Protein AF-A2SNC3-F1 (afdb_monomer_lite)

Foldseek 3Di:
DDDDDDPDPDPPPPPDPPPPPVPPPQVVCVVVVQPAALFWKFFCAQDPVCNLRHHGQIWGFQDFFDDPNHTFKTKTFRGLQVPGDIDIDGPVVDVVTIDGDPCVVVVLVVVVVVLVVVLVVLVCVVVVLVVDVVNVCVVLVVVLVVVVVVVVVVVVVVVVVVVVVVVVVVVVCVVDDDDDPDDDDDDDDDDDDDDDDDDDDPVVVVVVPDDPVNVVVVVVVVVSVVSSVVSSVVVSVVSVVVSVVSVVSCVSVVVVVVSSVCSVCVVVVVVVVVVVLVVVLVCLLLQPQKDKDWLADDDFADQQFFAEEEWAEAALQLLVLLPDQDDPPQFLVCVNVSSPCCRPDVVSVCSVAVGQWYKHKYFHDPDQDDPDPDPVVSVVRVLNRQFIWMWGGGRRIIMIMDHPDPLRRNDRTLADDPVVLQCLQADPVRDGNDSNDSCVSVSVVVNVVNVSSNVSSLSNVLSCCVPPVRSPNHDDPVCSVVSSPPVNCVNRYHYQHVVDPPSDDLPPDDAPLVVQVVQVVQDDQLFWKQFLDQVLQCQQFPVNVVDPFKGFDPVPNLGTFFWHDDFLWIWTWTDIAGNVRDPPDDGTTTGTQDDDPPDDSDRRMGTCLPDALVNLVSLSSDPVNSNVDSSVSSVSVSVNVVRVVLCVVCVVLLVVLLCCCVVVVVDDSVQQNVLLSLLLSLLSSVVSNDRQDDPVCVVSSVLSSLSRDGAQDDPPLVVVQVVVVQVVVCVVAVQWDWFFWKAFNRRWIKTWIADGVVNCVLFDPLAPDQWTKIWTWDQDPVSPHIDTPDIDTDQAAPHDHSRIGTRDGDPPNVVNHDPDGQLHDPVLRSLLVVLLQVLCLLQQLLLVWFQQARPPVLLVVLLVVLLVVQVPDPDLDGFFKKKWRFFKWFDDHRQIKTKTWIWGSLLSQLGRHHPVSNVVSLVSQLVSDPHSVVSVVVSPDFIWIKIFIASDRADSDSTDMDGPDDDGPWIWGQDPVVLFIFTDDDPPPDVDPDQDQDPVRDGPPPPPPTPTDHPFLVVCLLQVNHCPLQVVLVVVLVVCLCPVLVPDDPVVSVVVNCVSVPDHDDGIHMDGRVSFADPVVRTGPVDSRRDGGDDPPDD

Secondary structure (DSSP, 8-state):
----------------------TTHHHHHHHTT-SSTT-EEEESS--SS-TTS-TT-EEEEEEEEEETTEEEEEEEEPPTTT-S-EEEEEHHHHHHHEEEES-HHHHHHHHHHHHHHHHHHHHHHHHHHHH-HHHHHHHHHHHHHHHHHHHHHHHHHHHHHHHHHHHHHHHHHTTS-S-------------------S---HHHHSSS---HHHHHHHHHHHHHHHHHHHHHHHHHHHHHHHHHHHHHTTHHHHHHHHHHHHHHHHHHHHHHHHHHHHHHHHHHHHTTTEEEEEEE--PPPPTTS-EEEE-BPEEHHHHHHHHS---TT--GGGHHHHHHHHHH-HHHHHHH-SSSEEEEEEES-SSPP--SS-HHHHHHHHHHHH--EEEEEETTEEEEEEE--HHHHT-SBSS--HHHHHHTTB-TTSPBP-TTSTTHHHHHHHHHHHHHHHHHHHHHHHHHHHHH-TT-S-S-GGGGGGTTSHHHHHHHEEEE-TTSTT-STTTTPPPHHHHHHHHHTT--TT-EEEE--HHHHHHT-HHHHHSTT-EE-GGGGGSPEEPEEETTEEEEEE-EE-TT----S---EEEESSS--SSSS--SEEEGGG--HHHHHHHHT-GGGGGG-HHHHHHHHHHHHHHHHHHHHHHHHHHHHHHHHHHTT---HHHHHHHHHHHHHHHHHHTTTPPPP-TT-HHHHHHHHHH---TT---HHHHHHHHHHHHHHHHH-TT--EEEEEEETTS-EEEEEEPPHHHHTTS-TTS---EEEEEEEEE-TTSSSEEEEEEEEEE-BSSPPTTEEEEEEPTTGGGG-BSSPPSS-HHHHHHHHHHHHHGGGGHHHHHH-TTS---HHHHHHHHHHHHHHHHT--SSSPPPEEEEEEEEEEESSS--EEEEEEEEHHHHHHHHS-HHHHHHHHHHHHTTSS-HHHHHHHHTSPP--EEEEESS---S-SSEEEEBSPP-SEEEEEETTTTEEEE-------S-----B-TTS-B---------B-HHHHHHHHTT-SHHHHHHHHHHHHHHHHHHTTTS-HHHHHHHHHHHHHPPP---EEEE-TTTEEGGGTEE-HHHHSPPP------

Structure (mmCIF, N/CA/C/O backbone):
data_AF-A2SNC3-F1
#
_entry.id   AF-A2SNC3-F1
#
loop_
_atom_site.group_PDB
_atom_site.id
_atom_site.type_symbol
_atom_site.label_atom_id
_atom_site.label_alt_id
_atom_site.label_comp_id
_atom_site.label_asym_id
_atom_site.label_entity_id
_atom_site.label_seq_id
_atom_site.pdbx_PDB_ins_code
_atom_site.Cartn_x
_atom_site.Cartn_y
_atom_site.Cartn_z
_atom_site.occupancy
_atom_site.B_iso_or_equiv
_atom_site.auth_seq_id
_atom_site.auth_comp_id
_atom_site.auth_asym_id
_atom_site.auth_atom_id
_atom_site.pdbx_PDB_model_num
ATOM 1 N N . MET A 1 1 ? -53.061 -27.775 -8.857 1.00 29.28 1 MET A N 1
ATOM 2 C CA . MET A 1 1 ? -52.959 -29.168 -8.381 1.00 29.28 1 MET A CA 1
ATOM 3 C C . MET A 1 1 ? -51.487 -29.511 -8.246 1.00 29.28 1 MET A C 1
ATOM 5 O O . MET A 1 1 ? -50.764 -29.235 -9.189 1.00 29.28 1 MET A O 1
ATOM 9 N N . SER A 1 2 ? -51.118 -30.038 -7.068 1.00 25.77 2 SER A N 1
ATOM 10 C CA . SER A 1 2 ? -49.872 -30.746 -6.688 1.00 25.77 2 SER A CA 1
ATOM 11 C C . SER A 1 2 ? -48.533 -30.082 -7.044 1.00 25.77 2 SER A C 1
ATOM 13 O O . SER A 1 2 ? -48.213 -29.927 -8.210 1.00 25.77 2 SER A O 1
ATOM 15 N N . GLY A 1 3 ? -47.636 -29.733 -6.128 1.00 25.05 3 GLY A N 1
ATOM 16 C CA . GLY A 1 3 ? -47.517 -29.974 -4.695 1.00 25.05 3 GLY A CA 1
ATOM 17 C C . GLY A 1 3 ? -46.084 -29.567 -4.336 1.00 25.05 3 GLY A C 1
ATOM 18 O O . GLY A 1 3 ? -45.139 -30.137 -4.869 1.00 25.05 3 GLY A O 1
ATOM 19 N N . SER A 1 4 ? -45.929 -28.529 -3.515 1.00 23.50 4 SER A N 1
ATOM 20 C CA . SER A 1 4 ? -44.628 -28.089 -3.008 1.00 23.50 4 SER A CA 1
ATOM 21 C C . SER A 1 4 ? -44.252 -28.992 -1.836 1.00 23.50 4 SER A C 1
ATOM 23 O O . SER A 1 4 ? -44.930 -28.990 -0.807 1.00 23.50 4 SER A O 1
ATOM 25 N N . SER A 1 5 ? -43.211 -29.806 -2.009 1.00 23.33 5 SER A N 1
ATOM 26 C CA . SER A 1 5 ? -42.589 -30.548 -0.919 1.00 23.33 5 SER A CA 1
ATOM 27 C C . SER A 1 5 ? -41.773 -29.575 -0.070 1.00 23.33 5 SER A C 1
ATOM 29 O O . SER A 1 5 ? -40.650 -29.210 -0.417 1.00 23.33 5 SER A O 1
ATOM 31 N N . LEU A 1 6 ? -42.365 -29.162 1.048 1.00 23.19 6 LEU A N 1
ATOM 32 C CA . LEU A 1 6 ? -41.673 -28.592 2.196 1.00 23.19 6 LEU A CA 1
ATOM 33 C C . LEU A 1 6 ? -40.561 -29.554 2.638 1.00 23.19 6 LEU A C 1
ATOM 35 O O . LEU A 1 6 ? -40.836 -30.620 3.185 1.00 23.19 6 LEU A O 1
ATOM 39 N N . VAL A 1 7 ? -39.307 -29.170 2.407 1.00 23.28 7 VAL A N 1
ATOM 40 C CA . VAL A 1 7 ? -38.161 -29.714 3.141 1.00 23.28 7 VAL A CA 1
ATOM 41 C C . VAL A 1 7 ? -38.029 -28.856 4.400 1.00 23.28 7 VAL A C 1
ATOM 43 O O . VAL A 1 7 ? -37.739 -27.664 4.280 1.00 23.28 7 VAL A O 1
ATOM 46 N N . PRO A 1 8 ? -38.284 -29.393 5.605 1.00 22.58 8 PRO A N 1
ATOM 47 C CA . PRO A 1 8 ? -38.121 -28.625 6.825 1.00 22.58 8 PRO A CA 1
ATOM 48 C C . PRO A 1 8 ? -36.624 -28.430 7.069 1.00 22.58 8 PRO A C 1
ATOM 50 O O . PRO A 1 8 ? -35.877 -29.395 7.248 1.00 22.58 8 PRO A O 1
ATOM 53 N N . VAL A 1 9 ? -36.184 -27.172 7.077 1.00 24.34 9 VAL A N 1
ATOM 54 C CA . VAL A 1 9 ? -34.888 -26.790 7.638 1.00 24.34 9 VAL A CA 1
ATOM 55 C C . VAL A 1 9 ? -34.950 -27.147 9.118 1.00 24.34 9 VAL A C 1
ATOM 57 O O . VAL A 1 9 ? -35.631 -26.491 9.904 1.00 24.34 9 VAL A O 1
ATOM 60 N N . ARG A 1 10 ? -34.300 -28.259 9.475 1.00 21.39 10 ARG A N 1
ATOM 61 C CA . ARG A 1 10 ? -34.059 -28.651 10.860 1.00 21.39 10 ARG A CA 1
ATOM 62 C C . ARG A 1 10 ? -33.412 -27.466 11.568 1.00 21.39 10 ARG A C 1
ATOM 64 O O . ARG A 1 10 ? -32.289 -27.093 11.242 1.00 21.39 10 ARG A O 1
ATOM 71 N N . GLN A 1 11 ? -34.123 -26.911 12.544 1.00 24.97 11 GLN A N 1
ATOM 72 C CA . GLN A 1 11 ? -33.506 -26.181 13.638 1.00 24.97 11 GLN A CA 1
ATOM 73 C C . GLN A 1 11 ? -32.468 -27.119 14.254 1.00 24.97 11 GLN A C 1
ATOM 75 O O . GLN A 1 11 ? -32.810 -28.113 14.892 1.00 24.97 11 GLN A O 1
ATOM 80 N N . GLY A 1 12 ? -31.193 -26.848 13.994 1.00 22.52 12 GLY A N 1
ATOM 81 C CA . GLY A 1 12 ? -30.115 -27.397 14.792 1.00 22.52 12 GLY A CA 1
ATOM 82 C C . GLY A 1 12 ? -30.138 -26.688 16.135 1.00 22.52 12 GLY A C 1
ATOM 83 O O . GLY A 1 12 ? -29.361 -25.763 16.343 1.00 22.52 12 GLY A O 1
ATOM 84 N N . SER A 1 13 ? -31.033 -27.101 17.036 1.00 24.47 13 SER A N 1
ATOM 85 C CA . SER A 1 13 ? -30.725 -26.982 18.452 1.00 24.47 13 SER A CA 1
ATOM 86 C C . SER A 1 13 ? -29.507 -27.871 18.662 1.00 24.47 13 SER A C 1
ATOM 88 O O . SER A 1 13 ? -29.603 -29.100 18.616 1.00 24.47 13 SER A O 1
ATOM 90 N N . ALA A 1 14 ? -28.338 -27.259 18.824 1.00 23.55 14 ALA A N 1
ATOM 91 C CA . ALA A 1 14 ? -27.241 -27.934 19.484 1.00 23.55 14 ALA A CA 1
ATOM 92 C C . ALA A 1 14 ? -27.701 -28.153 20.930 1.00 23.55 14 ALA A C 1
ATOM 94 O O . ALA A 1 14 ? -27.440 -27.345 21.813 1.00 23.55 14 ALA A O 1
ATOM 95 N N . ALA A 1 15 ? -28.457 -29.231 21.139 1.00 24.92 15 ALA A N 1
ATOM 96 C CA . ALA A 1 15 ? -28.455 -29.930 22.400 1.00 24.92 15 ALA A CA 1
ATOM 97 C C . ALA A 1 15 ? -26.999 -30.363 22.597 1.00 24.92 15 ALA A C 1
ATOM 99 O O . ALA A 1 15 ? -26.548 -31.371 22.047 1.00 24.92 15 ALA A O 1
ATOM 100 N N . GLY A 1 16 ? -26.231 -29.523 23.296 1.00 25.08 16 GLY A N 1
ATOM 101 C CA . GLY A 1 16 ? -25.074 -30.006 24.030 1.00 25.08 16 GLY A CA 1
ATOM 102 C C . GLY A 1 16 ? -25.546 -31.144 24.936 1.00 25.08 16 GLY A C 1
ATOM 103 O O . GLY A 1 16 ? -26.732 -31.195 25.270 1.00 25.08 16 GLY A O 1
ATOM 104 N N . PRO A 1 17 ? -24.679 -32.105 25.279 1.00 25.42 17 PRO A N 1
ATOM 105 C CA . PRO A 1 17 ? -25.089 -33.165 26.180 1.00 25.42 17 PRO A CA 1
ATOM 106 C C . PRO A 1 17 ? -25.632 -32.503 27.448 1.00 25.42 17 PRO A C 1
ATOM 108 O O . PRO A 1 17 ? -24.917 -31.705 28.057 1.00 25.42 17 PRO A O 1
ATOM 111 N N . ASP A 1 18 ? -26.883 -32.813 27.802 1.00 26.97 18 ASP A N 1
ATOM 112 C CA . ASP A 1 18 ? -27.428 -32.607 29.141 1.00 26.97 18 ASP A CA 1
ATOM 113 C C . ASP A 1 18 ? -26.533 -33.397 30.101 1.00 26.97 18 ASP A C 1
ATOM 115 O O . ASP A 1 18 ? -26.790 -34.547 30.457 1.00 26.97 18 ASP A O 1
ATOM 119 N N . VAL A 1 19 ? -25.406 -32.797 30.465 1.00 26.77 19 VAL A N 1
ATOM 120 C CA . VAL A 1 19 ? -24.698 -33.141 31.678 1.00 26.77 19 VAL A CA 1
ATOM 121 C C . VAL A 1 19 ? -25.487 -32.414 32.744 1.00 26.77 19 VAL A C 1
ATOM 123 O O . VAL A 1 19 ? -25.311 -31.218 32.963 1.00 26.77 19 VAL A O 1
ATOM 126 N N . VAL A 1 20 ? -26.417 -33.149 33.348 1.00 26.86 20 VAL A N 1
ATOM 127 C CA . VAL A 1 20 ? -26.929 -32.833 34.675 1.00 26.86 20 VAL A CA 1
ATOM 128 C C . VAL A 1 20 ? -25.694 -32.709 35.565 1.00 26.86 20 VAL A C 1
ATOM 130 O O . VAL A 1 20 ? -25.093 -33.707 35.954 1.00 26.86 20 VAL A O 1
ATOM 133 N N . VAL A 1 21 ? -25.239 -31.478 35.779 1.00 33.25 21 VAL A N 1
ATOM 134 C CA . VAL A 1 21 ? -24.335 -31.165 36.879 1.00 33.25 21 VAL A CA 1
ATOM 135 C C . VAL A 1 21 ? -25.219 -31.290 38.111 1.00 33.25 21 VAL A C 1
ATOM 137 O O . VAL A 1 21 ? -26.190 -30.546 38.238 1.00 33.25 21 VAL A O 1
ATOM 140 N N . ASP A 1 22 ? -24.966 -32.302 38.940 1.00 31.69 22 ASP A N 1
ATOM 141 C CA . ASP A 1 22 ? -25.631 -32.468 40.233 1.00 31.69 22 ASP A CA 1
ATOM 142 C C . ASP A 1 22 ? -25.309 -31.238 41.102 1.00 31.69 22 ASP A C 1
ATOM 144 O O . ASP A 1 22 ? -24.268 -31.132 41.748 1.00 31.69 22 ASP A O 1
ATOM 148 N N . ASP A 1 23 ? -26.224 -30.273 41.048 1.00 45.81 23 ASP A N 1
ATOM 149 C CA . ASP A 1 23 ? -26.139 -28.898 41.548 1.00 45.81 23 ASP A CA 1
ATOM 150 C C . ASP A 1 23 ? -26.481 -28.827 43.046 1.00 45.81 23 ASP A C 1
ATOM 152 O O . ASP A 1 23 ? -27.375 -28.106 43.480 1.00 45.81 23 ASP A O 1
ATOM 156 N N . VAL A 1 24 ? -25.825 -29.663 43.856 1.00 42.31 24 VAL A N 1
ATOM 157 C CA . VAL A 1 24 ? -26.062 -29.696 45.311 1.00 42.31 24 VAL A CA 1
ATOM 158 C C . VAL A 1 24 ? -24.979 -28.917 46.068 1.00 42.31 24 VAL A C 1
ATOM 160 O O . VAL A 1 24 ? -25.232 -28.432 47.161 1.00 42.31 24 VAL A O 1
ATOM 163 N N . GLY A 1 25 ? -23.781 -28.728 45.504 1.00 44.81 25 GLY A N 1
ATOM 164 C CA . GLY A 1 25 ? -22.660 -28.091 46.214 1.00 44.81 25 GLY A CA 1
ATOM 165 C C . GLY A 1 25 ? -22.712 -26.557 46.287 1.00 44.81 25 GLY A C 1
ATOM 166 O O . GLY A 1 25 ? -22.474 -25.986 47.351 1.00 44.81 25 GLY A O 1
ATOM 167 N N . GLY A 1 26 ? -23.021 -25.882 45.173 1.00 44.19 26 GLY A N 1
ATOM 168 C CA . GLY A 1 26 ? -22.905 -24.420 45.046 1.00 44.19 26 GLY A CA 1
ATOM 169 C C . GLY A 1 26 ? -23.994 -23.626 45.776 1.00 44.19 26 GLY A C 1
ATOM 170 O O . GLY A 1 26 ? -23.692 -22.650 46.468 1.00 44.19 26 GLY A O 1
ATOM 171 N N . ASP A 1 27 ? -25.250 -24.070 45.686 1.00 47.44 27 ASP A N 1
ATOM 172 C CA . ASP A 1 27 ? -26.385 -23.409 46.347 1.00 47.44 27 ASP A CA 1
ATOM 173 C C . ASP A 1 27 ? -26.398 -23.629 47.871 1.00 47.44 27 ASP A C 1
ATOM 175 O O . ASP A 1 27 ? -26.774 -22.728 48.627 1.00 47.44 27 ASP A O 1
ATOM 179 N N . LEU A 1 28 ? -25.907 -24.779 48.354 1.00 43.38 28 LEU A N 1
ATOM 180 C CA . LEU A 1 28 ? -25.747 -25.038 49.792 1.00 43.38 28 LEU A CA 1
ATOM 181 C C . LEU A 1 28 ? -24.693 -24.113 50.427 1.00 43.38 28 LEU A C 1
ATOM 183 O O . LEU A 1 28 ? -24.933 -23.580 51.510 1.00 43.38 28 LEU A O 1
ATOM 187 N N . LEU A 1 29 ? -23.582 -23.827 49.739 1.00 51.09 29 LEU A N 1
ATOM 188 C CA . LEU A 1 29 ? -22.514 -22.947 50.243 1.00 51.09 29 LEU A CA 1
ATOM 189 C C . LEU A 1 29 ? -22.911 -21.460 50.292 1.00 51.09 29 LEU A C 1
ATOM 191 O O . LEU A 1 29 ? -22.463 -20.732 51.183 1.00 51.09 29 LEU A O 1
ATOM 195 N N . ARG A 1 30 ? -23.789 -21.001 49.386 1.00 48.19 30 ARG A N 1
ATOM 196 C CA . ARG A 1 30 ? -24.387 -19.652 49.456 1.00 48.19 30 ARG A CA 1
ATOM 197 C C . ARG A 1 30 ? -25.339 -19.503 50.648 1.00 48.19 30 ARG A C 1
ATOM 199 O O . ARG A 1 30 ? -25.427 -18.420 51.221 1.00 48.19 30 ARG A O 1
ATOM 206 N N . SER A 1 31 ? -26.014 -20.582 51.056 1.00 44.31 31 SER A N 1
ATOM 207 C CA . SER A 1 31 ? -26.944 -20.566 52.195 1.00 44.31 31 SER A CA 1
ATOM 208 C C . SER A 1 31 ? -26.256 -20.466 53.570 1.00 44.31 31 SER A C 1
ATOM 210 O O . SER A 1 31 ? -26.876 -19.988 54.520 1.00 44.31 31 SER A O 1
ATOM 212 N N . GLU A 1 32 ? -24.966 -20.821 53.665 1.00 49.16 32 GLU A N 1
ATOM 213 C CA . GLU A 1 32 ? -24.158 -20.744 54.897 1.00 49.16 32 GLU A CA 1
ATOM 214 C C . GLU A 1 32 ? -23.322 -19.445 55.044 1.00 49.16 32 GLU A C 1
ATOM 216 O O . GLU A 1 32 ? -22.536 -19.336 55.980 1.00 49.16 32 GLU A O 1
ATOM 221 N N . GLN A 1 33 ? -23.501 -18.429 54.180 1.00 51.69 33 GLN A N 1
ATOM 222 C CA . GLN A 1 33 ? -22.762 -17.137 54.191 1.00 51.69 33 GLN A CA 1
ATOM 223 C C . GLN A 1 33 ? -21.236 -17.217 53.939 1.00 51.69 33 GLN A C 1
ATOM 225 O O . GLN A 1 33 ? -20.516 -16.261 54.218 1.00 51.69 33 GLN A O 1
ATOM 230 N N . VAL A 1 34 ? -20.706 -18.323 53.405 1.00 60.34 34 VAL A N 1
ATOM 231 C CA . VAL A 1 34 ? -19.242 -18.532 53.325 1.00 60.34 34 VAL A CA 1
ATOM 232 C C . VAL A 1 34 ? -18.622 -18.089 51.989 1.00 60.34 34 VAL A C 1
ATOM 234 O O . VAL A 1 34 ? -17.439 -17.745 51.923 1.00 60.34 34 VAL A O 1
ATOM 237 N N . LEU A 1 35 ? -19.408 -18.068 50.911 1.00 73.81 35 LEU A N 1
ATOM 238 C CA . LEU A 1 35 ? -18.935 -17.774 49.557 1.00 73.81 35 LEU A CA 1
ATOM 239 C C . LEU A 1 35 ? -19.331 -16.355 49.113 1.00 73.81 35 LEU A C 1
ATOM 241 O O . LEU A 1 35 ? -20.172 -16.184 48.234 1.00 73.81 35 LEU A O 1
ATOM 245 N N . GLU A 1 36 ? -18.725 -15.339 49.732 1.00 76.06 36 GLU A N 1
ATOM 246 C CA . GLU A 1 36 ? -18.904 -13.917 49.395 1.00 76.06 36 GLU A CA 1
ATOM 247 C C . GLU A 1 36 ? -17.544 -13.215 49.166 1.00 76.06 36 GLU A C 1
ATOM 249 O O . GLU A 1 36 ? -16.539 -13.588 49.786 1.00 76.06 36 GLU A O 1
ATOM 254 N N . PRO A 1 37 ? -17.463 -12.181 48.302 1.00 80.94 37 PRO A N 1
ATOM 255 C CA . PRO A 1 37 ? -16.264 -11.356 48.164 1.00 80.94 37 PRO A CA 1
ATOM 256 C C . PRO A 1 37 ? -15.843 -10.700 49.484 1.00 80.94 37 PRO A C 1
ATOM 258 O O . PRO A 1 37 ? -16.646 -10.087 50.187 1.00 80.94 37 PRO A O 1
ATOM 261 N N . GLY A 1 38 ? -14.554 -10.781 49.811 1.00 76.88 38 GLY A N 1
ATOM 262 C CA . GLY A 1 38 ? -13.994 -10.263 51.061 1.00 76.88 38 GLY A CA 1
ATOM 263 C C . GLY A 1 38 ? -13.771 -11.310 52.157 1.00 76.88 38 GLY A C 1
ATOM 264 O O . GLY A 1 38 ? -13.354 -10.926 53.254 1.00 76.88 38 GLY A O 1
ATOM 265 N N . TYR A 1 39 ? -14.031 -12.590 51.873 1.00 84.62 39 TYR A N 1
ATOM 266 C CA . TYR A 1 39 ? -13.692 -13.733 52.728 1.00 84.62 39 TYR A CA 1
ATOM 267 C C . TYR A 1 39 ? -12.439 -14.461 52.228 1.00 84.62 39 TYR A C 1
ATOM 269 O O . TYR A 1 39 ? -12.095 -14.400 51.047 1.00 84.62 39 TYR A O 1
ATOM 277 N N . TYR A 1 40 ? -11.749 -15.150 53.138 1.00 86.19 40 TYR A N 1
ATOM 278 C CA . TYR A 1 40 ? -10.516 -15.874 52.839 1.00 86.19 40 TYR A CA 1
ATOM 279 C C . TYR A 1 40 ? -10.764 -17.372 52.685 1.00 86.19 40 TYR A C 1
ATOM 281 O O . TYR A 1 40 ? -11.568 -17.965 53.406 1.00 86.19 40 TYR A O 1
ATOM 289 N N . TRP A 1 41 ? -10.015 -17.982 51.774 1.00 88.69 41 TRP A N 1
ATOM 290 C CA . TRP A 1 41 ? -10.076 -19.403 51.459 1.00 88.69 41 TRP A CA 1
ATOM 291 C C . TRP A 1 41 ? -8.675 -20.002 51.449 1.00 88.69 41 TRP A C 1
ATOM 293 O O . TRP A 1 41 ? -7.730 -19.379 50.974 1.00 88.69 41 TRP A O 1
ATOM 303 N N . ARG A 1 42 ? -8.536 -21.200 52.007 1.00 87.19 42 ARG A N 1
ATOM 304 C CA . ARG A 1 42 ? -7.278 -21.919 52.181 1.00 87.19 42 ARG A CA 1
ATOM 305 C C . ARG A 1 42 ? -7.111 -22.992 51.112 1.00 87.19 42 ARG A C 1
ATOM 307 O O . ARG A 1 42 ? -8.049 -23.747 50.864 1.00 87.19 42 ARG A O 1
ATOM 314 N N . ALA A 1 43 ? -5.932 -23.081 50.505 1.00 87.25 43 ALA A N 1
ATOM 315 C CA . ALA A 1 43 ? -5.604 -24.146 49.557 1.00 87.25 43 ALA A CA 1
ATOM 316 C C . ALA A 1 43 ? -5.393 -25.494 50.275 1.00 87.25 43 ALA A C 1
ATOM 318 O O . ALA A 1 43 ? -4.608 -25.577 51.221 1.00 87.25 43 ALA A O 1
ATOM 319 N N . LYS A 1 44 ? -6.059 -26.560 49.809 1.00 84.38 44 LYS A N 1
ATOM 320 C CA . LYS A 1 44 ? -5.956 -27.922 50.378 1.00 84.38 44 LYS A CA 1
ATOM 321 C C . LYS A 1 44 ? -4.695 -28.680 49.951 1.00 84.38 44 LYS A C 1
ATOM 323 O O . LYS A 1 44 ? -4.351 -29.674 50.577 1.00 84.38 44 LYS A O 1
ATOM 328 N N . ALA A 1 45 ? -4.062 -28.269 48.853 1.00 81.12 45 ALA A N 1
ATOM 329 C CA . ALA A 1 45 ? -2.848 -28.868 48.301 1.00 81.12 45 ALA A CA 1
ATOM 330 C C . ALA A 1 45 ? -2.151 -27.870 47.365 1.00 81.12 45 ALA A C 1
ATOM 332 O O . ALA A 1 45 ? -2.798 -26.960 46.844 1.00 81.12 45 ALA A O 1
ATOM 333 N N . THR A 1 46 ? -0.860 -28.074 47.095 1.00 78.62 46 THR A N 1
ATOM 334 C CA . THR A 1 46 ? -0.140 -27.313 46.063 1.00 78.62 46 THR A CA 1
ATOM 335 C C . THR A 1 46 ? -0.728 -27.597 44.679 1.00 78.62 46 THR A C 1
ATOM 337 O O . THR A 1 46 ? -0.777 -28.749 44.237 1.00 78.62 46 THR A O 1
ATOM 340 N N . LEU A 1 47 ? -1.170 -26.549 43.982 1.00 75.69 47 LEU A N 1
ATOM 341 C CA . LEU A 1 47 ? -1.855 -26.665 42.694 1.00 75.69 47 LEU A CA 1
ATOM 342 C C . LEU A 1 47 ? -0.854 -26.803 41.540 1.00 75.69 47 LEU A C 1
ATOM 344 O O . LEU A 1 47 ? 0.033 -25.977 41.365 1.00 75.69 47 LEU A O 1
ATOM 348 N N . GLY A 1 48 ? -1.006 -27.842 40.712 1.00 63.00 48 GLY A N 1
ATOM 349 C CA . GLY A 1 48 ? -0.074 -28.121 39.609 1.00 63.00 48 GLY A CA 1
ATOM 350 C C . GLY A 1 48 ? -0.055 -27.060 38.499 1.00 63.00 48 GLY A C 1
ATOM 351 O O . GLY A 1 48 ? 0.988 -26.854 37.882 1.00 63.00 48 GLY A O 1
ATOM 352 N N . GLU A 1 49 ? -1.181 -26.383 38.253 1.00 65.12 49 GLU A N 1
ATOM 353 C CA . GLU A 1 49 ? -1.288 -25.294 37.265 1.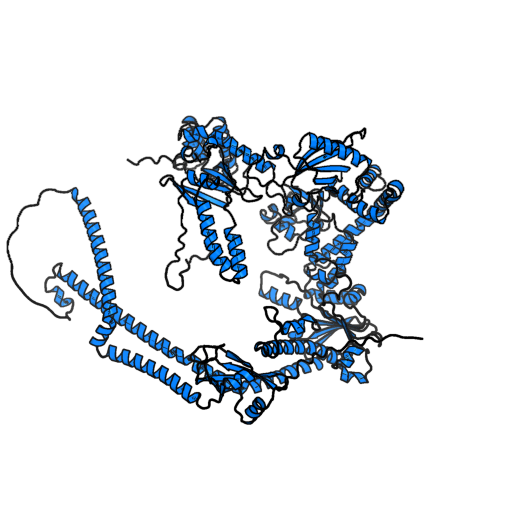00 65.12 49 GLU A CA 1
ATOM 354 C C . GLU A 1 49 ? -0.777 -23.946 37.802 1.00 65.12 49 GLU A C 1
ATOM 356 O O . GLU A 1 49 ? -0.348 -23.099 37.022 1.00 65.12 49 GLU A O 1
ATOM 361 N N . HIS A 1 50 ? -0.751 -23.790 39.129 1.00 74.44 50 HIS A N 1
ATOM 362 C CA . HIS A 1 50 ? -0.298 -22.601 39.852 1.00 74.44 50 HIS A CA 1
ATOM 363 C C . HIS A 1 50 ? 0.642 -23.015 40.997 1.00 74.44 50 HIS A C 1
ATOM 365 O O . HIS A 1 50 ? 0.228 -23.012 42.160 1.00 74.44 50 HIS A O 1
ATOM 371 N N . PRO A 1 51 ? 1.897 -23.414 40.695 1.00 71.38 51 PRO A N 1
ATOM 372 C CA . PRO A 1 51 ? 2.842 -23.933 41.690 1.00 71.38 51 PRO A CA 1
ATOM 373 C C . PRO A 1 51 ? 3.212 -22.916 42.777 1.00 71.38 51 PRO A C 1
ATOM 375 O O . PRO A 1 51 ? 3.783 -23.287 43.797 1.00 71.38 51 PRO A O 1
ATOM 378 N N . GLU A 1 52 ? 2.913 -21.640 42.551 1.00 76.38 52 GLU A N 1
ATOM 379 C CA . GLU A 1 52 ? 3.050 -20.554 43.515 1.00 76.38 52 GLU A CA 1
ATOM 380 C C . GLU A 1 52 ? 1.986 -20.525 44.627 1.00 76.38 52 GLU A C 1
ATOM 382 O O . GLU A 1 52 ? 2.139 -19.735 45.553 1.00 76.38 52 GLU A O 1
ATOM 387 N N . ILE A 1 53 ? 0.934 -21.352 44.558 1.00 82.38 53 ILE A N 1
ATOM 388 C CA . ILE A 1 53 ? -0.051 -21.522 45.638 1.00 82.38 53 ILE A CA 1
ATOM 389 C C . ILE A 1 53 ? 0.337 -22.763 46.449 1.00 82.38 53 ILE A C 1
ATOM 391 O O . ILE A 1 53 ? 0.173 -23.896 45.982 1.00 82.38 53 ILE A O 1
ATOM 395 N N . GLU A 1 54 ? 0.870 -22.559 47.655 1.00 81.25 54 GLU A N 1
ATOM 396 C CA . GLU A 1 54 ? 1.315 -23.634 48.545 1.00 81.25 54 GLU A CA 1
ATOM 397 C C . GLU A 1 54 ? 0.141 -24.218 49.360 1.00 81.25 54 GLU A C 1
ATOM 399 O O . GLU A 1 54 ? -0.889 -23.578 49.580 1.00 81.25 54 GLU A O 1
ATOM 404 N N . GLU A 1 55 ? 0.280 -25.470 49.814 1.00 81.19 55 GLU A N 1
ATOM 405 C CA . GLU A 1 55 ? -0.701 -26.087 50.715 1.00 81.19 55 GLU A CA 1
ATOM 406 C C . GLU A 1 55 ? -0.800 -25.280 52.018 1.00 81.19 55 GLU A C 1
ATOM 408 O O . GLU A 1 55 ? 0.205 -25.033 52.686 1.00 81.19 55 GLU A O 1
ATOM 413 N N . GLY A 1 56 ? -2.018 -24.879 52.389 1.00 79.94 56 GLY A N 1
ATOM 414 C CA . GLY A 1 56 ? -2.273 -24.063 53.575 1.00 79.94 56 GLY A CA 1
ATOM 415 C C . GLY A 1 56 ? -2.288 -22.549 53.342 1.00 79.94 56 GLY A C 1
ATOM 416 O O . GLY A 1 56 ? -2.640 -21.820 54.272 1.00 79.94 56 GLY A O 1
ATOM 417 N N . ASP A 1 57 ? -1.989 -22.060 52.133 1.00 84.75 57 ASP A N 1
ATOM 418 C CA . ASP A 1 57 ? -2.049 -20.627 51.829 1.00 84.75 57 ASP A CA 1
ATOM 419 C C . ASP A 1 57 ? -3.485 -20.094 51.899 1.00 84.75 57 ASP A C 1
ATOM 421 O O . ASP A 1 57 ? -4.399 -20.633 51.271 1.00 84.75 57 ASP A O 1
ATOM 425 N N . ALA A 1 58 ? -3.679 -18.999 52.641 1.00 86.25 58 ALA A N 1
ATOM 426 C CA . ALA A 1 58 ? -4.946 -18.278 52.715 1.00 86.25 58 ALA A CA 1
ATOM 427 C C . ALA A 1 58 ? -4.992 -17.176 51.644 1.00 86.25 58 ALA A C 1
ATOM 429 O O . ALA A 1 58 ? -4.210 -16.225 51.690 1.00 86.25 58 ALA A O 1
ATOM 430 N N . LEU A 1 59 ? -5.920 -17.284 50.694 1.00 87.81 59 LEU A N 1
ATOM 431 C CA . LEU A 1 59 ? -6.126 -16.345 49.592 1.00 87.81 59 LEU A CA 1
ATOM 432 C C . LEU A 1 59 ? -7.447 -15.592 49.762 1.00 87.81 59 LEU A C 1
ATOM 434 O O . LEU A 1 59 ? -8.453 -16.154 50.197 1.00 87.81 59 LEU A O 1
ATOM 438 N N . LEU A 1 60 ? -7.448 -14.307 49.412 1.00 87.12 60 LEU A N 1
ATOM 439 C CA . LEU A 1 60 ? -8.634 -13.457 49.490 1.00 87.12 60 LEU A CA 1
ATOM 440 C C . LEU A 1 60 ? -9.536 -13.678 48.275 1.00 87.12 60 LEU A C 1
ATOM 442 O O . LEU A 1 60 ? -9.089 -13.503 47.142 1.00 87.12 60 LEU A O 1
ATOM 446 N N . LEU A 1 61 ? -10.819 -13.955 48.501 1.00 87.62 61 LEU A N 1
ATOM 447 C CA . LEU A 1 61 ? -11.833 -13.950 47.451 1.00 87.62 61 LEU A CA 1
ATOM 448 C C . LEU A 1 61 ? -12.189 -12.506 47.088 1.00 87.62 61 LEU A C 1
ATOM 450 O O . LEU A 1 61 ? -12.709 -11.753 47.912 1.00 87.62 61 LEU A O 1
ATOM 454 N N . VAL A 1 62 ? -11.883 -12.106 45.854 1.00 84.69 62 VAL A N 1
ATOM 455 C CA . VAL A 1 62 ? -12.033 -10.722 45.377 1.00 84.69 62 VAL A CA 1
ATOM 456 C C . VAL A 1 62 ? -13.332 -10.530 44.619 1.00 84.69 62 VAL A C 1
ATOM 458 O O . VAL A 1 62 ? -13.963 -9.484 44.761 1.00 84.69 62 VAL A O 1
ATOM 461 N N . ASP A 1 63 ? -13.708 -11.505 43.792 1.00 81.62 63 ASP A N 1
ATOM 462 C CA . ASP A 1 63 ? -14.903 -11.393 42.969 1.00 81.62 63 ASP A CA 1
ATOM 463 C C . ASP A 1 63 ? -15.535 -12.748 42.646 1.00 81.62 63 ASP A C 1
ATOM 465 O O . ASP A 1 63 ? -14.854 -13.774 42.575 1.00 81.62 63 ASP A O 1
ATOM 469 N N . LEU A 1 64 ? -16.845 -12.716 42.417 1.00 83.69 64 LEU A N 1
ATOM 470 C CA . LEU A 1 64 ? -17.650 -13.838 41.949 1.00 83.69 64 LEU A CA 1
ATOM 471 C C . LEU A 1 64 ? -18.207 -13.497 40.565 1.00 83.69 64 LEU A C 1
ATOM 473 O O . LEU A 1 64 ? -18.760 -12.411 40.351 1.00 83.69 64 LEU A O 1
ATOM 477 N N . ILE A 1 65 ? -18.037 -14.414 39.616 1.00 79.19 65 ILE A N 1
ATOM 478 C CA . ILE A 1 65 ? -18.484 -14.249 38.233 1.00 79.19 65 ILE A CA 1
ATOM 479 C C . ILE A 1 65 ? -19.680 -15.170 38.006 1.00 79.19 65 ILE A C 1
ATOM 481 O O . ILE A 1 65 ? -19.537 -16.393 37.994 1.00 79.19 65 ILE A O 1
ATOM 485 N N . ASP A 1 66 ? -20.854 -14.571 37.807 1.00 76.12 66 ASP A N 1
ATOM 486 C CA . ASP A 1 66 ? -22.100 -15.292 37.548 1.00 76.12 66 ASP A CA 1
ATOM 487 C C . ASP A 1 66 ? -22.391 -15.441 36.040 1.00 76.12 66 ASP A C 1
ATOM 489 O O . ASP A 1 66 ? -22.201 -14.527 35.227 1.00 76.12 66 ASP A O 1
ATOM 493 N N . PHE A 1 67 ? -22.958 -16.586 35.668 1.00 66.12 67 PHE A N 1
ATOM 494 C CA . PHE A 1 67 ? -23.519 -16.889 34.361 1.00 66.12 67 PHE A CA 1
ATOM 495 C C . PHE A 1 67 ? -24.950 -17.425 34.503 1.00 66.12 67 PHE A C 1
ATOM 497 O O . PHE A 1 67 ? -25.162 -18.410 35.194 1.00 66.12 67 PHE A O 1
ATOM 504 N N . GLU A 1 68 ? -25.930 -16.783 33.850 1.00 65.81 68 GLU A N 1
ATOM 505 C CA . GLU A 1 68 ? -27.356 -17.174 33.921 1.00 65.81 68 GLU A CA 1
ATOM 506 C C . GLU A 1 68 ? -27.862 -17.370 35.361 1.00 65.81 68 GLU A C 1
ATOM 508 O O . GLU A 1 68 ? -28.500 -18.363 35.685 1.00 65.81 68 GLU A O 1
ATOM 513 N N . GLU A 1 69 ? -27.538 -16.415 36.239 1.00 63.50 69 GLU A N 1
ATOM 514 C CA . GLU A 1 69 ? -27.894 -16.439 37.671 1.00 63.50 69 GLU A CA 1
ATOM 515 C C . GLU A 1 69 ? -27.233 -17.573 38.484 1.00 63.50 69 GLU A C 1
ATOM 517 O O . GLU A 1 69 ? -27.438 -17.660 39.695 1.00 63.50 69 GLU A O 1
ATOM 522 N N . LYS A 1 70 ? -26.357 -18.370 37.859 1.00 71.69 70 LYS A N 1
ATOM 523 C CA . LYS A 1 70 ? -25.523 -19.393 38.499 1.00 71.69 70 LYS A CA 1
ATOM 524 C C . LYS A 1 70 ? -24.076 -18.936 38.631 1.00 71.69 70 LYS A C 1
ATOM 526 O O . LYS A 1 70 ? -23.572 -18.198 37.789 1.00 71.69 70 LYS A O 1
ATOM 531 N N . LEU A 1 71 ? -23.382 -19.390 39.668 1.00 74.94 71 LEU A N 1
ATOM 532 C CA . LEU A 1 71 ? -21.971 -19.062 39.851 1.00 74.94 71 LEU A CA 1
ATOM 533 C C . LEU A 1 71 ? -21.107 -19.862 38.867 1.00 74.94 71 LEU A C 1
ATOM 535 O O . LEU A 1 71 ? -21.237 -21.078 38.791 1.00 74.94 71 LEU A O 1
ATOM 539 N N . HIS A 1 72 ? -20.230 -19.188 38.123 1.00 80.00 72 HIS A N 1
ATOM 540 C CA . HIS A 1 72 ? -19.387 -19.822 37.102 1.00 80.00 72 HIS A CA 1
ATOM 541 C C . HIS A 1 72 ? -17.916 -19.883 37.516 1.00 80.00 72 HIS A C 1
ATOM 543 O O . HIS A 1 72 ? -17.311 -20.954 37.488 1.00 80.00 72 HIS A O 1
ATOM 549 N N . SER A 1 73 ? -17.351 -18.746 37.925 1.00 84.56 73 SER A N 1
ATOM 550 C CA . SER A 1 73 ? -15.930 -18.629 38.273 1.00 84.56 73 SER A CA 1
ATOM 551 C C . SER A 1 73 ? -15.710 -17.764 39.511 1.00 84.56 73 SER A C 1
ATOM 553 O O . SER A 1 73 ? -16.510 -16.879 39.830 1.00 84.56 73 SER A O 1
ATOM 555 N N . VAL A 1 74 ? -14.588 -17.997 40.188 1.00 85.38 74 VAL A N 1
ATOM 556 C CA . VAL A 1 74 ? -14.150 -17.277 41.386 1.00 85.38 74 VAL A CA 1
ATOM 557 C C . VAL A 1 74 ? -12.800 -16.626 41.118 1.00 85.38 74 VAL A C 1
ATOM 559 O O . VAL A 1 74 ? -11.887 -17.270 40.602 1.00 85.38 74 VAL A O 1
ATOM 562 N N . GLN A 1 75 ? -12.661 -15.353 41.488 1.00 86.38 75 GLN A N 1
ATOM 563 C CA . GLN A 1 75 ? -11.400 -14.625 41.389 1.00 86.38 75 GLN A CA 1
ATOM 564 C C . GLN A 1 75 ? -10.770 -14.444 42.774 1.00 86.38 75 GLN A C 1
ATOM 566 O O . GLN A 1 75 ? -11.359 -13.823 43.662 1.00 86.38 75 GLN A O 1
ATOM 571 N N . LEU A 1 76 ? -9.548 -14.947 42.938 1.00 87.94 76 LEU A N 1
ATOM 572 C CA . LEU A 1 76 ? -8.738 -14.855 44.150 1.00 87.94 76 LEU A CA 1
ATOM 573 C C . LEU A 1 76 ? -7.595 -13.852 43.970 1.00 87.94 76 LEU A C 1
ATOM 575 O O . LEU A 1 76 ? -7.028 -13.721 42.885 1.00 87.94 76 LEU A O 1
ATOM 579 N N . LEU A 1 77 ? -7.230 -13.150 45.039 1.00 86.06 77 LEU A N 1
ATOM 580 C CA . LEU A 1 77 ? -6.016 -12.339 45.077 1.00 86.06 77 LEU A CA 1
ATOM 581 C C . LEU A 1 77 ? -4.803 -13.238 45.320 1.00 86.06 77 LEU A C 1
ATOM 583 O O . LEU A 1 77 ? -4.883 -14.181 46.105 1.00 86.06 77 LEU A O 1
ATOM 587 N N . CYS A 1 78 ? -3.674 -12.916 44.691 1.00 85.00 78 CYS A N 1
ATOM 588 C CA . CYS A 1 78 ? -2.404 -13.554 45.008 1.00 85.00 78 CYS A CA 1
ATOM 589 C C . CYS A 1 78 ? -2.008 -13.316 46.472 1.00 85.00 78 CYS A C 1
ATOM 591 O O . CYS A 1 78 ? -2.292 -12.261 47.045 1.00 85.00 78 CYS A O 1
ATOM 593 N N . HIS A 1 79 ? -1.345 -14.306 47.071 1.00 86.19 79 HIS A N 1
ATOM 594 C CA . HIS A 1 79 ? -0.870 -14.219 48.442 1.00 86.19 79 HIS A CA 1
ATOM 595 C C . HIS A 1 79 ? 0.148 -13.066 48.587 1.00 86.19 79 HIS A C 1
ATOM 597 O O . HIS A 1 79 ? 1.101 -13.003 47.803 1.00 86.19 79 HIS A O 1
ATOM 603 N N . PRO A 1 80 ? 0.058 -12.207 49.623 1.00 83.38 80 PRO A N 1
ATOM 604 C CA . PRO A 1 80 ? 0.961 -11.061 49.811 1.00 83.38 80 PRO A CA 1
ATOM 605 C C . PRO A 1 80 ? 2.460 -11.408 49.851 1.00 83.38 80 PRO A C 1
ATOM 607 O O . PRO A 1 80 ? 3.303 -10.559 49.566 1.00 83.38 80 PRO A O 1
ATOM 610 N N . ARG A 1 81 ? 2.796 -12.664 50.186 1.00 82.06 81 ARG A N 1
ATOM 611 C CA . ARG A 1 81 ? 4.167 -13.216 50.162 1.00 82.06 81 ARG A CA 1
ATOM 612 C C . ARG A 1 81 ? 4.754 -13.351 48.751 1.00 82.06 81 ARG A C 1
ATOM 614 O O . ARG A 1 81 ? 5.973 -13.285 48.613 1.00 82.06 81 ARG A O 1
ATOM 621 N N . HIS A 1 82 ? 3.921 -13.553 47.731 1.00 76.12 82 HIS A N 1
ATOM 622 C CA . HIS A 1 82 ? 4.350 -13.888 46.367 1.00 76.12 82 HIS A CA 1
ATOM 623 C C . HIS A 1 82 ? 4.239 -12.715 45.377 1.00 76.12 82 HIS A C 1
ATOM 625 O O . HIS A 1 82 ? 4.739 -12.815 44.257 1.00 76.12 82 HIS A O 1
ATOM 631 N N . GLY A 1 83 ? 3.681 -11.574 45.798 1.00 68.69 83 GLY A N 1
ATOM 632 C CA . GLY A 1 83 ? 3.653 -10.329 45.025 1.00 68.69 83 GLY A CA 1
ATOM 633 C C . GLY A 1 83 ? 2.239 -9.839 44.714 1.00 68.69 83 GLY A C 1
ATOM 634 O O . GLY A 1 83 ? 1.329 -9.991 45.523 1.00 68.69 83 GLY A O 1
ATOM 635 N N . GLU A 1 84 ? 2.068 -9.208 43.551 1.00 67.19 84 GLU A N 1
ATOM 636 C CA . GLU A 1 84 ? 0.783 -8.685 43.071 1.00 67.19 84 GLU A CA 1
ATOM 637 C C . GLU A 1 84 ? 0.236 -9.577 41.949 1.00 67.19 84 GLU A C 1
ATOM 639 O O . GLU A 1 84 ? 0.976 -9.978 41.051 1.00 67.19 84 GLU A O 1
ATOM 644 N N . GLY A 1 85 ? -1.063 -9.877 41.974 1.00 75.19 85 GLY A N 1
ATOM 645 C CA . GLY A 1 85 ? -1.700 -10.706 40.951 1.00 75.19 85 GLY A CA 1
ATOM 646 C C . GLY A 1 85 ? -3.083 -11.193 41.362 1.00 75.19 85 GLY A C 1
ATOM 647 O O . GLY A 1 85 ? -3.497 -11.026 42.510 1.00 75.19 85 GLY A O 1
ATOM 648 N N . LYS A 1 86 ? -3.804 -11.789 40.412 1.00 84.56 86 LYS A N 1
ATOM 649 C CA . LYS A 1 86 ? -5.104 -12.423 40.637 1.00 84.56 86 LYS A CA 1
ATOM 650 C C . LYS A 1 86 ? -5.145 -13.771 39.929 1.00 84.56 86 LYS A C 1
ATOM 652 O O . LYS A 1 86 ? -4.636 -13.884 38.817 1.00 84.56 86 LYS A O 1
ATOM 657 N N . TYR A 1 87 ? -5.793 -14.740 40.554 1.00 85.50 87 TYR A N 1
ATOM 658 C CA . TYR A 1 87 ? -6.055 -16.060 39.994 1.00 85.50 87 TYR A CA 1
ATOM 659 C C . TYR A 1 87 ? -7.550 -16.210 39.759 1.00 85.50 87 TYR A C 1
ATOM 661 O O . TYR A 1 87 ? -8.343 -15.728 40.565 1.00 85.50 87 TYR A O 1
ATOM 669 N N . THR A 1 88 ? -7.942 -16.858 38.668 1.00 84.81 88 THR A N 1
ATOM 670 C CA . THR A 1 88 ? -9.355 -17.118 38.383 1.00 84.81 88 THR A CA 1
ATOM 671 C C . THR A 1 88 ? -9.532 -18.613 38.186 1.00 84.81 88 THR A C 1
ATOM 673 O O . THR A 1 88 ? -8.827 -19.210 37.379 1.00 84.81 88 THR A O 1
ATOM 676 N N . PHE A 1 89 ? -10.454 -19.201 38.938 1.00 83.69 89 PHE A N 1
ATOM 677 C CA . PHE A 1 89 ? -10.748 -20.630 38.927 1.00 83.69 89 PHE A CA 1
ATOM 678 C C . PHE A 1 89 ? -12.213 -20.849 38.562 1.00 83.69 89 PHE A C 1
ATOM 680 O O . PHE A 1 89 ? -13.072 -20.044 38.936 1.00 83.69 89 PHE A O 1
ATOM 687 N N . LEU A 1 90 ? -12.509 -21.950 37.873 1.00 83.94 90 LEU A N 1
ATOM 688 C CA . LEU A 1 90 ? -13.884 -22.426 37.739 1.00 83.94 90 LEU A CA 1
ATOM 689 C C . LEU A 1 90 ? -14.418 -22.839 39.112 1.00 83.94 90 LEU A C 1
ATOM 691 O O . LEU A 1 90 ? -13.655 -23.264 39.981 1.00 83.94 90 LEU A O 1
ATOM 695 N N . ILE A 1 91 ? -15.730 -22.722 39.314 1.00 82.12 91 ILE A N 1
ATOM 696 C CA . ILE A 1 91 ? -16.337 -22.993 40.622 1.00 82.12 91 ILE A CA 1
ATOM 697 C C . ILE A 1 91 ? -16.111 -24.435 41.104 1.00 82.12 91 ILE A C 1
ATOM 699 O O . ILE A 1 91 ? -15.822 -24.644 42.282 1.00 82.12 91 ILE A O 1
ATOM 703 N N . ASP A 1 92 ? -16.169 -25.413 40.199 1.00 79.38 92 ASP A N 1
ATOM 704 C CA . ASP A 1 92 ? -15.988 -26.830 40.530 1.00 79.38 92 ASP A CA 1
ATOM 705 C C . ASP A 1 92 ? -14.553 -27.116 40.998 1.00 79.38 92 ASP A C 1
ATOM 707 O O . ASP A 1 92 ? -14.343 -27.748 42.037 1.00 79.38 92 ASP A O 1
ATOM 711 N N . ASP A 1 93 ? -13.567 -26.574 40.278 1.00 82.31 93 ASP A N 1
ATOM 712 C CA . ASP A 1 93 ? -12.150 -26.691 40.630 1.00 82.31 93 ASP A CA 1
ATOM 713 C C . ASP A 1 93 ? -11.850 -25.951 41.941 1.00 82.31 93 ASP A C 1
ATOM 715 O O . ASP A 1 93 ? -11.119 -26.446 42.801 1.00 82.31 93 ASP A O 1
ATOM 719 N N . PHE A 1 94 ? -12.474 -24.788 42.144 1.00 84.44 94 PHE A N 1
ATOM 720 C CA . PHE A 1 94 ? -12.335 -24.012 43.369 1.00 84.44 94 PHE A CA 1
ATOM 721 C C . PHE A 1 94 ? -12.857 -24.774 44.598 1.00 84.44 94 PHE A C 1
ATOM 723 O O . PHE A 1 94 ? -12.145 -24.902 45.593 1.00 84.44 94 PHE A O 1
ATOM 730 N N . ILE A 1 95 ? -14.068 -25.334 44.540 1.00 82.56 95 ILE A N 1
ATOM 731 C CA . ILE A 1 95 ? -14.647 -26.093 45.662 1.00 82.56 95 ILE A CA 1
ATOM 732 C C . ILE A 1 95 ? -13.832 -27.368 45.940 1.00 82.56 95 ILE A C 1
ATOM 734 O O . ILE A 1 95 ? -13.634 -27.750 47.103 1.00 82.56 95 ILE A O 1
ATOM 738 N N . ALA A 1 96 ? -13.315 -28.020 44.894 1.00 82.69 96 ALA A N 1
ATOM 739 C CA . ALA A 1 96 ? -12.452 -29.185 45.044 1.00 82.69 96 ALA A CA 1
ATOM 740 C C . ALA A 1 96 ? -11.156 -28.830 45.792 1.00 82.69 96 ALA A C 1
ATOM 742 O O . ALA A 1 96 ? -10.791 -29.516 46.753 1.00 82.69 96 ALA A O 1
ATOM 743 N N . SER A 1 97 ? -10.509 -27.726 45.417 1.00 83.12 97 SER A N 1
ATOM 744 C CA . SER A 1 97 ? -9.155 -27.381 45.859 1.00 83.12 97 SER A CA 1
ATOM 745 C C . SER A 1 97 ? -9.057 -26.459 47.077 1.00 83.12 97 SER A C 1
ATOM 747 O O . SER A 1 97 ? -7.979 -26.388 47.669 1.00 83.12 97 SER A O 1
ATOM 749 N N . PHE A 1 98 ? -10.139 -25.792 47.492 1.00 86.44 98 PHE A N 1
ATOM 750 C CA . PHE A 1 98 ? -10.110 -24.795 48.571 1.00 86.44 98 PHE A CA 1
ATOM 751 C C . PHE A 1 98 ? -11.117 -25.075 49.697 1.00 86.44 98 PHE A C 1
ATOM 753 O O . PHE A 1 98 ? -12.129 -25.755 49.507 1.00 86.44 98 PHE A O 1
ATOM 760 N N . GLU A 1 99 ? -10.824 -24.570 50.898 1.00 86.19 99 GLU A N 1
ATOM 761 C CA . GLU A 1 99 ? -11.707 -24.609 52.074 1.00 86.19 99 GLU A CA 1
ATOM 762 C C . GLU A 1 99 ? -11.814 -23.239 52.779 1.00 86.19 99 GLU A C 1
ATOM 764 O O . GLU A 1 99 ? -10.895 -22.426 52.675 1.00 86.19 99 GLU A O 1
ATOM 769 N N . PRO A 1 100 ? -12.909 -22.938 53.498 1.00 82.00 100 PRO A N 1
ATOM 770 C CA . PRO A 1 100 ? -13.084 -21.652 54.179 1.00 82.00 100 PRO A CA 1
ATOM 771 C C . PRO A 1 100 ? -12.053 -21.398 55.287 1.00 82.00 100 PRO A C 1
ATOM 773 O O . PRO A 1 100 ? -11.779 -22.278 56.101 1.00 82.00 100 PRO A O 1
ATOM 776 N N . CYS A 1 101 ? -11.533 -20.171 55.376 1.00 83.12 101 CYS A N 1
ATOM 777 C CA . CYS A 1 101 ? -10.484 -19.786 56.324 1.00 83.12 101 CYS A CA 1
ATOM 778 C C . CYS A 1 101 ? -10.958 -18.647 57.250 1.00 83.12 101 CYS A C 1
ATOM 780 O O . CYS A 1 101 ? -11.187 -17.526 56.794 1.00 83.12 101 CYS A O 1
ATOM 782 N N . GLN A 1 102 ? -11.101 -18.913 58.556 1.00 75.69 102 GLN A N 1
ATOM 783 C CA . GLN A 1 102 ? -11.521 -17.910 59.560 1.00 75.69 102 GLN A CA 1
ATOM 784 C C . GLN A 1 102 ? -10.351 -17.292 60.344 1.00 75.69 102 GLN A C 1
ATOM 786 O O . GLN A 1 102 ? -10.505 -16.264 60.997 1.00 75.69 102 GLN A O 1
ATOM 791 N N . ASP A 1 103 ? -9.174 -17.903 60.278 1.00 81.06 103 ASP A N 1
ATOM 792 C CA . ASP A 1 103 ? -7.948 -17.508 60.973 1.00 81.06 103 ASP A CA 1
ATOM 793 C C . ASP A 1 103 ? -6.990 -16.699 60.084 1.00 81.06 103 ASP A C 1
ATOM 795 O O . ASP A 1 103 ? -5.861 -16.427 60.487 1.00 81.06 103 ASP A O 1
ATOM 799 N N . ALA A 1 104 ? -7.435 -16.252 58.906 1.00 78.31 104 ALA A N 1
ATOM 800 C CA . ALA A 1 104 ? -6.618 -15.473 57.976 1.00 78.31 104 ALA A CA 1
ATOM 801 C C . ALA A 1 104 ? -5.996 -14.227 58.631 1.00 78.31 104 ALA A C 1
ATOM 803 O O . ALA A 1 104 ? -4.806 -13.984 58.464 1.00 78.31 104 ALA A O 1
ATOM 804 N N . ASP A 1 105 ? -6.743 -13.484 59.456 1.00 78.12 105 ASP A N 1
ATOM 805 C CA . ASP A 1 105 ? -6.203 -12.321 60.177 1.00 78.12 105 ASP A CA 1
ATOM 806 C C . ASP A 1 105 ? -5.097 -12.706 61.178 1.00 78.12 105 ASP A C 1
ATOM 808 O O . ASP A 1 105 ? -4.131 -11.960 61.350 1.00 78.12 105 ASP A O 1
ATOM 812 N N . ALA A 1 106 ? -5.203 -13.879 61.813 1.00 80.94 106 ALA A N 1
ATOM 813 C CA . ALA A 1 106 ? -4.174 -14.407 62.707 1.00 80.94 106 ALA A CA 1
ATOM 814 C C . ALA A 1 106 ? -2.938 -14.888 61.930 1.00 80.94 106 ALA A C 1
ATOM 816 O O . ALA A 1 106 ? -1.816 -14.617 62.361 1.00 80.94 106 ALA A O 1
ATOM 817 N N . ILE A 1 107 ? -3.130 -15.519 60.766 1.00 82.88 107 ILE A N 1
ATOM 818 C CA . ILE A 1 107 ? -2.047 -15.894 59.844 1.00 82.88 107 ILE A CA 1
ATOM 819 C C . ILE A 1 107 ? -1.301 -14.631 59.392 1.00 82.88 107 ILE A C 1
ATOM 821 O O . ILE A 1 107 ? -0.086 -14.543 59.558 1.00 82.88 107 ILE A O 1
ATOM 825 N N . ARG A 1 108 ? -2.022 -13.593 58.942 1.00 84.50 108 ARG A N 1
ATOM 826 C CA . ARG A 1 108 ? -1.435 -12.302 58.544 1.00 84.50 108 ARG A CA 1
ATOM 827 C C . ARG A 1 108 ? -0.713 -11.601 59.685 1.00 84.50 108 ARG A C 1
ATOM 829 O O . ARG A 1 108 ? 0.354 -11.030 59.466 1.00 84.50 108 ARG A O 1
ATOM 836 N N . ALA A 1 109 ? -1.265 -11.636 60.896 1.00 82.12 109 ALA A N 1
ATOM 837 C CA . ALA A 1 109 ? -0.614 -11.069 62.072 1.00 82.12 109 ALA A CA 1
ATOM 838 C C . ALA A 1 109 ? 0.687 -11.810 62.412 1.00 82.12 109 ALA A C 1
ATOM 840 O O . ALA A 1 109 ? 1.686 -11.159 62.705 1.00 82.12 109 ALA A O 1
ATOM 841 N N . ALA A 1 110 ? 0.705 -13.143 62.319 1.00 83.25 110 ALA A N 1
ATOM 842 C CA . ALA A 1 110 ? 1.906 -13.946 62.535 1.00 83.25 110 ALA A CA 1
ATOM 843 C C . ALA A 1 110 ? 2.980 -13.685 61.462 1.00 83.25 110 ALA A C 1
ATOM 845 O O . ALA A 1 110 ? 4.152 -13.527 61.795 1.00 83.25 110 ALA A O 1
ATOM 846 N N . GLU A 1 111 ? 2.590 -13.565 60.190 1.00 84.56 111 GLU A N 1
ATOM 847 C CA . GLU A 1 111 ? 3.497 -13.245 59.078 1.00 84.56 111 GLU A CA 1
ATOM 848 C C . GLU A 1 111 ? 4.100 -11.837 59.210 1.00 84.56 111 GLU A C 1
ATOM 850 O O . GLU A 1 111 ? 5.312 -11.653 59.073 1.00 84.56 111 GLU A O 1
ATOM 855 N N . GLN A 1 112 ? 3.270 -10.840 59.535 1.00 83.19 112 GLN A N 1
ATOM 856 C CA . GLN A 1 112 ? 3.718 -9.470 59.803 1.00 83.19 112 GLN A CA 1
ATOM 857 C C . GLN A 1 112 ? 4.626 -9.411 61.030 1.00 83.19 112 GLN A C 1
ATOM 859 O O . GLN A 1 112 ? 5.659 -8.742 60.989 1.00 83.19 112 GLN A O 1
ATOM 864 N N . GLN A 1 113 ? 4.287 -10.141 62.095 1.00 84.25 113 GLN A N 1
ATOM 865 C CA . GLN A 1 113 ? 5.116 -10.223 63.290 1.00 84.25 113 GLN A CA 1
ATOM 866 C C . GLN A 1 113 ? 6.465 -10.874 62.976 1.00 84.25 113 GLN A C 1
ATOM 868 O O . GLN A 1 113 ? 7.484 -10.328 63.369 1.00 84.25 113 GLN A O 1
ATOM 873 N N . ALA A 1 114 ? 6.513 -11.935 62.167 1.00 83.88 114 ALA A N 1
ATOM 874 C CA . ALA A 1 114 ? 7.769 -12.548 61.734 1.00 83.88 114 ALA A CA 1
ATOM 875 C C . ALA A 1 114 ? 8.643 -11.599 60.887 1.00 83.88 114 ALA A C 1
ATOM 877 O O . ALA A 1 114 ? 9.873 -11.666 60.936 1.00 83.88 114 ALA A O 1
ATOM 878 N N . ILE A 1 115 ? 8.043 -10.697 60.098 1.00 83.00 115 ILE A N 1
ATOM 879 C CA . ILE A 1 115 ? 8.779 -9.625 59.403 1.00 83.00 115 ILE A CA 1
ATOM 880 C C . ILE A 1 115 ? 9.337 -8.613 60.419 1.00 83.00 115 ILE A C 1
ATOM 882 O O . ILE A 1 115 ? 10.507 -8.234 60.333 1.00 83.00 115 ILE A O 1
ATOM 886 N N . LEU A 1 116 ? 8.529 -8.193 61.396 1.00 82.00 116 LEU A N 1
ATOM 887 C CA . LEU A 1 116 ? 8.934 -7.245 62.441 1.00 82.00 116 LEU A CA 1
ATOM 888 C C . LEU A 1 116 ? 9.993 -7.825 63.390 1.00 82.00 116 LEU A C 1
ATOM 890 O O . LEU A 1 116 ? 10.917 -7.111 63.778 1.00 82.00 116 LEU A O 1
ATOM 894 N N . ASP A 1 117 ? 9.914 -9.112 63.713 1.00 84.75 117 ASP A N 1
ATOM 895 C CA . ASP A 1 117 ? 10.896 -9.829 64.524 1.00 84.75 117 ASP A CA 1
ATOM 896 C C . ASP A 1 117 ? 12.236 -9.891 63.786 1.00 84.75 117 ASP A C 1
ATOM 898 O O . ASP A 1 117 ? 13.258 -9.523 64.359 1.00 84.75 117 ASP A O 1
ATOM 902 N N . ARG A 1 118 ? 12.236 -10.192 62.477 1.00 81.00 118 ARG A N 1
ATOM 903 C CA . ARG A 1 118 ? 13.443 -10.111 61.629 1.00 81.00 118 ARG A CA 1
ATOM 904 C C . ARG A 1 118 ? 14.044 -8.705 61.600 1.00 81.00 118 ARG A C 1
ATOM 906 O O . ARG A 1 118 ? 15.262 -8.547 61.664 1.00 81.00 118 ARG A O 1
ATOM 913 N N . VAL A 1 119 ? 13.215 -7.662 61.513 1.00 78.81 119 VAL A N 1
ATOM 914 C CA . VAL A 1 119 ? 13.686 -6.267 61.595 1.00 78.81 119 VAL A CA 1
ATOM 915 C C . VAL A 1 119 ? 14.298 -5.983 62.967 1.00 78.81 119 VAL A C 1
ATOM 917 O O . VAL A 1 119 ? 15.342 -5.337 63.046 1.00 78.81 119 VAL A O 1
ATOM 920 N N . THR A 1 120 ? 13.686 -6.490 64.035 1.00 79.38 120 THR A N 1
ATOM 921 C CA . THR A 1 120 ? 14.157 -6.320 65.412 1.00 79.38 120 THR A CA 1
ATOM 922 C C . THR A 1 120 ? 15.480 -7.051 65.637 1.00 79.38 120 THR A C 1
ATOM 924 O O . THR A 1 120 ? 16.388 -6.479 66.233 1.00 79.38 120 THR A O 1
ATOM 927 N N . GLU A 1 121 ? 15.645 -8.259 65.099 1.00 81.75 121 GLU A N 1
ATOM 928 C CA . GLU A 1 121 ? 16.907 -9.005 65.104 1.00 81.75 121 GLU A CA 1
ATOM 929 C C . GLU A 1 121 ? 18.009 -8.251 64.354 1.00 81.75 121 GLU A C 1
ATOM 931 O O . GLU A 1 121 ? 19.095 -8.060 64.895 1.00 81.75 121 GLU A O 1
ATOM 936 N N . LEU A 1 122 ? 17.726 -7.737 63.151 1.00 78.00 122 LEU A N 1
ATOM 937 C CA . LEU A 1 122 ? 18.683 -6.936 62.376 1.00 78.00 122 LEU A CA 1
ATOM 938 C C . LEU A 1 122 ? 19.054 -5.624 63.091 1.00 78.00 122 LEU A C 1
ATOM 940 O O . LEU A 1 122 ? 20.205 -5.185 63.039 1.00 78.00 122 LEU A O 1
ATOM 944 N N . GLN A 1 123 ? 18.103 -4.998 63.788 1.00 73.94 123 GLN A N 1
ATOM 945 C CA . GLN A 1 123 ? 18.347 -3.816 64.618 1.00 73.94 123 GLN A CA 1
ATOM 946 C C . GLN A 1 123 ? 19.176 -4.154 65.861 1.00 73.94 123 GLN A C 1
ATOM 948 O O . GLN A 1 123 ? 20.101 -3.415 66.191 1.00 73.94 123 GLN A O 1
ATOM 953 N N . GLN A 1 124 ? 18.892 -5.268 66.534 1.00 78.25 124 GLN A N 1
ATOM 954 C CA . GLN A 1 124 ? 19.664 -5.748 67.680 1.00 78.25 124 GLN A CA 1
ATOM 955 C C . GLN A 1 124 ? 21.079 -6.166 67.269 1.00 78.25 124 GLN A C 1
ATOM 957 O O . GLN A 1 124 ? 22.029 -5.879 67.995 1.00 78.25 124 GLN A O 1
ATOM 962 N N . GLU A 1 125 ? 21.255 -6.765 66.092 1.00 74.56 125 GLU A N 1
ATOM 963 C CA . GLU A 1 125 ? 22.560 -7.063 65.496 1.00 74.56 125 GLU A CA 1
ATOM 964 C C . GLU A 1 125 ? 23.338 -5.762 65.228 1.00 74.56 125 GLU A C 1
ATOM 966 O O . GLU A 1 125 ? 24.511 -5.649 65.581 1.00 74.56 125 GLU A O 1
ATOM 971 N N . LEU A 1 126 ? 22.677 -4.730 64.692 1.00 72.75 126 LEU A N 1
ATOM 972 C CA . LEU A 1 126 ? 23.288 -3.421 64.443 1.00 72.75 126 LEU A CA 1
ATOM 973 C C . LEU A 1 126 ? 23.680 -2.699 65.743 1.00 72.75 126 LEU A C 1
ATOM 975 O O . LEU A 1 126 ? 24.785 -2.162 65.843 1.00 72.75 126 LEU A O 1
ATOM 979 N N . VAL A 1 127 ? 22.805 -2.709 66.751 1.00 72.75 127 VAL A N 1
ATOM 980 C CA . VAL A 1 127 ? 23.041 -2.080 68.061 1.00 72.75 127 VAL A CA 1
ATOM 981 C C . VAL A 1 127 ? 24.115 -2.829 68.853 1.00 72.75 127 VAL A C 1
ATOM 983 O O . VAL A 1 127 ? 24.998 -2.199 69.434 1.00 72.75 127 VAL A O 1
ATOM 986 N N . SER A 1 128 ? 24.093 -4.164 68.852 1.00 68.12 128 SER A N 1
ATOM 987 C CA . SER A 1 128 ? 25.106 -4.983 69.533 1.00 68.12 128 SER A CA 1
ATOM 988 C C . SER A 1 128 ? 26.483 -4.863 68.876 1.00 68.12 128 SER A C 1
ATOM 990 O O . SER A 1 128 ? 27.489 -4.773 69.585 1.00 68.12 128 SER A O 1
ATOM 992 N N . ALA A 1 129 ? 26.543 -4.751 67.545 1.00 63.81 129 ALA A N 1
ATOM 993 C CA . ALA A 1 129 ? 27.777 -4.451 66.827 1.00 63.81 129 ALA A CA 1
ATOM 994 C C . ALA A 1 129 ? 28.305 -3.035 67.130 1.00 63.81 129 ALA A C 1
ATOM 996 O O . ALA A 1 129 ? 29.511 -2.860 67.265 1.00 63.81 129 ALA A O 1
ATOM 997 N N . GLN A 1 130 ? 27.439 -2.026 67.291 1.00 61.03 130 GLN A N 1
ATOM 998 C CA . GLN A 1 130 ? 27.861 -0.671 67.685 1.00 61.03 130 GLN A CA 1
ATOM 999 C C . GLN A 1 130 ? 28.326 -0.580 69.147 1.00 61.03 130 GLN A C 1
ATOM 1001 O O . GLN A 1 130 ? 29.253 0.170 69.451 1.00 61.03 130 GLN A O 1
ATOM 1006 N N . ALA A 1 131 ? 27.702 -1.337 70.052 1.00 66.69 131 ALA A N 1
ATOM 1007 C CA . ALA A 1 131 ? 28.018 -1.319 71.479 1.00 66.69 131 ALA A CA 1
ATOM 1008 C C . ALA A 1 131 ? 29.325 -2.056 71.825 1.00 66.69 131 ALA A C 1
ATOM 1010 O O . ALA A 1 131 ? 29.922 -1.781 72.867 1.00 66.69 131 ALA A O 1
ATOM 1011 N N . ASN A 1 132 ? 29.788 -2.974 70.965 1.00 70.75 132 ASN A N 1
ATOM 1012 C CA . ASN A 1 132 ? 31.013 -3.739 71.182 1.00 70.75 132 ASN A CA 1
ATOM 1013 C C . ASN A 1 132 ? 32.018 -3.568 70.019 1.00 70.75 132 ASN A C 1
ATOM 1015 O O . ASN A 1 132 ? 31.906 -4.249 68.994 1.00 70.75 132 ASN A O 1
ATOM 1019 N N . PRO A 1 133 ? 33.064 -2.731 70.191 1.00 58.34 133 PRO A N 1
ATOM 1020 C CA . PRO A 1 133 ? 34.069 -2.470 69.159 1.00 58.34 133 PRO A CA 1
ATOM 1021 C C . PRO A 1 133 ? 34.775 -3.728 68.631 1.00 58.34 133 PRO A C 1
ATOM 1023 O O . PRO A 1 133 ? 35.221 -3.736 67.486 1.00 58.34 133 PRO A O 1
ATOM 1026 N N . GLN A 1 134 ? 34.879 -4.799 69.428 1.00 63.53 134 GLN A N 1
ATOM 1027 C CA . GLN A 1 134 ? 35.519 -6.052 69.006 1.00 63.53 134 GLN A CA 1
ATOM 1028 C C . GLN A 1 134 ? 34.647 -6.876 68.049 1.00 63.53 134 GLN A C 1
ATOM 1030 O O . GLN A 1 134 ? 35.173 -7.394 67.067 1.00 63.53 134 GLN A O 1
ATOM 1035 N N . LEU A 1 135 ? 33.329 -6.933 68.269 1.00 62.25 135 LEU A N 1
ATOM 1036 C CA . LEU A 1 135 ? 32.397 -7.633 67.373 1.00 62.25 135 LEU A CA 1
ATOM 1037 C C . LEU A 1 135 ? 32.267 -6.912 66.025 1.00 62.25 135 LEU A C 1
ATOM 1039 O O . LEU A 1 135 ? 32.234 -7.551 64.976 1.00 62.25 135 LEU A O 1
ATOM 1043 N N . MET A 1 136 ? 32.289 -5.575 66.037 1.00 60.03 136 MET A N 1
ATOM 1044 C CA . MET A 1 136 ? 32.337 -4.769 64.815 1.00 60.03 136 MET A CA 1
ATOM 1045 C C . MET A 1 136 ? 33.620 -5.028 64.015 1.00 60.03 136 MET A C 1
ATOM 1047 O O . MET A 1 136 ? 33.583 -5.204 62.799 1.00 60.03 136 MET A O 1
ATOM 1051 N N . LEU A 1 137 ? 34.769 -5.085 64.697 1.00 62.28 137 LEU A N 1
ATOM 1052 C CA . LEU A 1 137 ? 36.049 -5.388 64.060 1.00 62.28 137 LEU A CA 1
ATOM 1053 C C . LEU A 1 137 ? 36.076 -6.804 63.472 1.00 62.28 137 LEU A C 1
ATOM 1055 O O . LEU A 1 137 ? 36.639 -6.975 62.397 1.00 62.28 137 LEU A O 1
ATOM 1059 N N . GLU A 1 138 ? 35.447 -7.794 64.113 1.00 64.31 138 GLU A N 1
ATOM 1060 C CA . GLU A 1 138 ? 35.303 -9.152 63.566 1.00 64.31 138 GLU A CA 1
ATOM 1061 C C . GLU A 1 138 ? 34.353 -9.217 62.361 1.00 64.31 138 GLU A C 1
ATOM 1063 O O . GLU A 1 138 ? 34.695 -9.848 61.359 1.00 64.31 138 GLU A O 1
ATOM 1068 N N . ALA A 1 139 ? 33.216 -8.515 62.406 1.00 61.81 139 ALA A N 1
ATOM 1069 C CA . ALA A 1 139 ? 32.246 -8.463 61.308 1.00 61.81 139 ALA A CA 1
ATOM 1070 C C . ALA A 1 139 ? 32.802 -7.768 60.050 1.00 61.81 139 ALA A C 1
ATOM 1072 O O . ALA A 1 139 ? 32.479 -8.146 58.922 1.00 61.81 139 ALA A O 1
ATOM 1073 N N . ILE A 1 140 ? 33.669 -6.766 60.232 1.00 65.19 140 ILE A N 1
ATOM 1074 C CA . ILE A 1 140 ? 34.267 -5.988 59.139 1.00 65.19 140 ILE A CA 1
ATOM 1075 C C . ILE A 1 140 ? 35.615 -6.588 58.703 1.00 65.19 140 ILE A C 1
ATOM 1077 O O . ILE A 1 140 ? 36.037 -6.364 57.572 1.00 65.19 140 ILE A O 1
ATOM 1081 N N . LYS A 1 141 ? 36.265 -7.427 59.524 1.00 67.75 141 LYS A N 1
ATOM 1082 C CA . LYS A 1 141 ? 37.533 -8.126 59.230 1.00 67.75 141 LYS A CA 1
ATOM 1083 C C . LYS A 1 141 ? 37.662 -8.665 57.797 1.00 67.75 141 LYS A C 1
ATOM 1085 O O . LYS A 1 141 ? 38.655 -8.336 57.155 1.00 67.75 141 LYS A O 1
ATOM 1090 N N . PRO A 1 142 ? 36.682 -9.395 57.220 1.00 66.81 142 PRO A N 1
ATOM 1091 C CA . PRO A 1 142 ? 36.790 -9.849 55.831 1.00 66.81 142 PRO A CA 1
ATOM 1092 C C . PRO A 1 142 ? 36.794 -8.699 54.807 1.00 66.81 142 PRO A C 1
ATOM 1094 O O . PRO A 1 142 ? 37.452 -8.807 53.772 1.00 66.81 142 PRO A O 1
ATOM 1097 N N . GLN A 1 143 ? 36.095 -7.592 55.081 1.00 61.62 143 GLN A N 1
ATOM 1098 C CA . GLN A 1 143 ? 36.104 -6.389 54.239 1.00 61.62 143 GLN A CA 1
ATOM 1099 C C . GLN A 1 143 ? 37.406 -5.593 54.398 1.00 61.62 143 GLN A C 1
ATOM 1101 O O . GLN A 1 143 ? 37.937 -5.110 53.398 1.00 61.62 143 GLN A O 1
ATOM 1106 N N . VAL A 1 144 ? 37.951 -5.507 55.618 1.00 62.91 144 VAL A N 1
ATOM 1107 C CA . VAL A 1 144 ? 39.269 -4.908 55.892 1.00 62.91 144 VAL A CA 1
ATOM 1108 C C . VAL A 1 144 ? 40.361 -5.711 55.197 1.00 62.91 144 VAL A C 1
ATOM 1110 O O . VAL A 1 144 ? 41.139 -5.130 54.457 1.00 62.91 144 VAL A O 1
ATOM 1113 N N . ASP A 1 145 ? 40.367 -7.040 55.321 1.00 67.38 145 ASP A N 1
ATOM 1114 C CA . ASP A 1 145 ? 41.354 -7.917 54.681 1.00 67.38 145 ASP A CA 1
ATOM 1115 C C . ASP A 1 145 ? 41.300 -7.814 53.147 1.00 67.38 145 ASP A C 1
ATOM 1117 O O . ASP A 1 145 ? 42.331 -7.852 52.471 1.00 67.38 145 ASP A O 1
ATOM 1121 N N . GLN A 1 146 ? 40.104 -7.678 52.562 1.00 64.56 146 GLN A N 1
ATOM 1122 C CA . GLN A 1 146 ? 39.948 -7.438 51.123 1.00 64.56 146 GLN A CA 1
ATOM 1123 C C . GLN A 1 146 ? 40.433 -6.041 50.713 1.00 64.56 146 GLN A C 1
ATOM 1125 O O . GLN A 1 146 ? 41.115 -5.911 49.693 1.00 64.56 146 GLN A O 1
ATOM 1130 N N . ALA A 1 147 ? 40.116 -5.007 51.495 1.00 59.22 147 ALA A N 1
ATOM 1131 C CA . ALA A 1 147 ? 40.557 -3.639 51.245 1.00 59.22 147 ALA A CA 1
ATOM 1132 C C . ALA A 1 147 ? 42.077 -3.487 51.422 1.00 59.22 147 ALA A C 1
ATOM 1134 O O . ALA A 1 147 ? 42.722 -2.853 50.592 1.00 59.22 147 ALA A O 1
ATOM 1135 N N . GLU A 1 148 ? 42.671 -4.140 52.420 1.00 62.41 148 GLU A N 1
ATOM 1136 C CA . GLU A 1 148 ? 44.113 -4.197 52.652 1.00 62.41 148 GLU A CA 1
ATOM 1137 C C . GLU A 1 148 ? 44.829 -4.970 51.546 1.00 62.41 148 GLU A C 1
ATOM 1139 O O . GLU A 1 148 ? 45.832 -4.482 51.035 1.00 62.41 148 GLU A O 1
ATOM 1144 N N . LYS A 1 149 ? 44.304 -6.118 51.091 1.00 65.56 149 LYS A N 1
ATOM 1145 C CA . LYS A 1 149 ? 44.846 -6.834 49.917 1.00 65.56 149 LYS A CA 1
ATOM 1146 C C . LYS A 1 149 ? 44.804 -5.971 48.660 1.00 65.56 149 LYS A C 1
ATOM 1148 O O . LYS A 1 149 ? 45.763 -5.965 47.889 1.00 65.56 149 LYS A O 1
ATOM 1153 N N . LYS A 1 150 ? 43.719 -5.219 48.454 1.00 62.44 150 LYS A N 1
ATOM 1154 C CA . LYS A 1 150 ? 43.586 -4.282 47.332 1.00 62.44 150 LYS A CA 1
ATOM 1155 C C . LYS A 1 150 ? 44.573 -3.118 47.458 1.00 62.44 150 LYS A C 1
ATOM 1157 O O . LYS A 1 150 ? 45.249 -2.798 46.486 1.00 62.44 150 LYS A O 1
ATOM 1162 N N . HIS A 1 151 ? 44.731 -2.550 48.651 1.00 61.34 151 HIS A N 1
ATOM 1163 C CA . HIS A 1 151 ? 45.675 -1.465 48.914 1.00 61.34 151 HIS A CA 1
ATOM 1164 C C . HIS A 1 151 ? 47.137 -1.931 48.805 1.00 61.34 151 HIS A C 1
ATOM 1166 O O . HIS A 1 151 ? 47.961 -1.223 48.240 1.00 61.34 151 HIS A O 1
ATOM 1172 N N . GLN A 1 152 ? 47.465 -3.148 49.255 1.00 62.56 152 GLN A N 1
ATOM 1173 C CA . GLN A 1 152 ? 48.776 -3.789 49.077 1.00 62.56 152 GLN A CA 1
ATOM 1174 C C . GLN A 1 152 ? 49.063 -4.091 47.602 1.00 62.56 152 GLN A C 1
ATOM 1176 O O . GLN A 1 152 ? 50.183 -3.886 47.138 1.00 62.56 152 GLN A O 1
ATOM 1181 N N . TYR A 1 153 ? 48.055 -4.521 46.839 1.00 64.19 153 TYR A N 1
ATOM 1182 C CA . TYR A 1 153 ? 48.160 -4.713 45.394 1.00 64.19 153 TYR A CA 1
ATOM 1183 C C . TYR A 1 153 ? 48.398 -3.383 44.656 1.00 64.19 153 TYR A C 1
ATOM 1185 O O . TYR A 1 153 ? 49.285 -3.288 43.806 1.00 64.19 153 TYR A O 1
ATOM 1193 N N . GLU A 1 154 ? 47.663 -2.327 45.012 1.00 58.91 154 GLU A N 1
ATOM 1194 C CA . GLU A 1 154 ? 47.827 -0.979 44.453 1.00 58.91 154 GLU A CA 1
ATOM 1195 C C . GLU A 1 154 ? 49.155 -0.323 44.877 1.00 58.91 154 GLU A C 1
ATOM 1197 O O . GLU A 1 154 ? 49.807 0.334 44.062 1.00 58.91 154 GLU A O 1
ATOM 1202 N N . ALA A 1 155 ? 49.612 -0.544 46.112 1.00 57.41 155 ALA A N 1
ATOM 1203 C CA . ALA A 1 155 ? 50.925 -0.124 46.597 1.00 57.41 155 ALA A CA 1
ATOM 1204 C C . ALA A 1 155 ? 52.060 -0.884 45.891 1.00 57.41 155 ALA A C 1
ATOM 1206 O O . ALA A 1 155 ? 53.036 -0.261 45.479 1.00 57.41 155 ALA A O 1
ATOM 1207 N N . GLY A 1 156 ? 51.903 -2.191 45.652 1.00 63.34 156 GLY A N 1
ATOM 1208 C CA . GLY A 1 156 ? 52.827 -3.004 44.855 1.00 63.34 156 GLY A CA 1
ATOM 1209 C C . GLY A 1 156 ? 52.908 -2.547 43.395 1.00 63.34 156 GLY A C 1
ATOM 1210 O O . GLY A 1 156 ? 53.996 -2.475 42.825 1.00 63.34 156 GLY A O 1
ATOM 1211 N N . GLN A 1 157 ? 51.785 -2.127 42.804 1.00 62.47 157 GLN A N 1
ATOM 1212 C CA . GLN A 1 157 ? 51.752 -1.484 41.484 1.00 62.47 157 GLN A CA 1
ATOM 1213 C C . GLN A 1 157 ? 52.449 -0.115 41.483 1.00 62.47 157 GLN A C 1
ATOM 1215 O O . GLN A 1 157 ? 53.176 0.205 40.543 1.00 62.47 157 GLN A O 1
ATOM 1220 N N . ARG A 1 158 ? 52.266 0.701 42.532 1.00 59.47 158 ARG A N 1
ATOM 1221 C CA . ARG A 1 158 ? 52.974 1.985 42.693 1.00 59.47 158 ARG A CA 1
ATOM 1222 C C . ARG A 1 158 ? 54.476 1.786 42.891 1.00 59.47 158 ARG A C 1
ATOM 1224 O O . ARG A 1 158 ? 55.243 2.547 42.312 1.00 59.47 158 ARG A O 1
ATOM 1231 N N . GLN A 1 159 ? 54.897 0.759 43.629 1.00 57.34 159 GLN A N 1
ATOM 1232 C CA . GLN A 1 159 ? 56.304 0.384 43.787 1.00 57.34 159 GLN A CA 1
ATOM 1233 C C . GLN A 1 159 ? 56.899 -0.125 42.471 1.00 57.34 159 GLN A C 1
ATOM 1235 O O . GLN A 1 159 ? 57.948 0.364 42.076 1.00 57.34 159 GLN A O 1
ATOM 1240 N N . GLN A 1 160 ? 56.205 -0.988 41.719 1.00 61.72 160 GLN A N 1
ATOM 1241 C CA . GLN A 1 160 ? 56.649 -1.409 40.382 1.00 61.72 160 GLN A CA 1
ATOM 1242 C C . GLN A 1 160 ? 56.736 -0.246 39.388 1.00 61.72 160 GLN A C 1
ATOM 1244 O O . GLN A 1 160 ? 57.661 -0.206 38.580 1.00 61.72 160 GLN A O 1
ATOM 1249 N N . ARG A 1 161 ? 55.810 0.721 39.444 1.00 59.44 161 ARG A N 1
ATOM 1250 C CA . ARG A 1 161 ? 55.890 1.953 38.642 1.00 59.44 161 ARG A CA 1
ATOM 1251 C C . ARG A 1 161 ? 57.060 2.831 39.075 1.00 59.44 161 ARG A C 1
ATOM 1253 O O . ARG A 1 161 ? 57.846 3.214 38.225 1.00 59.44 161 ARG A O 1
ATOM 1260 N N . ALA A 1 162 ? 57.247 3.064 40.373 1.00 57.22 162 ALA A N 1
ATOM 1261 C CA . ALA A 1 162 ? 58.374 3.836 40.898 1.00 57.22 162 ALA A CA 1
ATOM 1262 C C . ALA A 1 162 ? 59.734 3.160 40.638 1.00 57.22 162 ALA A C 1
ATOM 1264 O O . ALA A 1 162 ? 60.739 3.845 40.459 1.00 57.22 162 ALA A O 1
ATOM 1265 N N . GLU A 1 163 ? 59.775 1.827 40.596 1.00 59.62 163 GLU A N 1
ATOM 1266 C CA . GLU A 1 163 ? 60.961 1.026 40.297 1.00 59.62 163 GLU A CA 1
ATOM 1267 C C . GLU A 1 163 ? 61.244 0.950 38.793 1.00 59.62 163 GLU A C 1
ATOM 1269 O O . GLU A 1 163 ? 62.404 0.988 38.389 1.00 59.62 163 GLU A O 1
ATOM 1274 N N . ASN A 1 164 ? 60.209 0.961 37.949 1.00 61.44 164 ASN A N 1
ATOM 1275 C CA . ASN A 1 164 ? 60.356 1.194 36.514 1.00 61.44 164 ASN A CA 1
ATOM 1276 C C . ASN A 1 164 ? 60.823 2.628 36.226 1.00 61.44 164 ASN A C 1
ATOM 1278 O O . ASN A 1 164 ? 61.778 2.787 35.475 1.00 61.44 164 ASN A O 1
ATOM 1282 N N . ASP A 1 165 ? 60.277 3.641 36.904 1.00 57.50 165 ASP A N 1
ATOM 1283 C CA . ASP A 1 165 ? 60.722 5.038 36.811 1.00 57.50 165 ASP A CA 1
ATOM 1284 C C . ASP A 1 165 ? 62.148 5.224 37.359 1.00 57.50 165 ASP A C 1
ATOM 1286 O O . ASP A 1 165 ? 62.896 6.078 36.881 1.00 57.50 165 ASP A O 1
ATOM 1290 N N . ARG A 1 166 ? 62.552 4.450 38.382 1.00 56.78 166 ARG A N 1
ATOM 1291 C CA . ARG A 1 166 ? 63.944 4.383 38.863 1.00 56.78 166 ARG A CA 1
ATOM 1292 C C . ARG A 1 166 ? 64.843 3.692 37.849 1.00 56.78 166 ARG A C 1
ATOM 1294 O O . ARG A 1 166 ? 65.900 4.226 37.574 1.00 56.78 166 ARG A O 1
ATOM 1301 N N . ARG A 1 167 ? 64.430 2.578 37.237 1.00 57.94 167 ARG A N 1
ATOM 1302 C CA . ARG A 1 167 ? 65.180 1.907 36.155 1.00 57.94 167 ARG A CA 1
ATOM 1303 C C . ARG A 1 167 ? 65.312 2.783 34.910 1.00 57.94 167 ARG A C 1
ATOM 1305 O O . ARG A 1 167 ? 66.319 2.705 34.210 1.00 57.94 167 ARG A O 1
ATOM 1312 N N . GLU A 1 168 ? 64.323 3.626 34.640 1.00 53.66 168 GLU A N 1
ATOM 1313 C CA . GLU A 1 168 ? 64.322 4.596 33.547 1.00 53.66 168 GLU A CA 1
ATOM 1314 C C . GLU A 1 168 ? 65.215 5.808 33.875 1.00 53.66 168 GLU A C 1
ATOM 1316 O O . GLU A 1 168 ? 65.995 6.253 33.030 1.00 53.66 168 GLU A O 1
ATOM 1321 N N . ARG A 1 169 ? 65.221 6.262 35.139 1.00 50.41 169 ARG A N 1
ATOM 1322 C CA . ARG A 1 169 ? 66.188 7.241 35.671 1.00 50.41 169 ARG A CA 1
ATOM 1323 C C . ARG A 1 169 ? 67.624 6.700 35.729 1.00 50.41 169 ARG A C 1
ATOM 1325 O O . ARG A 1 169 ? 68.533 7.413 35.321 1.00 50.41 169 ARG A O 1
ATOM 1332 N N . ASP A 1 170 ? 67.836 5.447 36.126 1.00 49.69 170 ASP A N 1
ATOM 1333 C CA . ASP A 1 170 ? 69.139 4.763 36.188 1.00 49.69 170 ASP A CA 1
ATOM 1334 C C . ASP A 1 170 ? 69.689 4.452 34.787 1.00 49.69 170 ASP A C 1
ATOM 1336 O O . ASP A 1 170 ? 70.895 4.562 34.552 1.00 49.69 170 ASP A O 1
ATOM 1340 N N . ARG A 1 171 ? 68.818 4.166 33.803 1.00 50.78 171 ARG A N 1
ATOM 1341 C CA . ARG A 1 171 ? 69.193 4.171 32.376 1.00 50.78 171 ARG A CA 1
ATOM 1342 C C . ARG A 1 171 ? 69.700 5.546 31.941 1.00 50.78 171 ARG A C 1
ATOM 1344 O O . ARG A 1 171 ? 70.707 5.610 31.238 1.00 50.78 171 ARG A O 1
ATOM 1351 N N . ASN A 1 172 ? 69.070 6.625 32.405 1.00 46.97 172 ASN A N 1
ATOM 1352 C CA . ASN A 1 172 ? 69.458 8.006 32.094 1.00 46.97 172 ASN A CA 1
ATOM 1353 C C . ASN A 1 172 ? 70.689 8.513 32.883 1.00 46.97 172 ASN A C 1
ATOM 1355 O O . ASN A 1 172 ? 71.410 9.381 32.392 1.00 46.97 172 ASN A O 1
ATOM 1359 N N . LEU A 1 173 ? 71.005 7.933 34.045 1.00 43.56 173 LEU A N 1
ATOM 1360 C CA . LEU A 1 173 ? 72.189 8.253 34.861 1.00 43.56 173 LEU A CA 1
ATOM 1361 C C . LEU A 1 173 ? 73.467 7.505 34.437 1.00 43.56 173 LEU A C 1
ATOM 1363 O O . LEU A 1 173 ? 74.562 7.839 34.888 1.00 43.56 173 LEU A O 1
ATOM 1367 N N . SER A 1 174 ? 73.382 6.599 33.457 1.00 42.50 174 SER A N 1
ATOM 1368 C CA . SER A 1 174 ? 74.548 5.971 32.813 1.00 42.50 174 SER A CA 1
ATOM 1369 C C . SER A 1 174 ? 75.360 6.903 31.884 1.00 42.50 174 SER A C 1
ATOM 1371 O O . SER A 1 174 ? 76.282 6.448 31.202 1.00 42.50 174 SER A O 1
ATOM 1373 N N . LYS A 1 175 ? 75.091 8.221 31.909 1.00 44.41 175 LYS A N 1
ATOM 1374 C CA . LYS A 1 175 ? 75.929 9.275 31.303 1.00 44.41 175 LYS A CA 1
ATOM 1375 C C . LYS A 1 175 ? 76.741 10.119 32.288 1.00 44.41 175 LYS A C 1
ATOM 1377 O O . LYS A 1 175 ? 77.523 10.942 31.825 1.00 44.41 175 LYS A O 1
ATOM 1382 N N . ILE A 1 176 ? 76.648 9.908 33.604 1.00 40.47 176 ILE A N 1
ATOM 1383 C CA . ILE A 1 176 ? 77.496 10.624 34.572 1.00 40.47 176 ILE A CA 1
ATOM 1384 C C . ILE A 1 176 ? 78.017 9.639 35.637 1.00 40.47 176 ILE A C 1
ATOM 1386 O O . ILE A 1 176 ? 77.359 9.320 36.616 1.00 40.47 176 ILE A O 1
ATOM 1390 N N . HIS A 1 177 ? 79.268 9.217 35.414 1.00 35.44 177 HIS A N 1
ATOM 1391 C CA . HIS A 1 177 ? 80.253 8.734 36.393 1.00 35.44 177 HIS A CA 1
ATOM 1392 C C . HIS A 1 177 ? 80.214 7.267 36.860 1.00 35.44 177 HIS A C 1
ATOM 1394 O O . HIS A 1 177 ? 79.735 6.897 37.929 1.00 35.44 177 HIS A O 1
ATOM 1400 N N . ARG A 1 178 ? 80.998 6.458 36.131 1.00 34.31 178 ARG A N 1
ATOM 1401 C CA . ARG A 1 178 ? 81.824 5.392 36.718 1.00 34.31 178 ARG A CA 1
ATOM 1402 C C . ARG A 1 178 ? 82.967 6.035 37.524 1.00 34.31 178 ARG A C 1
ATOM 1404 O O . ARG A 1 178 ? 83.817 6.680 36.921 1.00 34.31 178 ARG A O 1
ATOM 1411 N N . ARG A 1 179 ? 83.002 5.770 38.839 1.00 35.34 179 ARG A N 1
ATOM 1412 C CA . ARG A 1 179 ? 84.147 5.773 39.796 1.00 35.34 179 ARG A CA 1
ATOM 1413 C C . ARG A 1 179 ? 83.838 6.529 41.096 1.00 35.34 179 ARG A C 1
ATOM 1415 O O . ARG A 1 179 ? 84.408 7.577 41.355 1.00 35.34 179 ARG A O 1
ATOM 1422 N N . ALA A 1 180 ? 83.013 5.928 41.951 1.00 28.94 180 ALA A N 1
ATOM 1423 C CA . ALA A 1 180 ? 83.140 6.070 43.407 1.00 28.94 180 ALA A CA 1
ATOM 1424 C C . ALA A 1 180 ? 82.501 4.882 44.154 1.00 28.94 180 ALA A C 1
ATOM 1426 O O . ALA A 1 180 ? 81.909 5.032 45.213 1.00 28.94 180 ALA A O 1
ATOM 1427 N N . ALA A 1 181 ? 82.648 3.667 43.617 1.00 30.23 181 ALA A N 1
ATOM 1428 C CA . ALA A 1 181 ? 82.636 2.484 44.463 1.00 30.23 181 ALA A CA 1
ATOM 1429 C C . ALA A 1 181 ? 84.050 2.324 45.030 1.00 30.23 181 ALA A C 1
ATOM 1431 O O . ALA A 1 181 ? 84.959 1.954 44.284 1.00 30.23 181 ALA A O 1
ATOM 1432 N N . ARG A 1 182 ? 84.223 2.648 46.319 1.00 32.31 182 ARG A N 1
ATOM 1433 C CA . ARG A 1 182 ? 85.037 1.932 47.328 1.00 32.31 182 ARG A CA 1
ATOM 1434 C C . ARG A 1 182 ? 85.447 2.882 48.453 1.00 32.31 182 ARG A C 1
ATOM 1436 O O . ARG A 1 182 ? 86.325 3.713 48.239 1.00 32.31 182 ARG A O 1
ATOM 1443 N N . ARG A 1 183 ? 84.833 2.664 49.623 1.00 29.53 183 ARG A N 1
ATOM 1444 C CA . ARG A 1 183 ? 85.231 2.961 51.021 1.00 29.53 183 ARG A CA 1
ATOM 1445 C C . ARG A 1 183 ? 83.915 3.258 51.764 1.00 29.53 183 ARG A C 1
ATOM 1447 O O . ARG A 1 183 ? 83.262 4.225 51.420 1.00 29.53 183 ARG A O 1
ATOM 1454 N N . SER A 1 184 ? 83.387 2.466 52.689 1.00 29.28 184 SER A N 1
ATOM 1455 C CA . SER A 1 184 ? 83.980 1.438 53.537 1.00 29.28 184 SER A CA 1
ATOM 1456 C C . SER A 1 184 ? 82.862 0.551 54.091 1.00 29.28 184 SER A C 1
ATOM 1458 O O . SER A 1 184 ? 81.801 1.044 54.461 1.00 29.28 184 SER A O 1
ATOM 1460 N N . ALA A 1 185 ? 83.119 -0.751 54.172 1.00 30.66 185 ALA A N 1
ATOM 1461 C CA . ALA A 1 185 ? 82.432 -1.636 55.101 1.00 30.66 185 ALA A CA 1
ATOM 1462 C C . ALA A 1 185 ? 83.027 -1.445 56.507 1.00 30.66 185 ALA A C 1
ATOM 1464 O O . ALA A 1 185 ? 84.241 -1.262 56.602 1.00 30.66 185 ALA A O 1
ATOM 1465 N N . ALA A 1 186 ? 82.194 -1.539 57.552 1.00 27.61 186 ALA A N 1
ATOM 1466 C CA . ALA A 1 186 ? 82.423 -2.305 58.793 1.00 27.61 186 ALA A CA 1
ATOM 1467 C C . ALA A 1 186 ? 81.842 -1.644 60.063 1.00 27.61 186 ALA A C 1
ATOM 1469 O O . ALA A 1 186 ? 82.187 -0.511 60.373 1.00 27.61 186 ALA A O 1
ATOM 1470 N N . LYS A 1 187 ? 81.124 -2.481 60.840 1.00 29.80 187 LYS A N 1
ATOM 1471 C CA . LYS A 1 187 ? 80.833 -2.426 62.296 1.00 29.80 187 LYS A CA 1
ATOM 1472 C C . LYS A 1 187 ? 79.940 -1.271 62.791 1.00 29.80 187 LYS A C 1
ATOM 1474 O O . LYS A 1 187 ? 80.149 -0.131 62.431 1.00 29.80 187 LYS A O 1
ATOM 1479 N N . GLY A 1 188 ? 78.964 -1.470 63.674 1.00 26.28 188 GLY A N 1
ATOM 1480 C CA . GLY A 1 188 ? 78.522 -2.637 64.434 1.00 26.28 188 GLY A CA 1
ATOM 1481 C C . GLY A 1 188 ? 77.240 -2.285 65.207 1.00 26.28 188 GLY A C 1
ATOM 1482 O O . GLY A 1 188 ? 76.966 -1.117 65.461 1.00 26.28 188 GLY A O 1
ATOM 1483 N N . ASN A 1 189 ? 76.454 -3.311 65.531 1.00 38.09 189 ASN A N 1
ATOM 1484 C CA . ASN A 1 189 ? 75.310 -3.287 66.459 1.00 38.09 189 ASN A CA 1
ATOM 1485 C C . ASN A 1 189 ? 75.788 -2.906 67.888 1.00 38.09 189 ASN A C 1
ATOM 1487 O O . ASN A 1 189 ? 76.997 -3.022 68.115 1.00 38.09 189 ASN A O 1
ATOM 1491 N N . PRO A 1 190 ? 74.933 -2.609 68.895 1.00 51.56 190 PRO A N 1
ATOM 1492 C CA . PRO A 1 190 ? 73.463 -2.690 68.957 1.00 51.56 190 PRO A CA 1
ATOM 1493 C C . PRO A 1 190 ? 72.806 -1.453 69.612 1.00 51.56 190 PRO A C 1
ATOM 1495 O O . PRO A 1 190 ? 73.520 -0.565 70.051 1.00 51.56 190 PRO A O 1
ATOM 1498 N N . LEU A 1 191 ? 71.470 -1.392 69.718 1.00 26.50 191 LEU A N 1
ATOM 1499 C CA . LEU A 1 191 ? 70.741 -0.955 70.932 1.00 26.50 191 LEU A CA 1
ATOM 1500 C C . LEU A 1 191 ? 69.221 -0.939 70.695 1.00 26.50 191 LEU A C 1
ATOM 1502 O O . LEU A 1 191 ? 68.738 -0.639 69.609 1.00 26.50 191 LEU A O 1
ATOM 1506 N N . ALA A 1 192 ? 68.489 -1.353 71.723 1.00 30.67 192 ALA A N 1
ATOM 1507 C CA . ALA A 1 192 ? 67.075 -1.700 71.694 1.00 30.67 192 ALA A CA 1
ATOM 1508 C C . ALA A 1 192 ? 66.145 -0.570 72.190 1.00 30.67 192 ALA A C 1
ATOM 1510 O O . ALA A 1 192 ? 66.597 0.328 72.895 1.00 30.67 192 ALA A O 1
ATOM 1511 N N . LEU A 1 193 ? 64.837 -0.794 71.947 1.00 29.16 193 LEU A N 1
ATOM 1512 C CA . LEU A 1 193 ? 63.614 -0.253 72.597 1.00 29.16 193 LEU A CA 1
ATOM 1513 C C . LEU A 1 193 ? 62.998 1.042 72.009 1.00 29.16 193 LEU A C 1
ATOM 1515 O O . LEU A 1 193 ? 63.740 1.849 71.461 1.00 29.16 193 LEU A O 1
ATOM 1519 N N . PRO A 1 194 ? 61.685 1.333 72.219 1.00 32.31 194 PRO A N 1
ATOM 1520 C CA . PRO A 1 194 ? 60.530 0.482 72.575 1.00 32.31 194 PRO A CA 1
ATOM 1521 C C . PRO A 1 194 ? 59.275 0.699 71.677 1.00 32.31 194 PRO A C 1
ATOM 1523 O O . PRO A 1 194 ? 59.174 1.641 70.899 1.00 32.31 194 PRO A O 1
ATOM 1526 N N . LYS A 1 195 ? 58.269 -0.177 71.833 1.00 46.94 195 LYS A N 1
ATOM 1527 C CA . LYS A 1 195 ? 56.902 -0.022 71.295 1.00 46.94 195 LYS A CA 1
ATOM 1528 C C . LYS A 1 195 ? 56.192 1.172 71.956 1.00 46.94 195 LYS A C 1
ATOM 1530 O O . LYS A 1 195 ? 56.169 1.233 73.183 1.00 46.94 195 LYS A O 1
ATOM 1535 N N . VAL A 1 196 ? 55.541 2.038 71.174 1.00 32.72 196 VAL A N 1
ATOM 1536 C CA . VAL A 1 196 ? 54.603 3.061 71.680 1.00 32.72 196 VAL A CA 1
ATOM 1537 C C . VAL A 1 196 ? 53.220 2.856 71.061 1.00 32.72 196 VAL A C 1
ATOM 1539 O O . VAL A 1 196 ? 53.088 2.558 69.875 1.00 32.72 196 VAL A O 1
ATOM 1542 N N . ALA A 1 197 ? 52.212 2.939 71.929 1.00 37.78 197 ALA A N 1
ATOM 1543 C CA . ALA A 1 197 ? 50.810 2.634 71.697 1.00 37.78 197 ALA A CA 1
ATOM 1544 C C . ALA A 1 197 ? 50.004 3.844 71.192 1.00 37.78 197 ALA A C 1
ATOM 1546 O O . ALA A 1 197 ? 50.406 4.997 71.315 1.00 37.78 197 ALA A O 1
ATOM 1547 N N . VAL A 1 198 ? 48.848 3.512 70.623 1.00 43.16 198 VAL A N 1
ATOM 1548 C CA . VAL A 1 198 ? 47.858 4.354 69.943 1.00 43.16 198 VAL A CA 1
ATOM 1549 C C . VAL A 1 198 ? 47.393 5.543 70.797 1.00 43.16 198 VAL A C 1
ATOM 1551 O O . VAL A 1 198 ? 46.881 5.354 71.896 1.00 43.16 198 VAL A O 1
ATOM 1554 N N . GLY A 1 199 ? 47.510 6.751 70.230 1.00 48.53 199 GLY A N 1
ATOM 1555 C CA . GLY A 1 199 ? 46.934 7.998 70.746 1.00 48.53 199 GLY A CA 1
ATOM 1556 C C . GLY A 1 199 ? 47.983 9.074 71.034 1.00 48.53 199 GLY A C 1
ATOM 1557 O O . GLY A 1 199 ? 48.425 9.217 72.170 1.00 48.53 199 GLY A O 1
ATOM 1558 N N . THR A 1 200 ? 48.405 9.851 70.029 1.00 39.03 200 THR A N 1
ATOM 1559 C CA . THR A 1 200 ? 49.259 11.031 70.273 1.00 39.03 200 THR A CA 1
ATOM 1560 C C . THR A 1 200 ? 49.050 12.115 69.213 1.00 39.03 200 THR A C 1
ATOM 1562 O O . THR A 1 200 ? 49.038 11.836 68.016 1.00 39.03 200 THR A O 1
ATOM 1565 N N . ASN A 1 201 ? 48.862 13.359 69.668 1.00 45.94 201 ASN A N 1
ATOM 1566 C CA . ASN A 1 201 ? 48.651 14.542 68.832 1.00 45.94 201 ASN A CA 1
ATOM 1567 C C . ASN A 1 201 ? 49.908 14.906 68.026 1.00 45.94 201 ASN A C 1
ATOM 1569 O O . ASN A 1 201 ? 51.028 14.853 68.537 1.00 45.94 201 ASN A O 1
ATOM 1573 N N . VAL A 1 202 ? 49.694 15.378 66.791 1.00 43.22 202 VAL A N 1
ATOM 1574 C CA . VAL A 1 202 ? 50.720 15.791 65.807 1.00 43.22 202 VAL A CA 1
ATOM 1575 C C . VAL A 1 202 ? 51.748 16.777 66.390 1.00 43.22 202 VAL A C 1
ATOM 1577 O O . VAL A 1 202 ? 52.917 16.754 66.014 1.00 43.22 202 VAL A O 1
ATOM 1580 N N . SER A 1 203 ? 51.353 17.581 67.380 1.00 41.25 203 SER A N 1
ATOM 1581 C CA . SER A 1 203 ? 52.209 18.550 68.074 1.00 41.25 203 SER A CA 1
ATOM 1582 C C . SER A 1 203 ? 53.346 17.920 68.896 1.00 41.25 203 SER A C 1
ATOM 1584 O O . SER A 1 203 ? 54.357 18.575 69.111 1.00 41.25 203 SER A O 1
ATOM 1586 N N . GLN A 1 204 ? 53.210 16.667 69.353 1.00 46.88 204 GLN A N 1
ATOM 1587 C CA . GLN A 1 204 ? 54.250 15.961 70.125 1.00 46.88 204 GLN A CA 1
ATOM 1588 C C . GLN A 1 204 ? 55.208 15.140 69.244 1.00 46.88 204 GLN A C 1
ATOM 1590 O O . GLN A 1 204 ? 56.313 14.825 69.676 1.00 46.88 204 GLN A O 1
ATOM 1595 N N . LEU A 1 205 ? 54.829 14.857 67.993 1.00 44.22 205 LEU A N 1
ATOM 1596 C CA . LEU A 1 205 ? 55.679 14.180 67.005 1.00 44.22 205 LEU A CA 1
ATOM 1597 C C . LEU A 1 205 ? 56.715 15.118 66.364 1.00 44.22 205 LEU A C 1
ATOM 1599 O O . LEU A 1 205 ? 57.738 14.651 65.883 1.00 44.22 205 LEU A O 1
ATOM 1603 N N . LEU A 1 206 ? 56.497 16.437 66.398 1.00 42.03 206 LEU A N 1
ATOM 1604 C CA . LEU A 1 206 ? 57.428 17.435 65.847 1.00 42.03 206 LEU A CA 1
ATOM 1605 C C . LEU A 1 206 ? 58.658 17.701 66.737 1.00 42.03 206 LEU A C 1
ATOM 1607 O O . LEU A 1 206 ? 59.659 18.217 66.247 1.00 42.03 206 LEU A O 1
ATOM 1611 N N . THR A 1 207 ? 58.615 17.337 68.022 1.00 43.12 207 THR A N 1
ATOM 1612 C CA . THR A 1 207 ? 59.718 17.574 68.977 1.00 43.12 207 THR A CA 1
ATOM 1613 C C . THR A 1 207 ? 60.756 16.446 68.976 1.00 43.12 207 THR A C 1
ATOM 1615 O O . THR A 1 207 ? 61.920 16.673 69.299 1.00 43.12 207 THR A O 1
ATOM 1618 N N . ALA A 1 208 ? 60.363 15.233 68.581 1.00 49.03 208 ALA A N 1
ATOM 1619 C CA . ALA A 1 208 ? 61.267 14.108 68.369 1.00 49.03 208 ALA A CA 1
ATOM 1620 C C . ALA A 1 208 ? 61.622 14.073 66.882 1.00 49.03 208 ALA A C 1
ATOM 1622 O O . ALA A 1 208 ? 60.878 13.501 66.094 1.00 49.03 208 ALA A O 1
ATOM 1623 N N . GLY A 1 209 ? 62.702 14.771 66.510 1.00 46.03 209 GLY A N 1
ATOM 1624 C CA . GLY A 1 209 ? 63.135 14.995 65.127 1.00 46.03 209 GLY A CA 1
ATOM 1625 C C . GLY A 1 209 ? 62.814 13.826 64.197 1.00 46.03 209 GLY A C 1
ATOM 1626 O O . GLY A 1 209 ? 63.417 12.761 64.296 1.00 46.03 209 GLY A O 1
ATOM 1627 N N . ILE A 1 210 ? 61.820 14.036 63.335 1.00 48.16 210 ILE A N 1
ATOM 1628 C CA . ILE A 1 210 ? 61.297 13.000 62.453 1.00 48.16 210 ILE A CA 1
ATOM 1629 C C . ILE A 1 210 ? 62.335 12.751 61.353 1.00 48.16 210 ILE A C 1
ATOM 1631 O O . ILE A 1 210 ? 62.658 13.657 60.584 1.00 48.16 210 ILE A O 1
ATOM 1635 N N . ASP A 1 211 ? 62.858 11.529 61.282 1.00 50.09 211 ASP A N 1
ATOM 1636 C CA . ASP A 1 211 ? 63.624 11.051 60.133 1.00 50.09 211 ASP A CA 1
ATOM 1637 C C . ASP A 1 211 ? 62.677 10.667 58.974 1.00 50.09 211 ASP A C 1
ATOM 1639 O O . ASP A 1 211 ? 61.471 10.485 59.158 1.00 50.09 211 ASP A O 1
ATOM 1643 N N . GLU A 1 212 ? 63.189 10.545 57.744 1.00 49.53 212 GLU A N 1
ATOM 1644 C CA . GLU A 1 212 ? 62.372 10.156 56.575 1.00 49.53 212 GLU A CA 1
ATOM 1645 C C . GLU A 1 212 ? 61.603 8.830 56.782 1.00 49.53 212 GLU A C 1
ATOM 1647 O O . GLU A 1 212 ? 60.585 8.602 56.125 1.00 49.53 212 GLU A O 1
ATOM 1652 N N . GLY A 1 213 ? 62.041 7.973 57.714 1.00 49.94 213 GLY A N 1
ATOM 1653 C CA . GLY A 1 213 ? 61.373 6.721 58.073 1.00 49.94 213 GLY A CA 1
ATOM 1654 C C . GLY A 1 213 ? 60.102 6.913 58.910 1.00 49.94 213 GLY A C 1
ATOM 1655 O O . GLY A 1 213 ? 59.107 6.221 58.675 1.00 49.94 213 GLY A O 1
ATOM 1656 N N . GLY A 1 214 ? 60.088 7.875 59.835 1.00 48.03 214 GLY A N 1
ATOM 1657 C CA . GLY A 1 214 ? 58.947 8.150 60.716 1.00 48.03 214 GLY A CA 1
ATOM 1658 C C . GLY A 1 214 ? 57.708 8.696 59.993 1.00 48.03 214 GLY A C 1
ATOM 1659 O O . GLY A 1 214 ? 56.581 8.327 60.328 1.00 48.03 214 GLY A O 1
ATOM 1660 N N . VAL A 1 215 ? 57.886 9.511 58.944 1.00 51.84 215 VAL A N 1
ATOM 1661 C CA . VAL A 1 215 ? 56.765 10.053 58.140 1.00 51.84 215 VAL A CA 1
ATOM 1662 C C . VAL A 1 215 ? 56.039 8.950 57.360 1.00 51.84 215 VAL A C 1
ATOM 1664 O O . VAL A 1 215 ? 54.816 8.992 57.210 1.00 51.84 215 VAL A O 1
ATOM 1667 N N . VAL A 1 216 ? 56.772 7.942 56.879 1.00 54.69 216 VAL A N 1
ATOM 1668 C CA . VAL A 1 216 ? 56.200 6.816 56.123 1.00 54.69 216 VAL A CA 1
ATOM 1669 C C . VAL A 1 216 ? 55.342 5.935 57.029 1.00 54.69 216 VAL A C 1
ATOM 1671 O O . VAL A 1 216 ? 54.218 5.599 56.661 1.00 54.69 216 VAL A O 1
ATOM 1674 N N . GLN A 1 217 ? 55.820 5.637 58.240 1.00 54.38 217 GLN A N 1
ATOM 1675 C CA . GLN A 1 217 ? 55.065 4.837 59.209 1.00 54.38 217 GLN A CA 1
ATOM 1676 C C . GLN A 1 217 ? 53.781 5.543 59.665 1.00 54.38 217 GLN A C 1
ATOM 1678 O O . GLN A 1 217 ? 52.734 4.909 59.778 1.00 54.38 217 GLN A O 1
ATOM 1683 N N . LEU A 1 218 ? 53.818 6.865 59.862 1.00 53.31 218 LEU A N 1
ATOM 1684 C CA . LEU A 1 218 ? 52.626 7.641 60.222 1.00 53.31 218 LEU A CA 1
ATOM 1685 C C . LEU A 1 218 ? 51.574 7.655 59.106 1.00 53.31 218 LEU A C 1
ATOM 1687 O O . LEU A 1 218 ? 50.378 7.588 59.388 1.00 53.31 218 LEU A O 1
ATOM 1691 N N . ARG A 1 219 ? 52.007 7.691 57.842 1.00 53.84 219 ARG A N 1
ATOM 1692 C CA . ARG A 1 219 ? 51.109 7.619 56.684 1.00 53.84 219 ARG A CA 1
ATOM 1693 C C . ARG A 1 219 ? 50.448 6.247 56.560 1.00 53.84 219 ARG A C 1
ATOM 1695 O O . ARG A 1 219 ? 49.245 6.185 56.346 1.00 53.84 219 ARG A O 1
ATOM 1702 N N . GLU A 1 220 ? 51.196 5.166 56.784 1.00 56.25 220 GLU A N 1
ATOM 1703 C CA . GLU A 1 220 ? 50.634 3.807 56.812 1.00 56.25 220 GLU A CA 1
ATOM 1704 C C . GLU A 1 220 ? 49.619 3.612 57.947 1.00 56.25 220 GLU A C 1
ATOM 1706 O O . GLU A 1 220 ? 48.600 2.946 57.760 1.00 56.25 220 GLU A O 1
ATOM 1711 N N . ILE A 1 221 ? 49.864 4.210 59.118 1.00 57.62 221 ILE A N 1
ATOM 1712 C CA . ILE A 1 221 ? 48.925 4.166 60.247 1.00 57.62 221 ILE A CA 1
ATOM 1713 C C . ILE A 1 221 ? 47.644 4.952 59.922 1.00 57.62 221 ILE A C 1
ATOM 1715 O O . ILE A 1 221 ? 46.548 4.454 60.185 1.00 57.62 221 ILE A O 1
ATOM 1719 N N . ALA A 1 222 ? 47.759 6.138 59.315 1.00 54.56 222 ALA A N 1
ATOM 1720 C CA . ALA A 1 222 ? 46.608 6.943 58.901 1.00 54.56 222 ALA A CA 1
ATOM 1721 C C . ALA A 1 222 ? 45.782 6.265 57.790 1.00 54.56 222 ALA A C 1
ATOM 1723 O O . ALA A 1 222 ? 44.554 6.236 57.870 1.00 54.56 222 ALA A O 1
ATOM 1724 N N . ASP A 1 223 ? 46.441 5.651 56.801 1.00 54.94 223 ASP A N 1
ATOM 1725 C CA . ASP A 1 223 ? 45.778 4.922 55.713 1.00 54.94 223 ASP A CA 1
ATOM 1726 C C . ASP A 1 223 ? 45.001 3.704 56.250 1.00 54.94 223 ASP A C 1
ATOM 1728 O O . ASP A 1 223 ? 43.857 3.472 55.853 1.00 54.94 223 ASP A O 1
ATOM 1732 N N . ARG A 1 224 ? 45.562 2.962 57.221 1.00 60.72 224 ARG A N 1
ATOM 1733 C CA . ARG A 1 224 ? 44.847 1.859 57.895 1.00 60.72 224 ARG A CA 1
ATOM 1734 C C . ARG A 1 224 ? 43.617 2.340 58.662 1.00 60.72 224 ARG A C 1
ATOM 1736 O O . ARG A 1 224 ? 42.581 1.680 58.622 1.00 60.72 224 ARG A O 1
ATOM 1743 N N . GLN A 1 225 ? 43.700 3.488 59.334 1.00 59.62 225 GLN A N 1
ATOM 1744 C CA . GLN A 1 225 ? 42.550 4.062 60.039 1.00 59.62 225 GLN A CA 1
ATOM 1745 C C . GLN A 1 225 ? 41.443 4.513 59.078 1.00 59.62 225 GLN A C 1
ATOM 1747 O O . GLN A 1 225 ? 40.266 4.299 59.365 1.00 59.62 225 GLN A O 1
ATOM 1752 N N . LEU A 1 226 ? 41.803 5.070 57.918 1.00 60.69 226 LEU A N 1
ATOM 1753 C CA . LEU A 1 226 ? 40.839 5.482 56.898 1.00 60.69 226 LEU A CA 1
ATOM 1754 C C . LEU A 1 226 ? 40.118 4.276 56.277 1.00 60.69 226 LEU A C 1
ATOM 1756 O O . LEU A 1 226 ? 38.899 4.307 56.122 1.00 60.69 226 LEU A O 1
ATOM 1760 N N . VAL A 1 227 ? 40.842 3.185 55.997 1.00 64.12 227 VAL A N 1
ATOM 1761 C CA . VAL A 1 227 ? 40.255 1.925 55.503 1.00 64.12 227 VAL A CA 1
ATOM 1762 C C . VAL A 1 227 ? 39.278 1.325 56.516 1.00 64.12 227 VAL A C 1
ATOM 1764 O O . VAL A 1 227 ? 38.180 0.919 56.134 1.00 64.12 227 VAL A O 1
ATOM 1767 N N . LEU A 1 228 ? 39.641 1.312 57.803 1.00 65.25 228 LEU A N 1
ATOM 1768 C CA . LEU A 1 228 ? 38.763 0.830 58.873 1.00 65.25 228 LEU A CA 1
ATOM 1769 C C . LEU A 1 228 ? 37.479 1.663 58.976 1.00 65.25 228 LEU A C 1
ATOM 1771 O O . LEU A 1 228 ? 36.388 1.095 59.004 1.00 65.25 228 LEU A O 1
ATOM 1775 N N . ALA A 1 229 ? 37.591 2.993 58.956 1.00 60.25 229 ALA A N 1
ATOM 1776 C CA . ALA A 1 229 ? 36.438 3.891 59.012 1.00 60.25 229 ALA A CA 1
ATOM 1777 C C . ALA A 1 229 ? 35.522 3.752 57.779 1.00 60.25 229 ALA A C 1
ATOM 1779 O O . ALA A 1 229 ? 34.297 3.742 57.905 1.00 60.25 229 ALA A O 1
ATOM 1780 N N . GLN A 1 230 ? 36.097 3.586 56.582 1.00 65.44 230 GLN A N 1
ATOM 1781 C CA . GLN A 1 230 ? 35.335 3.396 55.344 1.00 65.44 230 GLN A CA 1
ATOM 1782 C C . GLN A 1 230 ? 34.580 2.058 55.335 1.00 65.44 230 GLN A C 1
ATOM 1784 O O . GLN A 1 230 ? 33.432 1.988 54.896 1.00 65.44 230 GLN A O 1
ATOM 1789 N N . ALA A 1 231 ? 35.211 0.994 55.835 1.00 64.88 231 ALA A N 1
ATOM 1790 C CA . ALA A 1 231 ? 34.592 -0.321 55.932 1.00 64.88 231 ALA A CA 1
ATOM 1791 C C . ALA A 1 231 ? 33.470 -0.345 56.992 1.00 64.88 231 ALA A C 1
ATOM 1793 O O . ALA A 1 231 ? 32.415 -0.927 56.748 1.00 64.88 231 ALA A O 1
ATOM 1794 N N . GLN A 1 232 ? 33.637 0.381 58.105 1.00 64.88 232 GLN A N 1
ATOM 1795 C CA . GLN A 1 232 ? 32.571 0.624 59.088 1.00 64.88 232 GLN A CA 1
ATOM 1796 C C . GLN A 1 232 ? 31.369 1.353 58.480 1.00 64.88 232 GLN A C 1
ATOM 1798 O O . GLN A 1 232 ? 30.235 0.910 58.661 1.00 64.88 232 GLN A O 1
ATOM 1803 N N . ALA A 1 233 ? 31.603 2.427 57.720 1.00 63.53 233 ALA A N 1
ATOM 1804 C CA . ALA A 1 233 ? 30.534 3.175 57.062 1.00 63.53 233 ALA A CA 1
ATOM 1805 C C . ALA A 1 233 ? 29.760 2.309 56.051 1.00 63.53 233 ALA A C 1
ATOM 1807 O O . ALA A 1 233 ? 28.534 2.258 56.100 1.00 63.53 233 ALA A O 1
ATOM 1808 N N . ASN A 1 234 ? 30.466 1.568 55.190 1.00 70.00 234 ASN A N 1
ATOM 1809 C CA . ASN A 1 234 ? 29.841 0.705 54.181 1.00 70.00 234 ASN A CA 1
ATOM 1810 C C . ASN A 1 234 ? 29.021 -0.436 54.801 1.00 70.00 234 ASN A C 1
ATOM 1812 O O . ASN A 1 234 ? 27.953 -0.776 54.291 1.00 70.00 234 ASN A O 1
ATOM 1816 N N . TRP A 1 235 ? 29.506 -1.034 55.893 1.00 74.62 235 TRP A N 1
ATOM 1817 C CA . TRP A 1 235 ? 28.773 -2.075 56.610 1.00 74.62 235 TRP A CA 1
ATOM 1818 C C . TRP A 1 235 ? 27.470 -1.533 57.218 1.00 74.62 235 TRP A C 1
ATOM 1820 O O . TRP A 1 235 ? 26.421 -2.155 57.049 1.00 74.62 235 TRP A O 1
ATOM 1830 N N . LEU A 1 236 ? 27.514 -0.344 57.836 1.00 67.94 236 LEU A N 1
ATOM 1831 C CA . LEU A 1 236 ? 26.325 0.328 58.372 1.00 67.94 236 LEU A CA 1
ATOM 1832 C C . LEU A 1 236 ? 25.307 0.637 57.268 1.00 67.94 236 LEU A C 1
ATOM 1834 O O . LEU A 1 236 ? 24.133 0.314 57.432 1.00 67.94 236 LEU A O 1
ATOM 1838 N N . THR A 1 237 ? 25.748 1.186 56.129 1.00 67.75 237 THR A N 1
ATOM 1839 C CA . THR A 1 237 ? 24.864 1.466 54.984 1.00 67.75 237 THR A CA 1
ATOM 1840 C C . THR A 1 237 ? 24.190 0.193 54.471 1.00 67.75 237 THR A C 1
ATOM 1842 O O . THR A 1 237 ? 22.971 0.165 54.306 1.00 67.75 237 THR A O 1
ATOM 1845 N N . LYS A 1 238 ? 24.950 -0.896 54.307 1.00 73.88 238 LYS A N 1
ATOM 1846 C CA . LYS A 1 238 ? 24.406 -2.177 53.846 1.00 73.88 238 LYS A CA 1
ATOM 1847 C C . LYS A 1 238 ? 23.361 -2.746 54.814 1.00 73.88 238 LYS A C 1
ATOM 1849 O O . LYS A 1 238 ? 22.300 -3.178 54.379 1.00 73.88 238 LYS A O 1
ATOM 1854 N N . LYS A 1 239 ? 23.617 -2.702 56.126 1.00 73.69 239 LYS A N 1
ATOM 1855 C CA . LYS A 1 239 ? 22.650 -3.162 57.138 1.00 73.69 239 LYS A CA 1
ATOM 1856 C C . LYS A 1 239 ? 21.394 -2.287 57.184 1.00 73.69 239 LYS A C 1
ATOM 1858 O O . LYS A 1 239 ? 20.295 -2.813 57.334 1.00 73.69 239 LYS A O 1
ATOM 1863 N N . THR A 1 240 ? 21.518 -0.973 56.980 1.00 67.56 240 THR A N 1
ATOM 1864 C CA . THR A 1 240 ? 20.344 -0.090 56.850 1.00 67.56 240 THR A CA 1
ATOM 1865 C C . THR A 1 240 ? 19.532 -0.354 55.578 1.00 67.56 240 THR A C 1
ATOM 1867 O O . THR A 1 240 ? 18.304 -0.270 55.614 1.00 67.56 240 THR A O 1
ATOM 1870 N N . GLU A 1 241 ? 20.180 -0.717 54.467 1.00 69.44 241 GLU A N 1
ATOM 1871 C CA . GLU A 1 241 ? 19.504 -1.137 53.232 1.00 69.44 241 GLU A CA 1
ATOM 1872 C C . GLU A 1 241 ? 18.783 -2.478 53.410 1.00 69.44 241 GLU A C 1
ATOM 1874 O O . GLU A 1 241 ? 17.641 -2.599 52.974 1.00 69.44 241 GLU A O 1
ATOM 1879 N N . GLU A 1 242 ? 19.400 -3.444 54.102 1.00 71.25 242 GLU A N 1
ATOM 1880 C CA . GLU A 1 242 ? 18.775 -4.726 54.460 1.00 71.25 242 GLU A CA 1
ATOM 1881 C C . GLU A 1 242 ? 17.508 -4.493 55.301 1.00 71.25 242 GLU A C 1
ATOM 1883 O O . GLU A 1 242 ? 16.441 -4.943 54.899 1.00 71.25 242 GLU A O 1
ATOM 1888 N N . ILE A 1 243 ? 17.571 -3.680 56.367 1.00 68.12 243 ILE A N 1
ATOM 1889 C CA . ILE A 1 243 ? 16.397 -3.305 57.185 1.00 68.12 243 ILE A CA 1
ATOM 1890 C C . ILE A 1 243 ? 15.300 -2.637 56.335 1.00 68.12 243 ILE A C 1
ATOM 1892 O O . ILE A 1 243 ? 14.116 -2.944 56.479 1.00 68.12 243 ILE A O 1
ATOM 1896 N N . THR A 1 244 ? 15.682 -1.728 55.432 1.00 66.12 244 THR A N 1
ATOM 1897 C CA . THR A 1 244 ? 14.732 -1.030 54.547 1.00 66.12 244 THR A CA 1
ATOM 1898 C C . THR A 1 244 ? 14.092 -1.987 53.534 1.00 66.12 244 THR A C 1
ATOM 1900 O O . THR A 1 244 ? 12.922 -1.824 53.191 1.00 66.12 244 THR A O 1
ATOM 1903 N N . GLY A 1 245 ? 14.841 -2.983 53.054 1.00 72.56 245 GLY A N 1
ATOM 1904 C CA . GLY A 1 245 ? 14.351 -4.047 52.181 1.00 72.56 245 GLY A CA 1
ATOM 1905 C C . GLY A 1 245 ? 13.304 -4.915 52.873 1.00 72.56 245 GLY A C 1
ATOM 1906 O O . GLY A 1 245 ? 12.208 -5.063 52.339 1.00 72.56 245 GLY A O 1
ATOM 1907 N N . THR A 1 246 ? 13.590 -5.388 54.089 1.00 73.69 246 THR A N 1
ATOM 1908 C CA . THR A 1 246 ? 12.656 -6.217 54.870 1.00 73.69 246 THR A CA 1
ATOM 1909 C C . THR A 1 246 ? 11.386 -5.450 55.247 1.00 73.69 246 THR A C 1
ATOM 1911 O O . THR A 1 246 ? 10.295 -6.006 55.216 1.00 73.69 246 THR A O 1
ATOM 1914 N N . LEU A 1 247 ? 11.481 -4.144 55.533 1.00 72.38 247 LEU A N 1
ATOM 1915 C CA . LEU A 1 247 ? 10.306 -3.306 55.815 1.00 72.38 247 LEU A CA 1
ATOM 1916 C C . LEU A 1 247 ? 9.373 -3.135 54.603 1.00 72.38 247 LEU A C 1
ATOM 1918 O O . LEU A 1 247 ? 8.166 -2.975 54.784 1.00 72.38 247 LEU A O 1
ATOM 1922 N N . LYS A 1 248 ? 9.894 -3.186 53.369 1.00 76.19 248 LYS A N 1
ATOM 1923 C CA . LYS A 1 248 ? 9.060 -3.125 52.154 1.00 76.19 248 LYS A CA 1
ATOM 1924 C C . LYS A 1 248 ? 8.190 -4.371 51.965 1.00 76.19 248 LYS A C 1
ATOM 1926 O O . LYS A 1 248 ? 7.155 -4.259 51.313 1.00 76.19 248 LYS A O 1
ATOM 1931 N N . GLU A 1 249 ? 8.545 -5.506 52.576 1.00 79.12 249 GLU A N 1
ATOM 1932 C CA . GLU A 1 249 ? 7.732 -6.735 52.564 1.00 79.12 249 GLU A CA 1
ATOM 1933 C C . GLU A 1 249 ? 6.365 -6.543 53.252 1.00 79.12 249 GLU A C 1
ATOM 1935 O O . GLU A 1 249 ? 5.458 -7.333 53.021 1.00 79.12 249 GLU A O 1
ATOM 1940 N N . LEU A 1 250 ? 6.165 -5.478 54.048 1.00 78.75 250 LEU A N 1
ATOM 1941 C CA . LEU A 1 250 ? 4.881 -5.172 54.700 1.00 78.75 250 LEU A CA 1
ATOM 1942 C C . LEU A 1 250 ? 3.853 -4.486 53.778 1.00 78.75 250 LEU A C 1
ATOM 1944 O O . LEU A 1 250 ? 2.659 -4.498 54.080 1.00 78.75 250 LEU A O 1
ATOM 1948 N N . ALA A 1 251 ? 4.278 -3.875 52.666 1.00 75.75 251 ALA A N 1
ATOM 1949 C CA . ALA A 1 251 ? 3.391 -3.087 51.802 1.00 75.75 251 ALA A CA 1
ATOM 1950 C C . ALA A 1 251 ? 2.261 -3.904 51.125 1.00 75.75 251 ALA A C 1
ATOM 1952 O O . ALA A 1 251 ? 1.118 -3.432 51.150 1.00 75.75 251 ALA A O 1
ATOM 1953 N N . PRO A 1 252 ? 2.504 -5.122 50.591 1.00 80.19 252 PRO A N 1
ATOM 1954 C CA . PRO A 1 252 ? 1.454 -5.954 49.990 1.00 80.19 252 PRO A CA 1
ATOM 1955 C C . PRO A 1 252 ? 0.319 -6.305 50.964 1.00 80.19 252 PRO A C 1
ATOM 1957 O O . PRO A 1 252 ? -0.847 -6.326 50.582 1.00 80.19 252 PRO A O 1
ATOM 1960 N N . TYR A 1 253 ? 0.629 -6.482 52.251 1.00 82.31 253 TYR A N 1
ATOM 1961 C CA . TYR A 1 253 ? -0.368 -6.778 53.284 1.00 82.31 253 TYR A CA 1
ATOM 1962 C C . TYR A 1 253 ? -1.305 -5.596 53.583 1.00 82.31 253 TYR A C 1
ATOM 1964 O O . TYR A 1 253 ? -2.477 -5.780 53.914 1.00 82.31 253 TYR A O 1
ATOM 1972 N N . ALA A 1 254 ? -0.809 -4.361 53.466 1.00 74.75 254 ALA A N 1
ATOM 1973 C CA . ALA A 1 254 ? -1.652 -3.171 53.573 1.00 74.75 254 ALA A CA 1
ATOM 1974 C C . ALA A 1 254 ? -2.564 -3.014 52.342 1.00 74.75 254 ALA A C 1
ATOM 1976 O O . ALA A 1 254 ? -3.724 -2.620 52.480 1.00 74.75 254 ALA A O 1
ATOM 1977 N N . ALA A 1 255 ? -2.059 -3.363 51.153 1.00 77.25 255 ALA A N 1
ATOM 1978 C CA . ALA A 1 255 ? -2.840 -3.383 49.918 1.00 77.25 255 ALA A CA 1
ATOM 1979 C C . ALA A 1 255 ? -3.950 -4.452 49.951 1.00 77.25 255 ALA A C 1
ATOM 1981 O O . ALA A 1 255 ? -5.078 -4.160 49.560 1.00 77.25 255 ALA A O 1
ATOM 1982 N N . GLU A 1 256 ? -3.677 -5.642 50.499 1.00 80.81 256 GLU A N 1
ATOM 1983 C CA . GLU A 1 256 ? -4.681 -6.694 50.721 1.00 80.81 256 GLU A CA 1
ATOM 1984 C C . GLU A 1 256 ? -5.826 -6.195 51.622 1.00 80.81 256 GLU A C 1
ATOM 1986 O O . GLU A 1 256 ? -6.993 -6.339 51.266 1.00 80.81 256 GLU A O 1
ATOM 1991 N N . LYS A 1 257 ? -5.533 -5.489 52.728 1.00 78.81 257 LYS A N 1
ATOM 1992 C CA . LYS A 1 257 ? -6.578 -4.883 53.583 1.00 78.81 257 LYS A CA 1
ATOM 1993 C C . LYS A 1 257 ? -7.452 -3.863 52.845 1.00 78.81 257 LYS A C 1
ATOM 1995 O O . LYS A 1 257 ? -8.657 -3.800 53.090 1.00 78.81 257 LYS A O 1
ATOM 2000 N N . ALA A 1 258 ? -6.873 -3.073 51.940 1.00 73.62 258 ALA A N 1
ATOM 2001 C CA . ALA A 1 258 ? -7.644 -2.172 51.084 1.00 73.62 258 ALA A CA 1
ATOM 2002 C C . ALA A 1 258 ? -8.503 -2.949 50.067 1.00 73.62 258 ALA A C 1
ATOM 2004 O O . ALA A 1 258 ? -9.656 -2.584 49.826 1.00 73.62 258 ALA A O 1
ATOM 2005 N N . ALA A 1 259 ? -7.978 -4.052 49.525 1.00 74.56 259 ALA A N 1
ATOM 2006 C CA . ALA A 1 259 ? -8.704 -4.941 48.623 1.00 74.56 259 ALA A CA 1
ATOM 2007 C C . ALA A 1 259 ? -9.900 -5.627 49.308 1.00 74.56 259 ALA A C 1
ATOM 2009 O O . ALA A 1 259 ? -10.956 -5.718 48.690 1.00 74.56 259 ALA A O 1
ATOM 2010 N N . VAL A 1 260 ? -9.799 -6.012 50.589 1.00 79.88 260 VAL A N 1
ATOM 2011 C CA . VAL A 1 260 ? -10.933 -6.544 51.378 1.00 79.88 260 VAL A CA 1
ATOM 2012 C C . VAL A 1 260 ? -12.084 -5.534 51.448 1.00 79.88 260 VAL A C 1
ATOM 2014 O O . VAL A 1 260 ? -13.244 -5.893 51.250 1.00 79.88 260 VAL A O 1
ATOM 2017 N N . ALA A 1 261 ? -11.782 -4.257 51.706 1.00 73.06 261 ALA A N 1
ATOM 2018 C CA . ALA A 1 261 ? -12.798 -3.206 51.782 1.00 73.06 261 ALA A CA 1
ATOM 2019 C C . ALA A 1 261 ? -13.489 -2.957 50.425 1.00 73.06 261 ALA A C 1
ATOM 2021 O O . ALA A 1 261 ? -14.702 -2.735 50.369 1.00 73.06 261 ALA A O 1
ATOM 2022 N N . LEU A 1 262 ? -12.733 -3.033 49.326 1.00 72.56 262 LEU A N 1
ATOM 2023 C CA . LEU A 1 262 ? -13.267 -2.926 47.966 1.00 72.56 262 LEU A CA 1
ATOM 2024 C C . LEU A 1 262 ? -14.099 -4.154 47.572 1.00 72.56 262 LEU A C 1
ATOM 2026 O O . LEU A 1 262 ? -15.200 -3.989 47.054 1.00 72.56 262 LEU A O 1
ATOM 2030 N N . ALA A 1 263 ? -13.631 -5.368 47.872 1.00 73.56 263 ALA A N 1
ATOM 2031 C CA . ALA A 1 263 ? -14.352 -6.610 47.587 1.00 73.56 263 ALA A CA 1
ATOM 2032 C C . ALA A 1 263 ? -15.732 -6.619 48.266 1.00 73.56 263 ALA A C 1
ATOM 2034 O O . ALA A 1 263 ? -16.742 -6.843 47.603 1.00 73.56 263 ALA A O 1
ATOM 2035 N N . ARG A 1 264 ? -15.804 -6.208 49.541 1.00 73.50 264 ARG A N 1
ATOM 2036 C CA . ARG A 1 264 ? -17.066 -6.087 50.298 1.00 73.50 264 ARG A CA 1
ATOM 2037 C C . ARG A 1 264 ? -18.055 -5.056 49.736 1.00 73.50 264 ARG A C 1
ATOM 2039 O O . ARG A 1 264 ? -19.233 -5.095 50.078 1.00 73.50 264 ARG A O 1
ATOM 2046 N N . SER A 1 265 ? -17.602 -4.116 48.902 1.00 68.62 265 SER A N 1
ATOM 2047 C CA . SER A 1 265 ? -18.455 -3.097 48.264 1.00 68.62 265 SER A CA 1
ATOM 2048 C C . SER A 1 265 ? -18.691 -3.333 46.764 1.00 68.62 265 SER A C 1
ATOM 2050 O O . SER A 1 265 ? -19.494 -2.619 46.156 1.00 68.62 265 SER A O 1
ATOM 2052 N N . SER A 1 266 ? -18.066 -4.362 46.178 1.00 68.81 266 SER A N 1
ATOM 2053 C CA . SER A 1 266 ? -18.121 -4.693 44.747 1.00 68.81 266 SER A CA 1
ATOM 2054 C C . SER A 1 266 ? -19.553 -4.901 44.245 1.00 68.81 266 SER A C 1
ATOM 2056 O O . SER A 1 266 ? -19.965 -4.282 43.263 1.00 68.81 266 SER A O 1
ATOM 2058 N N . ASP A 1 267 ? -20.369 -5.678 44.960 1.00 65.00 267 ASP A N 1
ATOM 2059 C CA . ASP A 1 267 ? -21.742 -5.983 44.537 1.00 65.00 267 ASP A CA 1
ATOM 2060 C C . ASP A 1 267 ? -22.665 -4.764 44.537 1.00 65.00 267 ASP A C 1
ATOM 2062 O O . ASP A 1 267 ? -23.536 -4.630 43.670 1.00 65.00 267 ASP A O 1
ATOM 2066 N N . ALA A 1 268 ? -22.480 -3.857 45.500 1.00 64.62 268 ALA A N 1
ATOM 2067 C CA . ALA A 1 268 ? -23.222 -2.604 45.556 1.00 64.62 268 ALA A CA 1
ATOM 2068 C C . ALA A 1 268 ? -22.832 -1.686 44.387 1.00 64.62 268 ALA A C 1
ATOM 2070 O O . ALA A 1 268 ? -23.711 -1.102 43.750 1.00 64.62 268 ALA A O 1
ATOM 2071 N N . LEU A 1 269 ? -21.538 -1.622 44.051 1.00 68.69 269 LEU A N 1
ATOM 2072 C CA . LEU A 1 269 ? -21.030 -0.874 42.899 1.00 68.69 269 LEU A CA 1
ATOM 2073 C C . LEU A 1 269 ? -21.526 -1.465 41.571 1.00 68.69 269 LEU A C 1
ATOM 2075 O O . LEU A 1 269 ? -22.019 -0.719 40.729 1.00 68.69 269 LEU A O 1
ATOM 2079 N N . LYS A 1 270 ? -21.494 -2.794 41.399 1.00 68.19 270 LYS A N 1
ATOM 2080 C CA . LYS A 1 270 ? -22.025 -3.491 40.210 1.00 68.19 270 LYS A CA 1
ATOM 2081 C C . LYS A 1 270 ? -23.527 -3.260 40.027 1.00 68.19 270 LYS A C 1
ATOM 2083 O O . LYS A 1 270 ? -23.994 -3.089 38.899 1.00 68.19 270 LYS A O 1
ATOM 2088 N N . ARG A 1 271 ? -24.302 -3.254 41.119 1.00 66.25 271 ARG A N 1
ATOM 2089 C CA . ARG A 1 271 ? -25.739 -2.925 41.090 1.00 66.25 271 ARG A CA 1
ATOM 2090 C C . ARG A 1 271 ? -25.976 -1.461 40.727 1.00 66.25 271 ARG A C 1
ATOM 2092 O O . ARG A 1 271 ? -26.801 -1.191 39.858 1.00 66.25 271 ARG A O 1
ATOM 2099 N N . ALA A 1 272 ? -25.243 -0.532 41.341 1.00 63.81 272 ALA A N 1
ATOM 2100 C CA . ALA A 1 272 ? -25.326 0.890 41.017 1.00 63.81 272 ALA A CA 1
ATOM 2101 C C . ALA A 1 272 ? -24.963 1.166 39.549 1.00 63.81 272 ALA A C 1
ATOM 2103 O O . ALA A 1 272 ? -25.664 1.922 38.881 1.00 63.81 272 ALA A O 1
ATOM 2104 N N . GLU A 1 273 ? -23.934 0.500 39.023 1.00 71.25 273 GLU A N 1
ATOM 2105 C CA . GLU A 1 273 ? -23.520 0.612 37.624 1.00 71.25 273 GLU A CA 1
ATOM 2106 C C . GLU A 1 273 ? -24.594 0.081 36.664 1.00 71.25 273 GLU A C 1
ATOM 2108 O O . GLU A 1 273 ? -24.950 0.771 35.712 1.00 71.25 273 GLU A O 1
ATOM 2113 N N . ARG A 1 274 ? -25.204 -1.079 36.948 1.00 70.00 274 ARG A N 1
ATOM 2114 C CA . ARG A 1 274 ? -26.347 -1.588 36.163 1.00 70.00 274 ARG A CA 1
ATOM 2115 C C . ARG A 1 274 ? -27.533 -0.620 36.166 1.00 70.00 274 ARG A C 1
ATOM 2117 O O . ARG A 1 274 ? -28.138 -0.390 35.121 1.00 70.00 274 ARG A O 1
ATOM 2124 N N . ILE A 1 275 ? -27.849 -0.023 37.317 1.00 67.25 275 ILE A N 1
ATOM 2125 C CA . ILE A 1 275 ? -28.903 0.999 37.421 1.00 67.25 275 ILE A CA 1
ATOM 2126 C C . ILE A 1 275 ? -28.539 2.222 36.571 1.00 67.25 275 ILE A C 1
ATOM 2128 O O . ILE A 1 275 ? -29.369 2.696 35.798 1.00 67.25 275 ILE A O 1
ATOM 2132 N N . ARG A 1 276 ? -27.294 2.702 36.660 1.00 72.12 276 ARG A N 1
ATOM 2133 C CA . ARG A 1 276 ? -26.780 3.827 35.868 1.00 72.12 276 ARG A CA 1
ATOM 2134 C C . ARG A 1 276 ? -26.886 3.551 34.366 1.00 72.12 276 ARG A C 1
ATOM 2136 O O . ARG A 1 276 ? -27.438 4.375 33.644 1.00 72.12 276 ARG A O 1
ATOM 2143 N N . GLN A 1 277 ? -26.446 2.379 33.905 1.00 72.81 277 GLN A N 1
ATOM 2144 C CA . GLN A 1 277 ? -26.555 1.950 32.503 1.00 72.81 277 GLN A CA 1
ATOM 2145 C C . GLN A 1 277 ? -28.013 1.846 32.028 1.00 72.81 277 GLN A C 1
ATOM 2147 O O . GLN A 1 277 ? -28.316 2.177 30.874 1.00 72.81 277 GLN A O 1
ATOM 2152 N N . GLY A 1 278 ? -28.917 1.404 32.909 1.00 70.62 278 GLY A N 1
ATOM 2153 C CA . GLY A 1 278 ? -30.358 1.385 32.669 1.00 70.62 278 GLY A CA 1
ATOM 2154 C C . GLY A 1 278 ? -30.943 2.791 32.515 1.00 70.62 278 GLY A C 1
ATOM 2155 O O . GLY A 1 278 ? -31.686 3.038 31.567 1.00 70.62 278 GLY A O 1
ATOM 2156 N N . ILE A 1 279 ? -30.552 3.731 33.384 1.00 72.81 279 ILE A N 1
ATOM 2157 C CA . ILE A 1 279 ? -30.952 5.147 33.303 1.00 72.81 279 ILE A CA 1
ATOM 2158 C C . ILE A 1 279 ? -30.440 5.785 32.008 1.00 72.81 279 ILE A C 1
ATOM 2160 O O . ILE A 1 279 ? -31.215 6.434 31.317 1.00 72.81 279 ILE A O 1
ATOM 2164 N N . GLU A 1 280 ? -29.182 5.555 31.625 1.00 72.38 280 GLU A N 1
ATOM 2165 C CA . GLU A 1 280 ? -28.641 6.045 30.346 1.00 72.38 280 GLU A CA 1
ATOM 2166 C C . GLU A 1 280 ? -29.434 5.520 29.141 1.00 72.38 280 GLU A C 1
ATOM 2168 O O . GLU A 1 280 ? -29.683 6.241 28.176 1.00 72.38 280 GLU A O 1
ATOM 2173 N N . SER A 1 281 ? -29.864 4.259 29.201 1.00 78.12 281 SER A N 1
ATOM 2174 C CA . SER A 1 281 ? -30.682 3.661 28.144 1.00 78.12 281 SER A CA 1
ATOM 2175 C C . SER A 1 281 ? -32.096 4.262 28.116 1.00 78.12 281 SER A C 1
ATOM 2177 O O . SER A 1 281 ? -32.667 4.448 27.045 1.00 78.12 281 SER A O 1
ATOM 2179 N N . LEU A 1 282 ? -32.657 4.631 29.272 1.00 74.12 282 LEU A N 1
ATOM 2180 C CA . LEU A 1 282 ? -33.939 5.335 29.361 1.00 74.12 282 LEU A CA 1
ATOM 2181 C C . LEU A 1 282 ? -33.841 6.795 28.876 1.00 74.12 282 LEU A C 1
ATOM 2183 O O . LEU A 1 282 ? -34.759 7.292 28.218 1.00 74.12 282 LEU A O 1
ATOM 2187 N N . ASP A 1 283 ? -32.724 7.471 29.149 1.00 80.44 283 ASP A N 1
ATOM 2188 C CA . ASP A 1 283 ? -32.430 8.820 28.652 1.00 80.44 283 ASP A CA 1
ATOM 2189 C C . ASP A 1 283 ? -32.465 8.851 27.108 1.00 80.44 283 ASP A C 1
ATOM 2191 O O . ASP A 1 283 ? -33.055 9.762 26.522 1.00 80.44 283 ASP A O 1
ATOM 2195 N N . LEU A 1 284 ? -31.964 7.803 26.441 1.00 84.06 284 LEU A N 1
ATOM 2196 C CA . LEU A 1 284 ? -32.073 7.639 24.984 1.00 84.06 284 LEU A CA 1
ATOM 2197 C C . LEU A 1 284 ? -33.524 7.523 24.496 1.00 84.06 284 LEU A C 1
ATOM 2199 O O . LEU A 1 284 ? -33.896 8.175 23.519 1.00 84.06 284 LEU A O 1
ATOM 2203 N N . TYR A 1 285 ? -34.360 6.731 25.177 1.00 84.50 285 TYR A N 1
ATOM 2204 C CA . TYR A 1 285 ? -35.779 6.589 24.826 1.00 84.50 285 TYR A CA 1
ATOM 2205 C C . TYR A 1 285 ? -36.535 7.916 24.966 1.00 84.50 285 TYR A C 1
ATOM 2207 O O . TYR A 1 285 ? -37.306 8.302 24.086 1.00 84.50 285 TYR A O 1
ATOM 2215 N N . THR A 1 286 ? -36.284 8.639 26.062 1.00 80.00 286 THR A N 1
ATOM 2216 C CA . THR A 1 286 ? -36.889 9.954 26.334 1.00 80.00 286 THR A CA 1
ATOM 2217 C C . THR A 1 286 ? -36.300 11.075 25.474 1.00 80.00 286 THR A C 1
ATOM 2219 O O . THR A 1 286 ? -36.901 12.147 25.391 1.00 80.00 286 THR A O 1
ATOM 2222 N N . GLY A 1 287 ? -35.180 10.810 24.786 1.00 82.31 287 GLY A N 1
ATOM 2223 C CA . GLY A 1 287 ? -34.451 11.700 23.879 1.00 82.31 287 GLY A CA 1
ATOM 2224 C C . GLY A 1 287 ? -33.642 12.789 24.551 1.00 82.31 287 GLY A C 1
ATOM 2225 O O . GLY A 1 287 ? -33.370 13.817 23.935 1.00 82.31 287 GLY A O 1
ATOM 2226 N N . LYS A 1 288 ? -33.270 12.593 25.810 1.00 79.50 288 LYS A N 1
ATOM 2227 C CA . LYS A 1 288 ? -32.340 13.487 26.485 1.00 79.50 288 LYS A CA 1
ATOM 2228 C C . LYS A 1 288 ? -30.956 13.335 25.844 1.00 79.50 288 LYS A C 1
ATOM 2230 O O . LYS A 1 288 ? -30.435 12.228 25.745 1.00 79.50 288 LYS A O 1
ATOM 2235 N N . GLY A 1 289 ? -30.373 14.447 25.392 1.00 80.44 289 GLY A N 1
ATOM 2236 C CA . GLY A 1 289 ? -29.111 14.435 24.638 1.00 80.44 289 GLY A CA 1
ATOM 2237 C C . GLY A 1 289 ? -29.248 13.906 23.204 1.00 80.44 289 GLY A C 1
ATOM 2238 O O . GLY A 1 289 ? -28.263 13.425 22.642 1.00 80.44 289 GLY A O 1
ATOM 2239 N N . VAL A 1 290 ? -30.463 13.947 22.640 1.00 89.88 290 VAL A N 1
ATOM 2240 C CA . VAL A 1 290 ? -30.745 13.594 21.245 1.00 89.88 290 VAL A CA 1
ATOM 2241 C C . VAL A 1 290 ? -31.303 14.814 20.519 1.00 89.88 290 VAL A C 1
ATOM 2243 O O . VAL A 1 290 ? -32.410 15.255 20.825 1.00 89.88 290 VAL A O 1
ATOM 2246 N N . ASP A 1 291 ? -30.564 15.313 19.530 1.00 92.06 291 ASP A N 1
ATOM 2247 C CA . ASP A 1 291 ? -30.958 16.465 18.717 1.00 92.06 291 ASP A CA 1
ATOM 2248 C C . ASP A 1 291 ? -31.380 16.007 17.318 1.00 92.06 291 ASP A C 1
ATOM 2250 O O . ASP A 1 291 ? -30.680 15.226 16.670 1.00 92.06 291 ASP A O 1
ATOM 2254 N N . VAL A 1 292 ? -32.530 16.496 16.846 1.00 93.94 292 VAL A N 1
ATOM 2255 C CA . VAL A 1 292 ? -33.099 16.139 15.540 1.00 93.94 292 VAL A CA 1
ATOM 2256 C C . VAL A 1 292 ? -33.233 17.385 14.675 1.00 93.94 292 VAL A C 1
ATOM 2258 O O . VAL A 1 292 ? -33.843 18.368 15.092 1.00 93.94 292 VAL A O 1
ATOM 2261 N N . PHE A 1 293 ? -32.709 17.319 13.453 1.00 94.69 293 PHE A N 1
ATOM 2262 C CA . PHE A 1 293 ? -32.788 18.395 12.467 1.00 94.69 293 PHE A CA 1
ATOM 2263 C C . PHE A 1 293 ? -33.411 17.887 11.169 1.00 94.69 293 PHE A C 1
ATOM 2265 O O . PHE A 1 293 ? -33.062 16.812 10.681 1.00 94.69 293 PHE A O 1
ATOM 2272 N N . GLU A 1 294 ? -34.319 18.666 10.591 1.00 95.12 294 GLU A N 1
ATOM 2273 C CA . GLU A 1 294 ? -34.893 18.381 9.276 1.00 95.12 294 GLU A CA 1
ATOM 2274 C C . GLU A 1 294 ? -33.929 18.837 8.171 1.00 95.12 294 GLU A C 1
ATOM 2276 O O . GLU A 1 294 ? -33.440 19.966 8.185 1.00 95.12 294 GLU A O 1
ATOM 2281 N N . VAL A 1 295 ? -33.639 17.947 7.219 1.00 94.62 295 VAL A N 1
ATOM 2282 C CA . VAL A 1 295 ? -32.798 18.236 6.043 1.00 94.62 295 VAL A CA 1
ATOM 2283 C C . VAL A 1 295 ? -33.652 18.475 4.806 1.00 94.62 295 VAL A C 1
ATOM 2285 O O . VAL A 1 295 ? -33.339 19.339 3.988 1.00 94.62 295 VAL A O 1
ATOM 2288 N N . ARG A 1 296 ? -34.716 17.686 4.648 1.00 93.44 296 ARG A N 1
ATOM 2289 C CA . ARG A 1 296 ? -35.618 17.740 3.500 1.00 93.44 296 ARG A CA 1
ATOM 2290 C C . ARG A 1 296 ? -37.033 17.422 3.952 1.00 93.44 296 ARG A C 1
ATOM 2292 O O . ARG A 1 296 ? -37.235 16.417 4.631 1.00 93.44 296 ARG A O 1
ATOM 2299 N N . ASP A 1 297 ? -37.983 18.228 3.499 1.00 90.94 297 ASP A N 1
ATOM 2300 C CA . ASP A 1 297 ? -39.412 17.954 3.625 1.00 90.94 297 ASP A CA 1
ATOM 2301 C C . ASP A 1 297 ? -39.958 17.261 2.361 1.00 90.94 297 ASP A C 1
ATOM 2303 O O . ASP A 1 297 ? -39.409 17.386 1.260 1.00 90.94 297 ASP A O 1
ATOM 2307 N N . GLY A 1 298 ? -41.043 16.505 2.512 1.00 90.44 298 GLY A N 1
ATOM 2308 C CA . GLY A 1 298 ? -41.678 15.767 1.428 1.00 90.44 298 GLY A CA 1
ATOM 2309 C C . GLY A 1 298 ? -42.818 14.847 1.881 1.00 90.44 298 GLY A C 1
ATOM 2310 O O . GLY A 1 298 ? -43.151 14.786 3.066 1.00 90.44 298 GLY A O 1
ATOM 2311 N N . PRO A 1 299 ? -43.440 14.108 0.942 1.00 92.19 299 PRO A N 1
ATOM 2312 C CA . PRO A 1 299 ? -44.486 13.144 1.272 1.00 92.19 299 PRO A CA 1
ATOM 2313 C C . PRO A 1 299 ? -43.911 11.955 2.048 1.00 92.19 299 PRO A C 1
ATOM 2315 O O . PRO A 1 299 ? -42.777 11.539 1.815 1.00 92.19 299 PRO A O 1
ATOM 2318 N N . GLU A 1 300 ? -44.698 11.385 2.954 1.00 92.94 300 GLU A N 1
ATOM 2319 C CA . GLU A 1 300 ? -44.287 10.203 3.719 1.00 92.94 300 GLU A CA 1
ATOM 2320 C C . GLU A 1 300 ? -44.269 8.940 2.854 1.00 92.94 300 GLU A C 1
ATOM 2322 O O . GLU A 1 300 ? -44.973 8.850 1.845 1.00 92.94 300 GLU A O 1
ATOM 2327 N N . ALA A 1 301 ? -43.461 7.950 3.247 1.00 92.38 301 ALA A N 1
ATOM 2328 C CA . ALA A 1 301 ? -43.425 6.677 2.535 1.00 92.38 301 ALA A CA 1
ATOM 2329 C C . ALA A 1 301 ? -44.746 5.905 2.722 1.00 92.38 301 ALA A C 1
ATOM 2331 O O . ALA A 1 301 ? -45.342 5.949 3.805 1.00 92.38 301 ALA A O 1
ATOM 2332 N N . PRO A 1 302 ? -45.183 5.126 1.717 1.00 93.12 302 PRO A N 1
ATOM 2333 C CA . PRO A 1 302 ? -46.369 4.285 1.837 1.00 93.12 302 PRO A CA 1
ATOM 2334 C C . PRO A 1 302 ? -46.313 3.317 3.029 1.00 93.12 302 PRO A C 1
ATOM 2336 O O . PRO A 1 302 ? -45.249 2.813 3.400 1.00 93.12 302 PRO A O 1
ATOM 2339 N N . THR A 1 303 ? -47.474 2.978 3.595 1.00 90.88 303 THR A N 1
ATOM 2340 C CA . THR A 1 303 ? -47.566 2.155 4.817 1.00 90.88 303 THR A CA 1
ATOM 2341 C C . THR A 1 303 ? -47.006 0.740 4.665 1.00 90.88 303 THR A C 1
ATOM 2343 O O . THR A 1 303 ? -46.527 0.145 5.623 1.00 90.88 303 THR A O 1
ATOM 2346 N N . HIS A 1 304 ? -47.027 0.196 3.448 1.00 89.69 304 HIS A N 1
ATOM 2347 C CA . HIS A 1 304 ? -46.543 -1.155 3.159 1.00 89.69 304 HIS A CA 1
ATOM 2348 C C . HIS A 1 304 ? -45.011 -1.259 3.057 1.00 89.69 304 HIS A C 1
ATOM 2350 O O . HIS A 1 304 ? -44.488 -2.371 2.985 1.00 89.69 304 HIS A O 1
ATOM 2356 N N . VAL A 1 305 ? -44.286 -0.134 3.013 1.00 92.50 305 VAL A N 1
ATOM 2357 C CA . VAL A 1 305 ? -42.820 -0.131 2.930 1.00 92.50 305 VAL A CA 1
ATOM 2358 C C . VAL A 1 305 ? -42.243 -0.411 4.325 1.00 92.50 305 VAL A C 1
ATOM 2360 O O . VAL A 1 305 ? -42.464 0.383 5.239 1.00 92.50 305 VAL A O 1
ATOM 2363 N N . PRO A 1 306 ? -41.501 -1.508 4.544 1.00 93.69 306 PRO A N 1
ATOM 2364 C CA . PRO A 1 306 ? -40.920 -1.789 5.853 1.00 93.69 306 PRO A CA 1
ATOM 2365 C C . PRO A 1 306 ? -39.787 -0.811 6.185 1.00 93.69 306 PRO A C 1
ATOM 2367 O O . PRO A 1 306 ? -39.182 -0.205 5.298 1.00 93.69 306 PRO A O 1
ATOM 2370 N N . LEU A 1 307 ? -39.452 -0.703 7.470 1.00 95.44 307 LEU A N 1
ATOM 2371 C CA . LEU A 1 307 ? -38.288 0.057 7.913 1.00 95.44 307 LEU A CA 1
ATOM 2372 C C . LEU A 1 307 ? -37.000 -0.687 7.552 1.00 95.44 307 LEU A C 1
ATOM 2374 O O . LEU A 1 307 ? -36.735 -1.765 8.082 1.00 95.44 307 LEU A O 1
ATOM 2378 N N . MET A 1 308 ? -36.173 -0.108 6.684 1.00 95.69 308 MET A N 1
ATOM 2379 C CA . MET A 1 308 ? -34.848 -0.653 6.399 1.00 95.69 308 MET A CA 1
ATOM 2380 C C . MET A 1 308 ? -33.798 -0.087 7.360 1.00 95.69 308 MET A C 1
ATOM 2382 O O . MET A 1 308 ? -33.713 1.123 7.545 1.00 95.69 308 MET A O 1
ATOM 2386 N N . ILE A 1 309 ? -32.965 -0.947 7.940 1.00 94.38 309 ILE A N 1
ATOM 2387 C CA . ILE A 1 309 ? -31.807 -0.555 8.752 1.00 94.38 309 ILE A CA 1
ATOM 2388 C C . ILE A 1 309 ? -30.557 -1.038 8.021 1.00 94.38 309 ILE A C 1
ATOM 2390 O O . ILE A 1 309 ? -30.427 -2.230 7.746 1.00 94.38 309 ILE A O 1
ATOM 2394 N N . VAL A 1 310 ? -29.652 -0.123 7.679 1.00 93.25 310 VAL A N 1
ATOM 2395 C CA . VAL A 1 310 ? -28.406 -0.440 6.960 1.00 93.25 310 VAL A CA 1
ATOM 2396 C C . VAL A 1 310 ? -27.285 -0.710 7.954 1.00 93.25 310 VAL A C 1
ATOM 2398 O O . VAL A 1 310 ? -27.107 0.052 8.898 1.00 93.25 310 VAL A O 1
ATOM 2401 N N . GLN A 1 311 ? -26.524 -1.784 7.748 1.00 91.62 311 GLN A N 1
ATOM 2402 C CA . GLN A 1 311 ? -25.460 -2.186 8.667 1.00 91.62 311 GLN A CA 1
ATOM 2403 C C . GLN A 1 311 ? -24.332 -1.156 8.688 1.00 91.62 311 GLN A C 1
ATOM 2405 O O . GLN A 1 311 ? -24.046 -0.556 9.725 1.00 91.62 311 GLN A O 1
ATOM 2410 N N . GLY A 1 312 ? -23.697 -0.948 7.537 1.00 88.94 312 GLY A N 1
ATOM 2411 C CA . GLY A 1 312 ? -22.481 -0.170 7.401 1.00 88.94 312 GLY A CA 1
ATOM 2412 C C . GLY A 1 312 ? -22.688 1.332 7.530 1.00 88.94 312 GLY A C 1
ATOM 2413 O O . GLY A 1 312 ? -23.660 1.906 7.036 1.00 88.94 312 GLY A O 1
ATOM 2414 N N . LYS A 1 313 ? -21.691 1.983 8.130 1.00 91.44 313 LYS A N 1
ATOM 2415 C CA . LYS A 1 313 ? -21.574 3.439 8.142 1.00 91.44 313 LYS A CA 1
ATOM 2416 C C . LYS A 1 313 ? -21.240 3.991 6.756 1.00 91.44 313 LYS A C 1
ATOM 2418 O O . LYS A 1 313 ? -20.377 3.459 6.053 1.00 91.44 313 LYS A O 1
ATOM 2423 N N . ARG A 1 314 ? -21.905 5.084 6.385 1.00 91.56 314 ARG A N 1
ATOM 2424 C CA . ARG A 1 314 ? -21.623 5.881 5.183 1.00 91.56 314 ARG A CA 1
ATOM 2425 C C . ARG A 1 314 ? -20.743 7.085 5.508 1.00 91.56 314 ARG A C 1
ATOM 2427 O O . ARG A 1 314 ? -20.672 7.519 6.656 1.00 91.56 314 ARG A O 1
ATOM 2434 N N . TYR A 1 315 ? -20.099 7.645 4.490 1.00 92.88 315 TYR A N 1
ATOM 2435 C CA . TYR A 1 315 ? -19.233 8.814 4.640 1.00 92.88 315 TYR A CA 1
ATOM 2436 C C . TYR A 1 315 ? -19.642 9.905 3.659 1.00 92.88 315 TYR A C 1
ATOM 2438 O O . TYR A 1 315 ? -19.702 9.653 2.456 1.00 92.88 315 TYR A O 1
ATOM 2446 N N . MET A 1 316 ? -19.919 11.108 4.167 1.00 93.19 316 MET A N 1
ATOM 2447 C CA . MET A 1 316 ? -20.401 12.240 3.361 1.00 93.19 316 MET A CA 1
ATOM 2448 C C . MET A 1 316 ? -19.468 12.549 2.194 1.00 93.19 316 MET A C 1
ATOM 2450 O O . MET A 1 316 ? -19.932 12.732 1.070 1.00 93.19 316 MET A O 1
ATOM 2454 N N . GLU A 1 317 ? -18.156 12.563 2.453 1.00 90.81 317 GLU A N 1
ATOM 2455 C CA . GLU A 1 317 ? -17.171 12.873 1.418 1.00 90.81 317 GLU A CA 1
ATOM 2456 C C . GLU A 1 317 ? -17.206 11.861 0.264 1.00 90.81 317 GLU A C 1
ATOM 2458 O O . GLU A 1 317 ? -17.084 12.248 -0.894 1.00 90.81 317 GLU A O 1
ATOM 2463 N N . GLU A 1 318 ? -17.398 10.573 0.569 1.00 90.38 318 GLU A N 1
ATOM 2464 C CA . GLU A 1 318 ? -17.357 9.481 -0.408 1.00 90.38 318 GLU A CA 1
ATOM 2465 C C . GLU A 1 318 ? -18.647 9.462 -1.231 1.00 90.38 318 GLU A C 1
ATOM 2467 O O . GLU A 1 318 ? -18.595 9.403 -2.458 1.00 90.38 318 GLU A O 1
ATOM 2472 N N . GLU A 1 319 ? -19.800 9.590 -0.563 1.00 90.81 319 GLU A N 1
ATOM 2473 C CA . GLU A 1 319 ? -21.112 9.627 -1.215 1.00 90.81 319 GLU A CA 1
ATOM 2474 C C . GLU A 1 319 ? -21.237 10.839 -2.152 1.00 90.81 319 GLU A C 1
ATOM 2476 O O . GLU A 1 319 ? -21.738 10.713 -3.273 1.00 90.81 319 GLU A O 1
ATOM 2481 N N . LEU A 1 320 ? -20.727 12.003 -1.733 1.00 90.06 320 LEU A N 1
ATOM 2482 C CA . LEU A 1 320 ? -20.733 13.207 -2.559 1.00 90.06 320 LEU A CA 1
ATOM 2483 C C . LEU A 1 320 ? -19.706 13.124 -3.696 1.00 90.06 320 LEU A C 1
ATOM 2485 O O . LEU A 1 320 ? -20.038 13.464 -4.830 1.00 90.06 320 LEU A O 1
ATOM 2489 N N . ALA A 1 321 ? -18.489 12.629 -3.433 1.00 86.94 321 ALA A N 1
ATOM 2490 C CA . ALA A 1 321 ? -17.446 12.473 -4.454 1.00 86.94 321 ALA A CA 1
ATOM 2491 C C . ALA A 1 321 ? -17.813 11.442 -5.528 1.00 86.94 321 ALA A C 1
ATOM 2493 O O . ALA A 1 321 ? -17.358 11.535 -6.670 1.00 86.94 321 ALA A O 1
ATOM 2494 N N . ALA A 1 322 ? -18.661 10.470 -5.184 1.00 84.50 322 ALA A N 1
ATOM 2495 C CA . ALA A 1 322 ? -19.228 9.559 -6.159 1.00 84.50 322 ALA A CA 1
ATOM 2496 C C . ALA A 1 322 ? -20.144 10.286 -7.151 1.00 84.50 322 ALA A C 1
ATOM 2498 O O . ALA A 1 322 ? -20.198 9.846 -8.288 1.00 84.50 322 ALA A O 1
ATOM 2499 N N . GLN A 1 323 ? -20.813 11.391 -6.794 1.00 81.50 323 GLN A N 1
ATOM 2500 C CA . GLN A 1 323 ? -21.742 12.138 -7.664 1.00 81.50 323 GLN A CA 1
ATOM 2501 C C . GLN A 1 323 ? -21.135 13.401 -8.299 1.00 81.50 323 GLN A C 1
ATOM 2503 O O . GLN A 1 323 ? -21.485 13.744 -9.427 1.00 81.50 323 GLN A O 1
ATOM 2508 N N . ALA A 1 324 ? -20.220 14.081 -7.606 1.00 81.12 324 ALA A N 1
ATOM 2509 C CA . ALA A 1 324 ? -19.648 15.364 -8.013 1.00 81.12 324 ALA A CA 1
ATOM 2510 C C . ALA A 1 324 ? -18.125 15.427 -7.785 1.00 81.12 324 ALA A C 1
ATOM 2512 O O . ALA A 1 324 ? -17.566 14.666 -6.999 1.00 81.12 324 ALA A O 1
ATOM 2513 N N . ASP A 1 325 ? -17.429 16.358 -8.452 1.00 77.00 325 ASP A N 1
ATOM 2514 C CA . ASP A 1 325 ? -16.000 16.613 -8.197 1.00 77.00 325 ASP A CA 1
ATOM 2515 C C . ASP A 1 325 ? -15.825 17.386 -6.875 1.00 77.00 325 ASP A C 1
ATOM 2517 O O . ASP A 1 325 ? -15.862 18.616 -6.840 1.00 77.00 325 ASP A O 1
ATOM 2521 N N . VAL A 1 326 ? -15.659 16.649 -5.775 1.00 80.38 326 VAL A N 1
ATOM 2522 C CA . VAL A 1 326 ? -15.466 17.193 -4.420 1.00 80.38 326 VAL A CA 1
ATOM 2523 C C . VAL A 1 326 ? -13.994 17.513 -4.162 1.00 80.38 326 VAL A C 1
ATOM 2525 O O . VAL A 1 326 ? -13.106 16.754 -4.536 1.00 80.38 326 VAL A O 1
ATOM 2528 N N . GLY A 1 327 ? -13.696 18.629 -3.494 1.00 73.50 327 GLY A N 1
ATOM 2529 C CA . GLY A 1 327 ? -12.323 19.003 -3.133 1.00 73.50 327 GLY A CA 1
ATOM 2530 C C . GLY A 1 327 ? -11.657 18.035 -2.142 1.00 73.50 327 GLY A C 1
ATOM 2531 O O . GLY A 1 327 ? -12.307 17.446 -1.288 1.00 73.50 327 GLY A O 1
ATOM 2532 N N . MET A 1 328 ? -10.323 17.915 -2.189 1.00 75.81 328 MET A N 1
ATOM 2533 C CA . MET A 1 328 ? -9.560 17.090 -1.225 1.00 75.81 328 MET A CA 1
ATOM 2534 C C . MET A 1 328 ? -9.546 17.654 0.206 1.00 75.81 328 MET A C 1
ATOM 2536 O O . MET A 1 328 ? -9.080 16.983 1.122 1.00 75.81 328 MET A O 1
ATOM 2540 N N . SER A 1 329 ? -10.006 18.892 0.384 1.00 81.31 329 SER A N 1
ATOM 2541 C CA . SER A 1 329 ? -10.096 19.583 1.670 1.00 81.31 329 SER A CA 1
ATOM 2542 C C . SER A 1 329 ? -11.432 19.379 2.382 1.00 81.31 329 SER A C 1
ATOM 2544 O O . SER A 1 329 ? -11.627 20.022 3.405 1.00 81.31 329 SER A O 1
ATOM 2546 N N . PHE A 1 330 ? -12.330 18.545 1.840 1.00 86.75 330 PHE A N 1
ATOM 2547 C CA . PHE A 1 330 ? -13.651 18.311 2.420 1.00 86.75 330 PHE A CA 1
ATOM 2548 C C . PHE A 1 330 ? -13.527 17.850 3.878 1.00 86.75 330 PHE A C 1
ATOM 2550 O O . PHE A 1 330 ? -12.823 16.874 4.168 1.00 86.75 330 PHE A O 1
ATOM 2557 N N . ASP A 1 331 ? -14.178 18.574 4.786 1.00 90.75 331 ASP A N 1
ATOM 2558 C CA . ASP A 1 331 ? -14.146 18.313 6.224 1.00 90.75 331 ASP A CA 1
ATOM 2559 C C . ASP A 1 331 ? -15.507 18.534 6.903 1.00 90.75 331 ASP A C 1
ATOM 2561 O O . ASP A 1 331 ? -16.520 18.812 6.262 1.00 90.75 331 ASP A O 1
ATOM 2565 N N . TRP A 1 332 ? -15.544 18.383 8.231 1.00 91.25 332 TRP A N 1
ATOM 2566 C CA . TRP A 1 332 ? -16.761 18.546 9.028 1.00 91.25 332 TRP A CA 1
ATOM 2567 C C . TRP A 1 332 ? -17.425 19.924 8.882 1.00 91.25 332 TRP A C 1
ATOM 2569 O O . TRP A 1 332 ? -18.624 20.046 9.118 1.00 91.25 332 TRP A O 1
ATOM 2579 N N . ARG A 1 333 ? -16.696 20.961 8.451 1.00 92.00 333 ARG A N 1
ATOM 2580 C CA . ARG A 1 333 ? -17.240 22.308 8.218 1.00 92.00 333 ARG A CA 1
ATOM 2581 C C . ARG A 1 333 ? -18.053 22.384 6.928 1.00 92.00 333 ARG A C 1
ATOM 2583 O O . ARG A 1 333 ? -18.893 23.272 6.801 1.00 92.00 333 ARG A O 1
ATOM 2590 N N . ASP A 1 334 ? -17.839 21.455 5.998 1.00 92.12 334 ASP A N 1
ATOM 2591 C CA . ASP A 1 334 ? -18.586 21.350 4.741 1.00 92.12 334 ASP A CA 1
ATOM 2592 C C . ASP A 1 334 ? -19.891 20.547 4.889 1.00 92.12 334 ASP A C 1
ATOM 2594 O O . ASP A 1 334 ? -20.692 20.475 3.955 1.00 92.12 334 ASP A O 1
ATOM 2598 N N . GLN A 1 335 ? -20.168 19.993 6.074 1.00 92.62 335 GLN A N 1
ATOM 2599 C CA . GLN A 1 335 ? -21.391 19.242 6.366 1.00 92.62 335 GLN A CA 1
ATOM 2600 C C . GLN A 1 335 ? -22.694 19.978 5.960 1.00 92.62 335 GLN A C 1
ATOM 2602 O O . GLN A 1 335 ? -23.557 19.344 5.344 1.00 92.62 335 GLN A O 1
ATOM 2607 N N . PRO A 1 336 ? -22.866 21.297 6.196 1.00 92.88 336 PRO A N 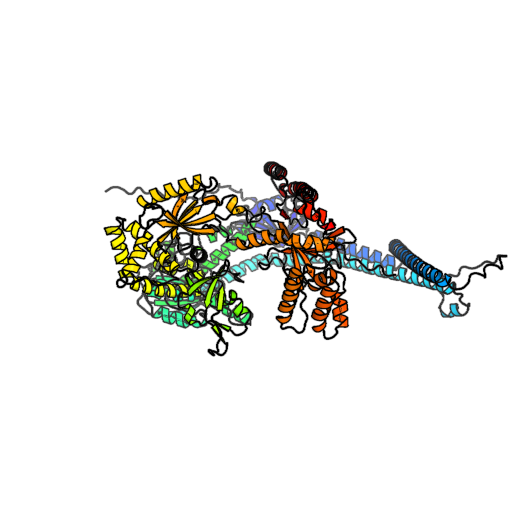1
ATOM 2608 C CA . PRO A 1 336 ? -24.059 22.015 5.738 1.00 92.88 336 PRO A CA 1
ATOM 2609 C C . PRO A 1 336 ? -24.225 22.019 4.212 1.00 92.88 336 PRO A C 1
ATOM 2611 O O . PRO A 1 336 ? -25.351 21.993 3.718 1.00 92.88 336 PRO A O 1
ATOM 2614 N N . GLN A 1 337 ? -23.120 22.027 3.456 1.00 91.19 337 GLN A N 1
ATOM 2615 C CA . GLN A 1 337 ? -23.162 21.961 1.992 1.00 91.19 337 GLN A CA 1
ATOM 2616 C C . GLN A 1 337 ? -23.656 20.588 1.534 1.00 91.19 337 GLN A C 1
ATOM 2618 O O . GLN A 1 337 ? -24.510 20.510 0.655 1.00 91.19 337 GLN A O 1
ATOM 2623 N N . PHE A 1 338 ? -23.190 19.512 2.176 1.00 93.62 338 PHE A N 1
ATOM 2624 C CA . PHE A 1 338 ? -23.687 18.164 1.901 1.00 93.62 338 PHE A CA 1
ATOM 2625 C C . PHE A 1 338 ? -25.197 18.055 2.136 1.00 93.62 338 PHE A C 1
ATOM 2627 O O . PHE A 1 338 ? -25.907 17.519 1.290 1.00 93.62 338 PHE A O 1
ATOM 2634 N N . PHE A 1 339 ? -25.712 18.590 3.248 1.00 94.81 339 PHE A N 1
ATOM 2635 C CA . PHE A 1 339 ? -27.153 18.566 3.519 1.00 94.81 339 PHE A CA 1
ATOM 2636 C C . PHE A 1 339 ? -27.959 19.371 2.496 1.00 94.81 339 PHE A C 1
ATOM 2638 O O . PHE A 1 339 ? -29.007 18.906 2.050 1.00 94.81 339 PHE A O 1
ATOM 2645 N N . ALA A 1 340 ? -27.456 20.533 2.069 1.00 93.25 340 ALA A N 1
ATOM 2646 C CA . ALA A 1 340 ? -28.093 21.321 1.017 1.00 93.25 340 ALA A CA 1
ATOM 2647 C C . ALA A 1 340 ? -28.157 20.564 -0.323 1.00 93.25 340 ALA A C 1
ATOM 2649 O O . ALA A 1 340 ? -29.176 20.627 -1.014 1.00 93.25 340 ALA A O 1
ATOM 2650 N N . GLU A 1 341 ? -27.101 19.827 -0.676 1.00 92.75 341 GLU A N 1
ATOM 2651 C CA . GLU A 1 341 ? -27.074 18.985 -1.877 1.00 92.75 341 GLU A CA 1
ATOM 2652 C C . GLU A 1 341 ? -27.984 17.756 -1.747 1.00 92.75 341 GLU A C 1
ATOM 2654 O O . GLU A 1 341 ? -28.751 17.461 -2.663 1.00 92.75 341 GLU A O 1
ATOM 2659 N N . LEU A 1 342 ? -27.986 17.079 -0.594 1.00 93.75 342 LEU A N 1
ATOM 2660 C CA . LEU A 1 342 ? -28.864 15.935 -0.318 1.00 93.75 342 LEU A CA 1
ATOM 2661 C C . LEU A 1 342 ? -30.351 16.315 -0.401 1.00 93.75 342 LEU A C 1
ATOM 2663 O O . LEU A 1 342 ? -31.174 15.528 -0.872 1.00 93.75 342 LEU A O 1
ATOM 2667 N N . ALA A 1 343 ? -30.701 17.533 0.020 1.00 93.12 343 ALA A N 1
ATOM 2668 C CA . ALA A 1 343 ? -32.066 18.039 -0.061 1.00 93.12 343 ALA A CA 1
ATOM 2669 C C . ALA A 1 343 ? -32.534 18.277 -1.509 1.00 93.12 343 ALA A C 1
ATOM 2671 O O . ALA A 1 343 ? -33.719 18.122 -1.801 1.00 93.12 343 ALA A O 1
ATOM 2672 N N . ARG A 1 344 ? -31.617 18.638 -2.418 1.00 92.31 344 ARG A N 1
ATOM 2673 C CA . ARG A 1 344 ? -31.926 19.027 -3.806 1.00 92.31 344 ARG A CA 1
ATOM 2674 C C . ARG A 1 344 ? -31.763 17.897 -4.821 1.00 92.31 344 ARG A C 1
ATOM 2676 O O . ARG A 1 344 ? -32.459 17.897 -5.832 1.00 92.31 344 ARG A O 1
ATOM 2683 N N . ASN A 1 345 ? -30.832 16.973 -4.593 1.00 92.38 345 ASN A N 1
ATOM 2684 C CA . ASN A 1 345 ? -30.420 15.976 -5.578 1.00 92.38 345 ASN A CA 1
ATOM 2685 C C . ASN A 1 345 ? -31.000 14.584 -5.267 1.00 92.38 345 ASN A C 1
ATOM 2687 O O . ASN A 1 345 ? -30.503 13.862 -4.401 1.00 92.38 345 ASN A O 1
ATOM 2691 N N . ASP A 1 346 ? -32.013 14.171 -6.033 1.00 91.31 346 ASP A N 1
ATOM 2692 C CA . ASP A 1 346 ? -32.663 12.861 -5.875 1.00 91.31 346 ASP A CA 1
ATOM 2693 C C . ASP A 1 346 ? -31.735 11.673 -6.181 1.00 91.31 346 ASP A C 1
ATOM 2695 O O . ASP A 1 346 ? -31.900 10.597 -5.604 1.00 91.31 346 ASP A O 1
ATOM 2699 N N . ALA A 1 347 ? -30.735 11.846 -7.053 1.00 90.25 347 ALA A N 1
ATOM 2700 C CA . ALA A 1 347 ? -29.763 10.792 -7.340 1.00 90.25 347 ALA A CA 1
ATOM 2701 C C . ALA A 1 347 ? -28.855 10.535 -6.130 1.00 90.25 347 ALA A C 1
ATOM 2703 O O . ALA A 1 347 ? -28.639 9.381 -5.763 1.00 90.25 347 ALA A O 1
ATOM 2704 N N . LEU A 1 348 ? -28.389 11.601 -5.465 1.00 91.62 348 LEU A N 1
ATOM 2705 C CA . LEU A 1 348 ? -27.631 11.489 -4.217 1.00 91.62 348 LEU A CA 1
ATOM 2706 C C . LEU A 1 348 ? -28.502 10.899 -3.100 1.00 91.62 348 LEU A C 1
ATOM 2708 O O . LEU A 1 348 ? -28.049 10.011 -2.383 1.00 91.62 348 LEU A O 1
ATOM 2712 N N . LEU A 1 349 ? -29.766 11.322 -2.993 1.00 92.31 349 LEU A N 1
ATOM 2713 C CA . LEU A 1 349 ? -30.709 10.773 -2.017 1.00 92.31 349 LEU A CA 1
ATOM 2714 C C . LEU A 1 349 ? -30.871 9.253 -2.173 1.00 92.31 349 LEU A C 1
ATOM 2716 O O . LEU A 1 349 ? -30.735 8.508 -1.205 1.00 92.31 349 LEU A O 1
ATOM 2720 N N . ASN A 1 350 ? -31.133 8.779 -3.390 1.00 91.50 350 ASN A N 1
ATOM 2721 C CA . ASN A 1 350 ? -31.325 7.352 -3.658 1.00 91.50 350 ASN A CA 1
ATOM 2722 C C . ASN A 1 350 ? -30.015 6.551 -3.615 1.00 91.50 350 ASN A C 1
ATOM 2724 O O . ASN A 1 350 ? -30.037 5.342 -3.395 1.00 91.50 350 ASN A O 1
ATOM 2728 N N . GLN A 1 351 ? -28.865 7.206 -3.785 1.00 89.56 351 GLN A N 1
ATOM 2729 C CA . GLN A 1 351 ? -27.569 6.587 -3.527 1.00 89.56 351 GLN A CA 1
ATOM 2730 C C . GLN A 1 351 ? -27.342 6.396 -2.023 1.00 89.56 351 GLN A C 1
ATOM 2732 O O . GLN A 1 351 ? -26.922 5.323 -1.601 1.00 89.56 351 GLN A O 1
ATOM 2737 N N . VAL A 1 352 ? -27.622 7.407 -1.204 1.00 92.19 352 VAL A N 1
ATOM 2738 C CA . VAL A 1 352 ? -27.392 7.348 0.245 1.00 92.19 352 VAL A CA 1
ATOM 2739 C C . VAL A 1 352 ? -28.364 6.368 0.917 1.00 92.19 352 VAL A C 1
ATOM 2741 O O . VAL A 1 352 ? -27.949 5.576 1.767 1.00 92.19 352 VAL A O 1
ATOM 2744 N N . PHE A 1 353 ? -29.635 6.370 0.503 1.00 93.31 353 PHE A N 1
ATOM 2745 C CA . PHE A 1 353 ? -30.694 5.537 1.078 1.00 93.31 353 PHE A CA 1
ATOM 2746 C C . PHE A 1 353 ? -31.164 4.445 0.102 1.00 93.31 353 PHE A C 1
ATOM 2748 O O . PHE A 1 353 ? -31.824 4.771 -0.885 1.00 93.31 353 PHE A O 1
ATOM 2755 N N . PRO A 1 354 ? -30.926 3.150 0.398 1.00 89.81 354 PRO A N 1
ATOM 2756 C CA . PRO A 1 354 ? -31.357 2.044 -0.467 1.00 89.81 354 PRO A CA 1
ATOM 2757 C C . PRO A 1 354 ? -32.880 1.841 -0.568 1.00 89.81 354 PRO A C 1
ATOM 2759 O O . PRO A 1 354 ? -33.345 1.155 -1.473 1.00 89.81 354 PRO A O 1
ATOM 2762 N N . SER A 1 355 ? -33.654 2.393 0.371 1.00 92.94 355 SER A N 1
ATOM 2763 C CA . SER A 1 355 ? -35.117 2.280 0.454 1.00 92.94 355 SER A CA 1
ATOM 2764 C C . SER A 1 355 ? -35.739 3.643 0.770 1.00 92.94 355 SER A C 1
ATOM 2766 O O . SER A 1 355 ? -35.085 4.510 1.356 1.00 92.94 355 SER A O 1
ATOM 2768 N N . GLU A 1 356 ? -37.017 3.825 0.428 1.00 92.69 356 GLU A N 1
ATOM 2769 C CA . GLU A 1 356 ? -37.797 5.027 0.755 1.00 92.69 356 GLU A CA 1
ATOM 2770 C C . GLU A 1 356 ? -38.029 5.199 2.262 1.00 92.69 356 GLU A C 1
ATOM 2772 O O . GLU A 1 356 ? -38.219 6.320 2.723 1.00 92.69 356 GLU A O 1
ATOM 2777 N N . ARG A 1 357 ? -37.976 4.115 3.044 1.00 94.94 357 ARG A N 1
ATOM 2778 C CA . ARG A 1 357 ? -38.009 4.153 4.512 1.00 94.94 357 ARG A CA 1
ATOM 2779 C C . ARG A 1 357 ? -36.757 3.476 5.053 1.00 94.94 357 ARG A C 1
ATOM 2781 O O . ARG A 1 357 ? -36.619 2.256 4.948 1.00 94.94 357 ARG A O 1
ATOM 2788 N N . CYS A 1 358 ? -35.817 4.267 5.567 1.00 94.94 358 CYS A N 1
ATOM 2789 C CA . CYS A 1 358 ? -34.468 3.785 5.850 1.00 94.94 358 CYS A CA 1
ATOM 2790 C C . CYS A 1 358 ? -33.775 4.551 6.985 1.00 94.94 358 CYS A C 1
ATOM 2792 O O . CYS A 1 358 ? -33.887 5.772 7.074 1.00 94.94 358 CYS A O 1
ATOM 2794 N N . VAL A 1 359 ? -32.988 3.836 7.789 1.00 95.94 359 VAL A N 1
ATOM 2795 C CA . VAL A 1 359 ? -32.056 4.383 8.783 1.00 95.94 359 VAL A CA 1
ATOM 2796 C C . VAL A 1 359 ? -30.638 3.979 8.404 1.00 95.94 359 VAL A C 1
ATOM 2798 O O . VAL A 1 359 ? -30.368 2.799 8.164 1.00 95.94 359 VAL A O 1
ATOM 2801 N N . ILE A 1 360 ? -29.735 4.955 8.368 1.00 95.00 360 ILE A N 1
ATOM 2802 C CA . ILE A 1 360 ? -28.308 4.734 8.122 1.00 95.00 360 ILE A CA 1
ATOM 2803 C C . ILE A 1 360 ? -27.470 5.481 9.160 1.00 95.00 360 ILE A C 1
ATOM 2805 O O . ILE A 1 360 ? -27.877 6.536 9.648 1.00 95.00 360 ILE A O 1
ATOM 2809 N N . SER A 1 361 ? -26.283 4.961 9.469 1.00 94.75 361 SER A N 1
ATOM 2810 C CA . SER A 1 361 ? -25.253 5.727 10.171 1.00 94.75 361 SER A CA 1
ATOM 2811 C C . SER A 1 361 ? -24.370 6.451 9.162 1.00 94.75 361 SER A C 1
ATOM 2813 O O . SER A 1 361 ? -24.065 5.927 8.086 1.00 94.75 361 SER A O 1
ATOM 2815 N N . MET A 1 362 ? -23.947 7.664 9.503 1.00 94.75 362 MET A N 1
ATOM 2816 C CA . MET A 1 362 ? -23.068 8.463 8.665 1.00 94.75 362 MET A CA 1
ATOM 2817 C C . MET A 1 362 ? -22.017 9.189 9.508 1.00 94.75 362 MET A C 1
ATOM 2819 O O . MET A 1 362 ? -22.271 9.566 10.648 1.00 94.75 362 MET A O 1
ATOM 2823 N N . ALA A 1 363 ? -20.828 9.358 8.937 1.00 94.62 363 ALA A N 1
ATOM 2824 C CA . ALA A 1 363 ? -19.792 10.273 9.407 1.00 94.62 363 ALA A CA 1
ATOM 2825 C C . ALA A 1 363 ? -19.353 11.174 8.246 1.00 94.62 363 ALA A C 1
ATOM 2827 O O . ALA A 1 363 ? -19.724 10.949 7.091 1.00 94.62 363 ALA A O 1
ATOM 2828 N N . VAL A 1 364 ? -18.550 12.196 8.525 1.00 92.81 364 VAL A N 1
ATOM 2829 C CA . VAL A 1 364 ? -18.087 13.112 7.476 1.00 92.81 364 VAL A CA 1
ATOM 2830 C C . VAL A 1 364 ? -17.037 12.424 6.606 1.00 92.81 364 VAL A C 1
ATOM 2832 O O . VAL A 1 364 ? -17.192 12.325 5.388 1.00 92.81 364 VAL A O 1
ATOM 2835 N N . THR A 1 365 ? -15.988 11.900 7.243 1.00 89.25 365 THR A N 1
ATOM 2836 C CA . THR A 1 365 ? -14.892 11.196 6.572 1.00 89.25 365 THR A CA 1
ATOM 2837 C C . THR A 1 365 ? -14.251 10.158 7.485 1.00 89.25 365 THR A C 1
ATOM 2839 O O . THR A 1 365 ? -14.235 10.304 8.706 1.00 89.25 365 THR A O 1
ATOM 2842 N N . ARG A 1 366 ? -13.728 9.081 6.887 1.00 88.25 366 ARG A N 1
ATOM 2843 C CA . ARG A 1 366 ? -12.910 8.084 7.597 1.00 88.25 366 ARG A CA 1
ATOM 2844 C C . ARG A 1 366 ? -11.434 8.463 7.659 1.00 88.25 366 ARG A C 1
ATOM 2846 O O . ARG A 1 366 ? -10.706 7.895 8.466 1.00 88.25 366 ARG A O 1
ATOM 2853 N N . HIS A 1 367 ? -10.995 9.380 6.799 1.00 85.75 367 HIS A N 1
ATOM 2854 C CA . HIS A 1 367 ? -9.586 9.715 6.630 1.00 85.75 367 HIS A CA 1
ATOM 2855 C C . HIS A 1 367 ? -9.160 10.805 7.599 1.00 85.75 367 HIS A C 1
ATOM 2857 O O . HIS A 1 367 ? -9.840 11.819 7.763 1.00 85.75 367 HIS A O 1
ATOM 2863 N N . GLU A 1 368 ? -7.988 10.630 8.201 1.00 85.31 368 GLU A N 1
ATOM 2864 C CA . GLU A 1 368 ? -7.383 11.688 8.997 1.00 85.31 368 GLU A CA 1
ATOM 2865 C C . GLU A 1 368 ? -6.866 12.804 8.089 1.00 85.31 368 GLU A C 1
ATOM 2867 O O . GLU A 1 368 ? -6.114 12.590 7.133 1.00 85.31 368 GLU A O 1
ATOM 2872 N N . ARG A 1 369 ? -7.259 14.034 8.408 1.00 82.50 369 ARG A N 1
ATOM 2873 C CA . ARG A 1 369 ? -6.834 15.239 7.706 1.00 82.50 369 ARG A CA 1
ATOM 2874 C C . ARG A 1 369 ? -5.777 15.971 8.522 1.00 82.50 369 ARG A C 1
ATOM 2876 O O . ARG A 1 369 ? -5.788 15.991 9.755 1.00 82.50 369 ARG A O 1
ATOM 2883 N N . ARG A 1 370 ? -4.852 16.616 7.811 1.00 80.88 370 ARG A N 1
ATOM 2884 C CA . ARG A 1 370 ? -3.832 17.478 8.409 1.00 80.88 370 ARG A CA 1
ATOM 2885 C C . ARG A 1 370 ? -4.219 18.941 8.212 1.00 80.88 370 ARG A C 1
ATOM 2887 O O . ARG A 1 370 ? -4.050 19.479 7.124 1.00 80.88 370 ARG A O 1
ATOM 2894 N N . TYR A 1 371 ? -4.686 19.583 9.279 1.00 81.12 371 TYR A N 1
ATOM 2895 C CA . TYR A 1 371 ? -5.113 20.988 9.284 1.00 81.12 371 TYR A CA 1
ATOM 2896 C C . TYR A 1 371 ? -3.959 21.963 9.533 1.00 81.12 371 TYR A C 1
ATOM 2898 O O . TYR A 1 371 ? -4.026 23.129 9.149 1.00 81.12 371 TYR A O 1
ATOM 2906 N N . GLY A 1 372 ? -2.874 21.498 10.156 1.00 80.50 372 GLY A N 1
ATOM 2907 C CA . GLY A 1 372 ? -1.701 22.324 10.412 1.00 80.50 372 GLY A CA 1
ATOM 2908 C C . GLY A 1 372 ? -0.562 21.590 11.112 1.00 80.50 372 GLY A C 1
ATOM 2909 O O . GLY A 1 372 ? -0.461 20.358 11.093 1.00 80.50 372 GLY A O 1
ATOM 2910 N N . LYS A 1 373 ? 0.336 22.378 11.717 1.00 77.88 373 LYS A N 1
ATOM 2911 C CA . LYS A 1 373 ? 1.455 21.874 12.530 1.00 77.88 373 LYS A CA 1
ATOM 2912 C C . LYS A 1 373 ? 1.040 21.502 13.956 1.00 77.88 373 LYS A C 1
ATOM 2914 O O . LYS A 1 373 ? 1.763 20.743 14.589 1.00 77.88 373 LYS A O 1
ATOM 2919 N N . ASP A 1 374 ? -0.081 22.033 14.440 1.00 84.19 374 ASP A N 1
ATOM 2920 C CA . ASP A 1 374 ? -0.591 21.751 15.779 1.00 84.19 374 ASP A CA 1
ATOM 2921 C C . ASP A 1 374 ? -1.278 20.380 15.821 1.00 84.19 374 ASP A C 1
ATOM 2923 O O . ASP A 1 374 ? -2.254 20.126 15.112 1.00 84.19 374 ASP A O 1
ATOM 2927 N N . MET A 1 375 ? -0.732 19.488 16.643 1.00 79.69 375 MET A N 1
ATOM 2928 C CA . MET A 1 375 ? -1.212 18.119 16.786 1.00 79.69 375 MET A CA 1
ATOM 2929 C C . MET A 1 375 ? -2.572 18.060 17.490 1.00 79.69 375 MET A C 1
ATOM 2931 O O . MET A 1 375 ? -3.406 17.243 17.108 1.00 79.69 375 MET A O 1
ATOM 2935 N N . TRP A 1 376 ? -2.830 18.947 18.457 1.00 77.06 376 TRP A N 1
ATOM 2936 C CA . TRP A 1 376 ? -4.085 18.949 19.215 1.00 77.06 376 TRP A CA 1
ATOM 2937 C C . TRP A 1 376 ? -5.254 19.430 18.367 1.00 77.06 376 TRP A C 1
ATOM 2939 O O . TRP A 1 376 ? -6.297 18.781 18.324 1.00 77.06 376 TRP A O 1
ATOM 2949 N N . ALA A 1 377 ? -5.058 20.519 17.621 1.00 82.00 377 ALA A N 1
ATOM 2950 C CA . ALA A 1 377 ? -6.049 20.983 16.660 1.00 82.00 377 ALA A CA 1
ATOM 2951 C C . ALA A 1 377 ? -6.346 19.913 15.595 1.00 82.00 377 ALA A C 1
ATOM 2953 O O . ALA A 1 377 ? -7.507 19.712 15.246 1.00 82.00 377 ALA A O 1
ATOM 2954 N N . ASN A 1 378 ? -5.330 19.195 15.097 1.00 86.62 378 ASN A N 1
ATOM 2955 C CA . ASN A 1 378 ? -5.549 18.094 14.154 1.00 86.62 378 ASN A CA 1
ATOM 2956 C C . ASN A 1 378 ? -6.396 16.975 14.778 1.00 86.62 378 ASN A C 1
ATOM 2958 O O . ASN A 1 378 ? -7.364 16.547 14.156 1.00 86.62 378 ASN A O 1
ATOM 2962 N N . LEU A 1 379 ? -6.076 16.545 16.004 1.00 85.75 379 LEU A N 1
ATOM 2963 C CA . LEU A 1 379 ? -6.833 15.510 16.713 1.00 85.75 379 LEU A CA 1
ATOM 2964 C C . LEU A 1 379 ? -8.301 15.911 16.897 1.00 85.75 379 LEU A C 1
ATOM 2966 O O . LEU A 1 379 ? -9.184 15.154 16.515 1.00 85.75 379 LEU A O 1
ATOM 2970 N N . ILE A 1 380 ? -8.570 17.114 17.412 1.00 86.69 380 ILE A N 1
ATOM 2971 C CA . ILE A 1 380 ? -9.940 17.589 17.663 1.00 86.69 380 ILE A CA 1
ATOM 2972 C C . ILE A 1 380 ? -10.751 17.648 16.363 1.00 86.69 380 ILE A C 1
ATOM 2974 O O . ILE A 1 380 ? -11.880 17.166 16.324 1.00 86.69 380 ILE A O 1
ATOM 2978 N N . ASN A 1 381 ? -10.185 18.198 15.284 1.00 90.31 381 ASN A N 1
ATOM 2979 C CA . ASN A 1 381 ? -10.890 18.264 14.000 1.00 90.31 381 ASN A CA 1
ATOM 2980 C C . ASN A 1 381 ? -11.112 16.869 13.387 1.00 90.31 381 ASN A C 1
ATOM 2982 O O . ASN A 1 381 ? -12.146 16.639 12.768 1.00 90.31 381 ASN A O 1
ATOM 2986 N N . ASN A 1 382 ? -10.178 15.931 13.571 1.00 91.69 382 ASN A N 1
ATOM 2987 C CA . ASN A 1 382 ? -10.354 14.556 13.099 1.00 91.69 382 ASN A CA 1
ATOM 2988 C C . ASN A 1 382 ? -11.382 13.777 13.922 1.00 91.69 382 ASN A C 1
ATOM 2990 O O . ASN A 1 382 ? -12.142 13.011 13.339 1.00 91.69 382 ASN A O 1
ATOM 2994 N N . LEU A 1 383 ? -11.479 14.022 15.231 1.00 89.06 383 LEU A N 1
ATOM 2995 C CA . LEU A 1 383 ? -12.574 13.485 16.038 1.00 89.06 383 LEU A CA 1
ATOM 2996 C C . LEU A 1 383 ? -13.923 13.982 15.506 1.00 89.06 383 LEU A C 1
ATOM 2998 O O . LEU A 1 383 ? -14.799 13.166 15.256 1.00 89.06 383 LEU A O 1
ATOM 3002 N N . GLN A 1 384 ? -14.057 15.285 15.222 1.00 89.75 384 GLN A N 1
ATOM 3003 C CA . GLN A 1 384 ? -15.275 15.859 14.625 1.00 89.75 384 GLN A CA 1
ATOM 3004 C C . GLN A 1 384 ? -15.627 15.237 13.263 1.00 89.75 384 GLN A C 1
ATOM 3006 O O . GLN A 1 384 ? -16.789 14.948 12.998 1.00 89.75 384 GLN A O 1
ATOM 3011 N N . ASN A 1 385 ? -14.632 14.966 12.414 1.00 91.81 385 ASN A N 1
ATOM 3012 C CA . ASN A 1 385 ? -14.845 14.275 11.137 1.00 91.81 385 ASN A CA 1
ATOM 3013 C C . ASN A 1 385 ? -15.404 12.850 11.293 1.00 91.81 385 ASN A C 1
ATOM 3015 O O . ASN A 1 385 ? -16.150 12.377 10.430 1.00 91.81 385 ASN A O 1
ATOM 3019 N N . GLN A 1 386 ? -14.991 12.158 12.356 1.00 91.38 386 GLN A N 1
ATOM 3020 C CA . GLN A 1 386 ? -15.305 10.753 12.607 1.00 91.38 386 GLN A CA 1
ATOM 3021 C C . GLN A 1 386 ? -16.556 10.553 13.470 1.00 91.38 386 GLN A C 1
ATOM 3023 O O . GLN A 1 386 ? -17.021 9.412 13.558 1.00 91.38 386 GLN A O 1
ATOM 3028 N N . LEU A 1 387 ? -17.108 11.628 14.051 1.00 91.12 387 LEU A N 1
ATOM 3029 C CA . LEU A 1 387 ? -18.360 11.591 14.805 1.00 91.12 387 LEU A CA 1
ATOM 3030 C C . LEU A 1 387 ? -19.480 10.993 13.958 1.00 91.12 387 LEU A C 1
ATOM 3032 O O . LEU A 1 387 ? -19.730 11.404 12.821 1.00 91.12 387 LEU A O 1
ATOM 3036 N N . VAL A 1 388 ? -20.158 10.012 14.542 1.00 93.44 388 VAL A N 1
ATOM 3037 C CA . VAL A 1 388 ? -21.244 9.282 13.900 1.00 93.44 388 VAL A CA 1
ATOM 3038 C C . VAL A 1 388 ? -22.590 9.840 14.331 1.00 93.44 388 VAL A C 1
ATOM 3040 O O . VAL A 1 388 ? -22.865 10.022 15.514 1.00 93.44 388 VAL A O 1
ATOM 3043 N N . PHE A 1 389 ? -23.455 10.060 13.350 1.00 94.44 389 PHE A N 1
ATOM 3044 C CA . PHE A 1 389 ? -24.849 10.453 13.529 1.00 94.44 389 PHE A CA 1
ATOM 3045 C C . PHE A 1 389 ? -25.746 9.598 12.629 1.00 94.44 389 PHE A C 1
ATOM 3047 O O . PHE A 1 389 ? -25.266 8.884 11.741 1.00 94.44 389 PHE A O 1
ATOM 3054 N N . LEU A 1 390 ? -27.057 9.640 12.866 1.00 95.88 390 LEU A N 1
ATOM 3055 C CA . LEU A 1 390 ? -28.024 8.906 12.052 1.00 95.88 390 LEU A CA 1
ATOM 3056 C C . LEU A 1 390 ? -28.654 9.814 11.007 1.00 95.88 390 LEU A C 1
ATOM 3058 O O . LEU A 1 390 ? -28.963 10.974 11.275 1.00 95.88 390 LEU A O 1
ATOM 3062 N N . LEU A 1 391 ? -28.914 9.244 9.838 1.00 96.31 391 LEU A N 1
ATOM 3063 C CA . LEU A 1 391 ? -29.830 9.808 8.863 1.00 96.31 391 LEU A CA 1
ATOM 3064 C C . LEU A 1 391 ? -31.062 8.909 8.754 1.00 96.31 391 LEU A C 1
ATOM 3066 O O . LEU A 1 391 ? -30.945 7.694 8.576 1.00 96.31 391 LEU A O 1
ATOM 3070 N N . VAL A 1 392 ? -32.239 9.521 8.853 1.00 96.50 392 VAL A N 1
ATOM 3071 C CA . VAL A 1 392 ? -33.540 8.847 8.838 1.00 96.50 392 VAL A CA 1
ATOM 3072 C C . VAL A 1 392 ? -34.358 9.369 7.665 1.00 96.50 392 VAL A C 1
ATOM 3074 O O . VAL A 1 392 ? -34.658 10.561 7.598 1.00 96.50 392 VAL A O 1
ATOM 3077 N N . ARG A 1 393 ? -34.738 8.470 6.753 1.00 95.69 393 ARG A N 1
ATOM 3078 C CA . ARG A 1 393 ? -35.610 8.754 5.608 1.00 95.69 393 ARG A CA 1
ATOM 3079 C C . ARG A 1 393 ? -36.988 8.127 5.819 1.00 95.69 393 ARG A C 1
ATOM 3081 O O . ARG A 1 393 ? -37.078 6.935 6.112 1.00 95.69 393 ARG A O 1
ATOM 3088 N N . ASN A 1 394 ? -38.039 8.915 5.603 1.00 94.75 394 ASN A N 1
ATOM 3089 C CA . ASN A 1 394 ? -39.431 8.470 5.511 1.00 94.75 394 ASN A CA 1
ATOM 3090 C C . ASN A 1 394 ? -40.078 9.098 4.264 1.00 94.75 394 ASN A C 1
ATOM 3092 O O . ASN A 1 394 ? -40.607 10.208 4.303 1.00 94.75 394 ASN A O 1
ATOM 3096 N N . GLY A 1 395 ? -39.996 8.393 3.139 1.00 92.38 395 GLY A N 1
ATOM 3097 C CA . GLY A 1 395 ? -40.452 8.857 1.833 1.00 92.38 395 GLY A CA 1
ATOM 3098 C C . GLY A 1 395 ? -39.546 9.960 1.294 1.00 92.38 395 GLY A C 1
ATOM 3099 O O . GLY A 1 395 ? -38.366 9.731 1.008 1.00 92.38 395 GLY A O 1
ATOM 3100 N N . GLY A 1 396 ? -40.110 11.157 1.151 1.00 90.00 396 GLY A N 1
ATOM 3101 C CA . GLY A 1 396 ? -39.401 12.387 0.808 1.00 90.00 396 GLY A CA 1
ATOM 3102 C C . GLY A 1 396 ? -38.817 13.133 2.011 1.00 90.00 396 GLY A C 1
ATOM 3103 O O . GLY A 1 396 ? -37.963 13.992 1.802 1.00 90.00 396 GLY A O 1
ATOM 3104 N N . LYS A 1 397 ? -39.230 12.805 3.248 1.00 94.31 397 LYS A N 1
ATOM 3105 C CA . LYS A 1 397 ? -38.709 13.448 4.464 1.00 94.31 397 LYS A CA 1
ATOM 3106 C C . LYS A 1 397 ? -37.369 12.852 4.876 1.00 94.31 397 LYS A C 1
ATOM 3108 O O . LYS A 1 397 ? -37.238 11.628 4.960 1.00 94.31 397 LYS A O 1
ATOM 3113 N N . VAL A 1 398 ? -36.400 13.706 5.191 1.00 96.06 398 VAL A N 1
ATOM 3114 C CA . VAL A 1 398 ? -35.068 13.307 5.666 1.00 96.06 398 VAL A CA 1
ATOM 3115 C C . VAL A 1 398 ? -34.702 14.100 6.909 1.00 96.06 398 VAL A C 1
ATOM 3117 O O . VAL A 1 398 ? -34.728 15.330 6.894 1.00 96.06 398 VAL A O 1
ATOM 3120 N N . HIS A 1 399 ? -34.298 13.388 7.956 1.00 96.50 399 HIS A N 1
ATOM 3121 C CA . HIS A 1 399 ? -33.879 13.961 9.229 1.00 96.50 399 HIS A CA 1
ATOM 3122 C C . HIS A 1 399 ? -32.480 13.481 9.610 1.00 96.50 399 HIS A C 1
ATOM 3124 O O . HIS A 1 399 ? -32.101 12.343 9.325 1.00 96.50 399 HIS A O 1
ATOM 3130 N N . VAL A 1 400 ? -31.733 14.345 10.290 1.00 95.81 400 VAL A N 1
ATOM 3131 C CA . VAL A 1 400 ? -30.462 14.024 10.946 1.00 95.81 400 VAL A CA 1
ATOM 3132 C C . VAL A 1 400 ? -30.719 13.891 12.436 1.00 95.81 400 VAL A C 1
ATOM 3134 O O . VAL A 1 400 ? -31.397 14.737 13.016 1.00 95.81 400 VAL A O 1
ATOM 3137 N N . VAL A 1 401 ? -30.161 12.854 13.057 1.00 95.12 401 VAL A N 1
ATOM 3138 C CA . VAL A 1 401 ? -30.255 12.627 14.500 1.00 95.12 401 VAL A CA 1
ATOM 3139 C C . VAL A 1 401 ? -28.859 12.518 15.098 1.00 95.12 401 VAL A C 1
ATOM 3141 O O . VAL A 1 401 ? -28.108 11.595 14.774 1.00 95.12 401 VAL A O 1
ATOM 3144 N N . TYR A 1 402 ? -28.538 13.434 16.006 1.00 92.12 402 TYR A N 1
ATOM 3145 C CA . TYR A 1 402 ? -27.330 13.395 16.822 1.00 92.12 402 TYR A CA 1
ATOM 3146 C C . TYR A 1 402 ? -27.652 12.798 18.185 1.00 92.12 402 TYR A C 1
ATOM 3148 O O . TYR A 1 402 ? -28.679 13.116 18.778 1.00 92.12 402 TYR A O 1
ATOM 3156 N N . SER A 1 403 ? -26.778 11.930 18.687 1.00 88.00 403 SER A N 1
ATOM 3157 C CA . SER A 1 403 ? -26.901 11.332 20.013 1.00 88.00 403 SER A CA 1
ATOM 3158 C C . SER A 1 403 ? -25.603 11.562 20.768 1.00 88.00 403 SER A C 1
ATOM 3160 O O . SER A 1 403 ? -24.569 11.054 20.354 1.00 88.00 403 SER A O 1
ATOM 3162 N N . ALA A 1 404 ? -25.671 12.263 21.901 1.00 78.06 404 ALA A N 1
ATOM 3163 C CA . ALA A 1 404 ? -24.518 12.554 22.760 1.00 78.06 404 ALA A CA 1
ATOM 3164 C C . ALA A 1 404 ? -24.018 11.330 23.562 1.00 78.06 404 ALA A C 1
ATOM 3166 O O . ALA A 1 404 ? -23.297 11.465 24.549 1.00 78.06 404 ALA A O 1
ATOM 3167 N N . THR A 1 405 ? -24.461 10.118 23.210 1.00 81.06 405 THR A N 1
ATOM 3168 C CA . THR A 1 405 ? -23.996 8.884 23.848 1.00 81.06 405 THR A CA 1
ATOM 3169 C C . THR A 1 405 ? -22.665 8.466 23.218 1.00 81.06 405 THR A C 1
ATOM 3171 O O . THR A 1 405 ? -22.656 8.152 22.025 1.00 81.06 405 THR A O 1
ATOM 3174 N N . PRO A 1 406 ? -21.565 8.355 23.991 1.00 76.38 406 PRO A N 1
ATOM 3175 C CA . PRO A 1 406 ? -20.231 8.089 23.441 1.00 76.38 406 PRO A CA 1
ATOM 3176 C C . PRO A 1 406 ? -20.149 6.836 22.561 1.00 76.38 406 PRO A C 1
ATOM 3178 O O . PRO A 1 406 ? -19.440 6.810 21.557 1.00 76.38 406 PRO A O 1
ATOM 3181 N N . SER A 1 407 ? -20.913 5.791 22.899 1.00 75.12 407 SER A N 1
ATOM 3182 C CA . SER A 1 407 ? -20.946 4.563 22.104 1.00 75.12 407 SER A CA 1
ATOM 3183 C C . SER A 1 407 ? -21.548 4.772 20.712 1.00 75.12 407 SER A C 1
ATOM 3185 O O . SER A 1 407 ? -21.129 4.108 19.773 1.00 75.12 407 SER A O 1
ATOM 3187 N N . HIS A 1 408 ? -22.525 5.674 20.557 1.00 83.81 408 HIS A N 1
ATOM 3188 C CA . HIS A 1 408 ? -23.108 5.987 19.250 1.00 83.81 408 HIS A CA 1
ATOM 3189 C C . HIS A 1 408 ? -22.159 6.845 18.413 1.00 83.81 408 HIS A C 1
ATOM 3191 O O . HIS A 1 408 ? -21.979 6.545 17.238 1.00 83.81 408 HIS A O 1
ATOM 3197 N N . GLU A 1 409 ? -21.506 7.839 19.024 1.00 82.69 409 GLU A N 1
ATOM 3198 C CA . GLU A 1 409 ? -20.566 8.751 18.353 1.00 82.69 409 GLU A CA 1
ATOM 3199 C C . GLU A 1 409 ? -19.362 8.032 17.730 1.00 82.69 409 GLU A C 1
ATOM 3201 O O . GLU A 1 409 ? -18.841 8.484 16.712 1.00 82.69 409 GLU A O 1
ATOM 3206 N N . ALA A 1 410 ? -18.942 6.903 18.309 1.00 78.62 410 ALA A N 1
ATOM 3207 C CA . ALA A 1 410 ? -17.824 6.087 17.834 1.00 78.62 410 ALA A CA 1
ATOM 3208 C C . ALA A 1 410 ? -18.258 4.790 17.120 1.00 78.62 410 ALA A C 1
ATOM 3210 O O . ALA A 1 410 ? -17.425 3.922 16.848 1.00 78.62 410 ALA A O 1
ATOM 3211 N N . ALA A 1 411 ? -19.548 4.630 16.806 1.00 83.81 411 ALA A N 1
ATOM 3212 C CA . ALA A 1 411 ? -20.066 3.381 16.261 1.00 83.81 411 ALA A CA 1
ATOM 3213 C C . ALA A 1 411 ? -19.423 3.020 14.907 1.00 83.81 411 ALA A C 1
ATOM 3215 O O . ALA A 1 411 ? -19.278 3.841 13.990 1.00 83.81 411 ALA A O 1
ATOM 3216 N N . SER A 1 412 ? -19.051 1.749 14.749 1.00 84.38 412 SER A N 1
ATOM 3217 C CA . SER A 1 412 ? -18.542 1.253 13.465 1.00 84.38 412 SER A CA 1
ATOM 3218 C C . SER A 1 412 ? -19.674 0.937 12.475 1.00 84.38 412 SER A C 1
ATOM 3220 O O . SER A 1 412 ? -19.480 1.060 11.264 1.00 84.38 412 SER A O 1
ATOM 3222 N N . ARG A 1 413 ? -20.852 0.563 12.990 1.00 89.19 413 ARG A N 1
ATOM 3223 C CA . ARG A 1 413 ? -22.040 0.095 12.255 1.00 89.19 413 ARG A CA 1
ATOM 3224 C C . ARG A 1 413 ? -23.294 0.178 13.133 1.00 89.19 413 ARG A C 1
ATOM 3226 O O . ARG A 1 413 ? -23.176 0.429 14.328 1.00 89.19 413 ARG A O 1
ATOM 3233 N N . LEU A 1 414 ? -24.479 -0.034 12.554 1.00 90.00 414 LEU A N 1
ATOM 3234 C CA . LEU A 1 414 ? -25.764 0.024 13.278 1.00 90.00 414 LEU A CA 1
ATOM 3235 C C . LEU A 1 414 ? -26.198 -1.285 13.939 1.00 90.00 414 LEU A C 1
ATOM 3237 O O . LEU A 1 414 ? -26.956 -1.253 14.905 1.00 90.00 414 LEU A O 1
ATOM 3241 N N . PHE A 1 415 ? -25.753 -2.424 13.420 1.00 89.50 415 PHE A N 1
ATOM 3242 C CA . PHE A 1 415 ? -26.015 -3.744 13.990 1.00 89.50 415 PHE A CA 1
ATOM 3243 C C . PHE A 1 415 ? -24.834 -4.677 13.680 1.00 89.50 415 PHE A C 1
ATOM 3245 O O . PHE A 1 415 ? -24.118 -4.433 12.702 1.00 89.50 415 PHE A O 1
ATOM 3252 N N . PRO A 1 416 ? -24.589 -5.713 14.502 1.00 88.19 416 PRO A N 1
ATOM 3253 C CA . PRO A 1 416 ? -23.386 -6.529 14.386 1.00 88.19 416 PRO A CA 1
ATOM 3254 C C . PRO A 1 416 ? -23.366 -7.336 13.086 1.00 88.19 416 PRO A C 1
ATOM 3256 O O . PRO A 1 416 ? -24.410 -7.598 12.486 1.00 88.19 416 PRO A O 1
ATOM 3259 N N . THR A 1 417 ? -22.175 -7.755 12.658 1.00 85.44 417 THR A N 1
ATOM 3260 C CA . THR A 1 417 ? -22.040 -8.802 11.628 1.00 85.44 417 THR A CA 1
ATOM 3261 C C . THR A 1 417 ? -22.162 -10.189 12.259 1.00 85.44 417 THR A C 1
ATOM 3263 O O . THR A 1 417 ? -21.910 -10.354 13.456 1.00 85.44 417 THR A O 1
ATOM 3266 N N . ALA A 1 418 ? -22.501 -11.205 11.458 1.00 78.31 418 ALA A N 1
ATOM 3267 C CA . ALA A 1 418 ? -22.539 -12.596 11.926 1.00 78.31 418 ALA A CA 1
ATOM 3268 C C . ALA A 1 418 ? -21.223 -13.040 12.605 1.00 78.31 418 ALA A C 1
ATOM 3270 O O . ALA A 1 418 ? -21.246 -13.720 13.631 1.00 78.31 418 ALA A O 1
ATOM 3271 N N . ASP A 1 419 ? -20.079 -12.596 12.074 1.00 78.81 419 ASP A N 1
ATOM 3272 C CA . ASP A 1 419 ? -18.759 -12.919 12.619 1.00 78.81 419 ASP A CA 1
ATOM 3273 C C . ASP A 1 419 ? -18.417 -12.133 13.891 1.00 78.81 419 ASP A C 1
ATOM 3275 O O . ASP A 1 419 ? -17.686 -12.642 14.736 1.00 78.81 419 ASP A O 1
ATOM 3279 N N . GLU A 1 420 ? -18.922 -10.906 14.064 1.00 80.38 420 GLU A N 1
ATOM 3280 C CA . GLU A 1 420 ? -18.567 -10.072 15.219 1.00 80.38 420 GLU A CA 1
ATOM 3281 C C . GLU A 1 420 ? -18.963 -10.702 16.544 1.00 80.38 420 GLU A C 1
ATOM 3283 O O . GLU A 1 420 ? -18.149 -10.740 17.461 1.00 80.38 420 GLU A O 1
ATOM 3288 N N . LEU A 1 421 ? -20.183 -11.233 16.627 1.00 75.44 421 LEU A N 1
ATOM 3289 C CA . LEU A 1 421 ? -20.685 -11.854 17.851 1.00 75.44 421 LEU A CA 1
ATOM 3290 C C . LEU A 1 421 ? -19.928 -13.150 18.174 1.00 75.44 421 LEU A C 1
ATOM 3292 O O . LEU A 1 421 ? -19.632 -13.418 19.335 1.00 75.44 421 LEU A O 1
ATOM 3296 N N . GLY A 1 422 ? -19.577 -13.938 17.153 1.00 71.88 422 GLY A N 1
ATOM 3297 C CA . GLY A 1 422 ? -18.830 -15.186 17.326 1.00 71.88 422 GLY A CA 1
ATOM 3298 C C . GLY A 1 422 ? -17.343 -14.978 17.627 1.00 71.88 422 GLY A C 1
ATOM 3299 O O . GLY A 1 422 ? -16.751 -15.761 18.367 1.00 71.88 422 GLY A O 1
ATOM 3300 N N . ASN A 1 423 ? -16.731 -13.920 17.087 1.00 80.25 423 ASN A N 1
ATOM 3301 C CA . ASN A 1 423 ? -15.310 -13.623 17.282 1.00 80.25 423 ASN A CA 1
ATOM 3302 C C . ASN A 1 423 ? -14.974 -13.230 18.725 1.00 80.25 423 ASN A C 1
ATOM 3304 O O . ASN A 1 423 ? -13.837 -13.442 19.145 1.00 80.25 423 ASN A O 1
ATOM 3308 N N . VAL A 1 424 ? -15.941 -12.721 19.497 1.00 79.88 424 VAL A N 1
ATOM 3309 C CA . VAL A 1 424 ? -15.739 -12.433 20.927 1.00 79.88 424 VAL A CA 1
ATOM 3310 C C . VAL A 1 424 ? -15.307 -13.695 21.684 1.00 79.88 424 VAL A C 1
ATOM 3312 O O . VAL A 1 424 ? -14.419 -13.631 22.530 1.00 79.88 424 VAL A O 1
ATOM 3315 N N . PHE A 1 425 ? -15.834 -14.861 21.298 1.00 81.12 425 PHE A N 1
ATOM 3316 C CA . PHE A 1 425 ? -15.506 -16.163 21.883 1.00 81.12 425 PHE A CA 1
ATOM 3317 C C . PHE A 1 425 ? -14.415 -16.924 21.108 1.00 81.12 425 PHE A C 1
ATOM 3319 O O . PHE A 1 425 ? -14.360 -18.151 21.159 1.00 81.12 425 PHE A O 1
ATOM 3326 N N . ARG A 1 426 ? -13.535 -16.229 20.372 1.00 80.88 426 ARG A N 1
ATOM 3327 C CA . ARG A 1 426 ? -12.340 -16.835 19.758 1.00 80.88 426 ARG A CA 1
ATOM 3328 C C . ARG A 1 426 ? -11.057 -16.379 20.456 1.00 80.88 426 ARG A C 1
ATOM 3330 O O . ARG A 1 426 ? -10.838 -15.184 20.676 1.00 80.88 426 ARG A O 1
ATOM 3337 N N . GLY A 1 427 ? -10.202 -17.345 20.784 1.00 72.44 427 GLY A N 1
ATOM 3338 C CA . GLY A 1 427 ? -8.851 -17.121 21.290 1.00 72.44 427 GLY A CA 1
ATOM 3339 C C . GLY A 1 427 ? -7.916 -16.581 20.204 1.00 72.44 427 GLY A C 1
ATOM 3340 O O . GLY A 1 427 ? -8.208 -16.678 19.010 1.00 72.44 427 GLY A O 1
ATOM 3341 N N . VAL A 1 428 ? -6.765 -16.035 20.610 1.00 67.19 428 VAL A N 1
ATOM 3342 C CA . VAL A 1 428 ? -5.734 -15.495 19.693 1.00 67.19 428 VAL A CA 1
ATOM 3343 C C . VAL A 1 428 ? -5.239 -16.560 18.703 1.00 67.19 428 VAL A C 1
ATOM 3345 O O . VAL A 1 428 ? -4.932 -16.254 17.552 1.00 67.19 428 VAL A O 1
ATOM 3348 N N . ASP A 1 429 ? -5.262 -17.821 19.129 1.00 67.56 429 ASP A N 1
ATOM 3349 C CA . ASP A 1 429 ? -4.835 -18.983 18.349 1.00 67.56 429 ASP A CA 1
ATOM 3350 C C . ASP A 1 429 ? -5.952 -19.544 17.444 1.00 67.56 429 ASP A C 1
ATOM 3352 O O . ASP A 1 429 ? -5.755 -20.530 16.733 1.00 67.56 429 ASP A O 1
ATOM 3356 N N . GLY A 1 430 ? -7.142 -18.931 17.468 1.00 69.62 430 GLY A N 1
ATOM 3357 C CA . GLY A 1 430 ? -8.326 -19.365 16.724 1.00 69.62 430 GLY A CA 1
ATOM 3358 C C . GLY A 1 430 ? -9.152 -20.465 17.402 1.00 69.62 430 GLY A C 1
ATOM 3359 O O . GLY A 1 430 ? -10.126 -20.934 16.811 1.00 69.62 430 GLY A O 1
ATOM 3360 N N . SER A 1 431 ? -8.801 -20.878 18.626 1.00 77.62 431 SER A N 1
ATOM 3361 C CA . SER A 1 431 ? -9.612 -21.785 19.449 1.00 77.62 431 SER A CA 1
ATOM 3362 C C . SER A 1 431 ? -10.947 -21.140 19.839 1.00 77.62 431 SER A C 1
ATOM 3364 O O . SER A 1 431 ? -11.046 -19.924 19.991 1.00 77.62 431 SER A O 1
ATOM 3366 N N . THR A 1 432 ? -12.000 -21.949 19.973 1.00 81.12 432 THR A N 1
ATOM 3367 C CA . THR A 1 432 ? -13.302 -21.474 20.470 1.00 81.12 432 THR A CA 1
ATOM 3368 C C . THR A 1 432 ? -13.299 -21.534 21.989 1.00 81.12 432 THR A C 1
ATOM 3370 O O . THR A 1 432 ? -13.049 -22.599 22.545 1.00 81.12 432 THR A O 1
ATOM 3373 N N . ILE A 1 433 ? -13.575 -20.401 22.627 1.00 79.75 433 ILE A N 1
ATOM 3374 C CA . ILE A 1 433 ? -13.699 -20.258 24.075 1.00 79.75 433 ILE A CA 1
ATOM 3375 C C . ILE A 1 433 ? -15.089 -20.759 24.463 1.00 79.75 433 ILE A C 1
ATOM 3377 O O . ILE A 1 433 ? -16.111 -20.270 23.977 1.00 79.75 433 ILE A O 1
ATOM 3381 N N . THR A 1 434 ? -15.121 -21.775 25.309 1.00 80.81 434 THR A N 1
ATOM 3382 C CA . THR A 1 434 ? -16.318 -22.463 25.782 1.00 80.81 434 THR A CA 1
ATOM 3383 C C . THR A 1 434 ? -16.608 -22.117 27.239 1.00 80.81 434 THR A C 1
ATOM 3385 O O . THR A 1 434 ? -15.794 -21.518 27.931 1.00 80.81 434 THR A O 1
ATOM 3388 N N . LEU A 1 435 ? -17.765 -22.552 27.741 1.00 75.56 435 LEU A N 1
ATOM 3389 C CA . LEU A 1 435 ? -18.144 -22.421 29.154 1.00 75.56 435 LEU A CA 1
ATOM 3390 C C . LEU A 1 435 ? -17.151 -23.075 30.131 1.00 75.56 435 LEU A C 1
ATOM 3392 O O . LEU A 1 435 ? -17.208 -22.786 31.317 1.00 75.56 435 LEU A O 1
ATOM 3396 N N . ARG A 1 436 ? -16.267 -23.967 29.672 1.00 75.56 436 ARG A N 1
ATOM 3397 C CA . ARG A 1 436 ? -15.255 -24.618 30.519 1.00 75.56 436 ARG A CA 1
ATOM 3398 C C . ARG A 1 436 ? -13.932 -23.857 30.566 1.00 75.56 436 ARG A C 1
ATOM 3400 O O . ARG A 1 436 ? -12.987 -24.342 31.168 1.00 75.56 436 ARG A O 1
ATOM 3407 N N . ASP A 1 437 ? -13.859 -22.695 29.928 1.00 77.19 437 ASP A N 1
ATOM 3408 C CA . ASP A 1 437 ? -12.655 -21.879 29.893 1.00 77.19 437 ASP A CA 1
ATOM 3409 C C . ASP A 1 437 ? -12.795 -20.686 30.843 1.00 77.19 437 ASP A C 1
ATOM 3411 O O . ASP A 1 437 ? -13.831 -20.021 30.893 1.00 77.19 437 ASP A O 1
ATOM 3415 N N . VAL A 1 438 ? -11.721 -20.375 31.566 1.00 77.06 438 VAL A N 1
ATOM 3416 C CA . VAL A 1 438 ? -11.669 -19.248 32.512 1.00 77.06 438 VAL A CA 1
ATOM 3417 C C . VAL A 1 438 ? -11.884 -17.900 31.803 1.00 77.06 438 VAL A C 1
ATOM 3419 O O . VAL A 1 438 ? -12.536 -17.004 32.337 1.00 77.06 438 VAL A O 1
ATOM 3422 N N . GLU A 1 439 ? -11.409 -17.772 30.559 1.00 76.88 439 GLU A N 1
ATOM 3423 C CA . GLU A 1 439 ? -11.565 -16.564 29.732 1.00 76.88 439 GLU A CA 1
ATOM 3424 C C . GLU A 1 439 ? -13.032 -16.254 29.375 1.00 76.88 439 GLU A C 1
ATOM 3426 O O . GLU A 1 439 ? -13.350 -15.135 28.966 1.00 76.88 439 GLU A O 1
ATOM 3431 N N . PHE A 1 440 ? -13.950 -17.215 29.537 1.00 81.00 440 PHE A N 1
ATOM 3432 C CA . PHE A 1 440 ? -15.352 -17.066 29.148 1.00 81.00 440 PHE A CA 1
ATOM 3433 C C . PHE A 1 440 ? -16.050 -15.900 29.860 1.00 81.00 440 PHE A C 1
ATOM 3435 O O . PHE A 1 440 ? -16.832 -15.183 29.235 1.00 81.00 440 PHE A O 1
ATOM 3442 N N . GLY A 1 441 ? -15.749 -15.670 31.143 1.00 75.44 441 GLY A N 1
ATOM 3443 C CA . GLY A 1 441 ? -16.348 -14.581 31.920 1.00 75.44 441 GLY A CA 1
ATOM 3444 C C . GLY A 1 441 ? -16.004 -13.191 31.373 1.00 75.44 441 GLY A C 1
ATOM 3445 O O . GLY A 1 441 ? -16.887 -12.341 31.243 1.00 75.44 441 GLY A O 1
ATOM 3446 N N . GLU A 1 442 ? -14.742 -12.971 30.994 1.00 76.00 442 GLU A N 1
ATOM 3447 C CA . GLU A 1 442 ? -14.291 -11.707 30.397 1.00 76.00 442 GLU A CA 1
ATOM 3448 C C . GLU A 1 442 ? -14.887 -11.513 29.002 1.00 76.00 442 GLU A C 1
ATOM 3450 O O . GLU A 1 442 ? -15.491 -10.477 28.724 1.00 76.00 442 GLU A O 1
ATOM 3455 N N . ARG A 1 443 ? -14.824 -12.545 28.150 1.00 81.12 443 ARG A N 1
ATOM 3456 C CA . ARG A 1 443 ? -15.407 -12.491 26.801 1.00 81.12 443 ARG A CA 1
ATOM 3457 C C . ARG A 1 443 ? -16.919 -12.294 26.825 1.00 81.12 443 ARG A C 1
ATOM 3459 O O . ARG A 1 443 ? -17.464 -11.595 25.975 1.00 81.12 443 ARG A O 1
ATOM 3466 N N . LYS A 1 444 ? -17.619 -12.854 27.813 1.00 81.75 444 LYS A N 1
ATOM 3467 C CA . LYS A 1 444 ? -19.048 -12.598 28.001 1.00 81.75 444 LYS A CA 1
ATOM 3468 C C . LYS A 1 444 ? -19.322 -11.130 28.307 1.00 81.75 444 LYS A C 1
ATOM 3470 O O . LYS A 1 444 ? -20.277 -10.584 27.768 1.00 81.75 444 LYS A O 1
ATOM 3475 N N . LYS A 1 445 ? -18.508 -10.490 29.146 1.00 80.50 445 LYS A N 1
ATOM 3476 C CA . LYS A 1 445 ? -18.667 -9.062 29.433 1.00 80.50 445 LYS A CA 1
ATOM 3477 C C . LYS A 1 445 ? -18.522 -8.228 28.158 1.00 80.50 445 LYS A C 1
ATOM 3479 O O . LYS A 1 445 ? -19.374 -7.385 27.899 1.00 80.50 445 LYS A O 1
ATOM 3484 N N . ASP A 1 446 ? -17.519 -8.526 27.333 1.00 82.00 446 ASP A N 1
ATOM 3485 C CA . ASP A 1 446 ? -17.341 -7.868 26.032 1.00 82.00 446 ASP A CA 1
ATOM 3486 C C . ASP A 1 446 ? -18.551 -8.098 25.107 1.00 82.00 446 ASP A C 1
ATOM 3488 O O . ASP A 1 446 ? -18.999 -7.184 24.411 1.00 82.00 446 ASP A O 1
ATOM 3492 N N . PHE A 1 447 ? -19.119 -9.309 25.122 1.00 84.88 447 PHE A N 1
ATOM 3493 C CA . PHE A 1 447 ? -20.345 -9.634 24.392 1.00 84.88 447 PHE A CA 1
ATOM 3494 C C . PHE A 1 447 ? -21.558 -8.850 24.915 1.00 84.88 447 PHE A C 1
ATOM 3496 O O . PHE A 1 447 ? -22.326 -8.317 24.113 1.00 84.88 447 PHE A O 1
ATOM 3503 N N . ASP A 1 448 ? -21.733 -8.754 26.233 1.00 82.94 448 ASP A N 1
ATOM 3504 C CA . ASP A 1 448 ? -22.832 -8.025 26.870 1.00 82.94 448 ASP A CA 1
ATOM 3505 C C . ASP A 1 448 ? -22.729 -6.516 26.595 1.00 82.94 448 ASP A C 1
ATOM 3507 O O . ASP A 1 448 ? -23.739 -5.885 26.274 1.00 82.94 448 ASP A O 1
ATOM 3511 N N . ASP A 1 449 ? -21.520 -5.947 26.627 1.00 83.50 449 ASP A N 1
ATOM 3512 C CA . ASP A 1 449 ? -21.256 -4.548 26.272 1.00 83.50 449 ASP A CA 1
ATOM 3513 C C . ASP A 1 449 ? -21.564 -4.283 24.786 1.00 83.50 449 ASP A C 1
ATOM 3515 O O . ASP A 1 449 ? -22.215 -3.288 24.443 1.00 83.50 449 ASP A O 1
ATOM 3519 N N . LEU A 1 450 ? -21.182 -5.205 23.895 1.00 84.50 450 LEU A N 1
ATOM 3520 C CA . LEU A 1 450 ? -21.507 -5.142 22.468 1.00 84.50 450 LEU A CA 1
ATOM 3521 C C . LEU A 1 450 ? -23.021 -5.268 22.221 1.00 84.50 450 LEU A C 1
ATOM 3523 O O . LEU A 1 450 ? -23.598 -4.518 21.429 1.00 84.50 450 LEU A O 1
ATOM 3527 N N . ALA A 1 451 ? -23.698 -6.178 22.922 1.00 84.56 451 ALA A N 1
ATOM 3528 C CA . ALA A 1 451 ? -25.144 -6.343 22.845 1.00 84.56 451 ALA A CA 1
ATOM 3529 C C . ALA A 1 451 ? -25.877 -5.104 23.381 1.00 84.56 451 ALA A C 1
ATOM 3531 O O . ALA A 1 451 ? -26.853 -4.653 22.774 1.00 84.56 451 ALA A O 1
ATOM 3532 N N . LEU A 1 452 ? -25.404 -4.520 24.486 1.00 85.62 452 LEU A N 1
ATOM 3533 C CA . LEU A 1 452 ? -25.939 -3.284 25.052 1.00 85.62 452 LEU A CA 1
ATOM 3534 C C . LEU A 1 452 ? -25.768 -2.113 24.080 1.00 85.62 452 LEU A C 1
ATOM 3536 O O . LEU A 1 452 ? -26.718 -1.355 23.877 1.00 85.62 452 LEU A O 1
ATOM 3540 N N . HIS A 1 453 ? -24.604 -1.995 23.436 1.00 87.44 453 HIS A N 1
ATOM 3541 C CA . HIS A 1 453 ? -24.340 -0.986 22.412 1.00 87.44 453 HIS A CA 1
ATOM 3542 C C . HIS A 1 453 ? -25.391 -1.012 21.289 1.00 87.44 453 HIS A C 1
ATOM 3544 O O . HIS A 1 453 ? -26.014 0.011 21.004 1.00 87.44 453 HIS A O 1
ATOM 3550 N N . TYR A 1 454 ? -25.662 -2.179 20.698 1.00 87.94 454 TYR A N 1
ATOM 3551 C CA . TYR A 1 454 ? -26.644 -2.287 19.614 1.00 87.94 454 TYR A CA 1
ATOM 3552 C C . TYR A 1 454 ? -28.100 -2.197 20.097 1.00 87.94 454 TYR A C 1
ATOM 3554 O O . TYR A 1 454 ? -28.953 -1.635 19.406 1.00 87.94 454 TYR A O 1
ATOM 3562 N N . ARG A 1 455 ? -28.404 -2.666 21.317 1.00 86.56 455 ARG A N 1
ATOM 3563 C CA . ARG A 1 455 ? -29.725 -2.460 21.941 1.00 86.56 455 ARG A CA 1
ATOM 3564 C C . ARG A 1 455 ? -30.030 -0.977 22.138 1.00 86.56 455 ARG A C 1
ATOM 3566 O O . ARG A 1 455 ? -31.169 -0.568 21.923 1.00 86.56 455 ARG A O 1
ATOM 3573 N N . ARG A 1 456 ? -29.035 -0.161 22.497 1.00 88.31 456 ARG A N 1
ATOM 3574 C CA . ARG A 1 456 ? -29.192 1.294 22.665 1.00 88.31 456 ARG A CA 1
ATOM 3575 C C . ARG A 1 456 ? -29.598 2.001 21.367 1.00 88.31 456 ARG A C 1
ATOM 3577 O O . ARG A 1 456 ? -30.433 2.903 21.431 1.00 88.31 456 ARG A O 1
ATOM 3584 N N . PHE A 1 457 ? -29.140 1.539 20.200 1.00 90.44 457 PHE A N 1
ATOM 3585 C CA . PHE A 1 457 ? -29.645 2.034 18.912 1.00 90.44 457 PHE A CA 1
ATOM 3586 C C . PHE A 1 457 ? -31.128 1.708 18.697 1.00 90.44 457 PHE A C 1
ATOM 3588 O O . PHE A 1 457 ? -31.890 2.582 18.289 1.00 90.44 457 PHE A O 1
ATOM 3595 N N . LEU A 1 458 ? -31.573 0.487 19.014 1.00 89.06 458 LEU A N 1
ATOM 3596 C CA . LEU A 1 458 ? -32.993 0.121 18.910 1.00 89.06 458 LEU A CA 1
ATOM 3597 C C . LEU A 1 458 ? -33.871 0.933 19.872 1.00 89.06 458 LEU A C 1
ATOM 3599 O O . LEU A 1 458 ? -34.949 1.380 19.484 1.00 89.06 458 LEU A O 1
ATOM 3603 N N . ILE A 1 459 ? -33.395 1.175 21.097 1.00 89.00 459 ILE A N 1
ATOM 3604 C CA . ILE A 1 459 ? -34.091 2.014 22.084 1.00 89.00 459 ILE A CA 1
ATOM 3605 C C . ILE A 1 459 ? -34.201 3.461 21.588 1.00 89.00 459 ILE A C 1
ATOM 3607 O O . ILE A 1 459 ? -35.269 4.065 21.700 1.00 89.00 459 ILE A O 1
ATOM 3611 N N . LEU A 1 460 ? -33.130 4.000 20.997 1.00 91.75 460 LEU A N 1
ATOM 3612 C CA . LEU A 1 460 ? -33.143 5.316 20.361 1.00 91.75 460 LEU A CA 1
ATOM 3613 C C . LEU A 1 460 ? -34.188 5.374 19.235 1.00 91.75 460 LEU A C 1
ATOM 3615 O O . LEU A 1 460 ? -35.012 6.284 19.227 1.00 91.75 460 LEU A O 1
ATOM 3619 N N . LEU A 1 461 ? -34.209 4.394 18.324 1.00 92.62 461 LEU A N 1
ATOM 3620 C CA . LEU A 1 461 ? -35.189 4.338 17.229 1.00 92.62 461 LEU A CA 1
ATOM 3621 C C . LEU A 1 461 ? -36.633 4.231 17.734 1.00 92.62 461 LEU A C 1
ATOM 3623 O O . LEU A 1 461 ? -37.502 4.944 17.238 1.00 92.62 461 LEU A O 1
ATOM 3627 N N . CYS A 1 462 ? -36.870 3.405 18.753 1.00 89.69 462 CYS A N 1
ATOM 3628 C CA . CYS A 1 462 ? -38.161 3.278 19.428 1.00 89.69 462 CYS A CA 1
ATOM 3629 C C . CYS A 1 462 ? -38.613 4.626 20.019 1.00 89.69 462 CYS A C 1
ATOM 3631 O O . CYS A 1 462 ? -39.729 5.085 19.784 1.00 89.69 462 CYS A O 1
ATOM 3633 N N . GLY A 1 463 ? -37.710 5.319 20.721 1.00 88.12 463 GLY A N 1
ATOM 3634 C CA . GLY A 1 463 ? -37.974 6.640 21.288 1.00 88.12 463 GLY A CA 1
ATOM 3635 C C . GLY A 1 463 ? -38.245 7.715 20.231 1.00 88.12 463 GLY A C 1
ATOM 3636 O O . GLY A 1 463 ? -39.110 8.566 20.436 1.00 88.12 463 GLY A O 1
ATOM 3637 N N . LEU A 1 464 ? -37.525 7.694 19.106 1.00 92.38 464 LEU A N 1
ATOM 3638 C CA . LEU A 1 464 ? -37.732 8.610 17.976 1.00 92.38 464 LEU A CA 1
ATOM 3639 C C . LEU A 1 464 ? -39.089 8.381 17.300 1.00 92.38 464 LEU A C 1
ATOM 3641 O O . LEU A 1 464 ? -39.779 9.341 16.962 1.00 92.38 464 LEU A O 1
ATOM 3645 N N . ASP A 1 465 ? -39.493 7.126 17.134 1.00 91.75 465 ASP A N 1
ATOM 3646 C CA . ASP A 1 465 ? -40.778 6.782 16.537 1.00 91.75 465 ASP A CA 1
ATOM 3647 C C . ASP A 1 465 ? -41.954 7.146 17.451 1.00 91.75 465 ASP A C 1
ATOM 3649 O O . ASP A 1 465 ? -42.875 7.851 17.042 1.00 91.75 465 ASP A O 1
ATOM 3653 N N . HIS A 1 466 ? -41.893 6.762 18.727 1.00 88.56 466 HIS A N 1
ATOM 3654 C CA . HIS A 1 466 ? -42.993 6.985 19.665 1.00 88.56 466 HIS A CA 1
ATOM 3655 C C . HIS A 1 466 ? -43.220 8.466 19.986 1.00 88.56 466 HIS A C 1
ATOM 3657 O O . HIS A 1 466 ? -44.362 8.879 20.182 1.00 88.56 466 HIS A O 1
ATOM 3663 N N . ARG A 1 467 ? -42.146 9.265 20.072 1.00 89.88 467 ARG A N 1
ATOM 3664 C CA . ARG A 1 467 ? -42.236 10.686 20.446 1.00 89.88 467 ARG A CA 1
ATOM 3665 C C . ARG A 1 467 ? -42.425 11.605 19.247 1.00 89.88 467 ARG A C 1
ATOM 3667 O O . ARG A 1 467 ? -43.147 12.589 19.358 1.00 89.88 467 ARG A O 1
ATOM 3674 N N . LEU A 1 468 ? -41.745 11.312 18.138 1.00 89.31 468 LEU A N 1
ATOM 3675 C CA . LEU A 1 468 ? -41.638 12.223 16.995 1.00 89.31 468 LEU A CA 1
ATOM 3676 C C . LEU A 1 468 ? -42.226 11.647 15.702 1.00 89.31 468 LEU A C 1
ATOM 3678 O O . LEU A 1 468 ? -42.304 12.376 14.718 1.00 89.31 468 LEU A O 1
ATOM 3682 N N . ARG A 1 469 ? -42.631 10.365 15.673 1.00 90.06 469 ARG A N 1
ATOM 3683 C CA . ARG A 1 469 ? -43.171 9.686 14.476 1.00 90.06 469 ARG A CA 1
ATOM 3684 C C . ARG A 1 469 ? -42.248 9.788 13.250 1.00 90.06 469 ARG A C 1
ATOM 3686 O O . ARG A 1 469 ? -42.700 9.741 12.109 1.00 90.06 469 ARG A O 1
ATOM 3693 N N . LEU A 1 470 ? -40.934 9.880 13.477 1.00 90.88 470 LEU A N 1
ATOM 3694 C CA . LEU A 1 470 ? -39.926 10.102 12.428 1.00 90.88 470 LEU A CA 1
ATOM 3695 C C . LEU A 1 470 ? -39.859 8.983 11.380 1.00 90.88 470 LEU A C 1
ATOM 3697 O O . LEU A 1 470 ? -39.474 9.237 10.239 1.00 90.88 470 LEU A O 1
ATOM 3701 N N . LEU A 1 471 ? -40.222 7.753 11.754 1.00 92.44 471 LEU A N 1
ATOM 3702 C CA . LEU A 1 471 ? -40.175 6.587 10.867 1.00 92.44 471 LEU A CA 1
ATOM 3703 C C . LEU A 1 471 ? -41.449 6.440 10.015 1.00 92.44 471 LEU A C 1
ATOM 3705 O O . LEU A 1 471 ? -41.465 5.641 9.077 1.00 92.44 471 LEU A O 1
ATOM 3709 N N . GLY A 1 472 ? -42.487 7.238 10.287 1.00 88.62 472 GLY A N 1
ATOM 3710 C CA . GLY A 1 472 ? -43.788 7.162 9.624 1.00 88.62 472 GLY A CA 1
ATOM 3711 C C . GLY A 1 472 ? -44.602 5.931 10.019 1.00 88.62 472 GLY A C 1
ATOM 3712 O O . GLY A 1 472 ? -44.238 5.161 10.903 1.00 88.62 472 GLY A O 1
ATOM 3713 N N . GLU A 1 473 ? -45.726 5.723 9.340 1.00 90.00 473 GLU A N 1
ATOM 3714 C CA . GLU A 1 473 ? -46.584 4.561 9.578 1.00 90.00 473 GLU A CA 1
ATOM 3715 C C . GLU A 1 473 ? -46.092 3.362 8.766 1.00 90.00 473 GLU A C 1
ATOM 3717 O O . GLU A 1 473 ? -46.292 3.319 7.559 1.00 90.00 473 GLU A O 1
ATOM 3722 N N . PHE A 1 474 ? -45.443 2.387 9.408 1.00 93.06 474 PHE A N 1
ATOM 3723 C CA . PHE A 1 474 ? -44.997 1.133 8.765 1.00 93.06 474 PHE A CA 1
ATOM 3724 C C . PHE A 1 474 ? -45.490 -0.134 9.478 1.00 93.06 474 PHE A C 1
ATOM 3726 O O . PHE A 1 474 ? -45.188 -1.254 9.064 1.00 93.06 474 PHE A O 1
ATOM 3733 N N . TYR A 1 475 ? -46.248 0.043 10.557 1.00 92.31 475 TYR A N 1
ATOM 3734 C CA . TYR A 1 475 ? -46.842 -1.021 11.351 1.00 92.31 475 TYR A CA 1
ATOM 3735 C C . TYR A 1 475 ? -48.175 -0.538 11.958 1.00 92.31 475 TYR A C 1
ATOM 3737 O O . TYR A 1 475 ? -48.381 0.671 12.097 1.00 92.31 475 TYR A O 1
ATOM 3745 N N . PRO A 1 476 ? -49.095 -1.451 12.317 1.00 88.31 476 PRO A N 1
ATOM 3746 C CA . PRO A 1 476 ? -50.353 -1.086 12.967 1.00 88.31 476 PRO A CA 1
ATOM 3747 C C . PRO A 1 476 ? -50.138 -0.534 14.391 1.00 88.31 476 PRO A C 1
ATOM 3749 O O . PRO A 1 476 ? -49.344 -1.122 15.129 1.00 88.31 476 PRO A O 1
ATOM 3752 N N . PRO A 1 477 ? -50.850 0.523 14.835 1.00 82.69 477 PRO A N 1
ATOM 3753 C CA . PRO A 1 477 ? -50.637 1.157 16.145 1.00 82.69 477 PRO A CA 1
ATOM 3754 C C . PRO A 1 477 ? -50.669 0.199 17.346 1.00 82.69 477 PRO A C 1
ATOM 3756 O O . PRO A 1 477 ? -49.933 0.386 18.312 1.00 82.69 477 PRO A O 1
ATOM 3759 N N . GLU A 1 478 ? -51.465 -0.869 17.288 1.00 85.38 478 GLU A N 1
ATOM 3760 C CA . GLU A 1 478 ? -51.537 -1.896 18.332 1.00 85.38 478 GLU A CA 1
ATOM 3761 C C . GLU A 1 478 ? -50.217 -2.659 18.556 1.00 85.38 478 GLU A C 1
ATOM 3763 O O . GLU A 1 478 ? -50.012 -3.242 19.620 1.00 85.38 478 GLU A O 1
ATOM 3768 N N . GLN A 1 479 ? -49.304 -2.650 17.581 1.00 86.75 479 GLN A N 1
ATOM 3769 C CA . GLN A 1 479 ? -48.001 -3.313 17.665 1.00 86.75 479 GLN A CA 1
ATOM 3770 C C . GLN A 1 479 ? -46.897 -2.417 18.245 1.00 86.75 479 GLN A C 1
ATOM 3772 O O . GLN A 1 479 ? -45.775 -2.888 18.417 1.00 86.75 479 GLN A O 1
ATOM 3777 N N . GLN A 1 480 ? -47.196 -1.160 18.590 1.00 79.81 480 GLN A N 1
ATOM 3778 C CA . GLN A 1 480 ? -46.214 -0.182 19.076 1.00 79.81 480 GLN A CA 1
ATOM 3779 C C . GLN A 1 480 ? -45.442 -0.667 20.317 1.00 79.81 480 GLN A C 1
ATOM 3781 O O . GLN A 1 480 ? -44.226 -0.515 20.408 1.00 79.81 480 GLN A O 1
ATOM 3786 N N . ILE A 1 481 ? -46.116 -1.341 21.256 1.00 76.44 481 ILE A N 1
ATOM 3787 C CA . ILE A 1 481 ? -45.473 -1.887 22.465 1.00 76.44 481 ILE A CA 1
ATOM 3788 C C . ILE A 1 481 ? -44.481 -3.022 22.160 1.00 76.44 481 ILE A C 1
ATOM 3790 O O . ILE A 1 481 ? -43.574 -3.290 22.947 1.00 76.44 481 ILE A O 1
ATOM 3794 N N . ASN A 1 482 ? -44.619 -3.665 20.997 1.00 84.00 482 ASN A N 1
ATOM 3795 C CA . ASN A 1 482 ? -43.813 -4.812 20.591 1.00 84.00 482 ASN A CA 1
ATOM 3796 C C . ASN A 1 482 ? -42.557 -4.416 19.804 1.00 84.00 482 ASN A C 1
ATOM 3798 O O . ASN A 1 482 ? -41.840 -5.312 19.366 1.00 84.00 482 ASN A O 1
ATOM 3802 N N . PHE A 1 483 ? -42.248 -3.122 19.650 1.00 83.88 483 PHE A N 1
ATOM 3803 C CA . PHE A 1 483 ? -41.135 -2.623 18.826 1.00 83.88 483 PHE A CA 1
ATOM 3804 C C . PHE A 1 483 ? -39.787 -3.324 19.103 1.00 83.88 483 PHE A C 1
ATOM 3806 O O . PHE A 1 483 ? -39.016 -3.618 18.189 1.00 83.88 483 PHE A O 1
ATOM 3813 N N . MET A 1 484 ? -39.514 -3.644 20.373 1.00 80.81 484 MET A N 1
ATOM 3814 C CA . MET A 1 484 ? -38.267 -4.285 20.816 1.00 80.81 484 MET A CA 1
ATOM 3815 C C . MET A 1 484 ? -38.255 -5.818 20.668 1.00 80.81 484 MET A C 1
ATOM 3817 O O . MET A 1 484 ? -37.227 -6.444 20.918 1.00 80.81 484 MET A O 1
ATOM 3821 N N . THR A 1 485 ? -39.372 -6.437 20.279 1.00 85.44 485 THR A N 1
ATOM 3822 C CA . THR A 1 485 ? -39.490 -7.897 20.142 1.00 85.44 485 THR A CA 1
ATOM 3823 C C . THR A 1 485 ? -38.959 -8.384 18.794 1.00 85.44 485 THR A C 1
ATOM 3825 O O . THR A 1 485 ? -39.098 -7.708 17.772 1.00 85.44 485 THR A O 1
ATOM 3828 N N . ALA A 1 486 ? -38.393 -9.592 18.768 1.00 84.88 486 ALA A N 1
ATOM 3829 C CA . ALA A 1 486 ? -37.877 -10.196 17.539 1.00 84.88 486 ALA A CA 1
ATOM 3830 C C . ALA A 1 486 ? -38.980 -10.413 16.483 1.00 84.88 486 ALA A C 1
ATOM 3832 O O . ALA A 1 486 ? -38.756 -10.167 15.299 1.00 84.88 486 ALA A O 1
ATOM 3833 N N . ASP A 1 487 ? -40.187 -10.802 16.907 1.00 86.31 487 ASP A N 1
ATOM 3834 C CA . ASP A 1 487 ? -41.327 -11.021 16.007 1.00 86.31 487 ASP A CA 1
ATOM 3835 C C . ASP A 1 487 ? -41.767 -9.739 15.294 1.00 86.31 487 ASP A C 1
ATOM 3837 O O . ASP A 1 487 ? -42.065 -9.762 14.096 1.00 86.31 487 ASP A O 1
ATOM 3841 N N . PHE A 1 488 ? -41.788 -8.609 16.008 1.00 90.94 488 PHE A N 1
ATOM 3842 C CA . PHE A 1 488 ? -42.062 -7.306 15.407 1.00 90.94 488 PHE A CA 1
ATOM 3843 C C . PHE A 1 488 ? -40.992 -6.945 14.377 1.00 90.94 488 PHE A C 1
ATOM 3845 O O . PHE A 1 488 ? -41.312 -6.608 13.234 1.00 90.94 488 PHE A O 1
ATOM 3852 N N . GLN A 1 489 ? -39.721 -7.067 14.765 1.00 90.56 489 GLN A N 1
ATOM 3853 C CA . GLN A 1 489 ? -38.582 -6.734 13.912 1.00 90.56 489 GLN A CA 1
ATOM 3854 C C . GLN A 1 489 ? -38.577 -7.582 12.632 1.00 90.56 489 GLN A C 1
ATOM 3856 O O . GLN A 1 489 ? -38.416 -7.040 11.544 1.00 90.56 489 GLN A O 1
ATOM 3861 N N . ALA A 1 490 ? -38.854 -8.886 12.720 1.00 88.06 490 ALA A N 1
ATOM 3862 C CA . ALA A 1 490 ? -38.901 -9.780 11.561 1.00 88.06 490 ALA A CA 1
ATOM 3863 C C . ALA A 1 490 ? -40.022 -9.436 10.556 1.00 88.06 490 ALA A C 1
ATOM 3865 O O . ALA A 1 490 ? -39.872 -9.651 9.344 1.00 88.06 490 ALA A O 1
ATOM 3866 N N . ARG A 1 491 ? -41.153 -8.913 11.050 1.00 90.94 491 ARG A N 1
ATOM 3867 C CA . ARG A 1 491 ? -42.326 -8.564 10.231 1.00 90.94 491 ARG A CA 1
ATOM 3868 C C . ARG A 1 491 ? -42.212 -7.183 9.592 1.00 90.94 491 ARG A C 1
ATOM 3870 O O . ARG A 1 491 ? -42.530 -7.053 8.412 1.00 90.94 491 ARG A O 1
ATOM 3877 N N . TYR A 1 492 ? -41.766 -6.183 10.349 1.00 92.44 492 TYR A N 1
ATOM 3878 C CA . TYR A 1 492 ? -41.853 -4.770 9.958 1.00 92.44 492 TYR A CA 1
ATOM 3879 C C . TYR A 1 492 ? -40.501 -4.109 9.664 1.00 92.44 492 TYR A C 1
ATOM 3881 O O . TYR A 1 492 ? -40.473 -3.028 9.073 1.00 92.44 492 TYR A O 1
ATOM 3889 N N . MET A 1 493 ? -39.384 -4.750 10.027 1.00 93.81 493 MET A N 1
ATOM 3890 C CA . MET A 1 493 ? -38.036 -4.258 9.744 1.00 93.81 493 MET A CA 1
ATOM 3891 C C . MET A 1 493 ? -37.289 -5.157 8.749 1.00 93.81 493 MET A C 1
ATOM 3893 O O . MET A 1 493 ? -37.536 -6.360 8.612 1.00 93.81 493 MET A O 1
ATOM 3897 N N . ARG A 1 494 ? -36.349 -4.554 8.020 1.00 92.94 494 ARG A N 1
ATOM 3898 C CA . ARG A 1 494 ? -35.424 -5.233 7.108 1.00 92.94 494 ARG A CA 1
ATOM 3899 C C . ARG A 1 494 ? -33.999 -4.793 7.409 1.00 92.94 494 ARG A C 1
ATOM 3901 O O . ARG A 1 494 ? -33.660 -3.627 7.239 1.00 92.94 494 ARG A O 1
ATOM 3908 N N . PHE A 1 495 ? -33.166 -5.736 7.828 1.00 90.56 495 PHE A N 1
ATOM 3909 C CA . PHE A 1 495 ? -31.746 -5.506 8.070 1.00 90.56 495 PHE A CA 1
ATOM 3910 C C . PHE A 1 495 ? -30.974 -5.708 6.764 1.00 90.56 495 PHE A C 1
ATOM 3912 O O . PHE A 1 495 ? -30.989 -6.795 6.189 1.00 90.56 495 PHE A O 1
ATOM 3919 N N . TYR A 1 496 ? -30.338 -4.648 6.272 1.00 90.06 496 TYR A N 1
ATOM 3920 C CA . TYR A 1 496 ? -29.532 -4.668 5.056 1.00 90.06 496 TYR A CA 1
ATOM 3921 C C . TYR A 1 496 ? -28.053 -4.815 5.430 1.00 90.06 496 TYR A C 1
ATOM 3923 O O . TYR A 1 496 ? -27.398 -3.844 5.816 1.00 90.06 496 TYR A O 1
ATOM 3931 N N . ALA A 1 497 ? -27.560 -6.054 5.368 1.00 86.69 497 ALA A N 1
ATOM 3932 C CA . ALA A 1 497 ? -26.235 -6.470 5.829 1.00 86.69 497 ALA A CA 1
ATOM 3933 C C . ALA A 1 497 ? -25.131 -6.191 4.796 1.00 86.69 497 ALA A C 1
ATOM 3935 O O . ALA A 1 497 ? -24.480 -7.098 4.288 1.00 86.69 497 ALA A O 1
ATOM 3936 N N . ASP A 1 498 ? -24.932 -4.928 4.435 1.00 82.81 498 ASP A N 1
ATOM 3937 C CA . ASP A 1 498 ? -24.039 -4.526 3.344 1.00 82.81 498 ASP A CA 1
ATOM 3938 C C . ASP A 1 498 ? -22.537 -4.597 3.659 1.00 82.81 498 ASP A C 1
ATOM 3940 O O . ASP A 1 498 ? -21.732 -4.264 2.790 1.00 82.81 498 ASP A O 1
ATOM 3944 N N . GLN A 1 499 ? -22.143 -5.013 4.865 1.00 76.81 499 GLN A N 1
ATOM 3945 C CA . GLN A 1 499 ? -20.746 -5.296 5.215 1.00 76.81 499 GLN A CA 1
ATOM 3946 C C . GLN A 1 499 ? -20.443 -6.792 5.376 1.00 76.81 499 GLN A C 1
ATOM 3948 O O . GLN A 1 499 ? -19.311 -7.150 5.701 1.00 76.81 499 GLN A O 1
ATOM 3953 N N . GLU A 1 500 ? -21.414 -7.671 5.129 1.00 77.19 500 GLU A N 1
ATOM 3954 C CA . GLU A 1 500 ? -21.187 -9.117 5.135 1.00 77.19 500 GLU A CA 1
ATOM 3955 C C . GLU A 1 500 ? -20.569 -9.606 3.818 1.00 77.19 500 GLU A C 1
ATOM 3957 O O . GLU A 1 500 ? -20.856 -9.100 2.732 1.00 77.19 500 GLU A O 1
ATOM 3962 N N . ALA A 1 501 ? -19.692 -10.608 3.902 1.00 60.94 501 ALA A N 1
ATOM 3963 C CA . ALA A 1 501 ? -19.034 -11.159 2.725 1.00 60.94 501 ALA A CA 1
ATOM 3964 C C . ALA A 1 501 ? -20.065 -11.792 1.770 1.00 60.94 501 ALA A C 1
ATOM 3966 O O . ALA A 1 501 ? -20.790 -12.710 2.148 1.00 60.94 501 ALA A O 1
ATOM 3967 N N . GLY A 1 502 ? -20.114 -11.313 0.522 1.00 59.81 502 GLY A N 1
ATOM 3968 C CA . GLY A 1 502 ? -21.010 -11.834 -0.518 1.00 59.81 502 GLY A CA 1
ATOM 3969 C C . GLY A 1 502 ? -22.430 -11.256 -0.515 1.00 59.81 502 GLY A C 1
ATOM 3970 O O . GLY A 1 502 ? -23.239 -11.667 -1.345 1.00 59.81 502 GLY A O 1
ATOM 3971 N N . SER A 1 503 ? -22.749 -10.302 0.367 1.00 60.25 503 SER A N 1
ATOM 3972 C CA . SER A 1 503 ? -24.058 -9.630 0.379 1.00 60.25 503 SER A CA 1
ATOM 3973 C C . SER A 1 503 ? -24.169 -8.485 -0.640 1.00 60.25 503 SER A C 1
ATOM 3975 O O . SER A 1 503 ? -25.279 -8.104 -1.021 1.00 60.25 503 SER A O 1
ATOM 3977 N N . GLN A 1 504 ? -23.042 -7.939 -1.114 1.00 59.00 504 GLN A N 1
ATOM 3978 C CA . GLN A 1 504 ? -23.022 -6.888 -2.132 1.00 59.00 504 GLN A CA 1
ATOM 3979 C C . GLN A 1 504 ? -23.137 -7.487 -3.543 1.00 59.00 504 GLN A C 1
ATOM 3981 O O . GLN A 1 504 ? -22.328 -8.307 -3.972 1.00 59.00 504 GLN A O 1
ATOM 3986 N N . ILE A 1 505 ? -24.132 -7.040 -4.311 1.00 48.28 505 ILE A N 1
ATOM 3987 C CA . ILE A 1 505 ? -24.267 -7.389 -5.732 1.00 48.28 505 ILE A CA 1
ATOM 3988 C C . ILE A 1 505 ? -23.138 -6.683 -6.509 1.00 48.28 505 ILE A C 1
ATOM 3990 O O . ILE A 1 505 ? -23.119 -5.456 -6.572 1.00 48.28 505 ILE A O 1
ATOM 3994 N N . GLY A 1 506 ? -22.212 -7.445 -7.107 1.00 52.84 506 GLY A N 1
ATOM 3995 C CA . GLY A 1 506 ? -21.103 -6.916 -7.928 1.00 52.84 506 GLY A CA 1
ATOM 3996 C C . GLY A 1 506 ? -19.696 -7.005 -7.314 1.00 52.84 506 GLY A C 1
ATOM 3997 O O . GLY A 1 506 ? -18.772 -6.383 -7.837 1.00 52.84 506 GLY A O 1
ATOM 3998 N N . ASP A 1 507 ? -19.522 -7.779 -6.240 1.00 58.47 507 ASP A N 1
ATOM 3999 C CA . ASP A 1 507 ? -18.304 -7.864 -5.411 1.00 58.47 507 ASP A CA 1
ATOM 4000 C C . ASP A 1 507 ? -17.111 -8.638 -6.033 1.00 58.47 507 ASP A C 1
ATOM 4002 O O . ASP A 1 507 ? -16.120 -8.912 -5.355 1.00 58.47 507 ASP A O 1
ATOM 4006 N N . ASP A 1 508 ? -17.163 -8.965 -7.330 1.00 66.94 508 ASP A N 1
ATOM 4007 C CA . ASP A 1 508 ? -16.081 -9.661 -8.055 1.00 66.94 508 ASP A CA 1
ATOM 4008 C C . ASP A 1 508 ? -14.892 -8.741 -8.401 1.00 66.94 508 ASP A C 1
ATOM 4010 O O . ASP A 1 508 ? -13.900 -9.174 -8.997 1.00 66.94 508 ASP A O 1
ATOM 4014 N N . LEU A 1 509 ? -14.980 -7.445 -8.082 1.00 81.06 509 LEU A N 1
ATOM 4015 C CA . LEU A 1 509 ? -13.918 -6.492 -8.392 1.00 81.06 509 LEU A CA 1
ATOM 4016 C C . LEU A 1 509 ? -12.748 -6.633 -7.408 1.00 81.06 509 LEU A C 1
ATOM 4018 O O . LEU A 1 509 ? -12.947 -6.563 -6.192 1.00 81.06 509 LEU A O 1
ATOM 4022 N N . PRO A 1 510 ? -11.500 -6.730 -7.901 1.00 86.38 510 PRO A N 1
ATOM 4023 C CA . PRO A 1 510 ? -10.341 -6.665 -7.027 1.00 86.38 510 PRO A CA 1
ATOM 4024 C C . PRO A 1 510 ? -10.248 -5.283 -6.376 1.00 86.38 510 PRO A C 1
ATOM 4026 O O . PRO A 1 510 ? -10.698 -4.283 -6.946 1.00 86.38 510 PRO A O 1
ATOM 4029 N N . TRP A 1 511 ? -9.601 -5.223 -5.210 1.00 85.38 511 TRP A N 1
ATOM 4030 C CA . TRP A 1 511 ? -9.292 -3.962 -4.542 1.00 85.38 511 TRP A CA 1
ATOM 4031 C C . TRP A 1 511 ? -8.609 -2.987 -5.499 1.00 85.38 511 TRP A C 1
ATOM 4033 O O . TRP A 1 511 ? -7.701 -3.366 -6.242 1.00 85.38 511 TRP A O 1
ATOM 4043 N N . VAL A 1 512 ? -9.014 -1.722 -5.437 1.00 85.19 512 VAL A N 1
ATOM 4044 C CA . VAL A 1 512 ? -8.477 -0.635 -6.267 1.00 85.19 512 VAL A CA 1
ATOM 4045 C C . VAL A 1 512 ? -6.952 -0.630 -6.324 1.00 85.19 512 VAL A C 1
ATOM 4047 O O . VAL A 1 512 ? -6.382 -0.537 -7.406 1.00 85.19 512 VAL A O 1
ATOM 4050 N N . SER A 1 513 ? -6.275 -0.754 -5.184 1.00 82.69 513 SER A N 1
ATOM 4051 C CA . SER A 1 513 ? -4.811 -0.741 -5.116 1.00 82.69 513 SER A CA 1
ATOM 4052 C C . SER A 1 513 ? -4.187 -1.878 -5.932 1.00 82.69 513 SER A C 1
ATOM 4054 O O . SER A 1 513 ? -3.272 -1.653 -6.727 1.00 82.69 513 SER A O 1
ATOM 4056 N N . ALA A 1 514 ? -4.725 -3.093 -5.794 1.00 85.50 514 ALA A N 1
ATOM 4057 C CA . ALA A 1 514 ? -4.303 -4.260 -6.559 1.00 85.50 514 ALA A CA 1
ATOM 4058 C C . ALA A 1 514 ? -4.596 -4.087 -8.056 1.00 85.50 514 ALA A C 1
ATOM 4060 O O . ALA A 1 514 ? -3.761 -4.423 -8.896 1.00 85.50 514 ALA A O 1
ATOM 4061 N N . TRP A 1 515 ? -5.749 -3.507 -8.387 1.00 87.56 515 TRP A N 1
ATOM 4062 C CA . TRP A 1 515 ? -6.136 -3.196 -9.757 1.00 87.56 515 TRP A CA 1
ATOM 4063 C C . TRP A 1 515 ? -5.209 -2.164 -10.414 1.00 87.56 515 TRP A C 1
ATOM 4065 O O . TRP A 1 515 ? -4.672 -2.439 -11.487 1.00 87.56 515 TRP A O 1
ATOM 4075 N N . ILE A 1 516 ? -4.938 -1.023 -9.763 1.00 86.38 516 ILE A N 1
ATOM 4076 C CA . ILE A 1 516 ? -3.997 -0.004 -10.262 1.00 86.38 516 ILE A CA 1
ATOM 4077 C C . ILE A 1 516 ? -2.627 -0.641 -10.485 1.00 86.38 516 ILE A C 1
ATOM 4079 O O . ILE A 1 516 ? -2.033 -0.470 -11.548 1.00 86.38 516 ILE A O 1
ATOM 4083 N N . LYS A 1 517 ? -2.139 -1.423 -9.513 1.00 84.19 517 LYS A N 1
ATOM 4084 C CA . LYS A 1 517 ? -0.852 -2.116 -9.613 1.00 84.19 517 LYS A CA 1
ATOM 4085 C C . LYS A 1 517 ? -0.807 -3.038 -10.829 1.00 84.19 517 LYS A C 1
ATOM 4087 O O . LYS A 1 517 ? 0.160 -2.984 -11.583 1.00 84.19 517 LYS A O 1
ATOM 4092 N N . ALA A 1 518 ? -1.863 -3.821 -11.058 1.00 83.25 518 ALA A N 1
ATOM 4093 C CA . ALA A 1 518 ? -1.975 -4.690 -12.223 1.00 83.25 518 ALA A CA 1
ATOM 4094 C C . ALA A 1 518 ? -1.944 -3.891 -13.537 1.00 83.25 518 ALA A C 1
ATOM 4096 O O . ALA A 1 518 ? -1.160 -4.218 -14.426 1.00 83.25 518 ALA A O 1
ATOM 4097 N N . LYS A 1 519 ? -2.716 -2.802 -13.658 1.00 86.00 519 LYS A N 1
ATOM 4098 C CA . LYS A 1 519 ? -2.708 -1.958 -14.869 1.00 86.00 519 LYS A CA 1
ATOM 4099 C C . LYS A 1 519 ?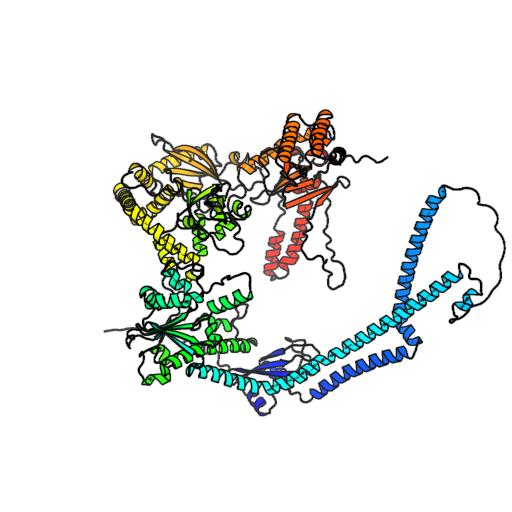 -1.361 -1.261 -15.078 1.00 86.00 519 LYS A C 1
ATOM 4101 O O . LYS A 1 519 ? -0.898 -1.154 -16.209 1.00 86.00 519 LYS A O 1
ATOM 4106 N N . ASN A 1 520 ? -0.694 -0.846 -14.006 1.00 86.62 520 ASN A N 1
ATOM 4107 C CA . ASN A 1 520 ? 0.605 -0.177 -14.062 1.00 86.62 520 ASN A CA 1
ATOM 4108 C C . ASN A 1 520 ? 1.739 -1.089 -14.545 1.00 86.62 520 ASN A C 1
ATOM 4110 O O . ASN A 1 520 ? 2.697 -0.581 -15.122 1.00 86.62 520 ASN A O 1
ATOM 4114 N N . THR A 1 521 ? 1.614 -2.418 -14.419 1.00 78.88 521 THR A N 1
ATOM 4115 C CA . THR A 1 521 ? 2.583 -3.357 -15.026 1.00 78.88 521 THR A CA 1
ATOM 4116 C C . THR A 1 521 ? 2.644 -3.267 -16.553 1.00 78.88 521 THR A C 1
ATOM 4118 O O . THR A 1 521 ? 3.630 -3.677 -17.156 1.00 78.88 521 THR A O 1
ATOM 4121 N N . LEU A 1 522 ? 1.612 -2.698 -17.184 1.00 76.38 522 LEU A N 1
ATOM 4122 C CA . LEU A 1 522 ? 1.497 -2.569 -18.634 1.00 76.38 522 LEU A CA 1
ATOM 4123 C C . LEU A 1 522 ? 2.258 -1.358 -19.198 1.00 76.38 522 LEU A C 1
ATOM 4125 O O . LEU A 1 522 ? 2.237 -1.144 -20.411 1.00 76.38 522 LEU A O 1
ATOM 4129 N N . VAL A 1 523 ? 2.867 -0.530 -18.342 1.00 82.00 523 VAL A N 1
ATOM 4130 C CA . VAL A 1 523 ? 3.534 0.708 -18.760 1.00 82.00 523 VAL A CA 1
ATOM 4131 C C . VAL A 1 523 ? 4.751 0.426 -19.647 1.00 82.00 523 VAL A C 1
ATOM 4133 O O . VAL A 1 523 ? 5.554 -0.467 -19.390 1.00 82.00 523 VAL A O 1
ATOM 4136 N N . GLN A 1 524 ? 4.914 1.231 -20.692 1.00 75.94 524 GLN A N 1
ATOM 4137 C CA . GLN A 1 524 ? 6.109 1.257 -21.533 1.00 75.94 524 GLN A CA 1
ATOM 4138 C C . GLN A 1 524 ? 6.360 2.674 -22.060 1.00 75.94 524 GLN A C 1
ATOM 4140 O O . GLN A 1 524 ? 5.537 3.578 -21.893 1.00 75.94 524 GLN A O 1
ATOM 4145 N N . SER A 1 525 ? 7.484 2.888 -22.751 1.00 78.25 525 SER A N 1
ATOM 4146 C CA . SER A 1 525 ? 7.700 4.159 -23.445 1.00 78.25 525 SER A CA 1
ATOM 4147 C C . SER A 1 525 ? 6.605 4.371 -24.493 1.00 78.25 525 SER A C 1
ATOM 4149 O O . SER A 1 525 ? 6.406 3.532 -25.365 1.00 78.25 525 SER A O 1
ATOM 4151 N N . GLY A 1 526 ? 5.935 5.517 -24.436 1.00 78.25 526 GLY A N 1
ATOM 4152 C CA . GLY A 1 526 ? 4.819 5.868 -25.308 1.00 78.25 526 GLY A CA 1
ATOM 4153 C C . GLY A 1 526 ? 3.434 5.548 -24.740 1.00 78.25 526 GLY A C 1
ATOM 4154 O O . GLY A 1 526 ? 2.451 5.998 -25.325 1.00 78.25 526 GLY A O 1
ATOM 4155 N N . SER A 1 527 ? 3.347 4.838 -23.610 1.00 84.12 527 SER A N 1
ATOM 4156 C CA . SER A 1 527 ? 2.084 4.606 -22.902 1.00 84.12 527 SER A CA 1
ATOM 4157 C C . SER A 1 527 ? 1.473 5.896 -22.376 1.00 84.12 527 SER A C 1
ATOM 4159 O O . SER A 1 527 ? 2.185 6.831 -21.994 1.00 84.12 527 SER A O 1
ATOM 4161 N N . ARG A 1 528 ? 0.141 5.921 -22.308 1.00 89.25 528 ARG A N 1
ATOM 4162 C CA . ARG A 1 528 ? -0.606 7.026 -21.703 1.00 89.25 528 ARG A CA 1
ATOM 4163 C C . ARG A 1 528 ? -0.784 6.760 -20.217 1.00 89.25 528 ARG A C 1
ATOM 4165 O O . ARG A 1 528 ? -1.286 5.711 -19.815 1.00 89.25 528 ARG A O 1
ATOM 4172 N N . VAL A 1 529 ? -0.383 7.724 -19.406 1.00 90.25 529 VAL A N 1
ATOM 4173 C CA . VAL A 1 529 ? -0.407 7.644 -17.951 1.00 90.25 529 VAL A CA 1
ATOM 4174 C C . VAL A 1 529 ? -1.171 8.831 -17.399 1.00 90.25 529 VAL A C 1
ATOM 4176 O O . VAL A 1 529 ? -0.915 9.973 -17.770 1.00 90.25 529 VAL A O 1
ATOM 4179 N N . PHE A 1 530 ? -2.092 8.568 -16.486 1.00 89.31 530 PHE A N 1
ATOM 4180 C CA . PHE A 1 530 ? -2.771 9.606 -15.733 1.00 89.31 530 PHE A CA 1
ATOM 4181 C C . PHE A 1 530 ? -2.100 9.769 -14.372 1.00 89.31 530 PHE A C 1
ATOM 4183 O O . PHE A 1 530 ? -1.843 8.784 -13.682 1.00 89.31 530 PHE A O 1
ATOM 4190 N N . VAL A 1 531 ? -1.796 11.004 -13.985 1.00 85.12 531 VAL A N 1
ATOM 4191 C CA . VAL A 1 531 ? -1.172 11.311 -12.693 1.00 85.12 531 VAL A CA 1
ATOM 4192 C C . VAL A 1 531 ? -2.260 11.692 -11.695 1.00 85.12 531 VAL A C 1
ATOM 4194 O O . VAL A 1 531 ? -3.098 12.538 -11.987 1.00 85.12 531 VAL A O 1
ATOM 4197 N N . MET A 1 532 ? -2.256 11.052 -10.527 1.00 77.00 532 MET A N 1
ATOM 4198 C CA . MET A 1 532 ? -3.351 11.126 -9.555 1.00 77.00 532 MET A CA 1
ATOM 4199 C C . MET A 1 532 ? -3.199 12.311 -8.601 1.00 77.00 532 MET A C 1
ATOM 4201 O O . MET A 1 532 ? -4.183 12.966 -8.270 1.00 77.00 532 MET A O 1
ATOM 4205 N N . ASN A 1 533 ? -1.971 12.592 -8.157 1.00 73.00 533 ASN A N 1
ATOM 4206 C CA . ASN A 1 533 ? -1.676 13.694 -7.248 1.00 73.00 533 ASN A CA 1
ATOM 4207 C C . ASN A 1 533 ? -0.302 14.323 -7.533 1.00 73.00 533 ASN A C 1
ATOM 4209 O O . ASN A 1 533 ? 0.609 13.696 -8.082 1.00 73.00 533 ASN A O 1
ATOM 4213 N N . SER A 1 534 ? -0.160 15.595 -7.159 1.00 75.06 534 SER A N 1
ATOM 4214 C CA . SER A 1 534 ? 1.093 16.335 -7.302 1.00 75.06 534 SER A CA 1
ATOM 4215 C C . SER A 1 534 ? 2.136 15.904 -6.265 1.00 75.06 534 SER A C 1
ATOM 4217 O O . SER A 1 534 ? 3.325 15.900 -6.579 1.00 75.06 534 SER A O 1
ATOM 4219 N N . ASP A 1 535 ? 1.717 15.459 -5.078 1.00 76.12 535 ASP A N 1
ATOM 4220 C CA . ASP A 1 535 ? 2.614 14.993 -4.011 1.00 76.12 535 ASP A CA 1
ATOM 4221 C C . ASP A 1 535 ? 3.437 13.764 -4.421 1.00 76.12 535 ASP A C 1
ATOM 4223 O O . ASP A 1 535 ? 4.652 13.717 -4.211 1.00 76.12 535 ASP A O 1
ATOM 4227 N N . GLY A 1 536 ? 2.811 12.790 -5.083 1.00 76.31 536 GLY A N 1
ATOM 4228 C CA . GLY A 1 536 ? 3.493 11.628 -5.644 1.00 76.31 536 GLY A CA 1
ATOM 4229 C C . GLY A 1 536 ? 4.502 12.019 -6.722 1.00 76.31 536 GLY A C 1
ATOM 4230 O O . GLY A 1 536 ? 5.633 11.527 -6.715 1.00 76.31 536 GLY A O 1
ATOM 4231 N N . ALA A 1 537 ? 4.152 12.977 -7.586 1.00 81.19 537 ALA A N 1
ATOM 4232 C CA . ALA A 1 537 ? 5.072 13.513 -8.588 1.00 81.19 537 ALA A CA 1
ATOM 4233 C C . ALA A 1 537 ? 6.268 14.247 -7.947 1.00 81.19 537 ALA A C 1
ATOM 4235 O O . ALA A 1 537 ? 7.406 14.074 -8.388 1.00 81.19 537 ALA A O 1
ATOM 4236 N N . ILE A 1 538 ? 6.042 15.020 -6.875 1.00 79.38 538 ILE A N 1
ATOM 4237 C CA . ILE A 1 538 ? 7.098 15.716 -6.115 1.00 79.38 538 ILE A CA 1
ATOM 4238 C C . ILE A 1 538 ? 8.053 14.692 -5.496 1.00 79.38 538 ILE A C 1
ATOM 4240 O O . ILE A 1 538 ? 9.277 14.809 -5.619 1.00 79.38 538 ILE A O 1
ATOM 4244 N N . ASN A 1 539 ? 7.501 13.653 -4.868 1.00 78.88 539 ASN A N 1
ATOM 4245 C CA . ASN A 1 539 ? 8.281 12.601 -4.227 1.00 78.88 539 ASN A CA 1
ATOM 4246 C C . ASN A 1 539 ? 9.125 11.798 -5.224 1.00 78.88 539 ASN A C 1
ATOM 4248 O O . ASN A 1 539 ? 10.200 11.315 -4.866 1.00 78.88 539 ASN A O 1
ATOM 4252 N N . ASN A 1 540 ? 8.715 11.738 -6.486 1.00 82.25 540 ASN A N 1
ATOM 4253 C CA . ASN A 1 540 ? 9.425 10.995 -7.518 1.00 82.25 540 ASN A CA 1
ATOM 4254 C C . ASN A 1 540 ? 10.160 11.881 -8.538 1.00 82.25 540 ASN A C 1
ATOM 4256 O O . ASN A 1 540 ? 10.592 11.410 -9.594 1.00 82.25 540 ASN A O 1
ATOM 4260 N N . SER A 1 541 ? 10.381 13.156 -8.206 1.00 85.31 541 SER A N 1
ATOM 4261 C CA . SER A 1 541 ? 11.197 14.073 -9.001 1.00 85.31 541 SER A CA 1
ATOM 4262 C C . SER A 1 541 ? 12.488 14.478 -8.269 1.00 85.31 541 SER A C 1
ATOM 4264 O O . SER A 1 541 ? 12.460 15.291 -7.337 1.00 85.31 541 SER A O 1
ATOM 4266 N N . PRO A 1 542 ? 13.665 13.975 -8.697 1.00 80.12 542 PRO A N 1
ATOM 4267 C CA . PRO A 1 542 ? 14.951 14.377 -8.124 1.00 80.12 542 PRO A CA 1
ATOM 4268 C C . PRO A 1 542 ? 15.249 15.874 -8.270 1.00 80.12 542 PRO A C 1
ATOM 4270 O O . PRO A 1 542 ? 15.971 16.440 -7.452 1.00 80.12 542 PRO A O 1
ATOM 4273 N N . GLU A 1 543 ? 14.732 16.518 -9.316 1.00 79.06 543 GLU A N 1
ATOM 4274 C CA . GLU A 1 543 ? 14.998 17.929 -9.608 1.00 79.06 543 GLU A CA 1
ATOM 4275 C C . GLU A 1 543 ? 14.181 18.859 -8.707 1.00 79.06 543 GLU A C 1
ATOM 4277 O O . GLU A 1 543 ? 14.756 19.783 -8.128 1.00 79.06 543 GLU A O 1
ATOM 4282 N N . VAL A 1 544 ? 12.889 18.569 -8.505 1.00 79.12 544 VAL A N 1
ATOM 4283 C CA . VAL A 1 544 ? 12.023 19.322 -7.577 1.00 79.12 544 VAL A CA 1
ATOM 4284 C C . VAL A 1 544 ? 12.534 19.186 -6.143 1.00 79.12 544 VAL A C 1
ATOM 4286 O O . VAL A 1 544 ? 12.627 20.176 -5.425 1.00 79.12 544 VAL A O 1
ATOM 4289 N N . LYS A 1 545 ? 12.978 17.987 -5.739 1.00 75.44 545 LYS A N 1
ATOM 4290 C CA . LYS A 1 545 ? 13.589 17.774 -4.415 1.00 75.44 545 LYS A CA 1
ATOM 4291 C C . LYS A 1 545 ? 14.865 18.594 -4.193 1.00 75.44 545 LYS A C 1
ATOM 4293 O O . LYS A 1 545 ? 15.158 18.966 -3.061 1.00 75.44 545 LYS A O 1
ATOM 4298 N N . ARG A 1 546 ? 15.643 18.860 -5.249 1.00 74.00 546 ARG A N 1
ATOM 4299 C CA . ARG A 1 546 ? 16.890 19.644 -5.173 1.00 74.00 546 ARG A CA 1
ATOM 4300 C C . ARG A 1 546 ? 16.652 21.153 -5.218 1.00 74.00 546 ARG A C 1
ATOM 4302 O O . ARG A 1 546 ? 17.470 21.898 -4.684 1.00 74.00 546 ARG A O 1
ATOM 4309 N N . ARG A 1 547 ? 15.585 21.607 -5.878 1.00 72.62 547 ARG A N 1
ATOM 4310 C CA . ARG A 1 547 ? 15.273 23.027 -6.082 1.00 72.62 547 ARG A CA 1
ATOM 4311 C C . ARG A 1 547 ? 14.080 23.441 -5.223 1.00 72.62 547 ARG A C 1
ATOM 4313 O O . ARG A 1 547 ? 12.926 23.241 -5.593 1.00 72.62 547 ARG A O 1
ATOM 4320 N N . HIS A 1 548 ? 14.362 24.053 -4.076 1.00 64.81 548 HIS A N 1
ATOM 4321 C CA . HIS A 1 548 ? 13.318 24.608 -3.216 1.00 64.81 548 HIS A CA 1
ATOM 4322 C C . HIS A 1 548 ? 12.528 25.707 -3.946 1.00 64.81 548 HIS A C 1
ATOM 4324 O O . HIS A 1 548 ? 13.120 26.634 -4.490 1.00 64.81 548 HIS A O 1
ATOM 4330 N N . GLY A 1 549 ? 11.194 25.614 -3.921 1.00 70.75 549 GLY A N 1
ATOM 4331 C CA . GLY A 1 549 ? 10.291 26.640 -4.457 1.00 70.75 549 GLY A CA 1
ATOM 4332 C C . GLY A 1 549 ? 9.640 26.329 -5.811 1.00 70.75 549 GLY A C 1
ATOM 4333 O O . GLY A 1 549 ? 8.817 27.124 -6.266 1.00 70.75 549 GLY A O 1
ATOM 4334 N N . LEU A 1 550 ? 9.945 25.184 -6.427 1.00 78.50 550 LEU A N 1
ATOM 4335 C CA . LEU A 1 550 ? 9.230 24.691 -7.607 1.00 78.50 550 LEU A CA 1
ATOM 4336 C C . LEU A 1 550 ? 7.887 24.054 -7.234 1.00 78.50 550 LEU A C 1
ATOM 4338 O O . LEU A 1 550 ? 7.803 23.261 -6.297 1.00 78.50 550 LEU A O 1
ATOM 4342 N N . ARG A 1 551 ? 6.841 24.364 -8.004 1.00 79.12 551 ARG A N 1
ATOM 4343 C CA . ARG A 1 551 ? 5.517 23.729 -7.915 1.00 79.12 551 ARG A CA 1
ATOM 4344 C C . ARG A 1 551 ? 5.052 23.263 -9.289 1.00 79.12 551 ARG A C 1
ATOM 4346 O O . ARG A 1 551 ? 5.350 23.902 -10.294 1.00 79.12 551 ARG A O 1
ATOM 4353 N N . PHE A 1 552 ? 4.298 22.171 -9.348 1.00 84.44 552 PHE A N 1
ATOM 4354 C CA . PHE A 1 552 ? 3.699 21.713 -10.601 1.00 84.44 552 PHE A CA 1
ATOM 4355 C C . PHE A 1 552 ? 2.530 22.607 -11.035 1.00 84.44 552 PHE A C 1
ATOM 4357 O O . PHE A 1 552 ? 1.887 23.281 -10.226 1.00 84.44 552 PHE A O 1
ATOM 4364 N N . ARG A 1 553 ? 2.256 22.635 -12.343 1.00 81.38 553 ARG A N 1
ATOM 4365 C CA . ARG A 1 553 ? 1.051 23.267 -12.892 1.00 81.38 553 ARG A CA 1
ATOM 4366 C C . ARG A 1 553 ? -0.139 22.324 -12.733 1.00 81.38 553 ARG A C 1
ATOM 4368 O O . ARG A 1 553 ? -0.164 21.286 -13.374 1.00 81.38 553 ARG A O 1
ATOM 4375 N N . GLU A 1 554 ? -1.137 22.701 -11.941 1.00 78.12 554 GLU A N 1
ATOM 4376 C CA . GLU A 1 554 ? -2.255 21.800 -11.606 1.00 78.12 554 GLU A CA 1
ATOM 4377 C C . GLU A 1 554 ? -3.079 21.335 -12.822 1.00 78.12 554 GLU A C 1
ATOM 4379 O O . GLU A 1 554 ? -3.417 20.160 -12.918 1.00 78.12 554 GLU A O 1
ATOM 4384 N N . ARG A 1 555 ? -3.311 22.209 -13.816 1.00 79.62 555 ARG A N 1
ATOM 4385 C CA . ARG A 1 555 ? -4.095 21.869 -15.025 1.00 79.62 555 ARG A CA 1
ATOM 4386 C C . ARG A 1 555 ? -3.548 20.674 -15.811 1.00 79.62 555 ARG A C 1
ATOM 4388 O O . ARG A 1 555 ? -4.297 20.013 -16.516 1.00 79.62 555 ARG A O 1
ATOM 4395 N N . GLN A 1 556 ? -2.249 20.380 -15.723 1.00 80.81 556 GLN A N 1
ATOM 4396 C CA . GLN A 1 556 ? -1.675 19.260 -16.477 1.00 80.81 556 GLN A CA 1
ATOM 4397 C C . GLN A 1 556 ? -2.142 17.893 -15.948 1.00 80.81 556 GLN A C 1
ATOM 4399 O O . GLN A 1 556 ? -2.167 16.927 -16.705 1.00 80.81 556 GLN A O 1
ATOM 4404 N N . PHE A 1 557 ? -2.570 17.820 -14.681 1.00 79.56 557 PHE A N 1
ATOM 4405 C CA . PHE A 1 557 ? -3.108 16.607 -14.057 1.00 79.56 557 PHE A CA 1
ATOM 4406 C C . PHE A 1 557 ? -4.554 16.296 -14.480 1.00 79.56 557 PHE A C 1
ATOM 4408 O O . PHE A 1 557 ? -5.120 15.302 -14.043 1.00 79.56 557 PHE A O 1
ATOM 4415 N N . GLU A 1 558 ? -5.167 17.129 -15.324 1.00 77.00 558 GLU A N 1
ATOM 4416 C CA . GLU A 1 558 ? -6.484 16.870 -15.927 1.00 77.00 558 GLU A CA 1
ATOM 4417 C C . GLU A 1 558 ? -6.372 16.075 -17.239 1.00 77.00 558 GLU A C 1
ATOM 4419 O O . GLU A 1 558 ? -7.376 15.630 -17.788 1.00 77.00 558 GLU A O 1
ATOM 4424 N N . THR A 1 559 ? -5.152 15.877 -17.746 1.00 83.56 559 THR A N 1
ATOM 4425 C CA . THR A 1 559 ? -4.889 15.247 -19.045 1.00 83.56 559 THR A CA 1
ATOM 4426 C C . THR A 1 559 ? -3.887 14.106 -18.924 1.00 83.56 559 THR A C 1
ATOM 4428 O O . THR A 1 559 ? -2.994 14.128 -18.072 1.00 83.56 559 THR A O 1
ATOM 4431 N N . ALA A 1 560 ? -4.008 13.116 -19.810 1.00 87.94 560 ALA A N 1
ATOM 4432 C CA . ALA A 1 560 ? -3.056 12.018 -19.886 1.00 87.94 560 ALA A CA 1
ATOM 4433 C C . ALA A 1 560 ? -1.661 12.515 -20.306 1.00 87.94 560 ALA A C 1
ATOM 4435 O O . ALA A 1 560 ? -1.508 13.303 -21.238 1.00 87.94 560 ALA A O 1
ATOM 4436 N N . GLN A 1 561 ? -0.638 12.009 -19.626 1.00 90.00 561 GLN A N 1
ATOM 4437 C CA . GLN A 1 561 ? 0.772 12.257 -19.897 1.00 90.00 561 GLN A CA 1
ATOM 4438 C C . GLN A 1 561 ? 1.384 11.063 -20.626 1.00 90.00 561 GLN A C 1
ATOM 4440 O O . GLN A 1 561 ? 0.919 9.932 -20.494 1.00 90.00 561 GLN A O 1
ATOM 4445 N N . ILE A 1 562 ? 2.448 11.296 -21.390 1.00 89.50 562 ILE A N 1
ATOM 4446 C CA . ILE A 1 562 ? 3.128 10.225 -22.125 1.00 89.50 562 ILE A CA 1
ATOM 4447 C C . ILE A 1 562 ? 4.339 9.746 -21.337 1.00 89.50 562 ILE A C 1
ATOM 4449 O O . ILE A 1 562 ? 5.257 10.524 -21.058 1.00 89.50 562 ILE A O 1
ATOM 4453 N N . ALA A 1 563 ? 4.355 8.455 -21.015 1.00 88.56 563 ALA A N 1
ATOM 4454 C CA . ALA A 1 563 ? 5.490 7.824 -20.369 1.00 88.56 563 ALA A CA 1
ATOM 4455 C C . ALA A 1 563 ? 6.682 7.763 -21.336 1.00 88.56 563 ALA A C 1
ATOM 4457 O O . ALA A 1 563 ? 6.560 7.410 -22.510 1.00 88.56 563 ALA A O 1
ATOM 4458 N N . GLN A 1 564 ? 7.858 8.105 -20.839 1.00 85.75 564 GLN A N 1
ATOM 4459 C CA . GLN A 1 564 ? 9.137 8.020 -21.530 1.00 85.75 564 GLN A CA 1
ATOM 4460 C C . GLN A 1 564 ? 10.054 7.089 -20.742 1.00 85.75 564 GLN A C 1
ATOM 4462 O O . GLN A 1 564 ? 9.863 6.883 -19.546 1.00 85.75 564 GLN A O 1
ATOM 4467 N N . GLN A 1 565 ? 11.050 6.514 -21.406 1.00 80.75 565 GLN A N 1
ATOM 4468 C CA . GLN A 1 565 ? 11.981 5.587 -20.773 1.00 80.75 565 GLN A CA 1
ATOM 4469 C C . GLN A 1 565 ? 13.390 6.175 -20.717 1.00 80.75 565 GLN A C 1
ATOM 4471 O O . GLN A 1 565 ? 13.947 6.601 -21.729 1.00 80.75 565 GLN A O 1
ATOM 4476 N N . GLU A 1 566 ? 13.993 6.147 -19.531 1.00 73.00 566 GLU A N 1
ATOM 4477 C CA . GLU A 1 566 ? 15.400 6.472 -19.305 1.00 73.00 566 GLU A CA 1
ATOM 4478 C C . GLU A 1 566 ? 16.011 5.396 -18.414 1.00 73.00 566 GLU A C 1
ATOM 4480 O O . GLU A 1 566 ? 15.597 5.176 -17.278 1.00 73.00 566 GLU A O 1
ATOM 4485 N N . GLY A 1 567 ? 17.021 4.685 -18.913 1.00 65.44 567 GLY A N 1
ATOM 4486 C CA . GLY A 1 567 ? 17.512 3.541 -18.152 1.00 65.44 567 GLY A CA 1
ATOM 4487 C C . GLY A 1 567 ? 16.490 2.394 -18.147 1.00 65.44 567 GLY A C 1
ATOM 4488 O O . GLY A 1 567 ? 15.862 2.093 -19.163 1.00 65.44 567 GLY A O 1
ATOM 4489 N N . ALA A 1 568 ? 16.366 1.727 -17.008 1.00 59.97 568 ALA A N 1
ATOM 4490 C CA . ALA A 1 568 ? 15.308 0.751 -16.766 1.00 59.97 568 ALA A CA 1
ATOM 4491 C C . ALA A 1 568 ? 14.004 1.404 -16.269 1.00 59.97 568 ALA A C 1
ATOM 4493 O O . ALA A 1 568 ? 13.026 0.694 -16.112 1.00 59.97 568 ALA A O 1
ATOM 4494 N N . ARG A 1 569 ? 13.997 2.727 -16.036 1.00 74.06 569 ARG A N 1
ATOM 4495 C CA . ARG A 1 569 ? 12.899 3.432 -15.373 1.00 74.06 569 ARG A CA 1
ATOM 4496 C C . ARG A 1 569 ? 12.017 4.171 -16.363 1.00 74.06 569 ARG A C 1
ATOM 4498 O O . ARG A 1 569 ? 12.517 4.792 -17.310 1.00 74.06 569 ARG A O 1
ATOM 4505 N N . PHE A 1 570 ? 10.723 4.196 -16.079 1.00 83.62 570 PHE A N 1
ATOM 4506 C CA . PHE A 1 570 ? 9.784 5.077 -16.769 1.00 83.62 570 PHE A CA 1
ATOM 4507 C C . PHE A 1 570 ? 9.640 6.421 -16.055 1.00 83.62 570 PHE A C 1
ATOM 4509 O O . PHE A 1 570 ? 9.698 6.506 -14.828 1.00 83.62 570 PHE A O 1
ATOM 4516 N N . TYR A 1 571 ? 9.458 7.492 -16.822 1.00 89.25 571 TYR A N 1
ATOM 4517 C CA . TYR A 1 571 ? 9.220 8.836 -16.309 1.00 89.25 571 TYR A CA 1
ATOM 4518 C C . TYR A 1 571 ? 8.218 9.590 -17.178 1.00 89.25 571 TYR A C 1
ATOM 4520 O O . TYR A 1 571 ? 8.074 9.323 -18.368 1.00 89.25 571 TYR A O 1
ATOM 4528 N N . VAL A 1 572 ? 7.549 10.570 -16.585 1.00 90.62 572 VAL A N 1
ATOM 4529 C CA . VAL A 1 572 ? 6.753 11.574 -17.294 1.00 90.62 572 VAL A CA 1
ATOM 4530 C C . VAL A 1 572 ? 7.411 12.935 -17.141 1.00 90.62 572 VAL A C 1
ATOM 4532 O O . VAL A 1 572 ? 8.111 13.209 -16.164 1.00 90.62 572 VAL A O 1
ATOM 4535 N N . THR A 1 573 ? 7.204 13.788 -18.132 1.00 90.19 573 THR A N 1
ATOM 4536 C CA . THR A 1 573 ? 7.756 15.138 -18.153 1.00 90.19 573 THR A CA 1
ATOM 4537 C C . THR A 1 573 ? 6.655 16.118 -17.777 1.00 90.19 573 THR A C 1
ATOM 4539 O O . THR A 1 573 ? 5.684 16.238 -18.516 1.00 90.19 573 THR A O 1
ATOM 4542 N N . LEU A 1 574 ? 6.801 16.808 -16.646 1.00 89.44 574 LEU A N 1
ATOM 4543 C CA . LEU A 1 574 ? 5.785 17.715 -16.108 1.00 89.44 574 LEU A CA 1
ATOM 4544 C C . LEU A 1 574 ? 6.293 19.158 -16.061 1.00 89.44 574 LEU A C 1
ATOM 4546 O O . LEU A 1 574 ? 7.440 19.424 -15.697 1.00 89.44 574 LEU A O 1
ATOM 4550 N N . ALA A 1 575 ? 5.417 20.100 -16.396 1.00 87.69 575 ALA A N 1
ATOM 4551 C CA . ALA A 1 575 ? 5.694 21.526 -16.351 1.00 87.69 575 ALA A CA 1
ATOM 4552 C C . ALA A 1 575 ? 5.606 22.064 -14.914 1.00 87.69 575 ALA A C 1
ATOM 4554 O O . ALA A 1 575 ? 4.691 21.729 -14.148 1.00 87.69 575 ALA A O 1
ATOM 4555 N N . THR A 1 576 ? 6.545 22.943 -14.563 1.00 85.25 576 THR A N 1
ATOM 4556 C CA . THR A 1 576 ? 6.630 23.581 -13.244 1.00 85.25 576 THR A CA 1
ATOM 4557 C C . THR A 1 576 ? 6.431 25.101 -13.329 1.00 85.25 576 THR A C 1
ATOM 4559 O O . THR A 1 576 ? 6.337 25.683 -14.415 1.00 85.25 576 THR A O 1
ATOM 4562 N N . LYS A 1 577 ? 6.256 25.732 -12.166 1.00 80.12 577 LYS A N 1
ATOM 4563 C CA . LYS A 1 577 ? 6.239 27.180 -11.930 1.00 80.12 577 LYS A CA 1
ATOM 4564 C C . LYS A 1 577 ? 6.951 27.486 -10.611 1.00 80.12 577 LYS A C 1
ATOM 4566 O O . LYS A 1 577 ? 7.019 26.617 -9.736 1.00 80.12 577 LYS A O 1
ATOM 4571 N N . ASP A 1 578 ? 7.448 28.707 -10.452 1.00 76.06 578 ASP A N 1
ATOM 4572 C CA . ASP A 1 578 ? 8.039 29.148 -9.189 1.00 76.06 578 ASP A CA 1
ATOM 4573 C C . ASP A 1 578 ? 6.966 29.442 -8.113 1.00 76.06 578 ASP A C 1
ATOM 4575 O O . ASP A 1 578 ? 5.754 29.417 -8.362 1.00 76.06 578 ASP A O 1
ATOM 4579 N N . THR A 1 579 ? 7.408 29.717 -6.881 1.00 68.94 579 THR A N 1
ATOM 4580 C CA . THR A 1 579 ? 6.512 30.005 -5.741 1.00 68.94 579 THR A CA 1
ATOM 4581 C C . THR A 1 579 ? 5.763 31.337 -5.899 1.00 68.94 579 THR A C 1
ATOM 4583 O O . THR A 1 579 ? 4.728 31.527 -5.264 1.00 68.94 579 THR A O 1
ATOM 4586 N N . TRP A 1 580 ? 6.245 32.233 -6.763 1.00 67.31 580 TRP A N 1
ATOM 4587 C CA . TRP A 1 580 ? 5.684 33.565 -7.006 1.00 67.31 580 TRP A CA 1
ATOM 4588 C C . TRP A 1 580 ? 4.759 33.611 -8.231 1.00 67.31 580 TRP A C 1
ATOM 4590 O O . TRP A 1 580 ? 4.184 34.653 -8.537 1.00 67.31 580 TRP A O 1
ATOM 4600 N N . GLY A 1 581 ? 4.570 32.475 -8.909 1.00 61.06 581 GLY A N 1
ATOM 4601 C CA . GLY A 1 581 ? 3.722 32.351 -10.089 1.00 61.06 581 GLY A CA 1
ATOM 4602 C C . GLY A 1 581 ? 4.311 32.983 -11.350 1.00 61.06 581 GLY A C 1
ATOM 4603 O O . GLY A 1 581 ? 3.576 33.167 -12.318 1.00 61.06 581 GLY A O 1
ATOM 4604 N N . HIS A 1 582 ? 5.603 33.318 -11.366 1.00 61.69 582 HIS A N 1
ATOM 4605 C CA . HIS A 1 582 ? 6.260 33.861 -12.546 1.00 61.69 582 HIS A CA 1
ATOM 4606 C C . HIS A 1 582 ? 6.650 32.742 -13.519 1.00 61.69 582 HIS A C 1
ATOM 4608 O O . HIS A 1 582 ? 7.298 31.763 -13.153 1.00 61.69 582 HIS A O 1
ATOM 4614 N N . ASP A 1 583 ? 6.346 32.943 -14.803 1.00 56.62 583 ASP A N 1
ATOM 4615 C CA . ASP A 1 583 ? 6.769 32.083 -15.921 1.00 56.62 583 ASP A CA 1
ATOM 4616 C C . ASP A 1 583 ? 8.271 32.228 -16.259 1.00 56.62 583 ASP A C 1
ATOM 4618 O O . ASP A 1 583 ? 8.691 32.037 -17.402 1.00 56.62 583 ASP A O 1
ATOM 4622 N N . ARG A 1 584 ? 9.121 32.602 -15.293 1.00 49.38 584 ARG A N 1
ATOM 4623 C CA . ARG A 1 584 ? 10.561 32.754 -15.538 1.00 49.38 584 ARG A CA 1
ATOM 4624 C C . ARG A 1 584 ? 11.181 31.391 -15.841 1.00 49.38 584 ARG A C 1
ATOM 4626 O O . ARG A 1 584 ? 11.502 30.660 -14.923 1.00 49.38 584 ARG A O 1
ATOM 4633 N N . SER A 1 585 ? 11.342 31.084 -17.129 1.00 51.91 585 SER A N 1
ATOM 4634 C CA . SER A 1 585 ? 12.329 30.180 -17.745 1.00 51.91 585 SER A CA 1
ATOM 4635 C C . SER A 1 585 ? 12.776 28.931 -16.958 1.00 51.91 585 SER A C 1
ATOM 4637 O O . SER A 1 585 ? 13.953 28.569 -17.040 1.00 51.91 585 SER A O 1
ATOM 4639 N N . GLU A 1 586 ? 11.906 28.262 -16.200 1.00 59.56 586 GLU A N 1
ATOM 4640 C CA . GLU A 1 586 ? 12.250 26.992 -15.556 1.00 59.56 586 GLU A CA 1
ATOM 4641 C C . GLU A 1 586 ? 11.612 25.809 -16.296 1.00 59.56 586 GLU A C 1
ATOM 4643 O O . GLU A 1 586 ? 10.461 25.891 -16.734 1.00 59.56 586 GLU A O 1
ATOM 4648 N N . PRO A 1 587 ? 12.393 24.739 -16.540 1.00 71.94 587 PRO A N 1
ATOM 4649 C CA . PRO A 1 587 ? 12.084 23.764 -17.568 1.00 71.94 587 PRO A CA 1
ATOM 4650 C C . PRO A 1 587 ? 11.096 22.700 -17.087 1.00 71.94 587 PRO A C 1
ATOM 4652 O O . PRO A 1 587 ? 10.871 22.480 -15.899 1.00 71.94 587 PRO A O 1
ATOM 4655 N N . ASN A 1 588 ? 10.542 22.000 -18.067 1.00 82.69 588 ASN A N 1
ATOM 4656 C CA . ASN A 1 588 ? 9.934 20.690 -17.912 1.00 82.69 588 ASN A CA 1
ATOM 4657 C C . ASN A 1 588 ? 10.828 19.749 -17.084 1.00 82.69 588 ASN A C 1
ATOM 4659 O O . ASN A 1 588 ? 11.997 19.557 -17.420 1.00 82.69 588 ASN A O 1
ATOM 4663 N N . VAL A 1 589 ? 10.266 19.147 -16.037 1.00 87.31 589 VAL A N 1
ATOM 4664 C CA . VAL A 1 589 ? 10.988 18.292 -15.091 1.00 87.31 589 VAL A CA 1
ATOM 4665 C C . VAL A 1 589 ? 10.595 16.828 -15.265 1.00 87.31 589 VAL A C 1
ATOM 4667 O O . VAL A 1 589 ? 9.420 16.502 -15.450 1.00 87.31 589 VAL A O 1
ATOM 4670 N N . LYS A 1 590 ? 11.574 15.926 -15.143 1.00 89.44 590 LYS A N 1
ATOM 4671 C CA . LYS A 1 590 ? 11.340 14.478 -15.131 1.00 89.44 590 LYS A CA 1
ATOM 4672 C C . LYS A 1 590 ? 10.802 14.007 -13.775 1.00 89.44 590 LYS A C 1
ATOM 4674 O O . LYS A 1 590 ? 11.393 14.282 -12.725 1.00 89.44 590 LYS A O 1
ATOM 4679 N N . CYS A 1 591 ? 9.706 13.258 -13.817 1.00 88.06 591 CYS A N 1
ATOM 4680 C CA . CYS A 1 591 ? 9.084 12.604 -12.668 1.00 88.06 591 CYS A CA 1
ATOM 4681 C C . CYS A 1 591 ? 9.035 11.101 -12.935 1.00 88.06 591 CYS A C 1
ATOM 4683 O O . CYS A 1 591 ? 8.357 10.664 -13.863 1.00 88.06 591 CYS A O 1
ATOM 4685 N N . TYR A 1 592 ? 9.787 10.318 -12.168 1.00 87.62 592 TYR A N 1
ATOM 4686 C CA . TYR A 1 592 ? 9.924 8.882 -12.397 1.00 87.62 592 TYR A CA 1
ATOM 4687 C C . TYR A 1 592 ? 8.703 8.136 -11.873 1.00 87.62 592 TYR A C 1
ATOM 4689 O O . TYR A 1 592 ? 8.345 8.282 -10.718 1.00 87.62 592 TYR A O 1
ATOM 4697 N N . LEU A 1 593 ? 8.075 7.313 -12.705 1.00 83.69 593 LEU A N 1
ATOM 4698 C CA . LEU A 1 593 ? 6.913 6.505 -12.323 1.00 83.69 593 LEU A CA 1
ATOM 4699 C C . LEU A 1 593 ? 7.285 5.400 -11.315 1.00 83.69 593 LEU A C 1
ATOM 4701 O O . LEU A 1 593 ? 6.441 4.932 -10.554 1.00 83.69 593 LEU A O 1
ATOM 4705 N N . GLU A 1 594 ? 8.567 5.032 -11.278 1.00 71.38 594 GLU A N 1
ATOM 4706 C CA . GLU A 1 594 ? 9.160 4.080 -10.341 1.00 71.38 594 GLU A CA 1
ATOM 4707 C C . GLU A 1 594 ? 9.944 4.806 -9.236 1.00 71.38 594 GLU A C 1
ATOM 4709 O O . GLU A 1 594 ? 10.877 5.566 -9.521 1.00 71.38 594 GLU A O 1
ATOM 4714 N N . GLY A 1 595 ? 9.626 4.524 -7.971 1.00 54.31 595 GLY A N 1
ATOM 4715 C CA . GLY A 1 595 ? 10.363 5.042 -6.819 1.00 54.31 595 GLY A CA 1
ATOM 4716 C C . GLY A 1 595 ? 9.712 4.683 -5.484 1.00 54.31 595 GLY A C 1
ATOM 4717 O O . GLY A 1 595 ? 8.553 4.276 -5.443 1.00 54.31 595 GLY A O 1
ATOM 4718 N N . GLU A 1 596 ? 10.478 4.801 -4.394 1.00 42.41 596 GLU A N 1
ATOM 4719 C CA . GLU A 1 596 ? 9.969 4.644 -3.027 1.00 42.41 596 GLU A CA 1
ATOM 4720 C C . GLU A 1 596 ? 8.880 5.697 -2.776 1.00 42.41 596 GLU A C 1
ATOM 4722 O O . GLU A 1 596 ? 9.182 6.880 -2.582 1.00 42.41 596 GLU A O 1
ATOM 4727 N N . SER A 1 597 ? 7.608 5.280 -2.756 1.00 45.28 597 SER A N 1
ATOM 4728 C CA . SER A 1 597 ? 6.597 6.025 -2.014 1.00 45.28 597 SER A CA 1
ATOM 4729 C C . SER A 1 597 ? 7.035 5.979 -0.552 1.00 45.28 597 SER A C 1
ATOM 4731 O O . SER A 1 597 ? 6.943 4.967 0.139 1.00 45.28 597 SER A O 1
ATOM 4733 N N . SER A 1 598 ? 7.632 7.068 -0.077 1.00 38.78 598 SER A N 1
ATOM 4734 C CA . SER A 1 598 ? 7.910 7.247 1.341 1.00 38.78 598 SER A CA 1
ATOM 4735 C C . SER A 1 598 ? 6.569 7.402 2.065 1.00 38.78 598 SER A C 1
ATOM 4737 O O . SER A 1 598 ? 6.104 8.520 2.264 1.00 38.78 598 SER A O 1
ATOM 4739 N N . GLY A 1 599 ? 5.948 6.264 2.390 1.00 42.28 599 GLY A N 1
ATOM 4740 C CA . GLY A 1 599 ? 4.653 6.141 3.057 1.00 42.28 599 GLY A CA 1
ATOM 4741 C C . GLY A 1 599 ? 3.554 5.596 2.140 1.00 42.28 599 GLY A C 1
ATOM 4742 O O . GLY A 1 599 ? 3.072 6.313 1.272 1.00 42.28 599 GLY A O 1
ATOM 4743 N N . GLY A 1 600 ? 3.131 4.352 2.388 1.00 43.22 600 GLY A N 1
ATOM 4744 C CA . GLY A 1 600 ? 1.893 3.771 1.858 1.00 43.22 600 GLY A CA 1
ATOM 4745 C C . GLY A 1 600 ? 1.991 3.128 0.471 1.00 43.22 600 GLY A C 1
ATOM 4746 O O . GLY A 1 600 ? 2.653 3.631 -0.434 1.00 43.22 600 GLY A O 1
ATOM 4747 N N . ASP A 1 601 ? 1.277 2.013 0.315 1.00 44.72 601 ASP A N 1
ATOM 4748 C CA . ASP A 1 601 ? 1.101 1.174 -0.887 1.00 44.72 601 ASP A CA 1
ATOM 4749 C C . ASP A 1 601 ? 0.348 1.887 -2.045 1.00 44.72 601 ASP A C 1
ATOM 4751 O O . ASP A 1 601 ? -0.156 1.254 -2.976 1.00 44.72 601 ASP A O 1
ATOM 4755 N N . GLU A 1 602 ? 0.223 3.218 -1.997 1.00 58.16 602 GLU A N 1
ATOM 4756 C CA . GLU A 1 602 ? -0.579 3.997 -2.938 1.00 58.16 602 GLU A CA 1
ATOM 4757 C C . GLU A 1 602 ? 0.240 4.397 -4.167 1.00 58.16 602 GLU A C 1
ATOM 4759 O O . GLU A 1 602 ? 1.142 5.239 -4.128 1.00 58.16 602 GLU A O 1
ATOM 4764 N N . SER A 1 603 ? -0.099 3.789 -5.303 1.00 69.25 603 SER A N 1
ATOM 4765 C CA . SER A 1 603 ? 0.376 4.246 -6.608 1.00 69.25 603 SER A CA 1
ATOM 4766 C C . SER A 1 603 ? -0.173 5.649 -6.887 1.00 69.25 603 SER A C 1
ATOM 4768 O O . SER A 1 603 ? -1.369 5.876 -6.762 1.00 69.25 603 SER A O 1
ATOM 4770 N N . TRP A 1 604 ? 0.685 6.589 -7.288 1.00 79.38 604 TRP A N 1
ATOM 4771 C CA . TRP A 1 604 ? 0.312 7.986 -7.570 1.00 79.38 604 TRP A CA 1
ATOM 4772 C C . TRP A 1 604 ? -0.014 8.251 -9.052 1.00 79.38 604 TRP A C 1
ATOM 4774 O O . TRP A 1 604 ? -0.206 9.397 -9.468 1.00 79.38 604 TRP A O 1
ATOM 4784 N N . TRP A 1 605 ? -0.053 7.198 -9.866 1.00 87.19 605 TRP A N 1
ATOM 4785 C CA . TRP A 1 605 ? -0.296 7.240 -11.305 1.00 87.19 605 TRP A CA 1
ATOM 4786 C C . TRP A 1 605 ? -1.009 5.965 -11.777 1.00 87.19 605 TRP A C 1
ATOM 4788 O O . TRP A 1 605 ? -0.938 4.929 -11.112 1.00 87.19 605 TRP A O 1
ATOM 4798 N N . LEU A 1 606 ? -1.672 6.041 -12.934 1.00 89.75 606 LEU A N 1
ATOM 4799 C CA . LEU A 1 606 ? -2.394 4.935 -13.567 1.00 89.75 606 LEU A CA 1
ATOM 4800 C C . LEU A 1 606 ? -2.075 4.841 -15.066 1.00 89.75 606 LEU A C 1
ATOM 4802 O O . LEU A 1 606 ? -2.235 5.818 -15.799 1.00 89.75 606 LEU A O 1
ATOM 4806 N N . CYS A 1 607 ? -1.679 3.661 -15.543 1.00 88.06 607 CYS A N 1
ATOM 4807 C CA . CYS A 1 607 ? -1.573 3.363 -16.974 1.00 88.06 607 CYS A CA 1
ATOM 4808 C C . CYS A 1 607 ? -2.965 3.184 -17.601 1.00 88.06 607 CYS A C 1
ATOM 4810 O O . CYS A 1 607 ? -3.731 2.320 -17.176 1.00 88.06 607 CYS A O 1
ATOM 4812 N N . LEU A 1 608 ? -3.281 3.963 -18.639 1.00 88.44 608 LEU A N 1
ATOM 4813 C CA . LEU A 1 608 ? -4.592 3.938 -19.304 1.00 88.44 608 LEU A CA 1
ATOM 4814 C C . LEU A 1 608 ? -4.711 2.874 -20.394 1.00 88.44 608 LEU A C 1
ATOM 4816 O O . LEU A 1 608 ? -5.809 2.592 -20.864 1.00 88.44 608 LEU A O 1
ATOM 4820 N N . ASP A 1 609 ? -3.598 2.273 -20.808 1.00 80.31 609 ASP A N 1
ATOM 4821 C CA . ASP A 1 609 ? -3.562 1.366 -21.958 1.00 80.31 609 ASP A CA 1
ATOM 4822 C C . ASP A 1 609 ? -4.367 0.069 -21.731 1.00 80.31 609 ASP A C 1
ATOM 4824 O O . ASP A 1 609 ? -4.682 -0.626 -22.688 1.00 80.31 609 ASP A O 1
ATOM 4828 N N . GLY A 1 610 ? -4.747 -0.249 -20.490 1.00 78.12 610 GLY A N 1
ATOM 4829 C CA . GLY A 1 610 ? -5.603 -1.392 -20.151 1.00 78.12 610 GLY A CA 1
ATOM 4830 C C . GLY A 1 610 ? -6.898 -1.031 -19.423 1.00 78.12 610 GLY A C 1
ATOM 4831 O O . GLY A 1 610 ? -7.471 -1.914 -18.787 1.00 78.12 610 GLY A O 1
ATOM 4832 N N . VAL A 1 611 ? -7.322 0.235 -19.438 1.00 87.81 611 VAL A N 1
ATOM 4833 C CA . VAL A 1 611 ? -8.462 0.736 -18.650 1.00 87.81 611 VAL A CA 1
ATOM 4834 C C . VAL A 1 611 ? -9.640 1.050 -19.568 1.00 87.81 611 VAL A C 1
ATOM 4836 O O . VAL A 1 611 ? -9.478 1.751 -20.565 1.00 87.81 611 VAL A O 1
ATOM 4839 N N . SER A 1 612 ? -10.831 0.557 -19.221 1.00 85.19 612 SER A N 1
ATOM 4840 C CA . SER A 1 612 ? -12.073 0.847 -19.955 1.00 85.19 612 SER A CA 1
ATOM 4841 C C . SER A 1 612 ? -13.024 1.741 -19.156 1.00 85.19 612 SER A C 1
ATOM 4843 O O . SER A 1 612 ? -13.012 1.730 -17.924 1.00 85.19 612 SER A O 1
ATOM 4845 N N . VAL A 1 613 ? -13.886 2.486 -19.858 1.00 88.38 613 VAL A N 1
ATOM 4846 C CA . VAL A 1 613 ? -14.926 3.330 -19.236 1.00 88.38 613 VAL A CA 1
ATOM 4847 C C . VAL A 1 613 ? -15.849 2.493 -18.346 1.00 88.38 613 VAL A C 1
ATOM 4849 O O . VAL A 1 613 ? -16.150 2.888 -17.223 1.00 88.38 613 VAL A O 1
ATOM 4852 N N . ASP A 1 614 ? -16.263 1.316 -18.819 1.00 86.25 614 ASP A N 1
ATOM 4853 C CA . ASP A 1 614 ? -17.184 0.440 -18.088 1.00 86.25 614 ASP A CA 1
ATOM 4854 C C . ASP A 1 614 ? -16.555 -0.121 -16.808 1.00 86.25 614 ASP A C 1
ATOM 4856 O O . ASP A 1 614 ? -17.227 -0.286 -15.792 1.00 86.25 614 ASP A O 1
ATOM 4860 N N . GLU A 1 615 ? -15.247 -0.387 -16.818 1.00 88.12 615 GLU A N 1
ATOM 4861 C CA . GLU A 1 615 ? -14.498 -0.774 -15.621 1.00 88.12 615 GLU A CA 1
ATOM 4862 C C . GLU A 1 615 ? -14.465 0.366 -14.593 1.00 88.12 615 GLU A C 1
ATOM 4864 O O . GLU A 1 615 ? -14.791 0.133 -13.430 1.00 88.12 615 GLU A O 1
ATOM 4869 N N . ILE A 1 616 ? -14.185 1.604 -15.020 1.00 89.62 616 ILE A N 1
ATOM 4870 C CA . ILE A 1 616 ? -14.221 2.787 -14.142 1.00 89.62 616 ILE A CA 1
ATOM 4871 C C . ILE A 1 616 ? -15.618 3.001 -13.547 1.00 89.62 616 ILE A C 1
ATOM 4873 O O . ILE A 1 616 ? -15.741 3.215 -12.342 1.00 89.62 616 ILE A O 1
ATOM 4877 N N . ARG A 1 617 ? -16.682 2.881 -14.352 1.00 88.31 617 ARG A N 1
ATOM 4878 C CA . ARG A 1 617 ? -18.073 3.003 -13.880 1.00 88.31 617 ARG A CA 1
ATOM 4879 C C . ARG A 1 617 ? -18.434 1.950 -12.838 1.00 88.31 617 ARG A C 1
ATOM 4881 O O . ARG A 1 617 ? -19.071 2.277 -11.840 1.00 88.31 617 ARG A O 1
ATOM 4888 N N . ARG A 1 618 ? -17.993 0.703 -13.032 1.00 87.62 618 ARG A N 1
ATOM 4889 C CA . ARG A 1 618 ? -18.191 -0.369 -12.044 1.00 87.62 618 ARG A CA 1
ATOM 4890 C C . ARG A 1 618 ? -17.499 -0.052 -10.718 1.00 87.62 618 ARG A C 1
ATOM 4892 O O . ARG A 1 618 ? -18.108 -0.225 -9.668 1.00 87.62 618 ARG A O 1
ATOM 4899 N N . TYR A 1 619 ? -16.277 0.479 -10.751 1.00 87.31 619 TYR A N 1
ATOM 4900 C CA . TYR A 1 619 ? -15.593 0.915 -9.532 1.00 87.31 619 TYR A CA 1
ATOM 4901 C C . TYR A 1 619 ? -16.232 2.146 -8.876 1.00 87.31 619 TYR A C 1
ATOM 4903 O O . TYR A 1 619 ? -16.322 2.193 -7.651 1.00 87.31 619 TYR A O 1
ATOM 4911 N N . LEU A 1 620 ? -16.719 3.114 -9.660 1.00 85.88 620 LEU A N 1
ATOM 4912 C CA . LEU A 1 620 ? -17.493 4.244 -9.136 1.00 85.88 620 LEU A CA 1
ATOM 4913 C C . LEU A 1 620 ? -18.776 3.774 -8.441 1.00 85.88 620 LEU A C 1
ATOM 4915 O O . LEU A 1 620 ? -19.157 4.377 -7.449 1.00 85.88 620 LEU A O 1
ATOM 4919 N N . GLY A 1 621 ? -19.394 2.675 -8.884 1.00 82.25 621 GLY A N 1
ATOM 4920 C CA . GLY A 1 621 ? -20.540 2.052 -8.206 1.00 82.25 621 GLY A CA 1
ATOM 4921 C C . GLY A 1 621 ? -20.189 1.146 -7.014 1.00 82.25 621 GLY A C 1
ATOM 4922 O O . GLY A 1 621 ? -21.078 0.736 -6.270 1.00 82.25 621 GLY A O 1
ATOM 4923 N N . SER A 1 622 ? -18.910 0.825 -6.805 1.00 83.81 622 SER A N 1
ATOM 4924 C CA . SER A 1 622 ? -18.459 -0.158 -5.815 1.00 83.81 622 SER A CA 1
ATOM 4925 C C . SER A 1 622 ? -18.103 0.502 -4.478 1.00 83.81 622 SER A C 1
ATOM 4927 O O . SER A 1 622 ? -16.929 0.773 -4.217 1.00 83.81 622 SER A O 1
ATOM 4929 N N . ARG A 1 623 ? -19.081 0.665 -3.574 1.00 81.31 623 ARG A N 1
ATOM 4930 C CA . ARG A 1 623 ? -18.873 1.298 -2.249 1.00 81.31 623 ARG A CA 1
ATOM 4931 C C . ARG A 1 623 ? -17.724 0.706 -1.436 1.00 81.31 623 ARG A C 1
ATOM 4933 O O . ARG A 1 623 ? -16.978 1.444 -0.798 1.00 81.31 623 ARG A O 1
ATOM 4940 N N . ARG A 1 624 ? -17.528 -0.614 -1.494 1.00 80.00 624 ARG A N 1
ATOM 4941 C CA . ARG A 1 624 ? -16.399 -1.302 -0.844 1.00 80.00 624 ARG A CA 1
ATOM 4942 C C . ARG A 1 624 ? -15.039 -0.695 -1.207 1.00 80.00 624 ARG A C 1
ATOM 4944 O O . ARG A 1 624 ? -14.152 -0.612 -0.365 1.00 80.00 624 ARG A O 1
ATOM 4951 N N . ASN A 1 625 ? -14.891 -0.244 -2.448 1.00 83.00 625 ASN A N 1
ATOM 4952 C CA . ASN A 1 625 ? -13.651 0.283 -3.007 1.00 83.00 625 ASN A CA 1
ATOM 4953 C C . ASN A 1 625 ? -13.475 1.798 -2.793 1.00 83.00 625 ASN A C 1
ATOM 4955 O O . ASN A 1 625 ? -12.410 2.334 -3.095 1.00 83.00 625 ASN A O 1
ATOM 4959 N N . TRP A 1 626 ? -14.470 2.498 -2.237 1.00 83.81 626 TRP A N 1
ATOM 4960 C CA . TRP A 1 626 ? -14.384 3.938 -1.961 1.00 83.81 626 TRP A CA 1
ATOM 4961 C C . TRP A 1 626 ? -13.460 4.276 -0.785 1.00 83.81 626 TRP A C 1
ATOM 4963 O O . TRP A 1 626 ? -12.987 5.406 -0.687 1.00 83.81 626 TRP A O 1
ATOM 4973 N N . GLY A 1 627 ? -13.120 3.288 0.051 1.00 76.94 627 GLY A N 1
ATOM 4974 C CA . GLY A 1 627 ? -12.269 3.463 1.231 1.00 76.94 627 GLY A CA 1
ATOM 4975 C C . GLY A 1 627 ? -10.847 3.972 0.954 1.00 76.94 627 GLY A C 1
ATOM 4976 O O . GLY A 1 627 ? -10.172 4.372 1.897 1.00 76.94 627 GLY A O 1
ATOM 4977 N N . MET A 1 628 ? -10.399 4.019 -0.308 1.00 74.12 628 MET A N 1
ATOM 4978 C CA . MET A 1 628 ? -9.146 4.682 -0.714 1.00 74.12 628 MET A CA 1
ATOM 4979 C C . MET A 1 628 ? -9.237 6.220 -0.746 1.00 74.12 628 MET A C 1
ATOM 4981 O O . MET A 1 628 ? -8.234 6.901 -0.936 1.00 74.12 628 MET A O 1
ATOM 4985 N N . GLY A 1 629 ? -10.431 6.778 -0.537 1.00 76.06 629 GLY A N 1
ATOM 4986 C CA . GLY A 1 629 ? -10.649 8.203 -0.320 1.00 76.06 629 GLY A CA 1
ATOM 4987 C C . GLY A 1 629 ? -10.964 9.016 -1.573 1.00 76.06 629 GLY A C 1
ATOM 4988 O O . GLY A 1 629 ? -10.846 8.575 -2.720 1.00 76.06 629 GLY A O 1
ATOM 4989 N N . VAL A 1 630 ? -11.361 10.267 -1.328 1.00 79.75 630 VAL A N 1
ATOM 4990 C CA . VAL A 1 630 ? -11.864 11.212 -2.344 1.00 79.75 630 VAL A CA 1
ATOM 4991 C C . VAL A 1 630 ? -10.892 11.421 -3.505 1.00 79.75 630 VAL A C 1
ATOM 4993 O O . VAL A 1 630 ? -11.329 11.555 -4.643 1.00 79.75 630 VAL A O 1
ATOM 4996 N N . GLY A 1 631 ? -9.575 11.407 -3.265 1.00 77.75 631 GLY A N 1
ATOM 4997 C CA . GLY A 1 631 ? -8.579 11.595 -4.329 1.00 77.75 631 GLY A CA 1
ATOM 4998 C C . GLY A 1 631 ? -8.744 10.604 -5.488 1.00 77.75 631 GLY A C 1
ATOM 4999 O O . GLY A 1 631 ? -8.655 10.992 -6.654 1.00 77.75 631 GLY A O 1
ATOM 5000 N N . TYR A 1 632 ? -9.066 9.347 -5.175 1.00 80.81 632 TYR A N 1
ATOM 5001 C CA . TYR A 1 632 ? -9.300 8.310 -6.175 1.00 80.81 632 TYR A CA 1
ATOM 5002 C C . TYR A 1 632 ? -10.654 8.457 -6.881 1.00 80.81 632 TYR A C 1
ATOM 5004 O O . TYR A 1 632 ? -10.728 8.336 -8.102 1.00 80.81 632 TYR A O 1
ATOM 5012 N N . LEU A 1 633 ? -11.721 8.785 -6.147 1.00 84.69 633 LEU A N 1
ATOM 5013 C CA . LEU A 1 633 ? -13.048 9.008 -6.737 1.00 84.69 633 LEU A CA 1
ATOM 5014 C C . LEU A 1 633 ? -13.044 10.177 -7.730 1.00 84.69 633 LEU A C 1
ATOM 5016 O O . LEU A 1 633 ? -13.573 10.063 -8.838 1.00 84.69 633 LEU A O 1
ATOM 5020 N N . ARG A 1 634 ? -12.352 11.269 -7.385 1.00 81.12 634 ARG A N 1
ATOM 5021 C CA . ARG A 1 634 ? -12.141 12.410 -8.288 1.00 81.12 634 ARG A CA 1
ATOM 5022 C C . ARG A 1 634 ? -11.402 12.009 -9.555 1.00 81.12 634 ARG A C 1
ATOM 5024 O O . ARG A 1 634 ? -11.806 12.386 -10.654 1.00 81.12 634 ARG A O 1
ATOM 5031 N N . LEU A 1 635 ? -10.315 11.249 -9.408 1.00 82.19 635 LEU A N 1
ATOM 5032 C CA . LEU A 1 635 ? -9.580 10.700 -10.544 1.00 82.19 635 LEU A CA 1
ATOM 5033 C C . LEU A 1 635 ? -10.522 9.898 -11.442 1.00 82.19 635 LEU A C 1
ATOM 5035 O O . LEU A 1 635 ? -10.502 10.066 -12.653 1.00 82.19 635 LEU A O 1
ATOM 5039 N N . PHE A 1 636 ? -11.361 9.056 -10.854 1.00 87.75 636 PHE A N 1
ATOM 5040 C CA . PHE A 1 636 ? -12.244 8.164 -11.590 1.00 87.75 636 PHE A CA 1
ATOM 5041 C C . PHE A 1 636 ? -13.311 8.900 -12.377 1.00 87.75 636 PHE A C 1
ATOM 5043 O O . PHE A 1 636 ? -13.532 8.575 -13.539 1.00 87.75 636 PHE A O 1
ATOM 5050 N N . ARG A 1 637 ? -13.883 9.964 -11.817 1.00 85.62 637 ARG A N 1
ATOM 5051 C CA . ARG A 1 637 ? -14.782 10.856 -12.557 1.00 85.62 637 ARG A CA 1
ATOM 5052 C C . ARG A 1 637 ? -14.082 11.571 -13.711 1.00 85.62 637 ARG A C 1
ATOM 5054 O O . ARG A 1 637 ? -14.623 11.637 -14.813 1.00 85.62 637 ARG A O 1
ATOM 5061 N N . ARG A 1 638 ? -12.852 12.050 -13.500 1.00 84.12 638 ARG A N 1
ATOM 5062 C CA . ARG A 1 638 ? -12.048 12.665 -14.573 1.00 84.12 638 ARG A CA 1
ATOM 5063 C C . ARG A 1 638 ? -11.717 11.666 -15.678 1.00 84.12 638 ARG A C 1
ATOM 5065 O O . ARG A 1 638 ? -11.823 12.002 -16.853 1.00 84.12 638 ARG A O 1
ATOM 5072 N N . LEU A 1 639 ? -11.354 10.441 -15.306 1.00 88.62 639 LEU A N 1
ATOM 5073 C CA . LEU A 1 639 ? -11.084 9.355 -16.244 1.00 88.62 639 LEU A CA 1
ATOM 5074 C C . LEU A 1 639 ? -12.338 8.929 -16.998 1.00 88.62 639 LEU A C 1
ATOM 5076 O O . LEU A 1 639 ? -12.252 8.712 -18.200 1.00 88.62 639 LEU A O 1
ATOM 5080 N N . GLU A 1 640 ? -13.489 8.843 -16.329 1.00 89.88 640 GLU A N 1
ATOM 5081 C CA . GLU A 1 640 ? -14.769 8.560 -16.975 1.00 89.88 640 GLU A CA 1
ATOM 5082 C C . GLU A 1 640 ? -15.056 9.601 -18.062 1.00 89.88 640 GLU A C 1
ATOM 5084 O O . GLU A 1 640 ? -15.294 9.224 -19.206 1.00 89.88 640 GLU A O 1
ATOM 5089 N N . ALA A 1 641 ? -14.960 10.895 -17.737 1.00 87.75 641 ALA A N 1
ATOM 5090 C CA . ALA A 1 641 ? -15.184 11.973 -18.699 1.00 87.75 641 ALA A CA 1
ATOM 5091 C C . ALA A 1 641 ? -14.174 11.937 -19.861 1.00 87.75 641 ALA A C 1
ATOM 5093 O O . ALA A 1 641 ? -14.565 12.024 -21.026 1.00 87.75 641 ALA A O 1
ATOM 5094 N N . PHE A 1 642 ? -12.883 11.765 -19.557 1.00 88.44 642 PHE A N 1
ATOM 5095 C CA . PHE A 1 642 ? -11.813 11.705 -20.556 1.00 88.44 642 PHE A CA 1
ATOM 5096 C C . PHE A 1 642 ? -11.981 10.518 -21.516 1.00 88.44 642 PHE A C 1
ATOM 5098 O O . PHE A 1 642 ? -11.931 10.687 -22.734 1.00 88.44 642 PHE A O 1
ATOM 5105 N N . LEU A 1 643 ? -12.204 9.317 -20.977 1.00 89.00 643 LEU A N 1
ATOM 5106 C CA . LEU A 1 643 ? -12.340 8.096 -21.768 1.00 89.00 643 LEU A CA 1
ATOM 5107 C C . LEU A 1 643 ? -13.680 8.044 -22.519 1.00 89.00 643 LEU A C 1
ATOM 5109 O O . LEU A 1 643 ? -13.722 7.502 -23.620 1.00 89.00 643 LEU A O 1
ATOM 5113 N N . ALA A 1 644 ? -14.761 8.611 -21.969 1.00 90.38 644 ALA A N 1
ATOM 5114 C CA . ALA A 1 644 ? -16.049 8.699 -22.659 1.00 90.38 644 ALA A CA 1
ATOM 5115 C C . ALA A 1 644 ? -15.984 9.640 -23.870 1.00 90.38 644 ALA A C 1
ATOM 5117 O O . ALA A 1 644 ? -16.429 9.258 -24.950 1.00 90.38 644 ALA A O 1
ATOM 5118 N N . ALA A 1 645 ? -15.371 10.820 -23.720 1.00 89.31 645 ALA A N 1
ATOM 5119 C CA . ALA A 1 645 ? -15.165 11.749 -24.832 1.00 89.31 645 ALA A CA 1
ATOM 5120 C C . ALA A 1 645 ? -14.279 11.136 -25.934 1.00 89.31 645 ALA A C 1
ATOM 5122 O O . ALA A 1 645 ? -14.555 11.295 -27.122 1.00 89.31 645 ALA A O 1
ATOM 5123 N N . GLU A 1 646 ? -13.238 10.388 -25.549 1.00 87.62 646 GLU A N 1
ATOM 5124 C CA . GLU A 1 646 ? -12.407 9.638 -26.497 1.00 87.62 646 GLU A CA 1
ATOM 5125 C C . GLU A 1 646 ? -13.213 8.541 -27.211 1.00 87.62 646 GLU A C 1
ATOM 5127 O O . GLU A 1 646 ? -13.145 8.423 -28.433 1.00 87.62 646 GLU A O 1
ATOM 5132 N N . ALA A 1 647 ? -14.009 7.760 -26.476 1.00 86.81 647 ALA A N 1
ATOM 5133 C CA . ALA A 1 647 ? -14.830 6.698 -27.052 1.00 86.81 647 ALA A CA 1
ATOM 5134 C C . ALA A 1 647 ? -15.865 7.236 -28.054 1.00 86.81 647 ALA A C 1
ATOM 5136 O O . ALA A 1 647 ? -16.080 6.611 -29.092 1.00 86.81 647 ALA A O 1
ATOM 5137 N N . GLU A 1 648 ? -16.472 8.393 -27.774 1.00 89.56 648 GLU A N 1
ATOM 5138 C CA . GLU A 1 648 ? -17.410 9.063 -28.679 1.00 89.56 648 GLU A CA 1
ATOM 5139 C C . GLU A 1 648 ? -16.716 9.539 -29.963 1.00 89.56 648 GLU A C 1
ATOM 5141 O O . GLU A 1 648 ? -17.184 9.244 -31.065 1.00 89.56 648 GLU A O 1
ATOM 5146 N N . ALA A 1 649 ? -15.557 10.197 -29.839 1.00 88.94 649 ALA A N 1
ATOM 5147 C CA . ALA A 1 649 ? -14.782 10.670 -30.986 1.00 88.94 649 ALA A CA 1
ATOM 5148 C C . ALA A 1 649 ? -14.297 9.520 -31.892 1.00 88.94 649 ALA A C 1
ATOM 5150 O O . ALA A 1 649 ? -14.237 9.661 -33.114 1.00 88.94 649 ALA A O 1
ATOM 5151 N N . GLU A 1 650 ? -13.965 8.368 -31.307 1.00 89.88 650 GLU A N 1
ATOM 5152 C CA . GLU A 1 650 ? -13.439 7.209 -32.031 1.00 89.88 650 GLU A CA 1
ATOM 5153 C C . GLU A 1 650 ? -14.502 6.217 -32.515 1.00 89.88 650 GLU A C 1
ATOM 5155 O O . GLU A 1 650 ? -14.175 5.300 -33.277 1.00 89.88 650 GLU A O 1
ATOM 5160 N N . ALA A 1 651 ? -15.762 6.370 -32.096 1.00 89.50 651 ALA A N 1
ATOM 5161 C CA . ALA A 1 651 ? -16.835 5.431 -32.416 1.00 89.50 651 ALA A CA 1
ATOM 5162 C C . ALA A 1 651 ? -16.966 5.138 -33.927 1.00 89.50 651 ALA A C 1
ATOM 5164 O O . ALA A 1 651 ? -17.042 3.956 -34.282 1.00 89.50 651 ALA A O 1
ATOM 5165 N N . PRO A 1 652 ? -16.902 6.133 -34.843 1.00 92.00 652 PRO A N 1
ATOM 5166 C CA . PRO A 1 652 ? -16.992 5.870 -36.282 1.00 92.00 652 PRO A CA 1
ATOM 5167 C C . PRO A 1 652 ? -15.825 5.026 -36.815 1.00 92.00 652 PRO A C 1
ATOM 5169 O O . PRO A 1 652 ? -16.029 4.090 -37.589 1.00 92.00 652 PRO A O 1
ATOM 5172 N N . ALA A 1 653 ? -14.599 5.326 -36.378 1.00 91.44 653 ALA A N 1
ATOM 5173 C CA . ALA A 1 653 ? -13.397 4.606 -36.793 1.00 91.44 653 ALA A CA 1
ATOM 5174 C C . ALA A 1 653 ? -13.397 3.161 -36.267 1.00 91.44 653 ALA A C 1
ATOM 5176 O O . ALA A 1 653 ? -13.098 2.224 -37.009 1.00 91.44 653 ALA A O 1
ATOM 5177 N N . ARG A 1 654 ? -13.792 2.962 -35.004 1.00 90.44 654 ARG A N 1
ATOM 5178 C CA . ARG A 1 654 ? -13.907 1.634 -34.383 1.00 90.44 654 ARG A CA 1
ATOM 5179 C C . ARG A 1 654 ? -14.991 0.780 -35.042 1.00 90.44 654 ARG A C 1
ATOM 5181 O O . ARG A 1 654 ? -14.745 -0.397 -35.294 1.00 90.44 654 ARG A O 1
ATOM 5188 N N . ALA A 1 655 ? -16.145 1.363 -35.371 1.00 90.31 655 ALA A N 1
ATOM 5189 C CA . ALA A 1 655 ? -17.214 0.668 -36.090 1.00 90.31 655 ALA A CA 1
ATOM 5190 C C . ALA A 1 655 ? -16.760 0.209 -37.485 1.00 90.31 655 ALA A C 1
ATOM 5192 O O . ALA A 1 655 ? -16.983 -0.944 -37.855 1.00 90.31 655 ALA A O 1
ATOM 5193 N N . TYR A 1 656 ? -16.053 1.073 -38.223 1.00 91.25 656 TYR A N 1
ATOM 5194 C CA . TYR A 1 656 ? -15.463 0.718 -39.514 1.00 91.25 656 TYR A CA 1
ATOM 5195 C C . TYR A 1 656 ? -14.460 -0.438 -39.390 1.00 91.25 656 TYR A C 1
ATOM 5197 O O . TYR A 1 656 ? -14.575 -1.431 -40.107 1.00 91.25 656 TYR A O 1
ATOM 5205 N N . LEU A 1 657 ? -13.506 -0.355 -38.455 1.00 90.12 657 LEU A N 1
ATOM 5206 C CA . LEU A 1 657 ? -12.502 -1.406 -38.247 1.00 90.12 657 LEU A CA 1
ATOM 5207 C C . LEU A 1 657 ? -13.140 -2.746 -37.862 1.00 90.12 657 LEU A C 1
ATOM 5209 O O . LEU A 1 657 ? -12.734 -3.785 -38.382 1.00 90.12 657 LEU A O 1
ATOM 5213 N N . LEU A 1 658 ? -14.159 -2.724 -36.997 1.00 89.81 658 LEU A N 1
ATOM 5214 C CA . LEU A 1 658 ? -14.896 -3.922 -36.604 1.00 89.81 658 LEU A CA 1
ATOM 5215 C C . LEU A 1 658 ? -15.626 -4.543 -37.802 1.00 89.81 658 LEU A C 1
ATOM 5217 O O . LEU A 1 658 ? -15.505 -5.744 -38.022 1.00 89.81 658 LEU A O 1
ATOM 5221 N N . GLN A 1 659 ? -16.315 -3.734 -38.613 1.00 88.88 659 GLN A N 1
ATOM 5222 C CA . GLN A 1 659 ? -16.994 -4.203 -39.824 1.00 88.88 659 GLN A CA 1
ATOM 5223 C C . GLN A 1 659 ? -16.014 -4.822 -40.831 1.00 88.88 659 GLN A C 1
ATOM 5225 O O . GLN A 1 659 ? -16.314 -5.857 -41.428 1.00 88.88 659 GLN A O 1
ATOM 5230 N N . GLN A 1 660 ? -14.841 -4.213 -41.023 1.00 88.25 660 GLN A N 1
ATOM 5231 C CA . GLN A 1 660 ? -13.808 -4.745 -41.914 1.00 88.25 660 GLN A CA 1
ATOM 5232 C C . GLN A 1 660 ? -13.241 -6.074 -41.391 1.00 88.25 660 GLN A C 1
ATOM 5234 O O . GLN A 1 660 ? -13.101 -7.032 -42.156 1.00 88.25 660 GLN A O 1
ATOM 5239 N N . ALA A 1 661 ? -12.975 -6.168 -40.085 1.00 86.12 661 ALA A N 1
ATOM 5240 C CA . ALA A 1 661 ? -12.473 -7.385 -39.453 1.00 86.12 661 ALA A CA 1
ATOM 5241 C C . ALA A 1 661 ? -13.478 -8.551 -39.518 1.00 86.12 661 ALA A C 1
ATOM 5243 O O . ALA A 1 661 ? -13.070 -9.695 -39.723 1.00 86.12 661 ALA A O 1
ATOM 5244 N N . THR A 1 662 ? -14.781 -8.283 -39.394 1.00 87.31 662 THR A N 1
ATOM 5245 C CA . THR A 1 662 ? -15.822 -9.321 -39.464 1.00 87.31 662 THR A CA 1
ATOM 5246 C C . THR A 1 662 ? -16.163 -9.709 -40.903 1.00 87.31 662 THR A C 1
ATOM 5248 O O . THR A 1 662 ? -16.173 -10.892 -41.235 1.00 87.31 662 THR A O 1
ATOM 5251 N N . THR A 1 663 ? -16.383 -8.729 -41.784 1.00 83.44 663 THR A N 1
ATOM 5252 C CA . THR A 1 663 ? -16.872 -8.961 -43.157 1.00 83.44 663 THR A CA 1
ATOM 5253 C C . THR A 1 663 ? -15.779 -9.491 -44.081 1.00 83.44 663 THR A C 1
ATOM 5255 O O . THR A 1 663 ? -16.014 -10.419 -44.851 1.00 83.44 663 THR A O 1
ATOM 5258 N N . HIS A 1 664 ? -14.576 -8.913 -44.012 1.00 77.44 664 HIS A N 1
ATOM 5259 C CA . HIS A 1 664 ? -13.460 -9.280 -44.891 1.00 77.44 664 HIS A CA 1
ATOM 5260 C C . HIS A 1 664 ? -12.420 -10.154 -44.187 1.00 77.44 664 HIS A C 1
ATOM 5262 O O . HIS A 1 664 ? -11.785 -10.984 -44.834 1.00 77.44 664 HIS A O 1
ATOM 5268 N N . GLY A 1 665 ? -12.254 -9.991 -42.871 1.00 72.50 665 GLY A N 1
ATOM 5269 C CA . GLY A 1 665 ? -11.368 -10.830 -42.060 1.00 72.50 665 GLY A CA 1
ATOM 5270 C C . GLY A 1 665 ? -11.988 -12.158 -41.614 1.00 72.50 665 GLY A C 1
ATOM 5271 O O . GLY A 1 665 ? -11.253 -13.036 -41.167 1.00 72.50 665 GLY A O 1
ATOM 5272 N N . GLY A 1 666 ? -13.312 -12.326 -41.734 1.00 78.31 666 GLY A N 1
ATOM 5273 C CA . GLY A 1 666 ? -14.019 -13.562 -41.378 1.00 78.31 666 GLY A CA 1
ATOM 5274 C C . GLY A 1 666 ? -14.026 -13.883 -39.879 1.00 78.31 666 GLY A C 1
ATOM 5275 O O . GLY A 1 666 ? -14.317 -15.017 -39.499 1.00 78.31 666 GLY A O 1
ATOM 5276 N N . LEU A 1 667 ? -13.687 -12.916 -39.019 1.00 82.44 667 LEU A N 1
ATOM 5277 C CA . LEU A 1 667 ? -13.684 -13.100 -37.570 1.00 82.44 667 LEU A CA 1
ATOM 5278 C C . LEU A 1 667 ? -15.102 -12.926 -37.000 1.00 82.44 667 LEU A C 1
ATOM 5280 O O . LEU A 1 667 ? -15.770 -11.946 -37.332 1.00 82.44 667 LEU A O 1
ATOM 5284 N N . PRO A 1 668 ? -15.568 -13.805 -36.095 1.00 85.50 668 PRO A N 1
ATOM 5285 C CA . PRO A 1 668 ? -16.794 -13.560 -35.343 1.00 85.50 668 PRO A CA 1
ATOM 5286 C C . PRO A 1 668 ? -16.679 -12.277 -34.512 1.00 85.50 668 PRO A C 1
ATOM 5288 O O . PRO A 1 668 ? -15.626 -12.004 -33.935 1.00 85.50 668 PRO A O 1
ATOM 5291 N N . GLU A 1 669 ? -17.767 -11.517 -34.380 1.00 84.88 669 GLU A N 1
ATOM 5292 C CA . GLU A 1 669 ? -17.755 -10.221 -33.681 1.00 84.88 669 GLU A CA 1
ATOM 5293 C C . GLU A 1 669 ? -17.242 -10.320 -32.231 1.00 84.88 669 GLU A C 1
ATOM 5295 O O . GLU A 1 669 ? -16.439 -9.491 -31.798 1.00 84.88 669 GLU A O 1
ATOM 5300 N N . HIS A 1 670 ? -17.624 -11.380 -31.507 1.00 85.00 670 HIS A N 1
ATOM 5301 C CA . HIS A 1 670 ? -17.182 -11.630 -30.129 1.00 85.00 670 HIS A CA 1
ATOM 5302 C C . HIS A 1 670 ? -15.665 -11.870 -29.997 1.00 85.00 670 HIS A C 1
ATOM 5304 O O . HIS A 1 670 ? -15.120 -11.689 -28.913 1.00 85.00 670 HIS A O 1
ATOM 5310 N N . VAL A 1 671 ? -14.978 -12.242 -31.085 1.00 84.75 671 VAL A N 1
ATOM 5311 C CA . VAL A 1 671 ? -13.511 -12.391 -31.150 1.00 84.75 671 VAL A CA 1
ATOM 5312 C C . VAL A 1 671 ? -12.857 -11.122 -31.701 1.00 84.75 671 VAL A C 1
ATOM 5314 O O . VAL A 1 671 ? -11.821 -10.681 -31.206 1.00 84.75 671 VAL A O 1
ATOM 5317 N N . ALA A 1 672 ? -13.467 -10.510 -32.719 1.00 85.19 672 ALA A N 1
ATOM 5318 C CA . ALA A 1 672 ? -12.938 -9.325 -33.385 1.00 85.19 672 ALA A CA 1
ATOM 5319 C C . ALA A 1 672 ? -12.874 -8.107 -32.452 1.00 85.19 672 ALA A C 1
ATOM 5321 O O . ALA A 1 672 ? -11.929 -7.325 -32.530 1.00 85.19 672 ALA A O 1
ATOM 5322 N N . ARG A 1 673 ? -13.851 -7.949 -31.550 1.00 85.50 673 ARG A N 1
ATOM 5323 C CA . ARG A 1 673 ? -13.952 -6.780 -30.669 1.00 85.50 673 ARG A CA 1
ATOM 5324 C C . ARG A 1 673 ? -12.836 -6.718 -29.607 1.00 85.50 673 ARG A C 1
ATOM 5326 O O . ARG A 1 673 ? -12.139 -5.705 -29.589 1.00 85.50 673 ARG A O 1
ATOM 5333 N N . PRO A 1 674 ? -12.551 -7.779 -28.822 1.00 83.81 674 PRO A N 1
ATOM 5334 C CA . PRO A 1 674 ? -11.374 -7.795 -27.945 1.00 83.81 674 PRO A CA 1
ATOM 5335 C C . PRO A 1 674 ? -10.046 -7.648 -28.707 1.00 83.81 674 PRO A C 1
ATOM 5337 O O . PRO A 1 674 ? -9.155 -6.922 -28.268 1.00 83.81 674 PRO A O 1
ATOM 5340 N N . ALA A 1 675 ? -9.917 -8.288 -29.877 1.00 84.62 675 ALA A N 1
ATOM 5341 C CA . ALA A 1 675 ? -8.716 -8.181 -30.710 1.00 84.62 675 ALA A CA 1
ATOM 5342 C C . ALA A 1 675 ? -8.489 -6.749 -31.230 1.00 84.62 675 ALA A C 1
ATOM 5344 O O . ALA A 1 675 ? -7.348 -6.292 -31.316 1.00 84.62 675 ALA A O 1
ATOM 5345 N N . LEU A 1 676 ? -9.568 -6.024 -31.542 1.00 88.50 676 LEU A N 1
ATOM 5346 C CA . LEU A 1 676 ? -9.514 -4.621 -31.941 1.00 88.50 676 LEU A CA 1
ATOM 5347 C C . LEU A 1 676 ? -9.022 -3.727 -30.799 1.00 88.50 676 LEU A C 1
ATOM 5349 O O . LEU A 1 676 ? -8.175 -2.869 -31.036 1.00 88.50 676 LEU A O 1
ATOM 5353 N N . ASP A 1 677 ? -9.489 -3.936 -29.568 1.00 84.50 677 ASP A N 1
ATOM 5354 C CA . ASP A 1 677 ? -9.033 -3.148 -28.415 1.00 84.50 677 ASP A CA 1
ATOM 5355 C C . ASP A 1 677 ? -7.529 -3.323 -28.164 1.00 84.50 677 ASP A C 1
ATOM 5357 O O . ASP A 1 677 ? -6.810 -2.338 -27.964 1.00 84.50 677 ASP A O 1
ATOM 5361 N N . VAL A 1 678 ? -7.027 -4.558 -28.273 1.00 81.69 678 VAL A N 1
ATOM 5362 C CA . VAL A 1 678 ? -5.587 -4.855 -28.199 1.00 81.69 678 VAL A CA 1
ATOM 5363 C C . VAL A 1 678 ? -4.824 -4.209 -29.362 1.00 81.69 678 VAL A C 1
ATOM 5365 O O . VAL A 1 678 ? -3.773 -3.605 -29.150 1.00 81.69 678 VAL A O 1
ATOM 5368 N N . ALA A 1 679 ? -5.352 -4.271 -30.588 1.00 85.69 679 ALA A N 1
ATOM 5369 C CA . ALA A 1 679 ? -4.725 -3.659 -31.759 1.00 85.69 679 ALA A CA 1
ATOM 5370 C C . ALA A 1 679 ? -4.616 -2.131 -31.632 1.00 85.69 679 ALA A C 1
ATOM 5372 O O . ALA A 1 679 ? -3.546 -1.569 -31.877 1.00 85.69 679 ALA A O 1
ATOM 5373 N N . VAL A 1 680 ? -5.691 -1.463 -31.198 1.00 86.38 680 VAL A N 1
ATOM 5374 C CA . VAL A 1 680 ? -5.708 -0.013 -30.960 1.00 86.38 680 VAL A CA 1
ATOM 5375 C C . VAL A 1 680 ? -4.703 0.354 -29.874 1.00 86.38 680 VAL A C 1
ATOM 5377 O O . VAL A 1 680 ? -3.884 1.250 -30.080 1.00 86.38 680 VAL A O 1
ATOM 5380 N N . ARG A 1 681 ? -4.698 -0.366 -28.749 1.00 81.75 681 ARG A N 1
ATOM 5381 C CA . ARG A 1 681 ? -3.723 -0.173 -27.668 1.00 81.75 681 ARG A CA 1
ATOM 5382 C C . ARG A 1 681 ? -2.281 -0.268 -28.177 1.00 81.75 681 ARG A C 1
ATOM 5384 O O . ARG A 1 681 ? -1.493 0.656 -27.963 1.00 81.75 681 ARG A O 1
ATOM 5391 N N . ASN A 1 682 ? -1.957 -1.343 -28.896 1.00 80.31 682 ASN A N 1
ATOM 5392 C CA . ASN A 1 682 ? -0.614 -1.583 -29.421 1.00 80.31 682 ASN A CA 1
ATOM 5393 C C . ASN A 1 682 ? -0.188 -0.496 -30.414 1.00 80.31 682 ASN A C 1
ATOM 5395 O O . ASN A 1 682 ? 0.947 -0.010 -30.365 1.00 80.31 682 ASN A O 1
ATOM 5399 N N . TRP A 1 683 ? -1.107 -0.090 -31.293 1.00 86.25 683 TRP A N 1
ATOM 5400 C CA . TRP A 1 683 ? -0.891 0.973 -32.269 1.00 86.25 683 TRP A CA 1
ATOM 5401 C C . TRP A 1 683 ? -0.620 2.323 -31.595 1.00 86.25 683 TRP A C 1
ATOM 5403 O O . TRP A 1 683 ? 0.336 3.010 -31.970 1.00 86.25 683 TRP A O 1
ATOM 5413 N N . ARG A 1 684 ? -1.413 2.686 -30.574 1.00 84.69 684 ARG A N 1
ATOM 5414 C CA . ARG A 1 684 ? -1.252 3.948 -29.835 1.00 84.69 684 ARG A CA 1
ATOM 5415 C C . ARG A 1 684 ? 0.077 3.990 -29.108 1.00 84.69 684 ARG A C 1
ATOM 5417 O O . ARG A 1 684 ? 0.791 4.989 -29.192 1.00 84.69 684 ARG A O 1
ATOM 5424 N N . ALA A 1 685 ? 0.443 2.908 -28.430 1.00 77.88 685 ALA A N 1
ATOM 5425 C CA . ALA A 1 685 ? 1.669 2.892 -27.655 1.00 77.88 685 ALA A CA 1
ATOM 5426 C C . ALA A 1 685 ? 2.925 2.961 -28.549 1.00 77.88 685 ALA A C 1
ATOM 5428 O O . ALA A 1 685 ? 3.870 3.683 -28.227 1.00 77.88 685 ALA A O 1
ATOM 5429 N N . ALA A 1 686 ? 2.894 2.342 -29.738 1.00 81.25 686 ALA A N 1
ATOM 5430 C CA . ALA A 1 686 ? 3.940 2.503 -30.754 1.00 81.25 686 ALA A CA 1
ATOM 5431 C C . ALA A 1 686 ? 4.058 3.948 -31.292 1.00 81.25 686 ALA A C 1
ATOM 5433 O O . ALA A 1 686 ? 5.121 4.353 -31.766 1.00 81.25 686 ALA A O 1
ATOM 5434 N N . ARG A 1 687 ? 2.988 4.746 -31.187 1.00 86.56 687 ARG A N 1
ATOM 5435 C CA . ARG A 1 687 ? 2.892 6.138 -31.662 1.00 86.56 687 ARG A CA 1
ATOM 5436 C C . ARG A 1 687 ? 2.840 7.167 -30.538 1.00 86.56 687 ARG A C 1
ATOM 5438 O O . ARG A 1 687 ? 2.350 8.274 -30.739 1.00 86.56 687 ARG A O 1
ATOM 5445 N N . ARG A 1 688 ? 3.374 6.828 -29.360 1.00 83.62 688 ARG A N 1
ATOM 5446 C CA . ARG A 1 688 ? 3.460 7.738 -28.204 1.00 83.62 688 ARG A CA 1
ATOM 5447 C C . ARG A 1 688 ? 2.100 8.299 -27.765 1.00 83.62 688 ARG A C 1
ATOM 5449 O O . ARG A 1 688 ? 2.000 9.475 -27.431 1.00 83.62 688 ARG A O 1
ATOM 5456 N N . GLY A 1 689 ? 1.067 7.460 -27.785 1.00 80.81 689 GLY A N 1
ATOM 5457 C CA . GLY A 1 689 ? -0.270 7.802 -27.305 1.00 80.81 689 GLY A CA 1
ATOM 5458 C C . GLY A 1 689 ? -1.108 8.631 -28.279 1.00 80.81 689 GLY A C 1
ATOM 5459 O O . GLY A 1 689 ? -2.034 9.302 -27.831 1.00 80.81 689 GLY A O 1
ATOM 5460 N N . ALA A 1 690 ? -0.796 8.603 -29.580 1.00 85.31 690 ALA A N 1
ATOM 5461 C CA . ALA A 1 690 ? -1.595 9.272 -30.607 1.00 85.31 690 ALA A CA 1
ATOM 5462 C C . ALA A 1 690 ? -3.075 8.839 -30.562 1.00 85.31 690 ALA A C 1
ATOM 5464 O O . ALA A 1 690 ? -3.373 7.674 -30.290 1.00 85.31 690 ALA A O 1
ATOM 5465 N N . ALA A 1 691 ? -3.988 9.770 -30.850 1.00 86.12 691 ALA A N 1
ATOM 5466 C CA . ALA A 1 691 ? -5.411 9.469 -31.008 1.00 86.12 691 ALA A CA 1
ATOM 5467 C C . ALA A 1 691 ? -5.644 8.553 -32.221 1.00 86.12 691 ALA A C 1
ATOM 5469 O O . ALA A 1 691 ? -4.871 8.599 -33.184 1.00 86.12 691 ALA A O 1
ATOM 5470 N N . LEU A 1 692 ? -6.693 7.724 -32.181 1.00 88.62 692 LEU A N 1
ATOM 5471 C CA . LEU A 1 692 ? -7.043 6.872 -33.318 1.00 88.62 692 LEU A CA 1
ATOM 5472 C C . LEU A 1 692 ? -7.391 7.745 -34.546 1.00 88.62 692 LEU A C 1
ATOM 5474 O O . LEU A 1 692 ? -8.091 8.749 -34.396 1.00 88.62 692 LEU A O 1
ATOM 5478 N N . PRO A 1 693 ? -6.912 7.399 -35.755 1.00 89.31 693 PRO A N 1
ATOM 5479 C CA . PRO A 1 693 ? -7.184 8.175 -36.959 1.00 89.31 693 PRO A CA 1
ATOM 5480 C C . PRO A 1 693 ? -8.673 8.157 -37.320 1.00 89.31 693 PRO A C 1
ATOM 5482 O O . PRO A 1 693 ? -9.366 7.157 -37.128 1.00 89.31 693 PRO A O 1
ATOM 5485 N N . GLY A 1 694 ? -9.155 9.269 -37.877 1.00 88.81 694 GLY A N 1
ATOM 5486 C CA . GLY A 1 694 ? -10.503 9.376 -38.426 1.00 88.81 694 GLY A CA 1
ATOM 5487 C C . GLY A 1 694 ? -10.651 8.670 -39.777 1.00 88.81 694 GLY A C 1
ATOM 5488 O O . GLY A 1 694 ? -9.684 8.192 -40.377 1.00 88.81 694 GLY A O 1
ATOM 5489 N N . LEU A 1 695 ? -11.886 8.630 -40.286 1.00 88.19 695 LEU A N 1
ATOM 5490 C CA . LEU A 1 695 ? -12.216 8.029 -41.589 1.00 88.19 695 LEU A CA 1
ATOM 5491 C C . LEU A 1 695 ? -11.574 8.765 -42.783 1.00 88.19 695 LEU A C 1
ATOM 5493 O O . LEU A 1 695 ? -11.525 8.224 -43.884 1.00 88.19 695 LEU A O 1
ATOM 5497 N N . ASP A 1 696 ? -11.049 9.971 -42.569 1.00 88.38 696 ASP A N 1
ATOM 5498 C CA . ASP A 1 696 ? -10.268 10.745 -43.535 1.00 88.38 696 ASP A CA 1
ATOM 5499 C C . ASP A 1 696 ? -8.880 10.135 -43.807 1.00 88.38 696 ASP A C 1
ATOM 5501 O O . ASP A 1 696 ? -8.304 10.355 -44.874 1.00 88.38 696 ASP A O 1
ATOM 5505 N N . ARG A 1 697 ? -8.349 9.320 -42.883 1.00 87.69 697 ARG A N 1
ATOM 5506 C CA . ARG A 1 697 ? -7.008 8.714 -42.972 1.00 87.69 697 ARG A CA 1
ATOM 5507 C C . ARG A 1 697 ? -7.061 7.195 -43.069 1.00 87.69 697 ARG A C 1
ATOM 5509 O O . ARG A 1 697 ? -6.487 6.469 -42.255 1.00 87.69 697 ARG A O 1
ATOM 5516 N N . LEU A 1 698 ? -7.696 6.704 -44.131 1.00 86.12 698 LEU A N 1
ATOM 5517 C CA . LEU A 1 698 ? -7.867 5.267 -44.385 1.00 86.12 698 LEU A CA 1
ATOM 5518 C C . LEU A 1 698 ? -6.551 4.469 -44.390 1.00 86.12 698 LEU A C 1
ATOM 5520 O O . LEU A 1 698 ? -6.542 3.315 -43.977 1.00 86.12 698 LEU A O 1
ATOM 5524 N N . ALA A 1 699 ? -5.432 5.061 -44.819 1.00 84.69 699 ALA A N 1
ATOM 5525 C CA . ALA A 1 699 ? -4.133 4.384 -44.808 1.00 84.69 699 ALA A CA 1
ATOM 5526 C C . ALA A 1 699 ? -3.661 4.030 -43.383 1.00 84.69 699 ALA A C 1
ATOM 5528 O O . ALA A 1 699 ? -3.192 2.916 -43.155 1.00 84.69 699 ALA A O 1
ATOM 5529 N N . GLU A 1 700 ? -3.828 4.945 -42.423 1.00 84.50 700 GLU A N 1
ATOM 5530 C CA . GLU A 1 700 ? -3.471 4.713 -41.018 1.00 84.50 700 GLU A CA 1
ATOM 5531 C C . GLU A 1 700 ? -4.452 3.733 -40.353 1.00 84.50 700 GLU A C 1
ATOM 5533 O O . GLU A 1 700 ? -4.032 2.861 -39.593 1.00 84.50 700 GLU A O 1
ATOM 5538 N N . LEU A 1 701 ? -5.746 3.806 -40.692 1.00 86.88 701 LEU A N 1
ATOM 5539 C CA . LEU A 1 701 ? -6.752 2.837 -40.238 1.00 86.88 701 LEU A CA 1
ATOM 5540 C C . LEU A 1 701 ? -6.484 1.423 -40.762 1.00 86.88 701 LEU A C 1
ATOM 5542 O O . LEU A 1 701 ? -6.609 0.459 -40.012 1.00 86.88 701 LEU A O 1
ATOM 5546 N N . ASN A 1 702 ? -6.066 1.279 -42.020 1.00 85.56 702 ASN A N 1
ATOM 5547 C CA . ASN A 1 702 ? -5.697 -0.020 -42.584 1.00 85.56 702 ASN A CA 1
ATOM 5548 C C . ASN A 1 702 ? -4.480 -0.627 -41.874 1.00 85.56 702 ASN A C 1
ATOM 5550 O O . ASN A 1 702 ? -4.378 -1.848 -41.749 1.00 85.56 702 ASN A O 1
ATOM 5554 N N . GLU A 1 703 ? -3.574 0.207 -41.362 1.00 85.56 703 GLU A N 1
ATOM 5555 C CA . GLU A 1 703 ? -2.485 -0.266 -40.516 1.00 85.56 703 GLU A CA 1
ATOM 5556 C C . GLU A 1 703 ? -3.012 -0.819 -39.185 1.00 85.56 703 GLU A C 1
ATOM 5558 O O . GLU A 1 703 ? -2.625 -1.922 -38.802 1.00 85.56 703 GLU A O 1
ATOM 5563 N N . VAL A 1 704 ? -3.945 -0.124 -38.522 1.00 86.50 704 VAL A N 1
ATOM 5564 C CA . VAL A 1 704 ? -4.617 -0.635 -37.309 1.00 86.50 704 VAL A CA 1
ATOM 5565 C C . VAL A 1 704 ? -5.345 -1.946 -37.606 1.00 86.50 704 VAL A C 1
ATOM 5567 O O . VAL A 1 704 ? -5.182 -2.913 -36.868 1.00 86.50 704 VAL A O 1
ATOM 5570 N N . LEU A 1 705 ? -6.091 -2.013 -38.713 1.00 85.31 705 LEU A N 1
ATOM 5571 C CA . LEU A 1 705 ? -6.796 -3.219 -39.148 1.00 85.31 705 LEU A CA 1
ATOM 5572 C C . LEU A 1 705 ? -5.833 -4.395 -39.324 1.00 85.31 705 LEU A C 1
ATOM 5574 O O . LEU A 1 705 ? -6.135 -5.510 -38.910 1.00 85.31 705 LEU A O 1
ATOM 5578 N N . SER A 1 706 ? -4.648 -4.143 -39.888 1.00 83.56 706 SER A N 1
ATOM 5579 C CA . SER A 1 706 ? -3.641 -5.186 -40.065 1.00 83.56 706 SER A CA 1
ATOM 5580 C C . SER A 1 706 ? -3.187 -5.788 -38.734 1.00 83.56 706 SER A C 1
ATOM 5582 O O . SER A 1 706 ? -2.854 -6.968 -38.710 1.00 83.56 706 SER A O 1
ATOM 5584 N N . LEU A 1 707 ? -3.219 -5.026 -37.634 1.00 84.06 707 LEU A N 1
ATOM 5585 C CA . LEU A 1 707 ? -2.850 -5.478 -36.290 1.00 84.06 707 LEU A CA 1
ATOM 5586 C C . LEU A 1 707 ? -3.942 -6.307 -35.605 1.00 84.06 707 LEU A C 1
ATOM 5588 O O . LEU A 1 707 ? -3.622 -7.005 -34.644 1.00 84.06 707 LEU A O 1
ATOM 5592 N N . VAL A 1 708 ? -5.190 -6.258 -36.086 1.00 84.62 708 VAL A N 1
ATOM 5593 C CA . VAL A 1 708 ? -6.304 -7.041 -35.535 1.00 84.62 708 VAL A CA 1
ATOM 5594 C C . VAL A 1 708 ? -6.035 -8.521 -35.793 1.00 84.62 708 VAL A C 1
ATOM 5596 O O . VAL A 1 708 ? -6.211 -9.035 -36.896 1.00 84.62 708 VAL A O 1
ATOM 5599 N N . ALA A 1 709 ? -5.561 -9.208 -34.761 1.00 77.38 709 ALA A N 1
ATOM 5600 C CA . ALA A 1 709 ? -5.361 -10.645 -34.749 1.00 77.38 709 ALA A CA 1
ATOM 5601 C C . ALA A 1 709 ? -5.847 -11.191 -33.402 1.00 77.38 709 ALA A C 1
ATOM 5603 O O . ALA A 1 709 ? -5.502 -10.610 -32.370 1.00 77.38 709 ALA A O 1
ATOM 5604 N N . PRO A 1 710 ? -6.634 -12.280 -33.393 1.00 78.06 710 PRO A N 1
ATOM 5605 C CA . PRO A 1 710 ? -6.960 -12.978 -32.160 1.00 78.06 710 PRO A CA 1
ATOM 5606 C C . PRO A 1 710 ? -5.691 -13.439 -31.439 1.00 78.06 710 PRO A C 1
ATOM 5608 O O . PRO A 1 710 ? -4.686 -13.774 -32.074 1.00 78.06 710 PRO A O 1
ATOM 5611 N N . GLU A 1 711 ? -5.752 -13.491 -30.114 1.00 73.25 711 GLU A N 1
ATOM 5612 C CA . GLU A 1 711 ? -4.684 -14.069 -29.304 1.00 73.25 711 GLU A CA 1
ATOM 5613 C C . GLU A 1 711 ? -4.430 -15.523 -29.725 1.00 73.25 711 GLU A C 1
ATOM 5615 O O . GLU A 1 711 ? -5.365 -16.281 -29.994 1.00 73.25 711 GLU A O 1
ATOM 5620 N N . GLY A 1 712 ? -3.160 -15.907 -29.857 1.00 74.56 712 GLY A N 1
ATOM 5621 C CA . GLY A 1 712 ? -2.806 -17.263 -30.291 1.00 74.56 712 GLY A CA 1
ATOM 5622 C C . GLY A 1 712 ? -2.927 -17.527 -31.804 1.00 74.56 712 GLY A C 1
ATOM 5623 O O . GLY A 1 712 ? -2.557 -18.610 -32.266 1.00 74.56 712 GLY A O 1
ATOM 5624 N N . TYR A 1 713 ? -3.441 -16.578 -32.599 1.00 80.44 713 TYR A N 1
ATOM 5625 C CA . TYR A 1 713 ? -3.671 -16.786 -34.030 1.00 80.44 713 TYR A CA 1
ATOM 5626 C C . TYR A 1 713 ? -2.475 -16.357 -34.888 1.00 80.44 713 TYR A C 1
ATOM 5628 O O . TYR A 1 713 ? -2.102 -15.184 -34.954 1.00 80.44 713 TYR A O 1
ATOM 5636 N N . VAL A 1 714 ? -1.916 -17.312 -35.635 1.00 78.62 714 VAL A N 1
ATOM 5637 C CA . VAL A 1 714 ? -0.891 -17.068 -36.658 1.00 78.62 714 VAL A CA 1
ATOM 5638 C C . VAL A 1 714 ? -1.479 -17.410 -38.031 1.00 78.62 714 VAL A C 1
ATOM 5640 O O . VAL A 1 714 ? -1.922 -18.541 -38.224 1.00 78.62 714 VAL A O 1
ATOM 5643 N N . PRO A 1 715 ? -1.474 -16.488 -39.014 1.00 78.75 715 PRO A N 1
ATOM 5644 C CA . PRO A 1 715 ? -1.953 -16.797 -40.360 1.00 78.75 715 PRO A CA 1
ATOM 5645 C C . PRO A 1 715 ? -1.152 -17.938 -41.010 1.00 78.75 715 PRO A C 1
ATOM 5647 O O . PRO A 1 715 ? 0.079 -17.901 -41.004 1.00 78.75 715 PRO A O 1
ATOM 5650 N N . ALA A 1 716 ? -1.826 -18.894 -41.659 1.00 77.44 716 ALA A N 1
ATOM 5651 C CA . ALA A 1 716 ? -1.197 -20.090 -42.248 1.00 77.44 716 ALA A CA 1
ATOM 5652 C C . ALA A 1 716 ? -0.039 -19.781 -43.226 1.00 77.44 716 ALA A C 1
ATOM 5654 O O . ALA A 1 716 ? 0.979 -20.476 -43.261 1.00 77.44 716 ALA A O 1
ATOM 5655 N N . GLY A 1 717 ? -0.148 -18.693 -44.000 1.00 78.50 717 GLY A N 1
ATOM 5656 C CA . GLY A 1 717 ? 0.930 -18.244 -44.889 1.00 78.50 717 GLY A CA 1
ATOM 5657 C C . GLY A 1 717 ? 2.205 -17.857 -44.130 1.00 78.50 717 GLY A C 1
ATOM 5658 O O . GLY A 1 717 ? 3.307 -18.223 -44.541 1.00 78.50 717 GLY A O 1
ATOM 5659 N N . ILE A 1 718 ? 2.050 -17.182 -42.988 1.00 83.12 718 ILE A N 1
ATOM 5660 C CA . ILE A 1 718 ? 3.149 -16.782 -42.100 1.00 83.12 718 ILE A CA 1
ATOM 5661 C C . ILE A 1 718 ? 3.694 -17.980 -41.332 1.00 83.12 718 ILE A C 1
ATOM 5663 O O . ILE A 1 718 ? 4.904 -18.078 -41.160 1.00 83.12 718 ILE A O 1
ATOM 5667 N N . GLU A 1 719 ? 2.843 -18.920 -40.933 1.00 84.31 719 GLU A N 1
ATOM 5668 C CA . GLU A 1 719 ? 3.261 -20.137 -40.237 1.00 84.31 719 GLU A CA 1
ATOM 5669 C C . GLU A 1 719 ? 4.269 -20.954 -41.056 1.00 84.31 719 GLU A C 1
ATOM 5671 O O . GLU A 1 719 ? 5.330 -21.319 -40.552 1.00 84.31 719 GLU A O 1
ATOM 5676 N N . SER A 1 720 ? 4.010 -21.140 -42.355 1.00 84.88 720 SER A N 1
ATOM 5677 C CA . SER A 1 720 ? 4.948 -21.844 -43.240 1.00 84.88 720 SER A CA 1
ATOM 5678 C C . SER A 1 720 ? 6.303 -21.129 -43.374 1.00 84.88 720 SER A C 1
ATOM 5680 O O . SER A 1 720 ? 7.349 -21.769 -43.490 1.00 84.88 720 SER A O 1
ATOM 5682 N N . LEU A 1 721 ? 6.292 -19.792 -43.368 1.00 87.88 721 LEU A N 1
ATOM 5683 C CA . LEU A 1 721 ? 7.489 -18.956 -43.456 1.00 87.88 721 LEU A CA 1
ATOM 5684 C C . LEU A 1 721 ? 8.282 -18.984 -42.148 1.00 87.88 721 LEU A C 1
ATOM 5686 O O . LEU A 1 721 ? 9.512 -19.034 -42.178 1.00 87.88 721 LEU A O 1
ATOM 5690 N N . LEU A 1 722 ? 7.573 -18.969 -41.020 1.00 87.69 722 LEU A N 1
ATOM 5691 C CA . LEU A 1 722 ? 8.145 -19.054 -39.687 1.00 87.69 722 LEU A CA 1
ATOM 5692 C C . LEU A 1 722 ? 8.813 -20.408 -39.469 1.00 87.69 722 LEU A C 1
ATOM 5694 O O . LEU A 1 722 ? 9.949 -20.430 -39.012 1.00 87.69 722 LEU A O 1
ATOM 5698 N N . GLN A 1 723 ? 8.171 -21.512 -39.861 1.00 87.56 723 GLN A N 1
ATOM 5699 C CA . GLN A 1 723 ? 8.759 -22.844 -39.714 1.00 87.56 723 GLN A CA 1
ATOM 5700 C C . GLN A 1 723 ? 10.083 -22.959 -40.479 1.00 87.56 723 GLN A C 1
ATOM 5702 O O . GLN A 1 723 ? 11.093 -23.336 -39.898 1.00 87.56 723 GLN A O 1
ATOM 5707 N N . ARG A 1 724 ? 10.125 -22.503 -41.742 1.00 87.25 724 ARG A N 1
ATOM 5708 C CA . ARG A 1 724 ? 11.373 -22.468 -42.528 1.00 87.25 724 ARG A CA 1
ATOM 5709 C C . ARG A 1 724 ? 12.469 -21.634 -41.864 1.00 87.25 724 ARG A C 1
ATOM 5711 O O . ARG A 1 724 ? 13.642 -21.988 -41.940 1.00 87.25 724 ARG A O 1
ATOM 5718 N N . TYR A 1 725 ? 12.098 -20.515 -41.242 1.00 89.06 725 TYR A N 1
ATOM 5719 C CA . TYR A 1 725 ? 13.040 -19.667 -40.516 1.00 89.06 725 TYR A CA 1
ATOM 5720 C C . TYR A 1 725 ? 13.559 -20.350 -39.239 1.00 89.06 725 TYR A C 1
ATOM 5722 O O . TYR A 1 725 ? 14.757 -20.301 -38.970 1.00 89.06 725 TYR A O 1
ATOM 5730 N N . LEU A 1 726 ? 12.686 -21.022 -38.482 1.00 88.38 726 LEU A N 1
ATOM 5731 C CA . LEU A 1 726 ? 13.058 -21.782 -37.286 1.00 88.38 726 LEU A CA 1
ATOM 5732 C C . LEU A 1 726 ? 13.981 -22.956 -37.623 1.00 88.38 726 LEU A C 1
ATOM 5734 O O . LEU A 1 726 ? 14.994 -23.128 -36.950 1.00 88.38 726 LEU A O 1
ATOM 5738 N N . ASP A 1 727 ? 13.689 -23.698 -38.692 1.00 87.19 727 ASP A N 1
ATOM 5739 C CA . ASP A 1 727 ? 14.523 -24.812 -39.154 1.00 87.19 727 ASP A CA 1
ATOM 5740 C C . ASP A 1 727 ? 15.925 -24.319 -39.555 1.00 87.19 727 ASP A C 1
ATOM 5742 O O . ASP A 1 727 ? 16.938 -24.912 -39.179 1.00 87.19 727 ASP A O 1
ATOM 5746 N N . ALA A 1 728 ? 16.004 -23.182 -40.258 1.00 86.06 728 ALA A N 1
ATOM 5747 C CA . ALA A 1 728 ? 17.274 -22.545 -40.602 1.00 86.06 728 ALA A CA 1
ATOM 5748 C C . ALA A 1 728 ? 18.044 -22.052 -39.361 1.00 86.06 728 ALA A C 1
ATOM 5750 O O . ALA A 1 728 ? 19.265 -22.202 -39.298 1.00 86.06 728 ALA A O 1
ATOM 5751 N N . CYS A 1 729 ? 17.348 -21.499 -38.362 1.00 83.81 729 CYS A N 1
ATOM 5752 C CA . CYS A 1 729 ? 17.959 -21.084 -37.098 1.00 83.81 729 CYS A CA 1
ATOM 5753 C C . CYS A 1 729 ? 18.520 -22.275 -36.317 1.00 83.81 729 CYS A C 1
ATOM 5755 O O . CYS A 1 729 ? 19.657 -22.207 -35.859 1.00 83.81 729 CYS A O 1
ATOM 5757 N N . ALA A 1 730 ? 17.756 -23.364 -36.209 1.00 83.69 730 ALA A N 1
ATOM 5758 C CA . ALA A 1 730 ? 18.178 -24.581 -35.521 1.00 83.69 730 ALA A CA 1
ATOM 5759 C C . ALA A 1 730 ? 19.379 -25.248 -36.215 1.00 83.69 730 ALA A C 1
ATOM 5761 O O . ALA A 1 730 ? 20.267 -25.772 -35.545 1.00 83.69 730 ALA A O 1
ATOM 5762 N N . ALA A 1 731 ? 19.441 -25.189 -37.552 1.00 84.50 731 ALA A N 1
ATOM 5763 C CA . ALA A 1 731 ? 20.583 -25.681 -38.321 1.00 84.50 731 ALA A CA 1
ATOM 5764 C C . ALA A 1 731 ? 21.851 -24.828 -38.125 1.00 84.50 731 ALA A C 1
ATOM 5766 O O . ALA A 1 731 ? 22.958 -25.364 -38.127 1.00 84.50 731 ALA A O 1
ATOM 5767 N N . ALA A 1 732 ? 21.704 -23.508 -37.966 1.00 83.56 732 ALA A N 1
ATOM 5768 C CA . ALA A 1 732 ? 22.825 -22.591 -37.761 1.00 83.56 732 ALA A CA 1
ATOM 5769 C C . ALA A 1 732 ? 23.341 -22.579 -36.310 1.00 83.56 732 ALA A C 1
ATOM 5771 O O . ALA A 1 732 ? 24.541 -22.404 -36.088 1.00 83.56 732 ALA A O 1
ATOM 5772 N N . ASP A 1 733 ? 22.446 -22.750 -35.335 1.00 80.94 733 ASP A N 1
ATOM 5773 C CA . ASP A 1 733 ? 22.752 -22.733 -33.906 1.00 80.94 733 ASP A CA 1
ATOM 5774 C C . ASP A 1 733 ? 21.808 -23.675 -33.130 1.00 80.94 733 ASP A C 1
ATOM 5776 O O . ASP A 1 733 ? 20.687 -23.288 -32.783 1.00 80.94 733 ASP A O 1
ATOM 5780 N N . PRO A 1 734 ? 22.245 -24.911 -32.819 1.00 77.88 734 PRO A N 1
ATOM 5781 C CA . PRO A 1 734 ? 21.416 -25.897 -32.122 1.00 77.88 734 PRO A CA 1
ATOM 5782 C C . PRO A 1 734 ? 20.955 -25.461 -30.723 1.00 77.88 734 PRO A C 1
ATOM 5784 O O . PRO A 1 734 ? 19.991 -26.012 -30.194 1.00 77.88 734 PRO A O 1
ATOM 5787 N N . GLY A 1 735 ? 21.636 -24.486 -30.105 1.00 75.94 735 GLY A N 1
ATOM 5788 C CA . GLY A 1 735 ? 21.269 -23.939 -28.797 1.00 75.94 735 GLY A CA 1
ATOM 5789 C C . GLY A 1 735 ? 20.124 -22.923 -28.849 1.00 75.94 735 GLY A C 1
ATOM 5790 O O . GLY A 1 735 ? 19.656 -22.477 -27.797 1.00 75.94 735 GLY A O 1
ATOM 5791 N N . ARG A 1 736 ? 19.671 -22.549 -30.052 1.00 84.00 736 ARG A N 1
ATOM 5792 C CA . ARG A 1 736 ? 18.651 -21.527 -30.289 1.00 84.00 736 ARG A CA 1
ATOM 5793 C C . ARG A 1 736 ? 17.275 -22.164 -30.471 1.00 84.00 736 ARG A C 1
ATOM 5795 O O . ARG A 1 736 ? 16.939 -22.682 -31.531 1.00 84.00 736 ARG A O 1
ATOM 5802 N N . GLN A 1 737 ? 16.457 -22.081 -29.431 1.00 88.00 737 GLN A N 1
ATOM 5803 C CA . GLN A 1 737 ? 15.095 -22.604 -29.392 1.00 88.00 737 GLN A CA 1
ATOM 5804 C C . GLN A 1 737 ? 14.083 -21.452 -29.335 1.00 88.00 737 GLN A C 1
ATOM 5806 O O . GLN A 1 737 ? 14.344 -20.448 -28.664 1.00 88.00 737 GLN A O 1
ATOM 5811 N N . PRO A 1 738 ? 12.939 -21.549 -30.036 1.00 91.00 738 PRO A N 1
ATOM 5812 C CA . PRO A 1 738 ? 11.884 -20.545 -29.956 1.00 91.00 738 PRO A CA 1
ATOM 5813 C C . PRO A 1 738 ? 11.183 -20.581 -28.595 1.00 91.00 738 PRO A C 1
ATOM 5815 O O . PRO A 1 738 ? 10.893 -21.653 -28.074 1.00 91.00 738 PRO A O 1
ATOM 5818 N N . LEU A 1 739 ? 10.893 -19.402 -28.042 1.00 90.88 739 LEU A N 1
ATOM 5819 C CA . LEU A 1 739 ? 10.206 -19.233 -26.756 1.00 90.88 739 LEU A CA 1
ATOM 5820 C C . LEU A 1 739 ? 8.845 -18.556 -26.935 1.00 90.88 739 LEU A C 1
ATOM 5822 O O . LEU A 1 739 ? 7.827 -19.052 -26.459 1.00 90.88 739 LEU A O 1
ATOM 5826 N N . LEU A 1 740 ? 8.810 -17.437 -27.660 1.00 90.69 740 LEU A N 1
ATOM 5827 C CA . LEU A 1 740 ? 7.607 -16.621 -27.801 1.00 90.69 740 LEU A CA 1
ATOM 5828 C C . LEU A 1 740 ? 7.588 -15.920 -29.159 1.00 90.69 740 LEU A C 1
ATOM 5830 O O . LEU A 1 740 ? 8.599 -15.378 -29.597 1.00 90.69 740 LEU A O 1
ATOM 5834 N N . LEU A 1 741 ? 6.430 -15.900 -29.809 1.00 90.69 741 LEU A N 1
ATOM 5835 C CA . LEU A 1 741 ? 6.156 -15.082 -30.984 1.00 90.69 741 LEU A CA 1
ATOM 5836 C C . LEU A 1 741 ? 5.134 -14.010 -30.613 1.00 90.69 741 LEU A C 1
ATOM 5838 O O . LEU A 1 741 ? 4.030 -14.334 -30.170 1.00 90.69 741 LEU A O 1
ATOM 5842 N N . THR A 1 742 ? 5.475 -12.750 -30.853 1.00 89.19 742 THR A N 1
ATOM 5843 C CA . THR A 1 742 ? 4.577 -11.610 -30.659 1.00 89.19 742 THR A CA 1
ATOM 5844 C C . THR A 1 742 ? 4.442 -10.777 -31.933 1.00 89.19 742 THR A C 1
ATOM 5846 O O . THR A 1 742 ? 5.206 -10.921 -32.897 1.00 89.19 742 THR A O 1
ATOM 5849 N N . ARG A 1 743 ? 3.439 -9.899 -31.953 1.00 86.44 743 ARG A N 1
ATOM 5850 C CA . ARG A 1 743 ? 3.207 -8.917 -33.015 1.00 86.44 743 ARG A CA 1
ATOM 5851 C C . ARG A 1 743 ? 3.341 -7.505 -32.473 1.00 86.44 743 ARG A C 1
ATOM 5853 O O . ARG A 1 743 ? 2.600 -7.124 -31.576 1.00 86.44 743 ARG A O 1
ATOM 5860 N N . SER A 1 744 ? 4.251 -6.723 -33.045 1.00 85.94 744 SER A N 1
ATOM 5861 C CA . SER A 1 744 ? 4.458 -5.313 -32.702 1.00 85.94 744 SER A CA 1
ATOM 5862 C C . SER A 1 744 ? 3.345 -4.417 -33.264 1.00 85.94 744 SER A C 1
ATOM 5864 O O . SER A 1 744 ? 2.846 -4.670 -34.358 1.00 85.94 744 SER A O 1
ATOM 5866 N N . GLY A 1 745 ? 3.058 -3.293 -32.599 1.00 75.69 745 GLY A N 1
ATOM 5867 C CA . GLY A 1 745 ? 2.168 -2.214 -33.062 1.00 75.69 745 GLY A CA 1
ATOM 5868 C C . GLY A 1 745 ? 2.618 -1.480 -34.337 1.00 75.69 745 GLY A C 1
ATOM 5869 O O . GLY A 1 745 ? 1.912 -0.599 -34.817 1.00 75.69 745 GLY A O 1
ATOM 5870 N N . SER A 1 746 ? 3.776 -1.849 -34.895 1.00 79.69 746 SER A N 1
ATOM 5871 C CA . SER A 1 746 ? 4.247 -1.465 -36.240 1.00 79.69 746 SER A CA 1
ATOM 5872 C C . SER A 1 746 ? 4.024 -2.562 -37.295 1.00 79.69 746 SER A C 1
ATOM 5874 O O . SER A 1 746 ? 4.602 -2.523 -38.377 1.00 79.69 746 SER A O 1
ATOM 5876 N N . ASN A 1 747 ? 3.218 -3.574 -36.963 1.00 81.25 747 ASN A N 1
ATOM 5877 C CA . ASN A 1 747 ? 2.902 -4.739 -37.788 1.00 81.25 747 ASN A CA 1
ATOM 5878 C C . ASN A 1 747 ? 4.115 -5.628 -38.140 1.00 81.25 747 ASN A C 1
ATOM 5880 O O . ASN A 1 747 ? 4.184 -6.247 -39.201 1.00 81.25 747 ASN A O 1
ATOM 5884 N N . ARG A 1 748 ? 5.081 -5.712 -37.221 1.00 87.69 748 ARG A N 1
ATOM 5885 C CA . ARG A 1 748 ? 6.253 -6.595 -37.328 1.00 87.69 748 ARG A CA 1
ATOM 5886 C C . ARG A 1 748 ? 6.083 -7.825 -36.453 1.00 87.69 748 ARG A C 1
ATOM 5888 O O . ARG A 1 748 ? 5.493 -7.730 -35.377 1.00 87.69 748 ARG A O 1
ATOM 5895 N N . TYR A 1 749 ? 6.646 -8.951 -36.873 1.00 88.88 749 TYR A N 1
ATOM 5896 C CA . TYR A 1 749 ? 6.723 -10.143 -36.032 1.00 88.88 749 TYR A CA 1
ATOM 5897 C C . TYR A 1 749 ? 7.957 -10.048 -35.144 1.00 88.88 749 TYR A C 1
ATOM 5899 O O . TYR A 1 749 ? 9.018 -9.629 -35.598 1.00 88.88 749 TYR A O 1
ATOM 5907 N N . VAL A 1 750 ? 7.835 -10.416 -33.877 1.00 90.19 750 VAL A N 1
ATOM 5908 C CA . VAL A 1 750 ? 8.955 -10.429 -32.939 1.00 90.19 750 VAL A CA 1
ATOM 5909 C C . VAL A 1 750 ? 9.068 -11.836 -32.381 1.00 90.19 750 VAL A C 1
ATOM 5911 O O . VAL A 1 750 ? 8.146 -12.344 -31.750 1.00 90.19 750 VAL A O 1
ATOM 5914 N N . LEU A 1 751 ? 10.192 -12.484 -32.659 1.00 91.88 751 LEU A N 1
ATOM 5915 C CA . LEU A 1 751 ? 10.489 -13.824 -32.184 1.00 91.88 751 LEU A CA 1
ATOM 5916 C C . LEU A 1 751 ? 11.512 -13.745 -31.052 1.00 91.88 751 LEU A C 1
ATOM 5918 O O . LEU A 1 751 ? 12.626 -13.253 -31.239 1.00 91.88 751 LEU A O 1
ATOM 5922 N N . TYR A 1 752 ? 11.138 -14.272 -29.895 1.00 92.06 752 TYR A N 1
ATOM 5923 C CA . TYR A 1 752 ? 12.022 -14.484 -28.762 1.00 92.06 752 TYR A CA 1
ATOM 5924 C C . TYR A 1 752 ? 12.580 -15.904 -28.818 1.00 92.06 752 TYR A C 1
ATOM 5926 O O . TYR A 1 752 ? 11.832 -16.875 -28.949 1.00 92.06 752 TYR A O 1
ATOM 5934 N N . THR A 1 753 ? 13.901 -16.021 -28.719 1.00 91.44 753 THR A N 1
ATOM 5935 C CA . THR A 1 753 ? 14.630 -17.296 -28.738 1.00 91.44 753 THR A CA 1
ATOM 5936 C C . THR A 1 753 ? 15.600 -17.384 -27.563 1.00 91.44 753 THR A C 1
ATOM 5938 O O . THR A 1 753 ? 16.020 -16.354 -27.026 1.00 91.44 753 THR A O 1
ATOM 5941 N N . THR A 1 754 ? 15.970 -18.597 -27.152 1.00 91.06 754 THR A N 1
ATOM 5942 C CA . THR A 1 754 ? 17.046 -18.799 -26.171 1.00 91.06 754 THR A CA 1
ATOM 5943 C C . THR A 1 754 ? 18.354 -18.209 -26.692 1.00 91.06 754 THR A C 1
ATOM 5945 O O . THR A 1 754 ? 18.645 -18.251 -27.888 1.00 91.06 754 THR A O 1
ATOM 5948 N N . ALA A 1 755 ? 19.150 -17.640 -25.788 1.00 87.12 755 ALA A N 1
ATOM 5949 C CA . ALA A 1 755 ? 20.482 -17.171 -26.138 1.00 87.12 755 ALA A CA 1
ATOM 5950 C C . ALA A 1 755 ? 21.480 -18.337 -26.119 1.00 87.12 755 ALA A C 1
ATOM 5952 O O . ALA A 1 755 ? 21.510 -19.117 -25.155 1.00 87.12 755 ALA A O 1
ATOM 5953 N N . SER A 1 756 ? 22.298 -18.399 -27.165 1.00 84.69 756 SER A N 1
ATOM 5954 C CA . SER A 1 756 ? 23.363 -19.386 -27.365 1.00 84.69 756 SER A CA 1
ATOM 5955 C C . SER A 1 756 ? 24.597 -19.098 -26.505 1.00 84.69 756 SER A C 1
ATOM 5957 O O . SER A 1 756 ? 24.719 -18.028 -25.907 1.00 84.69 756 SER A O 1
ATOM 5959 N N . ASP A 1 757 ? 25.567 -20.013 -26.478 1.00 81.94 757 ASP A N 1
ATOM 5960 C CA . ASP A 1 757 ? 26.839 -19.773 -25.783 1.00 81.94 757 ASP A CA 1
ATOM 5961 C C . ASP A 1 757 ? 27.655 -18.635 -26.418 1.00 81.94 757 ASP A C 1
ATOM 5963 O O . ASP A 1 757 ? 28.343 -17.901 -25.706 1.00 81.94 757 ASP A O 1
ATOM 5967 N N . ARG A 1 758 ? 27.513 -18.411 -27.733 1.00 82.00 758 ARG A N 1
ATOM 5968 C CA . ARG A 1 758 ? 28.125 -17.265 -28.431 1.00 82.00 758 ARG A CA 1
ATOM 5969 C C . ARG A 1 758 ? 27.552 -15.936 -27.950 1.00 82.00 758 ARG A C 1
ATOM 5971 O O . ARG A 1 758 ? 28.292 -14.975 -27.777 1.00 82.00 758 ARG A O 1
ATOM 5978 N N . ASP A 1 759 ? 26.250 -15.897 -27.678 1.00 85.06 759 ASP A N 1
ATOM 5979 C CA . ASP A 1 759 ? 25.589 -14.703 -27.144 1.00 85.06 759 ASP A CA 1
ATOM 5980 C C . ASP A 1 759 ? 26.041 -14.406 -25.703 1.00 85.06 759 ASP A C 1
ATOM 5982 O O . ASP A 1 759 ? 26.015 -13.258 -25.265 1.00 85.06 759 ASP A O 1
ATOM 5986 N N . ARG A 1 760 ? 26.482 -15.429 -24.958 1.00 85.25 760 ARG A N 1
ATOM 5987 C CA . ARG A 1 760 ? 26.950 -15.312 -23.565 1.00 85.25 760 ARG A CA 1
ATOM 5988 C C . ARG A 1 760 ? 28.426 -14.935 -23.458 1.00 85.25 760 ARG A C 1
ATOM 5990 O O . ARG A 1 760 ? 28.827 -14.341 -22.456 1.00 85.25 760 ARG A O 1
ATOM 5997 N N . GLU A 1 761 ? 29.228 -15.245 -24.476 1.00 84.69 761 GLU A N 1
ATOM 5998 C CA . GLU A 1 761 ? 30.678 -15.027 -24.499 1.00 84.69 761 GLU A CA 1
ATOM 5999 C C . GLU A 1 761 ? 31.112 -13.590 -24.148 1.00 84.69 761 GLU A C 1
ATOM 6001 O O . GLU A 1 761 ? 32.084 -13.450 -23.407 1.00 84.69 761 GLU A O 1
ATOM 6006 N N . PRO A 1 762 ? 30.431 -12.502 -24.556 1.00 85.06 762 PRO A N 1
ATOM 6007 C CA . PRO A 1 762 ? 30.844 -11.140 -24.199 1.00 85.06 762 PRO A CA 1
ATOM 6008 C C . PRO A 1 762 ? 30.664 -10.781 -22.713 1.00 85.06 762 PRO A C 1
ATOM 6010 O O . PRO A 1 762 ? 31.135 -9.730 -22.273 1.00 85.06 762 PRO A O 1
ATOM 6013 N N . TYR A 1 763 ? 29.995 -11.626 -21.924 1.00 86.06 763 TYR A N 1
ATOM 6014 C CA . TYR A 1 763 ? 29.573 -11.321 -20.556 1.00 86.06 763 TYR A CA 1
ATOM 6015 C C . TYR A 1 763 ? 30.335 -12.139 -19.505 1.00 86.06 763 TYR A C 1
ATOM 6017 O O . TYR A 1 763 ? 30.978 -13.147 -19.834 1.00 86.06 763 TYR A O 1
ATOM 6025 N N . PRO A 1 764 ? 30.351 -11.686 -18.234 1.00 82.75 764 PRO A N 1
ATOM 6026 C CA . PRO A 1 764 ? 31.022 -12.416 -17.174 1.00 82.75 764 PRO A CA 1
ATOM 6027 C C . PRO A 1 764 ? 30.442 -13.823 -17.014 1.00 82.75 764 PRO A C 1
ATOM 6029 O O . PRO A 1 764 ? 29.227 -13.975 -16.929 1.00 82.75 764 PRO A O 1
ATOM 6032 N N . SER A 1 765 ? 31.289 -14.848 -16.912 1.00 79.62 765 SER A N 1
ATOM 6033 C CA . SER A 1 765 ? 30.843 -16.253 -16.815 1.00 79.62 765 SER A CA 1
ATOM 6034 C C . SER A 1 765 ? 30.066 -16.556 -15.530 1.00 79.62 765 SER A C 1
ATOM 6036 O O . SER A 1 765 ? 29.333 -17.536 -15.448 1.00 79.62 765 SER A O 1
ATOM 6038 N N . VAL A 1 766 ? 30.213 -15.694 -14.525 1.00 80.31 766 VAL A N 1
ATOM 6039 C CA . VAL A 1 766 ? 29.502 -15.759 -13.242 1.00 80.31 766 VAL A CA 1
ATOM 6040 C C . VAL A 1 766 ? 28.089 -15.184 -13.297 1.00 80.31 766 VAL A C 1
ATOM 6042 O O . VAL A 1 766 ? 27.365 -15.245 -12.305 1.00 80.31 766 VAL A O 1
ATOM 6045 N N . LEU A 1 767 ? 27.708 -14.572 -14.421 1.00 80.31 767 LEU A N 1
ATOM 6046 C CA . LEU A 1 767 ? 26.388 -13.995 -14.609 1.00 80.31 767 LEU A CA 1
ATOM 6047 C C . LEU A 1 767 ? 25.347 -15.114 -14.701 1.00 80.31 767 LEU A C 1
ATOM 6049 O O . LEU A 1 767 ? 25.384 -15.937 -15.613 1.00 80.31 767 LEU A O 1
ATOM 6053 N N . SER A 1 768 ? 24.380 -15.116 -13.783 1.00 79.50 768 SER A N 1
ATOM 6054 C CA . SER A 1 768 ? 23.182 -15.940 -13.942 1.00 79.50 768 SER A CA 1
ATOM 6055 C C . SER A 1 768 ? 22.404 -15.438 -15.157 1.00 79.50 768 SER A C 1
ATOM 6057 O O . SER A 1 768 ? 21.888 -14.319 -15.158 1.00 79.50 768 SER A O 1
ATOM 6059 N N . TRP A 1 769 ? 22.377 -16.249 -16.213 1.00 84.06 769 TRP A N 1
ATOM 6060 C CA . TRP A 1 769 ? 21.807 -15.855 -17.491 1.00 84.06 769 TRP A CA 1
ATOM 6061 C C . TRP A 1 769 ? 20.275 -15.858 -17.453 1.00 84.06 769 TRP A C 1
ATOM 6063 O O . TRP A 1 769 ? 19.668 -16.866 -17.106 1.00 84.06 769 TRP A O 1
ATOM 6073 N N . GLY A 1 770 ? 19.659 -14.736 -17.834 1.00 84.56 770 GLY A N 1
ATOM 6074 C CA . GLY A 1 770 ? 18.201 -14.607 -17.969 1.00 84.56 770 GLY A CA 1
ATOM 6075 C C . GLY A 1 770 ? 17.745 -13.849 -19.219 1.00 84.56 770 GLY A C 1
ATOM 6076 O O . GLY A 1 770 ? 16.552 -13.603 -19.371 1.00 84.56 770 GLY A O 1
ATOM 6077 N N . TRP A 1 771 ? 18.665 -13.471 -20.112 1.00 88.75 771 TRP A N 1
ATOM 6078 C CA . TRP A 1 771 ? 18.343 -12.714 -21.323 1.00 88.75 771 TRP A CA 1
ATOM 6079 C C . TRP A 1 771 ? 17.986 -13.646 -22.478 1.00 88.75 771 TRP A C 1
ATOM 6081 O O . TRP A 1 771 ? 18.635 -14.666 -22.711 1.00 88.75 771 TRP A O 1
ATOM 6091 N N . VAL A 1 772 ? 16.973 -13.258 -23.236 1.00 90.88 772 VAL A N 1
ATOM 6092 C CA . VAL A 1 772 ? 16.542 -13.944 -24.453 1.00 90.88 772 VAL A CA 1
ATOM 6093 C C . VAL A 1 772 ? 16.888 -13.088 -25.661 1.00 90.88 772 VAL A C 1
ATOM 6095 O O . VAL A 1 772 ? 17.022 -11.866 -25.572 1.00 90.88 772 VAL A O 1
ATOM 6098 N N . ARG A 1 773 ? 17.034 -13.721 -26.816 1.00 90.06 773 ARG A N 1
ATOM 6099 C CA . ARG A 1 773 ? 17.306 -13.039 -28.076 1.00 90.06 773 ARG A CA 1
ATOM 6100 C C . ARG A 1 773 ? 15.987 -12.642 -28.720 1.00 90.06 773 ARG A C 1
ATOM 6102 O O . ARG A 1 773 ? 15.184 -13.505 -29.061 1.00 90.06 773 ARG A O 1
ATOM 6109 N N . ARG A 1 774 ? 15.776 -11.337 -28.867 1.00 91.19 774 ARG A N 1
ATOM 6110 C CA . ARG A 1 774 ? 14.616 -10.706 -29.496 1.00 91.19 774 ARG A CA 1
ATOM 6111 C C . ARG A 1 774 ? 14.952 -10.372 -30.945 1.00 91.19 774 ARG A C 1
ATOM 6113 O O . ARG A 1 774 ? 15.794 -9.512 -31.204 1.00 91.19 774 ARG A O 1
ATOM 6120 N N . VAL A 1 775 ? 14.280 -11.033 -31.882 1.00 91.44 775 VAL A N 1
ATOM 6121 C CA . VAL A 1 775 ? 14.501 -10.873 -33.325 1.00 91.44 775 VAL A CA 1
ATOM 6122 C C . VAL A 1 775 ? 13.258 -10.296 -33.973 1.00 91.44 775 VAL A C 1
ATOM 6124 O O . VAL A 1 775 ? 12.174 -10.862 -33.870 1.00 91.44 775 VAL A O 1
ATOM 6127 N N . VAL A 1 776 ? 13.413 -9.161 -34.648 1.00 91.31 776 VAL A N 1
ATOM 6128 C CA . VAL A 1 776 ? 12.323 -8.510 -35.376 1.00 91.31 776 VAL A CA 1
ATOM 6129 C C . VAL A 1 776 ? 12.333 -8.995 -36.820 1.00 91.31 776 VAL A C 1
ATOM 6131 O O . VAL A 1 776 ? 13.324 -8.826 -37.531 1.00 91.31 776 VAL A O 1
ATOM 6134 N N . LEU A 1 777 ? 11.219 -9.585 -37.240 1.00 90.69 777 LEU A N 1
ATOM 6135 C CA . LEU A 1 777 ? 11.017 -10.244 -38.520 1.00 90.69 777 LEU A CA 1
ATOM 6136 C C . LEU A 1 777 ? 9.964 -9.505 -39.352 1.00 90.69 777 LEU A C 1
ATOM 6138 O O . LEU A 1 777 ? 8.890 -9.140 -38.864 1.00 90.69 777 LEU A O 1
ATOM 6142 N N . GLU A 1 778 ? 10.257 -9.343 -40.638 1.00 88.62 778 GLU A N 1
ATOM 6143 C CA . GLU A 1 778 ? 9.326 -8.815 -41.637 1.00 88.62 778 GLU A CA 1
ATOM 6144 C C . GLU A 1 778 ? 9.240 -9.755 -42.850 1.00 88.62 778 GLU A C 1
ATOM 6146 O O . GLU A 1 778 ? 10.266 -10.280 -43.299 1.00 88.62 778 GLU A O 1
ATOM 6151 N N . PRO A 1 779 ? 8.047 -9.964 -43.435 1.00 83.62 779 PRO A N 1
ATOM 6152 C CA . PRO A 1 779 ? 7.929 -10.626 -44.728 1.00 83.62 779 PRO A CA 1
ATOM 6153 C C . PRO A 1 779 ? 8.652 -9.819 -45.811 1.00 83.62 779 PRO A C 1
ATOM 6155 O O . PRO A 1 779 ? 8.525 -8.599 -45.903 1.00 83.62 779 PRO A O 1
ATOM 6158 N N . THR A 1 780 ? 9.402 -10.499 -46.674 1.00 82.19 780 THR A N 1
ATOM 6159 C CA . THR A 1 780 ? 9.993 -9.853 -47.856 1.00 82.19 780 THR A CA 1
ATOM 6160 C C . THR A 1 780 ? 8.925 -9.350 -48.831 1.00 82.19 780 THR A C 1
ATOM 6162 O O . THR A 1 780 ? 7.802 -9.845 -48.837 1.00 82.19 780 THR A O 1
ATOM 6165 N N . LYS A 1 781 ? 9.276 -8.407 -49.725 1.00 73.56 781 LYS A N 1
ATOM 6166 C CA . LYS A 1 781 ? 8.347 -7.869 -50.748 1.00 73.56 781 LYS A CA 1
ATOM 6167 C C . LYS A 1 781 ? 7.697 -8.951 -51.624 1.00 73.56 781 LYS A C 1
ATOM 6169 O O . LYS A 1 781 ? 6.611 -8.744 -52.143 1.00 73.56 781 LYS A O 1
ATOM 6174 N N . THR A 1 782 ? 8.368 -10.089 -51.798 1.00 72.56 782 THR A N 1
ATOM 6175 C CA . THR A 1 782 ? 7.875 -11.253 -52.550 1.00 72.56 782 THR A CA 1
ATOM 6176 C C . THR A 1 782 ? 7.205 -12.312 -51.664 1.00 72.56 782 THR A C 1
ATOM 6178 O O . THR A 1 782 ? 6.813 -13.355 -52.177 1.00 72.56 782 THR A O 1
ATOM 6181 N N . ALA A 1 783 ? 7.112 -12.075 -50.349 1.00 72.62 783 ALA A N 1
ATOM 6182 C CA . ALA A 1 783 ? 6.561 -12.960 -49.317 1.00 72.62 783 ALA A CA 1
ATOM 6183 C C . ALA A 1 783 ? 7.127 -14.398 -49.321 1.00 72.62 783 ALA A C 1
ATOM 6185 O O . ALA A 1 783 ? 6.470 -15.334 -48.874 1.00 72.62 783 ALA A O 1
ATOM 6186 N N . ARG A 1 784 ? 8.359 -14.596 -49.821 1.00 75.75 784 ARG A N 1
ATOM 6187 C CA . ARG A 1 784 ? 8.981 -15.932 -49.947 1.00 75.75 784 ARG A CA 1
ATOM 6188 C C . ARG A 1 784 ? 9.718 -16.396 -48.689 1.00 75.75 784 ARG A C 1
ATOM 6190 O O . ARG A 1 784 ? 9.788 -17.597 -48.431 1.00 75.75 784 ARG A O 1
ATOM 6197 N N . HIS A 1 785 ? 10.269 -15.457 -47.924 1.00 81.50 785 HIS A N 1
ATOM 6198 C CA . HIS A 1 785 ? 10.962 -15.696 -46.652 1.00 81.50 785 HIS A CA 1
ATOM 6199 C C . HIS A 1 785 ? 10.796 -14.502 -45.700 1.00 81.50 785 HIS A C 1
ATOM 6201 O O . HIS A 1 785 ? 10.457 -13.395 -46.143 1.00 81.50 785 HIS A O 1
ATOM 6207 N N . LEU A 1 786 ? 11.041 -14.742 -44.407 1.00 87.00 786 LEU A N 1
ATOM 6208 C CA . LEU A 1 786 ? 11.140 -13.706 -43.377 1.00 87.00 786 LEU A CA 1
ATOM 6209 C C . LEU A 1 786 ? 12.554 -13.128 -43.371 1.00 87.00 786 LEU A C 1
ATOM 6211 O O . LEU A 1 786 ? 13.536 -13.868 -43.416 1.00 87.00 786 LEU A O 1
ATOM 6215 N N . ARG A 1 787 ? 12.646 -11.802 -43.331 1.00 87.25 787 ARG A N 1
ATOM 6216 C CA . ARG A 1 787 ? 13.898 -11.064 -43.207 1.00 87.25 787 ARG A CA 1
ATOM 6217 C C . ARG A 1 787 ? 14.062 -10.579 -41.771 1.00 87.25 787 ARG A C 1
ATOM 6219 O O . ARG A 1 787 ? 13.130 -10.017 -41.200 1.00 87.25 787 ARG A O 1
ATOM 6226 N N . GLU A 1 788 ? 15.272 -10.716 -41.242 1.00 89.81 788 GLU A N 1
ATOM 6227 C CA . GLU A 1 788 ? 15.678 -10.089 -39.984 1.00 89.81 788 GLU A CA 1
ATOM 6228 C C . GLU A 1 788 ? 15.911 -8.586 -40.190 1.00 89.81 788 GLU A C 1
ATOM 6230 O O . GLU A 1 788 ? 16.699 -8.163 -41.042 1.00 89.81 788 GLU A O 1
ATOM 6235 N N . VAL A 1 789 ? 15.183 -7.770 -39.429 1.00 89.44 789 VAL A N 1
ATOM 6236 C CA . VAL A 1 789 ? 15.286 -6.304 -39.453 1.00 89.44 789 VAL A CA 1
ATOM 6237 C C . VAL A 1 789 ? 16.262 -5.820 -38.392 1.00 89.44 789 VAL A C 1
ATOM 6239 O O . VAL A 1 789 ? 17.092 -4.951 -38.647 1.00 89.44 789 VAL A O 1
ATOM 6242 N N . SER A 1 790 ? 16.137 -6.369 -37.189 1.00 89.69 790 SER A N 1
ATOM 6243 C CA . SER A 1 790 ? 16.970 -6.022 -36.047 1.00 89.69 790 SER A CA 1
ATOM 6244 C C . SER A 1 790 ? 16.987 -7.160 -35.048 1.00 89.69 790 SER A C 1
ATOM 6246 O O . SER A 1 790 ? 16.005 -7.893 -34.911 1.00 89.69 790 SER A O 1
ATOM 6248 N N . GLU A 1 791 ? 18.058 -7.213 -34.277 1.00 88.69 791 GLU A N 1
ATOM 6249 C CA . GLU A 1 791 ? 18.260 -8.218 -33.256 1.00 88.69 791 GLU A CA 1
ATOM 6250 C C . GLU A 1 791 ? 18.831 -7.579 -31.991 1.00 88.69 791 GLU A C 1
ATOM 6252 O O . GLU A 1 791 ? 19.680 -6.687 -32.061 1.00 88.69 791 GLU A O 1
ATOM 6257 N N . SER A 1 792 ? 18.350 -8.019 -30.831 1.00 89.38 792 SER A N 1
ATOM 6258 C CA . SER A 1 792 ? 18.850 -7.567 -29.536 1.00 89.38 792 SER A CA 1
ATOM 6259 C C . SER A 1 792 ? 18.662 -8.628 -28.459 1.00 89.38 792 SER A C 1
ATOM 6261 O O . SER A 1 792 ? 17.690 -9.376 -28.483 1.00 89.38 792 SER A O 1
ATOM 6263 N N . LEU A 1 793 ? 19.530 -8.637 -27.451 1.00 89.19 793 LEU A N 1
ATOM 6264 C CA . LEU A 1 793 ? 19.301 -9.389 -26.218 1.00 89.19 793 LEU A CA 1
ATOM 6265 C C . LEU A 1 793 ? 18.406 -8.575 -25.275 1.00 89.19 793 LEU A C 1
ATOM 6267 O O . LEU A 1 793 ? 18.610 -7.375 -25.089 1.00 89.19 793 LEU A O 1
ATOM 6271 N N . THR A 1 794 ? 17.380 -9.204 -24.710 1.00 86.56 794 THR A N 1
ATOM 6272 C CA . THR A 1 794 ? 16.333 -8.538 -23.923 1.00 86.56 794 THR A CA 1
ATOM 6273 C C . THR A 1 794 ? 15.956 -9.372 -22.704 1.00 86.56 794 THR A C 1
ATOM 6275 O O . THR A 1 794 ? 16.013 -10.599 -22.726 1.00 86.56 794 THR A O 1
ATOM 6278 N N . TRP A 1 795 ? 15.593 -8.691 -21.621 1.00 84.19 795 TRP A N 1
ATOM 6279 C CA . TRP A 1 795 ? 15.044 -9.302 -20.415 1.00 84.19 795 TRP A CA 1
ATOM 6280 C C . TRP A 1 795 ? 13.547 -9.569 -20.613 1.00 84.19 795 TRP A C 1
ATOM 6282 O O . TRP A 1 795 ? 12.782 -8.618 -20.773 1.00 84.19 795 TRP A O 1
ATOM 6292 N N . LEU A 1 796 ? 13.132 -10.840 -20.654 1.00 84.00 796 LEU A N 1
ATOM 6293 C CA . LEU A 1 796 ? 11.733 -11.204 -20.898 1.00 84.00 796 LEU A CA 1
ATOM 6294 C C . LEU A 1 796 ? 10.924 -11.115 -19.599 1.00 84.00 796 LEU A C 1
ATOM 6296 O O . LEU A 1 796 ? 11.086 -11.929 -18.693 1.00 84.00 796 LEU A O 1
ATOM 6300 N N . HIS A 1 797 ? 10.071 -10.101 -19.500 1.00 77.19 797 HIS A N 1
ATOM 6301 C CA . HIS A 1 797 ? 9.206 -9.894 -18.343 1.00 77.19 797 HIS A CA 1
ATOM 6302 C C . HIS A 1 797 ? 7.895 -10.682 -18.489 1.00 77.19 797 HIS A C 1
ATOM 6304 O O . HIS A 1 797 ? 7.436 -10.889 -19.610 1.00 77.19 797 HIS A O 1
ATOM 6310 N N . GLU A 1 798 ? 7.291 -11.108 -17.374 1.00 74.38 798 GLU A N 1
ATOM 6311 C CA . GLU A 1 798 ? 6.016 -11.855 -17.365 1.00 74.38 798 GLU A CA 1
ATOM 6312 C C . GLU A 1 798 ? 4.886 -11.074 -18.058 1.00 74.38 798 GLU A C 1
ATOM 6314 O O . GLU A 1 798 ? 4.118 -11.628 -18.842 1.00 74.38 798 GLU A O 1
ATOM 6319 N N . ALA A 1 799 ? 4.828 -9.762 -17.822 1.00 68.31 799 ALA A N 1
ATOM 6320 C CA . ALA A 1 799 ? 3.964 -8.854 -18.567 1.00 68.31 799 ALA A CA 1
ATOM 6321 C C . ALA A 1 799 ? 4.645 -8.409 -19.871 1.00 68.31 799 ALA A C 1
ATOM 6323 O O . ALA A 1 799 ? 5.697 -7.764 -19.837 1.00 68.31 799 ALA A O 1
ATOM 6324 N N . LEU A 1 800 ? 4.025 -8.718 -21.014 1.00 69.69 800 LEU A N 1
ATOM 6325 C CA . LEU A 1 800 ? 4.495 -8.243 -22.313 1.00 69.69 800 LEU A CA 1
ATOM 6326 C C . LEU A 1 800 ? 4.319 -6.723 -22.449 1.00 69.69 800 LEU A C 1
ATOM 6328 O O . LEU A 1 800 ? 3.353 -6.162 -21.918 1.00 69.69 800 LEU A O 1
ATOM 6332 N N . PRO A 1 801 ? 5.214 -6.041 -23.191 1.00 69.31 801 PRO A N 1
ATOM 6333 C CA . PRO A 1 801 ? 5.046 -4.625 -23.489 1.00 69.31 801 PRO A CA 1
ATOM 6334 C C . PRO A 1 801 ? 3.689 -4.371 -24.149 1.00 69.31 801 PRO A C 1
ATOM 6336 O O . PRO A 1 801 ? 3.301 -5.094 -25.062 1.00 69.31 801 PRO A O 1
ATOM 6339 N N . ALA A 1 802 ? 2.998 -3.291 -23.777 1.00 64.62 802 ALA A N 1
ATOM 6340 C CA . ALA A 1 802 ? 1.701 -2.912 -24.353 1.00 64.62 802 ALA A CA 1
ATOM 6341 C C . ALA A 1 802 ? 1.721 -2.605 -25.870 1.00 64.62 802 ALA A C 1
ATOM 6343 O O . ALA A 1 802 ? 0.729 -2.130 -26.399 1.00 64.62 802 ALA A O 1
ATOM 6344 N N . SER A 1 803 ? 2.865 -2.745 -26.549 1.00 71.94 803 SER A N 1
ATOM 6345 C CA . SER A 1 803 ? 3.047 -2.557 -27.992 1.00 71.94 803 SER A CA 1
ATOM 6346 C C . SER A 1 803 ? 3.198 -3.894 -28.709 1.00 71.94 803 SER A C 1
ATOM 6348 O O . SER A 1 803 ? 3.340 -3.907 -29.930 1.00 71.94 803 SER A O 1
ATOM 6350 N N . GLU A 1 804 ? 3.181 -5.004 -27.971 1.00 80.56 804 GLU A N 1
ATOM 6351 C CA . GLU A 1 804 ? 3.302 -6.358 -28.480 1.00 80.56 804 GLU A CA 1
ATOM 6352 C C . GLU A 1 804 ? 2.089 -7.192 -28.048 1.00 80.56 804 GLU A C 1
ATOM 6354 O O . GLU A 1 804 ? 1.688 -7.169 -26.889 1.00 80.56 804 GLU A O 1
ATOM 6359 N N . ALA A 1 805 ? 1.498 -7.936 -28.984 1.00 81.44 805 ALA A N 1
ATOM 6360 C CA . ALA A 1 805 ? 0.471 -8.940 -28.694 1.00 81.44 805 ALA A CA 1
ATOM 6361 C C . ALA A 1 805 ? 1.055 -10.348 -28.826 1.00 81.44 805 ALA A C 1
ATOM 6363 O O . ALA A 1 805 ? 1.752 -10.629 -29.803 1.00 81.44 805 ALA A O 1
ATOM 6364 N N . GLU A 1 806 ? 0.760 -11.232 -27.872 1.00 85.88 806 GLU A N 1
ATOM 6365 C CA . GLU A 1 806 ? 1.159 -12.640 -27.927 1.00 85.88 806 GLU A CA 1
ATOM 6366 C C . GLU A 1 806 ? 0.431 -13.367 -29.067 1.00 85.88 806 GLU A C 1
ATOM 6368 O O . GLU A 1 806 ? -0.796 -13.366 -29.150 1.00 85.88 806 GLU A O 1
ATOM 6373 N N . LEU A 1 807 ? 1.200 -13.991 -29.964 1.00 85.62 807 LEU A N 1
ATOM 6374 C CA . LEU A 1 807 ? 0.665 -14.816 -31.050 1.00 85.62 807 LEU A CA 1
ATOM 6375 C C . LEU A 1 807 ? 0.884 -16.309 -30.815 1.00 85.62 807 LEU A C 1
ATOM 6377 O O . LEU A 1 807 ? 0.081 -17.112 -31.272 1.00 85.62 807 LEU A O 1
ATOM 6381 N N . ARG A 1 808 ? 1.996 -16.710 -30.186 1.00 87.88 808 ARG A N 1
ATOM 6382 C CA . ARG A 1 808 ? 2.293 -18.122 -29.897 1.00 87.88 808 ARG A CA 1
ATOM 6383 C C . ARG A 1 808 ? 3.344 -18.250 -28.802 1.00 87.88 808 ARG A C 1
ATOM 6385 O O . ARG A 1 808 ? 4.427 -17.678 -28.930 1.00 87.88 808 ARG A O 1
ATOM 6392 N N . ARG A 1 809 ? 3.065 -19.078 -27.798 1.00 89.94 809 ARG A N 1
ATOM 6393 C CA . ARG A 1 809 ? 4.013 -19.503 -26.760 1.00 89.94 809 ARG A CA 1
ATOM 6394 C C . ARG A 1 809 ? 4.502 -20.920 -27.035 1.00 89.94 809 ARG A C 1
ATOM 6396 O O . ARG A 1 809 ? 3.703 -21.792 -27.368 1.00 89.94 809 ARG A O 1
ATOM 6403 N N . TYR A 1 810 ? 5.808 -21.138 -26.928 1.00 89.12 810 TYR A N 1
ATOM 6404 C CA . TYR A 1 810 ? 6.441 -22.441 -27.146 1.00 89.12 810 TYR A CA 1
ATOM 6405 C C . TYR A 1 810 ? 6.727 -23.146 -25.811 1.00 89.12 810 TYR A C 1
ATOM 6407 O O . TYR A 1 810 ? 6.760 -22.522 -24.749 1.00 89.12 810 TYR A O 1
ATOM 6415 N N . SER A 1 811 ? 6.940 -24.463 -25.853 1.00 85.44 811 SER A N 1
ATOM 6416 C CA . SER A 1 811 ? 7.260 -25.263 -24.665 1.00 85.44 811 SER A CA 1
ATOM 6417 C C . SER A 1 811 ? 8.562 -24.799 -24.006 1.00 85.44 811 SER A C 1
ATOM 6419 O O . SER A 1 811 ? 9.576 -24.667 -24.689 1.00 85.44 811 SER A O 1
ATOM 6421 N N . GLY A 1 812 ? 8.547 -24.605 -22.685 1.00 82.69 812 GLY A N 1
ATOM 6422 C CA . GLY A 1 812 ? 9.713 -24.147 -21.917 1.00 82.69 812 GLY A CA 1
ATOM 6423 C C . GLY A 1 812 ? 9.871 -22.625 -21.843 1.00 82.69 812 GLY A C 1
ATOM 6424 O O . GLY A 1 812 ? 10.829 -22.155 -21.239 1.00 82.69 812 GLY A O 1
ATOM 6425 N N . ALA A 1 813 ? 8.944 -21.840 -22.410 1.00 85.12 813 ALA A N 1
ATOM 6426 C CA . ALA A 1 813 ? 8.953 -20.379 -22.290 1.00 85.12 813 ALA A CA 1
ATOM 6427 C C . ALA A 1 813 ? 8.773 -19.887 -20.843 1.00 85.12 813 ALA A C 1
ATOM 6429 O O . ALA A 1 813 ? 9.343 -18.861 -20.476 1.00 85.12 813 ALA A O 1
ATOM 6430 N N . ASP A 1 814 ? 8.034 -20.636 -20.018 1.00 85.25 814 ASP A N 1
ATOM 6431 C CA . ASP A 1 814 ? 7.693 -20.232 -18.649 1.00 85.25 814 ASP A CA 1
ATOM 6432 C C . ASP A 1 814 ? 8.914 -20.091 -17.726 1.00 85.25 814 ASP A C 1
ATOM 6434 O O . ASP A 1 814 ? 8.935 -19.214 -16.864 1.00 85.25 814 ASP A O 1
ATOM 6438 N N . ASP A 1 815 ? 9.984 -20.848 -17.985 1.00 84.81 815 ASP A N 1
ATOM 6439 C CA . ASP A 1 815 ? 11.248 -20.759 -17.240 1.00 84.81 815 ASP A CA 1
ATOM 6440 C C . ASP A 1 815 ? 12.021 -19.451 -17.506 1.00 84.81 815 ASP A C 1
ATOM 6442 O O . ASP A 1 815 ? 12.948 -19.098 -16.767 1.00 84.81 815 ASP A O 1
ATOM 6446 N N . TRP A 1 816 ? 11.659 -18.724 -18.570 1.00 86.19 816 TRP A N 1
ATOM 6447 C CA . TRP A 1 816 ? 12.335 -17.503 -19.015 1.00 86.19 816 TRP A CA 1
ATOM 6448 C C . TRP A 1 816 ? 11.583 -16.219 -18.671 1.00 86.19 816 TRP A C 1
ATOM 6450 O O . TRP A 1 816 ? 12.155 -15.142 -18.848 1.00 86.19 816 TRP A O 1
ATOM 6460 N N . PHE A 1 817 ? 10.343 -16.303 -18.179 1.00 85.06 817 PHE A N 1
ATOM 6461 C CA . PHE A 1 817 ? 9.600 -15.128 -17.731 1.00 85.06 817 PHE A CA 1
ATOM 6462 C C . PHE A 1 817 ? 10.063 -14.680 -16.347 1.00 85.06 817 PHE A C 1
ATOM 6464 O O . PHE A 1 817 ? 10.116 -15.449 -15.386 1.00 85.06 817 PHE A O 1
ATOM 6471 N N . HIS A 1 818 ? 10.371 -13.391 -16.235 1.00 80.56 818 HIS A N 1
ATOM 6472 C CA . HIS A 1 818 ? 10.834 -12.790 -14.991 1.00 80.56 818 HIS A CA 1
ATOM 6473 C C . HIS A 1 818 ? 9.773 -11.867 -14.398 1.00 80.56 818 HIS A C 1
ATOM 6475 O O . HIS A 1 818 ? 9.205 -11.036 -15.103 1.00 80.56 818 HIS A O 1
ATOM 6481 N N . LYS A 1 819 ? 9.555 -11.996 -13.085 1.00 75.81 819 LYS A N 1
ATOM 6482 C CA . LYS A 1 819 ? 8.692 -11.102 -12.289 1.00 75.81 819 LYS A CA 1
ATOM 6483 C C . LYS A 1 819 ? 9.366 -9.786 -11.923 1.00 75.81 819 LYS A C 1
ATOM 6485 O O . LYS A 1 819 ? 8.701 -8.774 -11.746 1.00 75.81 819 LYS A O 1
ATOM 6490 N N . ASP A 1 820 ? 10.684 -9.833 -11.766 1.00 70.62 820 ASP A N 1
ATOM 6491 C CA . ASP A 1 820 ? 11.494 -8.674 -11.422 1.00 70.62 820 ASP A CA 1
ATOM 6492 C C . ASP A 1 820 ? 12.031 -8.008 -12.693 1.00 70.62 820 ASP A C 1
ATOM 6494 O O . ASP A 1 820 ? 12.392 -8.681 -13.669 1.00 70.62 820 ASP A O 1
ATOM 6498 N N . ALA A 1 821 ? 12.148 -6.681 -12.651 1.00 68.12 821 ALA A N 1
ATOM 6499 C CA . ALA A 1 821 ? 12.803 -5.902 -13.694 1.00 68.12 821 ALA A CA 1
ATOM 6500 C C . ALA A 1 821 ? 14.277 -6.313 -13.884 1.00 68.12 821 ALA A C 1
ATOM 6502 O O . ALA A 1 821 ? 14.907 -6.893 -12.993 1.00 68.12 821 ALA A O 1
ATOM 6503 N N . GLU A 1 822 ? 14.843 -5.977 -15.050 1.00 73.12 822 GLU A N 1
ATOM 6504 C CA . GLU A 1 822 ? 16.253 -6.236 -15.366 1.00 73.12 822 GLU A CA 1
ATOM 6505 C C . GLU A 1 822 ? 17.164 -5.654 -14.258 1.00 73.12 822 GLU A C 1
ATOM 6507 O O . GLU A 1 822 ? 17.161 -4.436 -14.054 1.00 73.12 822 GLU A O 1
ATOM 6512 N N . PRO A 1 823 ? 17.965 -6.476 -13.545 1.00 68.75 823 PRO A N 1
ATOM 6513 C CA . PRO A 1 823 ? 18.717 -6.001 -12.380 1.00 68.75 823 PRO A CA 1
ATOM 6514 C C . PRO A 1 823 ? 19.758 -4.931 -12.723 1.00 68.75 823 PRO A C 1
ATOM 6516 O O . PRO A 1 823 ? 19.881 -3.923 -12.030 1.00 68.75 823 PRO A O 1
ATOM 6519 N N . ILE A 1 824 ? 20.529 -5.167 -13.787 1.00 72.19 824 ILE A N 1
ATOM 6520 C CA . ILE A 1 824 ? 21.511 -4.248 -14.366 1.00 72.19 824 ILE A CA 1
ATOM 6521 C C . ILE A 1 824 ? 21.487 -4.478 -15.879 1.00 72.19 824 ILE A C 1
ATOM 6523 O O . ILE A 1 824 ? 21.446 -5.620 -16.331 1.00 72.19 824 ILE A O 1
ATOM 6527 N N . ARG A 1 825 ? 21.561 -3.394 -16.661 1.00 74.50 825 ARG A N 1
ATOM 6528 C CA . ARG A 1 825 ? 21.580 -3.465 -18.129 1.00 74.50 825 ARG A CA 1
ATOM 6529 C C . ARG A 1 825 ? 22.696 -4.368 -18.642 1.00 74.50 825 ARG A C 1
ATOM 6531 O O . ARG A 1 825 ? 23.859 -4.177 -18.288 1.00 74.50 825 ARG A O 1
ATOM 6538 N N . LEU A 1 826 ? 22.371 -5.229 -19.599 1.00 79.88 826 LEU A N 1
ATOM 6539 C CA . LEU A 1 826 ? 23.326 -6.162 -20.198 1.00 79.88 826 LEU A CA 1
ATOM 6540 C C . LEU A 1 826 ? 24.618 -5.501 -20.733 1.00 79.88 826 LEU A C 1
ATOM 6542 O O . LEU A 1 826 ? 25.720 -6.003 -20.511 1.00 79.88 826 LEU A O 1
ATOM 6546 N N . ARG A 1 827 ? 24.519 -4.310 -21.347 1.00 79.00 827 ARG A N 1
ATOM 6547 C CA . ARG A 1 827 ? 25.690 -3.523 -21.805 1.00 79.00 827 ARG A CA 1
ATOM 6548 C C . ARG A 1 827 ? 26.703 -3.242 -20.690 1.00 79.00 827 ARG A C 1
ATOM 6550 O O . ARG A 1 827 ? 27.899 -3.175 -20.936 1.00 79.00 827 ARG A O 1
ATOM 6557 N N . THR A 1 828 ? 26.216 -3.075 -19.467 1.00 77.62 828 THR A N 1
ATOM 6558 C CA . THR A 1 828 ? 27.032 -2.778 -18.294 1.00 77.62 828 THR A CA 1
ATOM 6559 C C . THR A 1 828 ? 27.842 -4.008 -17.888 1.00 77.62 828 THR A C 1
ATOM 6561 O O . THR A 1 828 ? 29.021 -3.879 -17.572 1.00 77.62 828 THR A O 1
ATOM 6564 N N . TYR A 1 829 ? 27.264 -5.210 -17.981 1.00 80.56 829 TYR A N 1
ATOM 6565 C CA . TYR A 1 829 ? 27.997 -6.457 -17.748 1.00 80.56 829 TYR A CA 1
ATOM 6566 C C . TYR A 1 829 ? 29.111 -6.686 -18.773 1.00 80.56 829 TYR A C 1
ATOM 6568 O O . TYR A 1 829 ? 30.205 -7.099 -18.386 1.00 80.56 829 TYR A O 1
ATOM 6576 N N . ALA A 1 830 ? 28.877 -6.360 -20.050 1.00 82.56 830 ALA A N 1
ATOM 6577 C CA . ALA A 1 830 ? 29.930 -6.409 -21.070 1.00 82.56 830 ALA A CA 1
ATOM 6578 C C . ALA A 1 830 ? 31.091 -5.467 -20.718 1.00 82.56 830 ALA A C 1
ATOM 6580 O O . ALA A 1 830 ? 32.255 -5.868 -20.758 1.00 82.56 830 ALA A O 1
ATOM 6581 N N . THR A 1 831 ? 30.783 -4.238 -20.287 1.00 81.75 831 THR A N 1
ATOM 6582 C CA . THR A 1 831 ? 31.804 -3.288 -19.824 1.00 81.75 831 THR A CA 1
ATOM 6583 C C . THR A 1 831 ? 32.579 -3.824 -18.621 1.00 81.75 831 THR A C 1
ATOM 6585 O O . THR A 1 831 ? 33.795 -3.683 -18.586 1.00 81.75 831 THR A O 1
ATOM 6588 N N . ILE A 1 832 ? 31.924 -4.493 -17.663 1.00 81.50 832 ILE A N 1
ATOM 6589 C CA . ILE A 1 832 ? 32.608 -5.103 -16.510 1.00 81.50 832 ILE A CA 1
ATOM 6590 C C . ILE A 1 832 ? 33.624 -6.155 -16.970 1.00 81.50 832 ILE A C 1
ATOM 6592 O O . ILE A 1 832 ? 34.773 -6.112 -16.531 1.00 81.50 832 ILE A O 1
ATOM 6596 N N . LYS A 1 833 ? 33.239 -7.073 -17.870 1.00 85.00 833 LYS A N 1
ATOM 6597 C CA . LYS A 1 833 ? 34.166 -8.092 -18.393 1.00 85.00 833 LYS A CA 1
ATOM 6598 C C . LYS A 1 833 ? 35.346 -7.456 -19.123 1.00 85.00 833 LYS A C 1
ATOM 6600 O O . LYS A 1 833 ? 36.486 -7.839 -18.868 1.00 85.00 833 LYS A O 1
ATOM 6605 N N . ARG A 1 834 ? 35.075 -6.473 -19.988 1.00 85.75 834 ARG A N 1
ATOM 6606 C CA . ARG A 1 834 ? 36.116 -5.739 -20.717 1.00 85.75 834 ARG A CA 1
ATOM 6607 C C . ARG A 1 834 ? 37.077 -5.049 -19.751 1.00 85.75 834 ARG A C 1
ATOM 6609 O O . ARG A 1 834 ? 38.275 -5.275 -19.822 1.00 85.75 834 ARG A O 1
ATOM 6616 N N . ASN A 1 835 ? 36.553 -4.302 -18.782 1.00 84.31 835 ASN A N 1
ATOM 6617 C CA . ASN A 1 835 ? 37.367 -3.574 -17.814 1.00 84.31 835 ASN A CA 1
ATOM 6618 C C . ASN A 1 835 ? 38.220 -4.515 -16.935 1.00 84.31 835 ASN A C 1
ATOM 6620 O O . ASN A 1 835 ? 39.338 -4.160 -16.574 1.00 84.31 835 ASN A O 1
ATOM 6624 N N . LEU A 1 836 ? 37.729 -5.718 -16.603 1.00 85.81 836 LEU A N 1
ATOM 6625 C CA . LEU A 1 836 ? 38.520 -6.735 -15.893 1.00 85.81 836 LEU A CA 1
ATOM 6626 C C . LEU A 1 836 ? 39.703 -7.251 -16.724 1.00 85.81 836 LEU A C 1
ATOM 6628 O O . LEU A 1 836 ? 40.754 -7.547 -16.150 1.00 85.81 836 LEU A O 1
ATOM 6632 N N . ALA A 1 837 ? 39.536 -7.367 -18.044 1.00 85.12 837 ALA A N 1
ATOM 6633 C CA . ALA A 1 837 ? 40.613 -7.728 -18.962 1.00 85.12 837 ALA A CA 1
ATOM 6634 C C . ALA A 1 837 ? 41.600 -6.560 -19.149 1.00 85.12 837 ALA A C 1
ATOM 6636 O O . ALA A 1 837 ? 42.807 -6.752 -19.022 1.00 85.12 837 ALA A O 1
ATOM 6637 N N . ASP A 1 838 ? 41.091 -5.339 -19.336 1.00 85.44 838 ASP A N 1
ATOM 6638 C CA . ASP A 1 838 ? 41.896 -4.125 -19.527 1.00 85.44 838 ASP A CA 1
ATOM 6639 C C . ASP A 1 838 ? 42.729 -3.760 -18.284 1.00 85.44 838 ASP A C 1
ATOM 6641 O O . ASP A 1 838 ? 43.773 -3.116 -18.391 1.00 85.44 838 ASP A O 1
ATOM 6645 N N . ALA A 1 839 ? 42.324 -4.206 -17.088 1.00 85.69 839 ALA A N 1
ATOM 6646 C CA . ALA A 1 839 ? 43.082 -3.991 -15.854 1.00 85.69 839 ALA A CA 1
ATOM 6647 C C . ALA A 1 839 ? 44.518 -4.557 -15.912 1.00 85.69 839 ALA A C 1
ATOM 6649 O O . ALA A 1 839 ? 45.394 -4.054 -15.207 1.00 85.69 839 ALA A O 1
ATOM 6650 N N . VAL A 1 840 ? 44.787 -5.546 -16.775 1.00 86.62 840 VAL A N 1
ATOM 6651 C CA . VAL A 1 840 ? 46.124 -6.139 -16.981 1.00 86.62 840 VAL A CA 1
ATOM 6652 C C . VAL A 1 840 ? 47.151 -5.112 -17.457 1.00 86.62 840 VAL A C 1
ATOM 6654 O O . VAL A 1 840 ? 48.335 -5.250 -17.162 1.00 86.62 840 VAL A O 1
ATOM 6657 N N . VAL A 1 841 ? 46.719 -4.025 -18.100 1.00 85.75 841 VAL A N 1
ATOM 6658 C CA . VAL A 1 841 ? 47.609 -2.937 -18.533 1.00 85.75 841 VAL A CA 1
ATOM 6659 C C . VAL A 1 841 ? 48.395 -2.323 -17.356 1.00 85.75 841 VAL A C 1
ATOM 6661 O O . VAL A 1 841 ? 49.490 -1.795 -17.544 1.00 85.75 841 VAL A O 1
ATOM 6664 N N . TRP A 1 842 ? 47.892 -2.439 -16.122 1.00 84.62 842 TRP A N 1
ATOM 6665 C CA . TRP A 1 842 ? 48.597 -1.992 -14.917 1.00 84.62 842 TRP A CA 1
ATOM 6666 C C . TRP A 1 842 ? 49.694 -2.942 -14.428 1.00 84.62 842 TRP A C 1
ATOM 6668 O O . TRP A 1 842 ? 50.512 -2.535 -13.603 1.00 84.62 842 TRP A O 1
ATOM 6678 N N . GLU A 1 843 ? 49.743 -4.186 -14.907 1.00 85.69 843 GLU A N 1
ATOM 6679 C CA . GLU A 1 843 ? 50.672 -5.205 -14.412 1.00 85.69 843 GLU A CA 1
ATOM 6680 C C . GLU A 1 843 ? 52.149 -4.768 -14.476 1.00 85.69 843 GLU A C 1
ATOM 6682 O O . GLU A 1 843 ? 52.819 -4.870 -13.441 1.00 85.69 843 GLU A O 1
ATOM 6687 N N . PRO A 1 844 ? 52.675 -4.227 -15.600 1.00 83.81 844 PRO A N 1
ATOM 6688 C CA . PRO A 1 844 ? 54.083 -3.838 -15.688 1.00 83.81 844 PRO A CA 1
ATOM 6689 C C . PRO A 1 844 ? 54.452 -2.738 -14.686 1.00 83.81 844 PRO A C 1
ATOM 6691 O O . PRO A 1 844 ? 55.500 -2.803 -14.049 1.00 83.81 844 PRO A O 1
ATOM 6694 N N . VAL A 1 845 ? 53.560 -1.760 -14.499 1.00 85.56 845 VAL A N 1
ATOM 6695 C CA . VAL A 1 845 ? 53.763 -0.614 -13.599 1.00 85.56 845 VAL A CA 1
ATOM 6696 C C . VAL A 1 845 ? 53.710 -1.051 -12.137 1.00 85.56 845 VAL A C 1
ATOM 6698 O O . VAL A 1 845 ? 54.573 -0.690 -11.337 1.00 85.56 845 VAL A O 1
ATOM 6701 N N . LEU A 1 846 ? 52.700 -1.848 -11.779 1.00 85.56 846 LEU A N 1
ATOM 6702 C CA . LEU A 1 846 ? 52.486 -2.282 -10.402 1.00 85.56 846 LEU A CA 1
ATOM 6703 C C . LEU A 1 846 ? 53.592 -3.237 -9.931 1.00 85.56 846 LEU A C 1
ATOM 6705 O O . LEU A 1 846 ? 54.083 -3.074 -8.812 1.00 85.56 846 LEU A O 1
ATOM 6709 N N . ARG A 1 847 ? 54.045 -4.162 -10.793 1.00 82.62 847 ARG A N 1
ATOM 6710 C CA . ARG A 1 847 ? 55.141 -5.099 -10.482 1.00 82.62 847 ARG A CA 1
ATOM 6711 C C . ARG A 1 847 ? 56.512 -4.434 -10.405 1.00 82.62 847 ARG A C 1
ATOM 6713 O O . ARG A 1 847 ? 57.310 -4.821 -9.556 1.00 82.62 847 ARG A O 1
ATOM 6720 N N . ALA A 1 848 ? 56.799 -3.470 -11.281 1.00 81.81 848 ALA A N 1
ATOM 6721 C CA . ALA A 1 848 ? 58.086 -2.772 -11.291 1.00 81.81 848 ALA A CA 1
ATOM 6722 C C . ALA A 1 848 ? 58.273 -1.858 -10.064 1.00 81.81 848 ALA A C 1
ATOM 6724 O O . ALA A 1 848 ? 59.402 -1.617 -9.640 1.00 81.81 848 ALA A O 1
ATOM 6725 N N . GLY A 1 849 ? 57.175 -1.413 -9.443 1.00 80.50 849 GLY A N 1
ATOM 6726 C CA . GLY A 1 849 ? 57.198 -0.664 -8.188 1.00 80.50 849 GLY A CA 1
ATOM 6727 C C . GLY A 1 849 ? 57.322 0.859 -8.366 1.00 80.50 849 GLY A C 1
ATOM 6728 O O . GLY A 1 849 ? 57.150 1.387 -9.466 1.00 80.50 849 GLY A O 1
ATOM 6729 N N . PRO A 1 850 ? 57.556 1.612 -7.273 1.00 82.44 850 PRO A N 1
ATOM 6730 C CA . PRO A 1 850 ? 57.577 3.074 -7.311 1.00 82.44 850 PRO A CA 1
ATOM 6731 C C . PRO A 1 850 ? 58.652 3.629 -8.256 1.00 82.44 850 PRO A C 1
ATOM 6733 O O . PRO A 1 850 ? 59.828 3.315 -8.107 1.00 82.44 850 PRO A O 1
ATOM 6736 N N . GLY A 1 851 ? 58.263 4.526 -9.166 1.00 80.00 851 GLY A N 1
ATOM 6737 C CA . GLY A 1 851 ? 59.172 5.171 -10.126 1.00 80.00 851 GLY A CA 1
ATOM 6738 C C . GLY A 1 851 ? 59.366 4.422 -11.446 1.00 80.00 851 GLY A C 1
ATOM 6739 O O . GLY A 1 851 ? 60.211 4.827 -12.235 1.00 80.00 851 GLY A O 1
ATOM 6740 N N . ALA A 1 852 ? 58.592 3.362 -11.697 1.00 82.50 852 ALA A N 1
ATOM 6741 C CA . ALA A 1 852 ? 58.657 2.580 -12.932 1.00 82.50 852 ALA A CA 1
ATOM 6742 C C . ALA A 1 852 ? 58.288 3.362 -14.209 1.00 82.50 852 ALA A C 1
ATOM 6744 O O . ALA A 1 852 ? 58.689 2.961 -15.299 1.00 82.50 852 ALA A O 1
ATOM 6745 N N . GLY A 1 853 ? 57.532 4.457 -14.080 1.00 84.19 853 GLY A N 1
ATOM 6746 C CA . GLY A 1 853 ? 56.941 5.174 -15.206 1.00 84.19 853 GLY A CA 1
ATOM 6747 C C . GLY A 1 853 ? 55.582 4.590 -15.583 1.00 84.19 853 GLY A C 1
ATOM 6748 O O . GLY A 1 853 ? 55.422 3.382 -15.750 1.00 84.19 853 GLY A O 1
ATOM 6749 N N . ILE A 1 854 ? 54.573 5.452 -15.704 1.00 88.00 854 ILE A N 1
ATOM 6750 C CA . ILE A 1 854 ? 53.241 5.061 -16.182 1.00 88.00 854 ILE A CA 1
ATOM 6751 C C . ILE A 1 854 ? 53.231 5.226 -17.709 1.00 88.00 854 ILE A C 1
ATOM 6753 O O . ILE A 1 854 ? 53.732 6.239 -18.194 1.00 88.00 854 ILE A O 1
ATOM 6757 N N . PRO A 1 855 ? 52.656 4.302 -18.501 1.00 88.31 855 PRO A N 1
ATOM 6758 C CA . PRO A 1 855 ? 52.522 4.495 -19.943 1.00 88.31 855 PRO A CA 1
ATOM 6759 C C . PRO A 1 855 ? 51.901 5.857 -20.283 1.00 88.31 855 PRO A C 1
ATOM 6761 O O . PRO A 1 855 ? 50.903 6.257 -19.678 1.00 88.31 855 PRO A O 1
ATOM 6764 N N . ALA A 1 856 ? 52.495 6.575 -21.241 1.00 84.62 856 ALA A N 1
ATOM 6765 C CA . ALA A 1 856 ? 52.186 7.984 -21.504 1.00 84.62 856 ALA A CA 1
ATOM 6766 C C . ALA A 1 856 ? 50.696 8.235 -21.801 1.00 84.62 856 ALA A C 1
ATOM 6768 O O . ALA A 1 856 ? 50.133 9.222 -21.324 1.00 84.62 856 ALA A O 1
ATOM 6769 N N . GLU A 1 857 ? 50.038 7.321 -22.518 1.00 84.06 857 GLU A N 1
ATOM 6770 C CA . GLU A 1 857 ? 48.605 7.396 -22.832 1.00 84.06 857 GLU A CA 1
ATOM 6771 C C . GLU A 1 857 ? 47.738 7.323 -21.565 1.00 84.06 857 GLU A C 1
ATOM 6773 O O . GLU A 1 857 ? 46.871 8.168 -21.343 1.00 84.06 857 GLU A O 1
ATOM 6778 N N . ILE A 1 858 ? 48.030 6.371 -20.675 1.00 84.94 858 ILE A N 1
ATOM 6779 C CA . ILE A 1 858 ? 47.318 6.178 -19.403 1.00 84.94 858 ILE A CA 1
ATOM 6780 C C . ILE A 1 858 ? 47.541 7.372 -18.481 1.00 84.94 858 ILE A C 1
ATOM 6782 O O . ILE A 1 858 ? 46.593 7.891 -17.888 1.00 84.94 858 ILE A O 1
ATOM 6786 N N . PHE A 1 859 ? 48.794 7.822 -18.372 1.00 88.44 859 PHE A N 1
ATOM 6787 C CA . PHE A 1 859 ? 49.158 8.970 -17.553 1.00 88.44 859 PHE A CA 1
ATOM 6788 C C . PHE A 1 859 ? 48.426 10.232 -18.017 1.00 88.44 859 PHE A C 1
ATOM 6790 O O . PHE A 1 859 ? 47.819 10.924 -17.201 1.00 88.44 859 PHE A O 1
ATOM 6797 N N . THR A 1 860 ? 48.428 10.499 -19.325 1.00 86.25 860 THR A N 1
ATOM 6798 C CA . THR A 1 860 ? 47.782 11.681 -19.912 1.00 86.25 860 THR A CA 1
ATOM 6799 C C . THR A 1 860 ? 46.278 11.665 -19.673 1.00 86.25 860 THR A C 1
ATOM 6801 O O . THR A 1 860 ? 45.729 12.652 -19.178 1.00 86.25 860 THR A O 1
ATOM 6804 N N . THR A 1 861 ? 45.617 10.536 -19.942 1.00 85.88 861 THR A N 1
ATOM 6805 C CA . THR A 1 861 ? 44.171 10.391 -19.739 1.00 85.88 861 THR A CA 1
ATOM 6806 C C . THR A 1 861 ? 43.794 10.553 -18.265 1.00 85.88 861 THR A C 1
ATOM 6808 O O . THR A 1 861 ? 42.924 11.359 -17.938 1.00 85.88 861 THR A O 1
ATOM 6811 N N . LEU A 1 862 ? 44.480 9.872 -17.340 1.00 85.69 862 LEU A N 1
ATOM 6812 C CA . LEU A 1 862 ? 44.183 9.979 -15.905 1.00 85.69 862 LEU A CA 1
ATOM 6813 C C . LEU A 1 862 ? 44.456 11.380 -15.351 1.00 85.69 862 LEU A C 1
ATOM 6815 O O . LEU A 1 862 ? 43.641 11.912 -14.594 1.00 85.69 862 LEU A O 1
ATOM 6819 N N . ALA A 1 863 ? 45.581 11.994 -15.725 1.00 85.75 863 ALA A N 1
ATOM 6820 C CA . ALA A 1 863 ? 45.929 13.341 -15.289 1.00 85.75 863 ALA A CA 1
ATOM 6821 C C . ALA A 1 863 ? 44.916 14.378 -15.803 1.00 85.75 863 ALA A C 1
ATOM 6823 O O . ALA A 1 863 ? 44.521 15.274 -15.047 1.00 85.75 863 ALA A O 1
ATOM 6824 N N . ALA A 1 864 ? 44.443 14.234 -17.048 1.00 85.31 864 ALA A N 1
ATOM 6825 C CA . ALA A 1 864 ? 43.405 15.077 -17.635 1.00 85.31 864 ALA A CA 1
ATOM 6826 C C . ALA A 1 864 ? 42.047 14.896 -16.935 1.00 85.31 864 ALA A C 1
ATOM 6828 O O . ALA A 1 864 ? 41.434 15.891 -16.538 1.00 85.31 864 ALA A O 1
ATOM 6829 N N . THR A 1 865 ? 41.615 13.656 -16.686 1.00 84.81 865 THR A N 1
ATOM 6830 C CA . THR A 1 865 ? 40.369 13.352 -15.962 1.00 84.81 865 THR A CA 1
ATOM 6831 C C . THR A 1 865 ? 40.401 13.906 -14.537 1.00 84.81 865 THR A C 1
ATOM 6833 O O . THR A 1 865 ? 39.450 14.559 -14.090 1.00 84.81 865 THR A O 1
ATOM 6836 N N . CYS A 1 866 ? 41.523 13.742 -13.829 1.00 84.50 866 CYS A N 1
ATOM 6837 C CA . CYS A 1 866 ? 41.742 14.367 -12.526 1.00 84.50 866 CYS A CA 1
ATOM 6838 C C . CYS A 1 866 ? 41.698 15.901 -12.619 1.00 84.50 866 CYS A C 1
ATOM 6840 O O . CYS A 1 866 ? 41.091 16.564 -11.774 1.00 84.50 866 CYS A O 1
ATOM 6842 N N . ALA A 1 867 ? 42.287 16.496 -13.663 1.00 82.31 867 ALA A N 1
ATOM 6843 C CA . ALA A 1 867 ? 42.241 17.938 -13.890 1.00 82.31 867 ALA A CA 1
ATOM 6844 C C . ALA A 1 867 ? 40.804 18.443 -14.049 1.00 82.31 867 ALA A C 1
ATOM 6846 O O . ALA A 1 867 ? 40.431 19.415 -13.388 1.00 82.31 867 ALA A O 1
ATOM 6847 N N . GLN A 1 868 ? 40.034 17.787 -14.920 1.00 83.25 868 GLN A N 1
ATOM 6848 C CA . GLN A 1 868 ? 38.673 18.146 -15.304 1.00 83.25 868 GLN A CA 1
ATOM 6849 C C . GLN A 1 868 ? 37.720 18.060 -14.115 1.00 83.25 868 GLN A C 1
ATOM 6851 O O . GLN A 1 868 ? 37.012 19.023 -13.830 1.00 83.25 868 GLN A O 1
ATOM 6856 N N . ARG A 1 869 ? 37.744 16.951 -13.368 1.00 82.00 869 ARG A N 1
ATOM 6857 C CA . ARG A 1 869 ? 36.859 16.753 -12.208 1.00 82.00 869 ARG A CA 1
ATOM 6858 C C . ARG A 1 869 ? 37.112 17.760 -11.096 1.00 82.00 869 ARG A C 1
ATOM 6860 O O . ARG A 1 869 ? 36.177 18.221 -10.452 1.00 82.00 869 ARG A O 1
ATOM 6867 N N . GLN A 1 870 ? 38.370 18.139 -10.907 1.00 79.81 870 GLN A N 1
ATOM 6868 C CA . GLN A 1 870 ? 38.739 19.188 -9.963 1.00 79.81 870 GLN A CA 1
ATOM 6869 C C . GLN A 1 870 ? 38.313 20.582 -10.456 1.00 79.81 870 GLN A C 1
ATOM 6871 O O . GLN A 1 870 ? 37.896 21.393 -9.640 1.00 79.81 870 GLN A O 1
ATOM 6876 N N . ARG A 1 871 ? 38.361 20.871 -11.770 1.00 79.25 871 ARG A N 1
ATOM 6877 C CA . ARG A 1 871 ? 37.837 22.134 -12.343 1.00 79.25 871 ARG A CA 1
ATOM 6878 C C . ARG A 1 871 ? 36.315 22.239 -12.229 1.00 79.25 871 ARG A C 1
ATOM 6880 O O . ARG A 1 871 ? 35.802 23.324 -11.999 1.00 79.25 871 ARG A O 1
ATOM 6887 N N . ALA A 1 872 ? 35.609 21.119 -12.365 1.00 78.25 872 ALA A N 1
ATOM 6888 C CA . ALA A 1 872 ? 34.161 21.041 -12.186 1.00 78.25 872 ALA A CA 1
ATOM 6889 C C . ALA A 1 872 ? 33.722 21.165 -10.712 1.00 78.25 872 ALA A C 1
ATOM 6891 O O . ALA A 1 872 ? 32.529 21.132 -10.412 1.00 78.25 872 ALA A O 1
ATOM 6892 N N . ASN A 1 873 ? 34.662 21.274 -9.767 1.00 77.12 873 ASN A N 1
ATOM 6893 C CA . ASN A 1 873 ? 34.332 21.429 -8.364 1.00 77.12 873 ASN A CA 1
ATOM 6894 C C . ASN A 1 873 ? 34.048 22.895 -8.013 1.00 77.12 873 ASN A C 1
ATOM 6896 O O . ASN A 1 873 ? 34.944 23.732 -8.034 1.00 77.12 873 ASN A O 1
ATOM 6900 N N . HIS A 1 874 ? 32.811 23.190 -7.615 1.00 71.00 874 HIS A N 1
ATOM 6901 C CA . HIS A 1 874 ? 32.396 24.536 -7.204 1.00 71.00 874 HIS A CA 1
ATOM 6902 C C . HIS A 1 874 ? 32.731 24.871 -5.736 1.00 71.00 874 HIS A C 1
ATOM 6904 O O . HIS A 1 874 ? 32.432 25.971 -5.274 1.00 71.00 874 HIS A O 1
ATOM 6910 N N . THR A 1 875 ? 33.324 23.940 -4.974 1.00 70.94 875 THR A N 1
ATOM 6911 C CA . THR A 1 875 ? 33.705 24.180 -3.571 1.00 70.94 875 THR A CA 1
ATOM 6912 C C . THR A 1 875 ? 35.124 24.740 -3.457 1.00 70.94 875 THR A C 1
ATOM 6914 O O . THR A 1 875 ? 35.989 24.465 -4.282 1.00 70.94 875 THR A O 1
ATOM 6917 N N . ARG A 1 876 ? 35.402 25.482 -2.374 1.00 65.25 876 ARG A N 1
ATOM 6918 C CA . ARG A 1 876 ? 36.748 26.011 -2.053 1.00 65.25 876 ARG A CA 1
ATOM 6919 C C . ARG A 1 876 ? 37.765 24.935 -1.621 1.00 65.25 876 ARG A C 1
ATOM 6921 O O . ARG A 1 876 ? 38.875 25.272 -1.222 1.00 65.25 876 ARG A O 1
ATOM 6928 N N . SER A 1 877 ? 37.390 23.657 -1.648 1.00 73.50 877 SER A N 1
ATOM 6929 C CA . SER A 1 877 ? 38.218 22.523 -1.224 1.00 73.50 877 SER A CA 1
ATOM 6930 C C . SER A 1 877 ? 38.689 21.699 -2.422 1.00 73.50 877 SER A C 1
ATOM 6932 O O . SER A 1 877 ? 37.980 21.569 -3.415 1.00 73.50 877 SER A O 1
ATOM 6934 N N . VAL A 1 878 ? 39.881 21.108 -2.324 1.00 75.06 878 VAL A N 1
ATOM 6935 C CA . VAL A 1 878 ? 40.370 20.143 -3.322 1.00 75.06 878 VAL A CA 1
ATOM 6936 C C . VAL A 1 878 ? 39.613 18.826 -3.138 1.00 75.06 878 VAL A C 1
ATOM 6938 O O . VAL A 1 878 ? 39.488 18.340 -2.013 1.00 75.06 878 VAL A O 1
ATOM 6941 N N . LEU A 1 879 ? 39.088 18.253 -4.225 1.00 76.94 879 LEU A N 1
ATOM 6942 C CA . LEU A 1 879 ? 38.402 16.963 -4.166 1.00 76.94 879 LEU A CA 1
ATOM 6943 C C . LEU A 1 879 ? 39.389 15.844 -3.853 1.00 76.94 879 LEU A C 1
ATOM 6945 O O . LEU A 1 879 ? 40.513 15.841 -4.346 1.00 76.94 879 LEU A O 1
ATOM 6949 N N . HIS A 1 880 ? 38.938 14.853 -3.093 1.00 77.31 880 HIS A N 1
ATOM 6950 C CA . HIS A 1 880 ? 39.623 13.570 -3.025 1.00 77.31 880 HIS A CA 1
ATOM 6951 C C . HIS A 1 880 ? 39.199 12.735 -4.227 1.00 77.31 880 HIS A C 1
ATOM 6953 O O . HIS A 1 880 ? 38.009 12.444 -4.362 1.00 77.31 880 HIS A O 1
ATOM 6959 N N . LEU A 1 881 ? 40.142 12.378 -5.098 1.00 84.94 881 LEU A N 1
ATOM 6960 C CA . LEU A 1 881 ? 39.869 11.511 -6.235 1.00 84.94 881 LEU A CA 1
ATOM 6961 C C . LEU A 1 881 ? 40.413 10.106 -5.978 1.00 84.94 881 LEU A C 1
ATOM 6963 O O . LEU A 1 881 ? 41.587 9.929 -5.655 1.00 84.94 881 LEU A O 1
ATOM 6967 N N . SER A 1 882 ? 39.562 9.096 -6.129 1.00 85.62 882 SER A N 1
ATOM 6968 C CA . SER A 1 882 ? 39.965 7.692 -5.989 1.00 85.62 882 SER A CA 1
ATOM 6969 C C . SER A 1 882 ? 40.092 7.047 -7.361 1.00 85.62 882 SER A C 1
ATOM 6971 O O . SER A 1 882 ? 39.170 7.144 -8.165 1.00 85.62 882 SER A O 1
ATOM 6973 N N . LEU A 1 883 ? 41.212 6.380 -7.621 1.00 87.62 883 LEU A N 1
ATOM 6974 C CA . LEU A 1 883 ? 41.368 5.452 -8.735 1.00 87.62 883 LEU A CA 1
ATOM 6975 C C . LEU A 1 883 ? 40.827 4.086 -8.305 1.00 87.62 883 LEU A C 1
ATOM 6977 O O . LEU A 1 883 ? 41.229 3.578 -7.258 1.00 87.62 883 LEU A O 1
ATOM 6981 N N . GLY A 1 884 ? 39.943 3.498 -9.107 1.00 86.94 884 GLY A N 1
ATOM 6982 C CA . GLY A 1 884 ? 39.480 2.121 -8.953 1.00 86.94 884 GLY A CA 1
ATOM 6983 C C . GLY A 1 884 ? 39.959 1.240 -10.097 1.00 86.94 884 GLY A C 1
ATOM 6984 O O . GLY A 1 884 ? 39.583 1.468 -11.243 1.00 86.94 884 GLY A O 1
ATOM 6985 N N . ILE A 1 885 ? 40.747 0.213 -9.782 1.00 87.75 885 ILE A N 1
ATOM 6986 C CA . ILE A 1 885 ? 41.138 -0.841 -10.723 1.00 87.75 885 ILE A CA 1
ATOM 6987 C C . ILE A 1 885 ? 40.235 -2.055 -10.463 1.00 87.75 885 ILE A C 1
ATOM 6989 O O . ILE A 1 885 ? 40.275 -2.597 -9.354 1.00 87.75 885 ILE A O 1
ATOM 6993 N N . PRO A 1 886 ? 39.403 -2.493 -11.421 1.00 87.69 886 PRO A N 1
ATOM 6994 C CA . PRO A 1 886 ? 38.566 -3.673 -11.240 1.00 87.69 886 PRO A CA 1
ATOM 6995 C C . PRO A 1 886 ? 39.437 -4.934 -11.234 1.00 87.69 886 PRO A C 1
ATOM 6997 O O . PRO A 1 886 ? 40.207 -5.180 -12.157 1.00 87.69 886 PRO A O 1
ATOM 7000 N N . VAL A 1 887 ? 39.320 -5.738 -10.179 1.00 88.75 887 VAL A N 1
ATOM 7001 C CA . VAL A 1 887 ? 40.154 -6.935 -9.954 1.00 88.75 887 VAL A CA 1
ATOM 7002 C C . VAL A 1 887 ? 39.342 -8.224 -9.857 1.00 88.75 887 VAL A C 1
ATOM 7004 O O . VAL A 1 887 ? 39.897 -9.313 -9.984 1.00 88.75 887 VAL A O 1
ATOM 7007 N N . GLY A 1 888 ? 38.025 -8.132 -9.692 1.00 88.19 888 GLY A N 1
ATOM 7008 C CA . GLY A 1 888 ? 37.150 -9.293 -9.783 1.00 88.19 888 GLY A CA 1
ATOM 7009 C C . GLY A 1 888 ? 35.678 -8.928 -9.817 1.00 88.19 888 GLY A C 1
ATOM 7010 O O . GLY A 1 888 ? 35.290 -7.811 -9.491 1.00 88.19 888 GLY A O 1
ATOM 7011 N N . VAL A 1 889 ? 34.852 -9.894 -10.187 1.00 87.25 889 VAL A N 1
ATOM 7012 C CA . VAL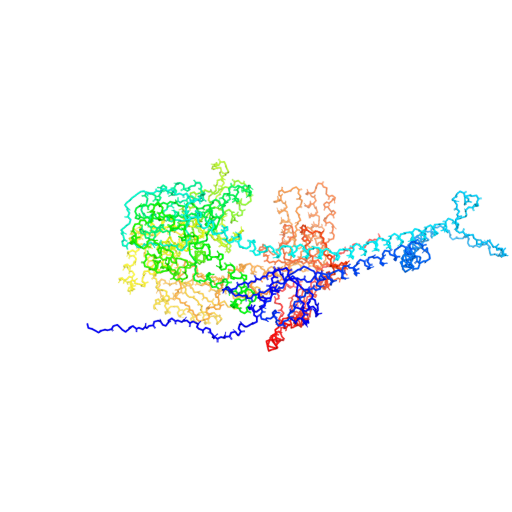 A 1 889 ? 33.396 -9.831 -10.087 1.00 87.25 889 VAL A CA 1
ATOM 7013 C C . VAL A 1 889 ? 32.898 -11.140 -9.490 1.00 87.25 889 VAL A C 1
ATOM 7015 O O . VAL A 1 889 ? 33.377 -12.216 -9.844 1.00 87.25 889 VAL A O 1
ATOM 7018 N N . TYR A 1 890 ? 31.962 -11.059 -8.552 1.00 83.06 890 TYR A N 1
ATOM 7019 C CA . TYR A 1 890 ? 31.357 -12.233 -7.932 1.00 83.06 890 TYR A CA 1
ATOM 7020 C C . TYR A 1 890 ? 29.885 -11.974 -7.635 1.00 83.06 890 TYR A C 1
ATOM 7022 O O . TYR A 1 890 ? 29.459 -10.830 -7.492 1.00 83.06 890 TYR A O 1
ATOM 7030 N N . GLY A 1 891 ? 29.096 -13.035 -7.524 1.00 72.25 891 GLY A N 1
ATOM 7031 C CA . GLY A 1 891 ? 27.676 -12.912 -7.223 1.00 72.25 891 GLY A CA 1
ATOM 7032 C C . GLY A 1 891 ? 27.044 -14.248 -6.874 1.00 72.25 891 GLY A C 1
ATOM 7033 O O . GLY A 1 891 ? 27.588 -15.309 -7.174 1.00 72.25 891 GLY A O 1
ATOM 7034 N N . GLY A 1 892 ? 25.900 -14.177 -6.197 1.00 58.19 892 GLY A N 1
ATOM 7035 C CA . GLY A 1 892 ? 24.982 -15.296 -6.012 1.00 58.19 892 GLY A CA 1
ATOM 7036 C C . GLY A 1 892 ? 23.611 -14.864 -6.518 1.00 58.19 892 GLY A C 1
ATOM 7037 O O . GLY A 1 892 ? 22.961 -14.046 -5.875 1.00 58.19 892 GLY A O 1
ATOM 7038 N N . GLY A 1 893 ? 23.204 -15.364 -7.686 1.00 61.69 893 GLY A N 1
ATOM 7039 C CA . GLY A 1 893 ? 21.973 -14.953 -8.370 1.00 61.69 893 GLY A CA 1
ATOM 7040 C C . GLY A 1 893 ? 22.213 -13.958 -9.513 1.00 61.69 893 GLY A C 1
ATOM 7041 O O . GLY A 1 893 ? 23.248 -13.997 -10.173 1.00 61.69 893 GLY A O 1
ATOM 7042 N N . ARG A 1 894 ? 21.233 -13.083 -9.776 1.00 61.69 894 ARG A N 1
ATOM 7043 C CA . ARG A 1 894 ? 21.189 -12.189 -10.956 1.00 61.69 894 ARG A CA 1
ATOM 7044 C C . ARG A 1 894 ? 21.811 -10.799 -10.736 1.00 61.69 894 ARG A C 1
ATOM 7046 O O . ARG A 1 894 ? 21.886 -10.011 -11.670 1.00 61.69 894 ARG A O 1
ATOM 7053 N N . LYS A 1 895 ? 22.273 -10.489 -9.517 1.00 69.06 895 LYS A N 1
ATOM 7054 C CA . LYS A 1 895 ? 23.041 -9.271 -9.193 1.00 69.06 895 LYS A CA 1
ATOM 7055 C C . LYS A 1 895 ? 24.514 -9.628 -9.001 1.00 69.06 895 LYS A C 1
ATOM 7057 O O . LYS A 1 895 ? 24.830 -10.582 -8.291 1.00 69.06 895 LYS A O 1
ATOM 7062 N N . LEU A 1 896 ? 25.403 -8.860 -9.631 1.00 76.50 896 LEU A N 1
ATOM 7063 C CA . LEU A 1 896 ? 26.852 -9.043 -9.531 1.00 76.50 896 LEU A CA 1
ATOM 7064 C C . LEU A 1 896 ? 27.472 -7.895 -8.741 1.00 76.50 896 LEU A C 1
ATOM 7066 O O . LEU A 1 896 ? 27.121 -6.736 -8.947 1.00 76.50 896 LEU A O 1
ATOM 7070 N N . SER A 1 897 ? 28.430 -8.225 -7.882 1.00 81.81 897 SER A N 1
ATOM 7071 C CA . SER A 1 897 ? 29.252 -7.263 -7.161 1.00 81.81 897 SER A CA 1
ATOM 7072 C C . SER A 1 897 ? 30.640 -7.204 -7.788 1.00 81.81 897 SER A C 1
ATOM 7074 O O . SER A 1 897 ? 31.295 -8.233 -7.982 1.00 81.81 897 SER A O 1
ATOM 7076 N N . VAL A 1 898 ? 31.108 -5.995 -8.080 1.00 83.69 898 VAL A N 1
ATOM 7077 C CA . VAL A 1 898 ? 32.447 -5.756 -8.621 1.00 83.69 898 VAL A CA 1
ATOM 7078 C C . VAL A 1 898 ? 33.399 -5.423 -7.476 1.00 83.69 898 VAL A C 1
ATOM 7080 O O . VAL A 1 898 ? 33.087 -4.638 -6.577 1.00 83.69 898 VAL A O 1
ATOM 7083 N N . VAL A 1 899 ? 34.572 -6.044 -7.501 1.00 86.94 899 VAL A N 1
ATOM 7084 C CA . VAL A 1 899 ? 35.664 -5.833 -6.555 1.00 86.94 899 VAL A CA 1
ATOM 7085 C C . VAL A 1 899 ? 36.691 -4.925 -7.206 1.00 86.94 899 VAL A C 1
ATOM 7087 O O . VAL A 1 899 ? 37.282 -5.269 -8.231 1.00 86.94 899 VAL A O 1
ATOM 7090 N N . TYR A 1 900 ? 36.926 -3.784 -6.575 1.00 86.81 900 TYR A N 1
ATOM 7091 C CA . TYR A 1 900 ? 37.911 -2.800 -6.987 1.00 86.81 900 TYR A CA 1
ATOM 7092 C C . TYR A 1 900 ? 39.074 -2.771 -6.007 1.00 86.81 900 TYR A C 1
ATOM 7094 O O . TYR A 1 900 ? 38.880 -2.752 -4.788 1.00 86.81 900 TYR A O 1
ATOM 7102 N N . MET A 1 901 ? 40.285 -2.693 -6.547 1.00 87.44 901 MET A N 1
ATOM 7103 C CA . MET A 1 901 ? 41.441 -2.214 -5.814 1.00 87.44 901 MET A CA 1
ATOM 7104 C C . MET A 1 901 ? 41.502 -0.694 -5.957 1.00 87.44 901 MET A C 1
ATOM 7106 O O . MET A 1 901 ? 41.524 -0.164 -7.067 1.00 87.44 901 MET A O 1
ATOM 7110 N N . THR A 1 902 ? 41.476 0.010 -4.832 1.00 86.94 902 THR A N 1
ATOM 7111 C CA . THR A 1 902 ? 41.289 1.462 -4.786 1.00 86.94 902 THR A CA 1
ATOM 7112 C C . THR A 1 902 ? 42.428 2.159 -4.071 1.00 86.94 902 THR A C 1
ATOM 7114 O O . THR A 1 902 ? 42.893 1.687 -3.035 1.00 86.94 902 THR A O 1
ATOM 7117 N N . ALA A 1 903 ? 42.859 3.291 -4.614 1.00 87.12 903 ALA A N 1
ATOM 7118 C CA . ALA A 1 903 ? 43.810 4.196 -3.981 1.00 87.12 903 ALA A CA 1
ATOM 7119 C C . ALA A 1 903 ? 43.571 5.629 -4.468 1.00 87.12 903 ALA A C 1
ATOM 7121 O O . ALA A 1 903 ? 42.836 5.856 -5.428 1.00 87.12 903 ALA A O 1
ATOM 7122 N N . ARG A 1 904 ? 44.187 6.622 -3.822 1.00 87.06 904 ARG A N 1
ATOM 7123 C CA . ARG A 1 904 ? 44.081 8.018 -4.276 1.00 87.06 904 ARG A CA 1
ATOM 7124 C C . ARG A 1 904 ? 44.749 8.186 -5.635 1.00 87.06 904 ARG A C 1
ATOM 7126 O O . ARG A 1 904 ? 45.933 7.881 -5.773 1.00 87.06 904 ARG A O 1
ATOM 7133 N N . ALA A 1 905 ? 44.007 8.697 -6.615 1.00 87.62 905 ALA A N 1
ATOM 7134 C CA . ALA A 1 905 ? 44.466 8.797 -7.997 1.00 87.62 905 ALA A CA 1
ATOM 7135 C C . ALA A 1 905 ? 45.743 9.643 -8.103 1.00 87.62 905 ALA A C 1
ATOM 7137 O O . ALA A 1 905 ? 46.704 9.244 -8.756 1.00 87.62 905 ALA A O 1
ATOM 7138 N N . GLU A 1 906 ? 45.802 10.766 -7.385 1.00 85.88 906 GLU A N 1
ATOM 7139 C CA . GLU A 1 906 ? 46.965 11.655 -7.390 1.00 85.88 906 GLU A CA 1
ATOM 7140 C C . GLU A 1 906 ? 48.200 10.999 -6.754 1.00 85.88 906 GLU A C 1
ATOM 7142 O O . GLU A 1 906 ? 49.321 11.209 -7.214 1.00 85.88 906 GLU A O 1
ATOM 7147 N N . HIS A 1 907 ? 48.000 10.151 -5.739 1.00 87.69 907 HIS A N 1
ATOM 7148 C CA . HIS A 1 907 ? 49.089 9.426 -5.083 1.00 87.69 907 HIS A CA 1
ATOM 7149 C C . HIS A 1 907 ? 49.613 8.292 -5.971 1.00 87.69 907 HIS A C 1
ATOM 7151 O O . HIS A 1 907 ? 50.819 8.061 -5.999 1.00 87.69 907 HIS A O 1
ATOM 7157 N N . VAL A 1 908 ? 48.738 7.597 -6.710 1.00 87.88 908 VAL A N 1
ATOM 7158 C CA . VAL A 1 908 ? 49.143 6.558 -7.674 1.00 87.88 908 VAL A CA 1
ATOM 7159 C C . VAL A 1 908 ? 49.990 7.180 -8.783 1.00 87.88 908 VAL A C 1
ATOM 7161 O O . VAL A 1 908 ? 51.103 6.713 -9.027 1.00 87.88 908 VAL A O 1
ATOM 7164 N N . LEU A 1 909 ? 49.505 8.270 -9.392 1.00 88.44 909 LEU A N 1
ATOM 7165 C CA . LEU A 1 909 ? 50.212 8.974 -10.466 1.00 88.44 909 LEU A CA 1
ATOM 7166 C C . LEU A 1 909 ? 51.584 9.494 -10.010 1.00 88.44 909 LEU A C 1
ATOM 7168 O O . LEU A 1 909 ? 52.559 9.393 -10.747 1.00 88.44 909 LEU A O 1
ATOM 7172 N N . TYR A 1 910 ? 51.679 10.004 -8.780 1.00 88.62 910 TYR A N 1
ATOM 7173 C CA . TYR A 1 910 ? 52.941 10.484 -8.219 1.00 88.62 910 TYR A CA 1
ATOM 7174 C C . TYR A 1 910 ? 53.891 9.349 -7.791 1.00 88.62 910 TYR A C 1
ATOM 7176 O O . TYR A 1 910 ? 55.097 9.438 -7.994 1.00 88.62 910 TYR A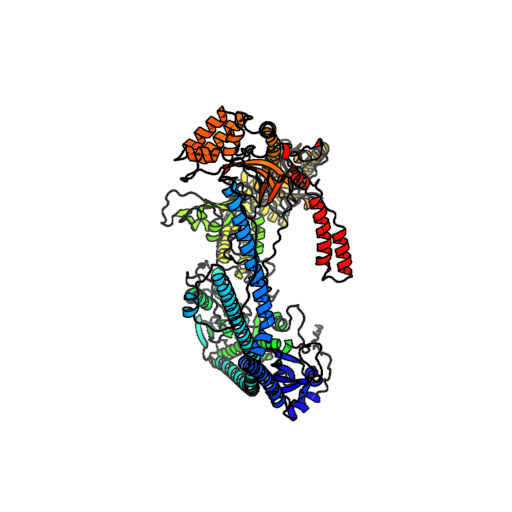 O 1
ATOM 7184 N N . THR A 1 911 ? 53.382 8.258 -7.215 1.00 87.56 911 THR A N 1
ATOM 7185 C CA . THR A 1 911 ? 54.231 7.164 -6.704 1.00 87.56 911 THR A CA 1
ATOM 7186 C C . THR A 1 911 ? 54.835 6.341 -7.841 1.00 87.56 911 THR A C 1
ATOM 7188 O O . THR A 1 911 ? 56.028 6.035 -7.811 1.00 87.56 911 THR A O 1
ATOM 7191 N N . TYR A 1 912 ? 54.036 6.001 -8.854 1.00 88.44 912 TYR A N 1
ATOM 7192 C CA . TYR A 1 912 ? 54.466 5.140 -9.959 1.00 88.44 912 TYR A CA 1
ATOM 7193 C C . TYR A 1 912 ? 55.004 5.900 -11.176 1.00 88.44 912 TYR A C 1
ATOM 7195 O O . TYR A 1 912 ? 55.695 5.290 -11.986 1.00 88.44 912 TYR A O 1
ATOM 7203 N N . GLY A 1 913 ? 54.737 7.205 -11.301 1.00 87.81 913 GLY A N 1
ATOM 7204 C CA . GLY A 1 913 ? 55.254 8.010 -12.407 1.00 87.81 913 GLY A CA 1
ATOM 7205 C C . GLY A 1 913 ? 56.781 8.126 -12.409 1.00 87.81 913 GLY A C 1
ATOM 7206 O O . GLY A 1 913 ? 57.410 8.057 -11.348 1.00 87.81 913 GLY A O 1
ATOM 7207 N N . ASP A 1 914 ? 57.352 8.320 -13.598 1.00 89.88 914 ASP A N 1
ATOM 7208 C CA . ASP A 1 914 ? 58.766 8.669 -13.782 1.00 89.88 914 ASP A CA 1
ATOM 7209 C C . ASP A 1 914 ? 59.057 10.104 -13.290 1.00 89.88 914 ASP A C 1
ATOM 7211 O O . ASP A 1 914 ? 58.158 10.827 -12.846 1.00 89.88 914 ASP A O 1
ATOM 7215 N N . ASP A 1 915 ? 60.315 10.543 -13.335 1.00 88.00 915 ASP A N 1
ATOM 7216 C CA . ASP A 1 915 ? 60.699 11.859 -12.810 1.00 88.00 915 ASP A CA 1
ATOM 7217 C C . ASP A 1 915 ? 59.991 13.029 -13.519 1.00 88.00 915 ASP A C 1
ATOM 7219 O O . ASP A 1 915 ? 59.610 14.009 -12.866 1.00 88.00 915 ASP A O 1
ATOM 7223 N N . ALA A 1 916 ? 59.735 12.916 -14.827 1.00 88.31 916 ALA A N 1
ATOM 7224 C CA . ALA A 1 916 ? 59.028 13.937 -15.598 1.00 88.31 916 ALA A CA 1
ATOM 7225 C C . ALA A 1 916 ? 57.529 13.968 -15.249 1.00 88.31 916 ALA A C 1
ATOM 7227 O O . ALA A 1 916 ? 56.951 15.031 -15.002 1.00 88.31 916 ALA A O 1
ATOM 7228 N N . GLN A 1 917 ? 56.906 12.798 -15.143 1.00 91.00 917 GLN A N 1
ATOM 7229 C CA . GLN A 1 917 ? 55.514 12.610 -14.742 1.00 91.00 917 GLN A CA 1
ATOM 7230 C C . GLN A 1 917 ? 55.261 13.098 -13.312 1.00 91.00 917 GLN A C 1
ATOM 7232 O O . GLN A 1 917 ? 54.282 13.801 -13.046 1.00 91.00 917 GLN A O 1
ATOM 7237 N N . ARG A 1 918 ? 56.175 12.800 -12.383 1.00 89.12 918 ARG A N 1
ATOM 7238 C CA . ARG A 1 918 ? 56.128 13.284 -10.996 1.00 89.12 918 ARG A CA 1
ATOM 7239 C C . ARG A 1 918 ? 56.177 14.800 -10.918 1.00 89.12 918 ARG A C 1
ATOM 7241 O O . ARG A 1 918 ? 55.402 15.392 -10.161 1.00 89.12 918 ARG A O 1
ATOM 7248 N N . ALA A 1 919 ? 57.063 15.428 -11.691 1.00 87.25 919 ALA A N 1
ATOM 7249 C CA . ALA A 1 919 ? 57.157 16.881 -11.764 1.00 87.25 919 ALA A CA 1
ATOM 7250 C C . ALA A 1 919 ? 55.854 17.498 -12.303 1.00 87.25 919 ALA A C 1
ATOM 7252 O O . ALA A 1 919 ? 55.339 18.450 -11.708 1.00 87.25 919 ALA A O 1
ATOM 7253 N N . ALA A 1 920 ? 55.273 16.906 -13.353 1.00 86.75 920 ALA A N 1
ATOM 7254 C CA . ALA A 1 920 ? 54.016 17.352 -13.949 1.00 86.75 920 ALA A CA 1
ATOM 7255 C C . ALA A 1 920 ? 52.832 17.282 -12.964 1.00 86.75 920 ALA A C 1
ATOM 7257 O O . ALA A 1 920 ? 52.136 18.282 -12.764 1.00 86.75 920 ALA A O 1
ATOM 7258 N N . ILE A 1 921 ? 52.635 16.147 -12.278 1.00 88.19 921 ILE A N 1
ATOM 7259 C CA . ILE A 1 921 ? 51.556 15.998 -11.282 1.00 88.19 921 ILE A CA 1
ATOM 7260 C C . ILE A 1 921 ? 51.769 16.923 -10.089 1.00 88.19 921 ILE A C 1
ATOM 7262 O O . ILE A 1 921 ? 50.814 17.537 -9.613 1.00 88.19 921 ILE A O 1
ATOM 7266 N N . ARG A 1 922 ? 53.011 17.072 -9.609 1.00 87.06 922 ARG A N 1
ATOM 7267 C CA . ARG A 1 922 ? 53.317 17.972 -8.490 1.00 87.06 922 ARG A CA 1
ATOM 7268 C C . ARG A 1 922 ? 52.962 19.415 -8.833 1.00 87.06 922 ARG A C 1
ATOM 7270 O O . ARG A 1 922 ? 52.281 20.057 -8.035 1.00 87.06 922 ARG A O 1
ATOM 7277 N N . ALA A 1 923 ? 53.370 19.916 -9.998 1.00 85.12 923 ALA A N 1
ATOM 7278 C CA . ALA A 1 923 ? 53.026 21.264 -10.453 1.00 85.12 923 ALA A CA 1
ATOM 7279 C C . ALA A 1 923 ? 51.503 21.454 -10.575 1.00 85.12 923 ALA A C 1
ATOM 7281 O O . ALA A 1 923 ? 50.935 22.412 -10.042 1.00 85.12 923 ALA A O 1
ATOM 7282 N N . GLN A 1 924 ? 50.816 20.496 -11.201 1.00 83.06 924 GLN A N 1
ATOM 7283 C CA . GLN A 1 924 ? 49.368 20.537 -11.387 1.00 83.06 924 GLN A CA 1
ATOM 7284 C C . GLN A 1 924 ? 48.595 20.498 -10.058 1.00 83.06 924 GLN A C 1
ATOM 7286 O O . GLN A 1 924 ? 47.646 21.261 -9.879 1.00 83.06 924 GLN A O 1
ATOM 7291 N N . PHE A 1 925 ? 48.982 19.631 -9.119 1.00 82.50 925 PHE A N 1
ATOM 7292 C CA . PHE A 1 925 ? 48.283 19.450 -7.847 1.00 82.50 925 PHE A CA 1
ATOM 7293 C C . PHE A 1 925 ? 48.534 20.621 -6.890 1.00 82.50 925 PHE A C 1
ATOM 7295 O O . PHE A 1 925 ? 47.591 21.152 -6.307 1.00 82.50 925 PHE A O 1
ATOM 7302 N N . THR A 1 926 ? 49.789 21.066 -6.760 1.00 83.38 926 THR A N 1
ATOM 7303 C CA . THR A 1 926 ? 50.175 22.131 -5.813 1.00 83.38 926 THR A CA 1
ATOM 7304 C C . THR A 1 926 ? 49.675 23.513 -6.212 1.00 83.38 926 THR A C 1
ATOM 7306 O O . THR A 1 926 ? 49.338 24.284 -5.318 1.00 83.38 926 THR A O 1
ATOM 7309 N N . SER A 1 927 ? 49.526 23.799 -7.514 1.00 80.06 927 SER A N 1
ATOM 7310 C CA . SER A 1 927 ? 48.955 25.067 -8.010 1.00 80.06 927 SER A CA 1
ATOM 7311 C C . SER A 1 927 ? 47.550 25.373 -7.472 1.00 80.06 927 SER A C 1
ATOM 7313 O O . SER A 1 927 ? 47.101 26.514 -7.512 1.00 80.06 927 SER A O 1
ATOM 7315 N N . ARG A 1 928 ? 46.850 24.359 -6.946 1.00 74.56 928 ARG A N 1
ATOM 7316 C CA . ARG A 1 928 ? 45.487 24.466 -6.411 1.00 74.56 928 ARG A CA 1
ATOM 7317 C C . ARG A 1 928 ? 45.430 24.674 -4.900 1.00 74.56 928 ARG A C 1
ATOM 7319 O O . ARG A 1 928 ? 44.352 24.900 -4.358 1.00 74.56 928 ARG A O 1
ATOM 7326 N N . PHE A 1 929 ? 46.566 24.589 -4.211 1.00 75.56 929 PHE A N 1
ATOM 7327 C CA . PHE A 1 929 ? 46.661 24.845 -2.780 1.00 75.56 929 PHE A CA 1
ATOM 7328 C C . PHE A 1 929 ? 47.202 26.250 -2.540 1.00 75.56 929 PHE A C 1
ATOM 7330 O O . PHE A 1 929 ? 48.212 26.640 -3.114 1.00 75.56 929 PHE A O 1
ATOM 7337 N N . HIS A 1 930 ? 46.607 26.969 -1.587 1.00 75.12 930 HIS A N 1
ATOM 7338 C CA . HIS A 1 930 ? 47.171 28.230 -1.090 1.00 75.12 930 HIS A CA 1
ATOM 7339 C C . HIS A 1 930 ? 48.588 28.034 -0.509 1.00 75.12 930 HIS A C 1
ATOM 7341 O O . HIS A 1 930 ? 49.406 28.949 -0.505 1.00 75.12 930 HIS A O 1
ATOM 7347 N N . ASN A 1 931 ? 48.894 26.836 -0.001 1.00 81.31 931 ASN A N 1
ATOM 7348 C CA . ASN A 1 931 ? 50.220 26.465 0.480 1.00 81.31 931 ASN A CA 1
ATOM 7349 C C . ASN A 1 931 ? 50.757 25.268 -0.323 1.00 81.31 931 ASN A C 1
ATOM 7351 O O . ASN A 1 931 ? 50.403 24.115 -0.055 1.00 81.31 931 ASN A O 1
ATOM 7355 N N . ALA A 1 932 ? 51.642 25.549 -1.282 1.00 79.06 932 ALA A N 1
ATOM 7356 C CA . ALA A 1 932 ? 52.262 24.548 -2.151 1.00 79.06 932 ALA A CA 1
ATOM 7357 C C . ALA A 1 932 ? 53.096 23.502 -1.383 1.00 79.06 932 ALA A C 1
ATOM 7359 O O . ALA A 1 932 ? 53.165 22.342 -1.802 1.00 79.06 932 ALA A O 1
ATOM 7360 N N . ARG A 1 933 ? 53.674 23.870 -0.228 1.00 80.81 933 ARG A N 1
ATOM 7361 C CA . ARG A 1 933 ? 54.403 22.941 0.651 1.00 80.81 933 ARG A CA 1
ATOM 7362 C C . ARG A 1 933 ? 53.459 21.895 1.242 1.00 80.81 933 ARG A C 1
ATOM 7364 O O . ARG A 1 933 ? 53.727 20.707 1.117 1.00 80.81 933 ARG A O 1
ATOM 7371 N N . ARG A 1 934 ? 52.305 22.322 1.768 1.00 79.94 934 ARG A N 1
ATOM 7372 C CA . ARG A 1 934 ? 51.270 21.410 2.292 1.00 79.94 934 ARG A CA 1
ATOM 7373 C C . ARG A 1 934 ? 50.708 20.493 1.199 1.00 79.94 934 ARG A C 1
ATOM 7375 O O . ARG A 1 934 ? 50.495 19.312 1.445 1.00 79.94 934 ARG A O 1
ATOM 7382 N N . GLY A 1 935 ? 50.500 21.013 -0.014 1.00 79.88 935 GLY A N 1
ATOM 7383 C CA . GLY A 1 935 ? 50.090 20.197 -1.165 1.00 79.88 935 GLY A CA 1
ATOM 7384 C C . GLY A 1 935 ? 51.134 19.136 -1.542 1.00 79.88 935 GLY A C 1
ATOM 7385 O O . GLY A 1 935 ? 50.776 17.996 -1.825 1.00 79.88 935 GLY A O 1
ATOM 7386 N N . SER A 1 936 ? 52.422 19.487 -1.477 1.00 82.69 936 SER A N 1
ATOM 7387 C CA . SER A 1 936 ? 53.530 18.555 -1.730 1.00 82.69 936 SER A CA 1
ATOM 7388 C C . SER A 1 936 ? 53.654 17.485 -0.641 1.00 82.69 936 SER A C 1
ATOM 7390 O O . SER A 1 936 ? 53.886 16.324 -0.960 1.00 82.69 936 SER A O 1
ATOM 7392 N N . GLU A 1 937 ? 53.457 17.853 0.629 1.00 82.75 937 GLU A N 1
ATOM 7393 C CA . GLU A 1 937 ? 53.446 16.921 1.767 1.00 82.75 937 GLU A CA 1
ATOM 7394 C C . GLU A 1 937 ? 52.295 15.907 1.658 1.00 82.75 937 GLU A C 1
ATOM 7396 O O . GLU A 1 937 ? 52.500 14.719 1.895 1.00 82.75 937 GLU A O 1
ATOM 7401 N N . ILE A 1 938 ? 51.104 16.346 1.227 1.00 82.19 938 ILE A N 1
ATOM 7402 C CA . ILE A 1 938 ? 49.956 15.457 0.981 1.00 82.19 938 ILE A CA 1
ATOM 7403 C C . ILE A 1 938 ? 50.252 14.481 -0.163 1.00 82.19 938 ILE A C 1
ATOM 7405 O O . ILE A 1 938 ? 49.968 13.293 -0.034 1.00 82.19 938 ILE A O 1
ATOM 7409 N N . LEU A 1 939 ? 50.834 14.969 -1.264 1.00 82.81 939 LEU A N 1
ATOM 7410 C CA . LEU A 1 939 ? 51.150 14.150 -2.437 1.00 82.81 939 LEU A CA 1
ATOM 7411 C C . LEU A 1 939 ? 52.268 13.128 -2.158 1.00 82.81 939 LEU A C 1
ATOM 7413 O O . LEU A 1 939 ? 52.270 12.046 -2.735 1.00 82.81 939 LEU A O 1
ATOM 7417 N N . ALA A 1 940 ? 53.199 13.459 -1.258 1.00 80.50 940 ALA A N 1
ATOM 7418 C CA . ALA A 1 940 ? 54.301 12.591 -0.843 1.00 80.50 940 ALA A CA 1
ATOM 7419 C C . ALA A 1 940 ? 53.929 11.573 0.254 1.00 80.50 940 ALA A C 1
ATOM 7421 O O . ALA A 1 940 ? 54.789 10.797 0.677 1.00 80.50 940 ALA A O 1
ATOM 7422 N N . ALA A 1 941 ? 52.681 11.570 0.731 1.00 81.19 941 ALA A N 1
ATOM 7423 C CA . ALA A 1 941 ? 52.207 10.595 1.706 1.00 81.19 941 ALA A CA 1
ATOM 7424 C C . ALA A 1 941 ? 52.230 9.161 1.130 1.00 81.19 941 ALA A C 1
ATOM 7426 O O . ALA A 1 941 ? 52.029 8.982 -0.076 1.00 81.19 941 ALA A O 1
ATOM 7427 N N . PRO A 1 942 ? 52.444 8.127 1.970 1.00 78.19 942 PRO A N 1
ATOM 7428 C CA . PRO A 1 942 ? 52.511 6.745 1.506 1.00 78.19 942 PRO A CA 1
ATOM 7429 C C . PRO A 1 942 ? 51.219 6.334 0.793 1.00 78.19 942 PRO A C 1
ATOM 7431 O O . PRO A 1 942 ? 50.113 6.677 1.216 1.00 78.19 942 PRO A O 1
ATOM 7434 N N . LEU A 1 943 ? 51.370 5.595 -0.306 1.00 82.62 943 LEU A N 1
ATOM 7435 C CA . LEU A 1 943 ? 50.247 5.073 -1.072 1.00 82.62 943 LEU A CA 1
ATOM 7436 C C . LEU A 1 943 ? 49.565 3.933 -0.306 1.00 82.62 943 LEU A C 1
ATOM 7438 O O . LEU A 1 943 ? 50.195 2.920 -0.009 1.00 82.62 943 LEU A O 1
ATOM 7442 N N . GLU A 1 944 ? 48.270 4.073 -0.037 1.00 81.38 944 GLU A N 1
ATOM 7443 C CA . GLU A 1 944 ? 47.464 3.031 0.599 1.00 81.38 944 GLU A CA 1
ATOM 7444 C C . GLU A 1 944 ? 46.459 2.447 -0.394 1.00 81.38 944 GLU A C 1
ATOM 7446 O O . GLU A 1 944 ? 45.599 3.155 -0.922 1.00 81.38 944 GLU A O 1
ATOM 7451 N N . TRP A 1 945 ? 46.578 1.141 -0.628 1.00 85.00 945 TRP A N 1
ATOM 7452 C CA . TRP A 1 945 ? 45.616 0.354 -1.392 1.00 85.00 945 TRP A CA 1
ATOM 7453 C C . TRP A 1 945 ? 44.541 -0.228 -0.469 1.00 85.00 945 TRP A C 1
ATOM 7455 O O . TRP A 1 945 ? 44.840 -0.756 0.605 1.00 85.00 945 TRP A O 1
ATOM 7465 N N . ALA A 1 946 ? 43.289 -0.170 -0.910 1.00 83.25 946 ALA A N 1
ATOM 7466 C CA . ALA A 1 946 ? 42.138 -0.729 -0.214 1.00 83.25 946 ALA A CA 1
ATOM 7467 C C . ALA A 1 946 ? 41.235 -1.495 -1.184 1.00 83.25 946 ALA A C 1
ATOM 7469 O O . ALA A 1 946 ? 41.052 -1.086 -2.331 1.00 83.25 946 ALA A O 1
ATOM 7470 N N . LEU A 1 947 ? 40.613 -2.569 -0.704 1.00 84.88 947 LEU A N 1
ATOM 7471 C CA . LEU A 1 947 ? 39.611 -3.316 -1.458 1.00 84.88 947 LEU A CA 1
ATOM 7472 C C . LEU A 1 947 ? 38.224 -2.725 -1.208 1.00 84.88 947 LEU A C 1
ATOM 7474 O O . LEU A 1 947 ? 37.811 -2.502 -0.066 1.00 84.88 947 LEU A O 1
ATOM 7478 N N . ARG A 1 948 ? 37.481 -2.493 -2.285 1.00 81.88 948 ARG A N 1
ATOM 7479 C CA . ARG A 1 948 ? 36.105 -1.995 -2.244 1.00 81.88 948 ARG A CA 1
ATOM 7480 C C . ARG A 1 948 ? 35.213 -2.922 -3.045 1.00 81.88 948 ARG A C 1
ATOM 7482 O O . ARG A 1 948 ? 35.556 -3.299 -4.160 1.00 81.88 948 ARG A O 1
ATOM 7489 N N . VAL A 1 949 ? 34.068 -3.272 -2.472 1.00 82.31 949 VAL A N 1
ATOM 7490 C CA . VAL A 1 949 ? 33.025 -4.028 -3.169 1.00 82.31 949 VAL A CA 1
ATOM 7491 C C . VAL A 1 949 ? 31.887 -3.073 -3.472 1.00 82.31 949 VAL A C 1
ATOM 7493 O O . VAL A 1 949 ? 31.332 -2.474 -2.547 1.00 82.31 949 VAL A O 1
ATOM 7496 N N . SER A 1 950 ? 31.546 -2.944 -4.749 1.00 78.00 950 SER A N 1
ATOM 7497 C CA . SER A 1 950 ? 30.416 -2.141 -5.200 1.00 78.00 950 SER A CA 1
ATOM 7498 C C . SER A 1 950 ? 29.393 -3.000 -5.932 1.00 78.00 950 SER A C 1
ATOM 7500 O O . SER A 1 950 ? 29.751 -3.906 -6.685 1.00 78.00 950 SER A O 1
ATOM 7502 N N . GLU A 1 951 ? 28.118 -2.717 -5.686 1.00 71.06 951 GLU A N 1
ATOM 7503 C CA . GLU A 1 951 ? 26.989 -3.232 -6.470 1.00 71.06 951 GLU A CA 1
ATOM 7504 C C . GLU A 1 951 ? 26.578 -2.249 -7.575 1.00 71.06 951 GLU A C 1
ATOM 7506 O O . GLU A 1 951 ? 25.841 -2.609 -8.491 1.00 71.06 951 GLU A O 1
ATOM 7511 N N . GLU A 1 952 ? 27.080 -1.013 -7.519 1.00 63.44 952 GLU A N 1
ATOM 7512 C CA . GLU A 1 952 ? 26.884 -0.018 -8.562 1.00 63.44 952 GLU A CA 1
ATOM 7513 C C . GLU A 1 952 ? 28.003 -0.163 -9.593 1.00 63.44 952 GLU A C 1
ATOM 7515 O O . GLU A 1 952 ? 29.192 -0.106 -9.269 1.00 63.44 952 GLU A O 1
ATOM 7520 N N . CYS A 1 953 ? 27.637 -0.346 -10.862 1.00 54.75 953 CYS A N 1
ATOM 7521 C CA . CYS A 1 953 ? 28.631 -0.260 -11.918 1.00 54.75 953 CYS A CA 1
ATOM 7522 C C . CYS A 1 953 ? 28.970 1.207 -12.151 1.00 54.75 953 CYS A C 1
ATOM 7524 O O . CYS A 1 953 ? 28.177 1.979 -12.686 1.00 54.75 953 CYS A O 1
ATOM 7526 N N . LEU A 1 954 ? 30.179 1.561 -11.756 1.00 54.69 954 LEU A N 1
ATOM 7527 C CA . LEU A 1 954 ? 30.776 2.852 -12.020 1.00 54.69 954 LEU A CA 1
ATOM 7528 C C . LEU A 1 954 ? 31.137 2.977 -13.508 1.00 54.69 954 LEU A C 1
ATOM 7530 O O . LEU A 1 954 ? 31.497 1.976 -14.126 1.00 54.69 954 LEU A O 1
ATOM 7534 N N . ASP A 1 955 ? 31.013 4.195 -14.041 1.00 52.38 955 ASP A N 1
ATOM 7535 C CA . ASP A 1 955 ? 31.100 4.623 -15.449 1.00 52.38 955 ASP A CA 1
ATOM 7536 C C . ASP A 1 955 ? 31.942 3.762 -16.420 1.00 52.38 955 ASP A C 1
ATOM 7538 O O . ASP A 1 955 ? 32.991 3.216 -16.083 1.00 52.38 955 ASP A O 1
ATOM 7542 N N . GLY A 1 956 ? 31.484 3.698 -17.678 1.00 52.22 956 GLY A N 1
ATOM 7543 C CA . GLY A 1 956 ? 31.902 2.766 -18.740 1.00 52.22 956 GLY A CA 1
ATOM 7544 C C . GLY A 1 956 ? 33.342 2.845 -19.280 1.00 52.22 956 GLY A C 1
ATOM 7545 O O . GLY A 1 956 ? 33.591 2.364 -20.387 1.00 52.22 956 GLY A O 1
ATOM 7546 N N . GLU A 1 957 ? 34.283 3.418 -18.533 1.00 58.22 957 GLU A N 1
ATOM 7547 C CA . GLU A 1 957 ? 35.701 3.518 -18.895 1.00 58.22 957 GLU A CA 1
ATOM 7548 C C . GLU A 1 957 ? 36.557 2.498 -18.126 1.00 58.22 957 GLU A C 1
ATOM 7550 O O . GLU A 1 957 ? 36.246 2.133 -16.990 1.00 58.22 957 GLU A O 1
ATOM 7555 N N . ALA A 1 958 ? 37.654 2.046 -18.745 1.00 53.34 958 ALA A N 1
ATOM 7556 C CA . ALA A 1 958 ? 38.618 1.118 -18.141 1.00 53.34 958 ALA A CA 1
ATOM 7557 C C . ALA A 1 958 ? 39.442 1.761 -17.004 1.00 53.34 958 ALA A C 1
ATOM 7559 O O . ALA A 1 958 ? 39.965 1.067 -16.133 1.00 53.34 958 ALA A O 1
ATOM 7560 N N . LEU A 1 959 ? 39.537 3.096 -16.989 1.00 64.12 959 LEU A N 1
ATOM 7561 C CA . LEU A 1 959 ? 40.327 3.887 -16.046 1.00 64.12 959 LEU A CA 1
ATOM 7562 C C . LEU A 1 959 ? 39.407 4.757 -15.185 1.00 64.12 959 LEU A C 1
ATOM 7564 O O . LEU A 1 959 ? 39.111 5.906 -15.503 1.00 64.12 959 LEU A O 1
ATOM 7568 N N . GLN A 1 960 ? 38.935 4.194 -14.078 1.00 69.56 960 GLN A N 1
ATOM 7569 C CA . GLN A 1 960 ? 37.888 4.819 -13.281 1.00 69.56 960 GLN A CA 1
ATOM 7570 C C . GLN A 1 960 ? 38.462 5.722 -12.185 1.00 69.56 960 GLN A C 1
ATOM 7572 O O . GLN A 1 960 ? 38.882 5.257 -11.125 1.00 69.56 960 GLN A O 1
ATOM 7577 N N . VAL A 1 961 ? 38.453 7.033 -12.423 1.00 72.00 961 VAL A N 1
ATOM 7578 C CA . VAL A 1 961 ? 38.629 8.040 -11.365 1.00 72.00 961 VAL A CA 1
ATOM 7579 C C . VAL A 1 961 ? 37.253 8.331 -10.765 1.00 72.00 961 VAL A C 1
ATOM 7581 O O . VAL A 1 961 ? 36.282 8.379 -11.506 1.00 72.00 961 VAL A O 1
ATOM 7584 N N . HIS A 1 962 ? 37.136 8.547 -9.453 1.00 71.56 962 HIS A N 1
ATOM 7585 C CA . HIS A 1 962 ? 35.875 8.812 -8.734 1.00 71.56 962 HIS A CA 1
ATOM 7586 C C . HIS A 1 962 ? 35.985 10.007 -7.799 1.00 71.56 962 HIS A C 1
ATOM 7588 O O . HIS A 1 962 ? 37.042 10.232 -7.219 1.00 71.56 962 HIS A O 1
ATOM 7594 N N . LYS A 1 963 ? 34.903 10.788 -7.653 1.00 68.69 963 LYS A N 1
ATOM 7595 C CA . LYS A 1 963 ? 34.832 11.860 -6.647 1.00 68.69 963 LYS A CA 1
ATOM 7596 C C . LYS A 1 963 ? 34.530 11.229 -5.287 1.00 68.69 963 LYS A C 1
ATOM 7598 O O . LYS A 1 963 ? 33.434 10.726 -5.078 1.00 68.69 963 LYS A O 1
ATOM 7603 N N . GLY A 1 964 ? 35.477 11.306 -4.360 1.00 69.94 964 GLY A N 1
ATOM 7604 C CA . GLY A 1 964 ? 35.388 10.663 -3.052 1.00 69.94 964 GLY A CA 1
ATOM 7605 C C . GLY A 1 964 ? 35.748 9.179 -3.106 1.00 69.94 964 GLY A C 1
ATOM 7606 O O . GLY A 1 964 ? 36.504 8.737 -3.971 1.00 69.94 964 GLY A O 1
ATOM 7607 N N . GLU A 1 965 ? 35.242 8.413 -2.143 1.00 65.94 965 GLU A N 1
ATOM 7608 C CA . GLU A 1 965 ? 35.381 6.957 -2.146 1.00 65.94 965 GLU A CA 1
ATOM 7609 C C . GLU A 1 965 ? 34.391 6.333 -3.130 1.00 65.94 965 GLU A C 1
ATOM 7611 O O . GLU A 1 965 ? 33.276 6.828 -3.287 1.00 65.94 965 GLU A O 1
ATOM 7616 N N . ILE A 1 966 ? 34.777 5.216 -3.747 1.00 67.06 966 ILE A N 1
ATOM 7617 C CA . ILE A 1 966 ? 33.846 4.406 -4.534 1.00 67.06 966 ILE A CA 1
ATOM 7618 C C . ILE A 1 966 ? 32.667 3.991 -3.634 1.00 67.06 966 ILE A C 1
ATOM 7620 O O . ILE A 1 966 ? 32.916 3.378 -2.583 1.00 67.06 966 ILE A O 1
ATOM 7624 N N . PRO A 1 967 ? 31.409 4.317 -4.000 1.00 63.69 967 PRO A N 1
ATOM 7625 C CA . PRO A 1 967 ? 30.241 3.855 -3.263 1.00 63.69 967 PRO A CA 1
ATOM 7626 C C . PRO A 1 967 ? 30.239 2.328 -3.261 1.00 63.69 967 PRO A C 1
ATOM 7628 O O . PRO A 1 967 ? 30.466 1.686 -4.286 1.00 63.69 967 PRO A O 1
ATOM 7631 N N . GLY A 1 968 ? 30.066 1.734 -2.085 1.00 62.81 968 GLY A N 1
ATOM 7632 C CA . GLY A 1 968 ? 30.215 0.298 -1.921 1.00 62.81 968 GLY A CA 1
ATOM 7633 C C . GLY A 1 968 ? 29.586 -0.222 -0.640 1.00 62.81 968 GLY A C 1
ATOM 7634 O O . GLY A 1 968 ? 29.463 0.503 0.351 1.00 62.81 968 GLY A O 1
ATOM 7635 N N . VAL A 1 969 ? 29.210 -1.499 -0.684 1.00 60.75 969 VAL A N 1
ATOM 7636 C CA . VAL A 1 969 ? 28.559 -2.240 0.408 1.00 60.75 969 VAL A CA 1
ATOM 7637 C C . VAL A 1 969 ? 29.558 -2.561 1.520 1.00 60.75 969 VAL A C 1
ATOM 7639 O O . VAL A 1 969 ? 29.217 -2.581 2.700 1.00 60.75 969 VAL A O 1
ATOM 7642 N N . SER A 1 970 ? 30.825 -2.761 1.155 1.00 68.50 970 SER A N 1
ATOM 7643 C CA . SER A 1 970 ? 31.892 -3.083 2.099 1.00 68.50 970 SER A CA 1
ATOM 7644 C C . SER A 1 970 ? 33.233 -2.526 1.645 1.00 68.50 970 SER A C 1
ATOM 7646 O O . SER A 1 970 ? 33.564 -2.545 0.454 1.00 68.50 970 SER A O 1
ATOM 7648 N N . SER A 1 971 ? 34.022 -2.074 2.615 1.00 69.19 971 SER A N 1
ATOM 7649 C CA . SER A 1 971 ? 35.394 -1.635 2.418 1.00 69.19 971 SER A CA 1
ATOM 7650 C C . SER A 1 971 ? 36.345 -2.411 3.309 1.00 69.19 971 SER A C 1
ATOM 7652 O O . SER A 1 971 ? 36.050 -2.702 4.470 1.00 69.19 971 SER A O 1
ATOM 7654 N N . TYR A 1 972 ? 37.498 -2.745 2.746 1.00 73.94 972 TYR A N 1
ATOM 7655 C CA . TYR A 1 972 ? 38.520 -3.513 3.423 1.00 73.94 972 TYR A CA 1
ATOM 7656 C C . TYR A 1 972 ? 39.875 -2.829 3.272 1.00 73.94 972 TYR A C 1
ATOM 7658 O O . TYR A 1 972 ? 40.287 -2.486 2.161 1.00 73.94 972 TYR A O 1
ATOM 7666 N N . GLN A 1 973 ? 40.573 -2.636 4.387 1.00 68.81 973 GLN A N 1
ATOM 7667 C CA . GLN A 1 973 ? 41.923 -2.091 4.390 1.00 68.81 973 GLN A CA 1
ATOM 7668 C C . GLN A 1 973 ? 42.934 -3.236 4.299 1.00 68.81 973 GLN A C 1
ATOM 7670 O O . GLN A 1 973 ? 42.787 -4.264 4.965 1.00 68.81 973 GLN A O 1
ATOM 7675 N N . VAL A 1 974 ? 43.951 -3.065 3.453 1.00 67.31 974 VAL A N 1
ATOM 7676 C CA . VAL A 1 974 ? 45.039 -4.036 3.316 1.00 67.31 974 VAL A CA 1
ATOM 7677 C C . VAL A 1 974 ? 46.151 -3.661 4.296 1.00 67.31 974 VAL A C 1
ATOM 7679 O O . VAL A 1 974 ? 46.796 -2.623 4.158 1.00 67.31 974 VAL A O 1
ATOM 7682 N N . ASP A 1 975 ? 46.370 -4.505 5.301 1.00 65.88 975 ASP A N 1
ATOM 7683 C CA . ASP A 1 975 ? 47.501 -4.422 6.221 1.00 65.88 975 ASP A CA 1
ATOM 7684 C C . ASP A 1 975 ? 48.713 -5.120 5.597 1.00 65.88 975 ASP A C 1
ATOM 7686 O O . ASP A 1 975 ? 48.880 -6.343 5.653 1.00 65.88 975 ASP A O 1
ATOM 7690 N N . TRP A 1 976 ? 49.585 -4.311 5.004 1.00 66.19 976 TRP A N 1
ATOM 7691 C CA . TRP A 1 976 ? 50.819 -4.775 4.383 1.00 66.19 976 TRP A CA 1
ATOM 7692 C C . TRP A 1 976 ? 51.860 -5.300 5.382 1.00 66.19 976 TRP A C 1
ATOM 7694 O O . TRP A 1 976 ? 52.729 -6.064 4.975 1.00 66.19 976 TRP A O 1
ATOM 7704 N N . MET A 1 977 ? 51.788 -4.945 6.674 1.00 58.56 977 MET A N 1
ATOM 7705 C CA . MET A 1 977 ? 52.731 -5.454 7.684 1.00 58.56 977 MET A CA 1
ATOM 7706 C C . MET A 1 977 ? 52.372 -6.866 8.131 1.00 58.56 977 MET A C 1
ATOM 7708 O O . MET A 1 977 ? 53.255 -7.695 8.339 1.00 58.56 977 MET A O 1
ATOM 7712 N N . ARG A 1 978 ? 51.075 -7.148 8.283 1.00 56.78 978 ARG A N 1
ATOM 7713 C CA . ARG A 1 978 ? 50.577 -8.474 8.685 1.00 56.78 978 ARG A CA 1
ATOM 7714 C C . ARG A 1 978 ? 50.224 -9.367 7.503 1.00 56.78 978 ARG A C 1
ATOM 7716 O O . ARG A 1 978 ? 49.786 -10.494 7.721 1.00 56.78 978 ARG A O 1
ATOM 7723 N N . LEU A 1 979 ? 50.403 -8.866 6.276 1.00 59.31 979 LEU A N 1
ATOM 7724 C CA . LEU A 1 979 ? 49.930 -9.494 5.045 1.00 59.31 979 LEU A CA 1
ATOM 7725 C C . LEU A 1 979 ? 48.459 -9.891 5.203 1.00 59.31 979 LEU A C 1
ATOM 7727 O O . LEU A 1 979 ? 48.117 -11.050 5.008 1.00 59.31 979 LEU A O 1
ATOM 7731 N N . GLY A 1 980 ? 47.628 -8.953 5.660 1.00 59.72 980 GLY A N 1
ATOM 7732 C CA . GLY A 1 980 ? 46.282 -9.197 6.165 1.00 59.72 980 GLY A CA 1
ATOM 7733 C C . GLY A 1 980 ? 45.244 -8.235 5.595 1.00 59.72 980 GLY A C 1
ATOM 7734 O O . GLY A 1 980 ? 45.586 -7.142 5.163 1.00 59.72 980 GLY A O 1
ATOM 7735 N N . ILE A 1 981 ? 43.967 -8.610 5.619 1.00 61.59 981 ILE A N 1
ATOM 7736 C CA . ILE A 1 981 ? 42.844 -7.729 5.273 1.00 61.59 981 ILE A CA 1
ATOM 7737 C C . ILE A 1 981 ? 41.942 -7.557 6.499 1.00 61.59 981 ILE A C 1
ATOM 7739 O O . ILE A 1 981 ? 41.567 -8.549 7.128 1.00 61.59 981 ILE A O 1
ATOM 7743 N N . SER A 1 982 ? 41.563 -6.314 6.812 1.00 62.75 982 SER A N 1
ATOM 7744 C CA . SER A 1 982 ? 40.580 -5.977 7.851 1.00 62.75 982 SER A CA 1
ATOM 7745 C C . SER A 1 982 ? 39.365 -5.257 7.254 1.00 62.75 982 SER A C 1
ATOM 7747 O O . SER A 1 982 ? 39.491 -4.444 6.340 1.00 62.75 982 SER A O 1
ATOM 7749 N N . GLN A 1 983 ? 38.162 -5.574 7.740 1.00 60.56 983 GLN A N 1
ATOM 7750 C CA . GLN A 1 983 ? 36.922 -4.924 7.301 1.00 60.56 983 GLN A CA 1
ATOM 7751 C C . GLN A 1 983 ? 36.706 -3.616 8.068 1.00 60.56 983 GLN A C 1
ATOM 7753 O O . GLN A 1 983 ? 36.716 -3.609 9.299 1.00 60.56 983 GLN A O 1
ATOM 7758 N N . ASN A 1 984 ? 36.457 -2.524 7.348 1.00 53.88 984 ASN A N 1
ATOM 7759 C CA . ASN A 1 984 ? 36.121 -1.238 7.946 1.00 53.88 984 ASN A CA 1
ATOM 7760 C C . ASN A 1 984 ? 34.613 -1.174 8.210 1.00 53.88 984 ASN A C 1
ATOM 7762 O O . ASN A 1 984 ? 33.813 -1.020 7.287 1.00 53.88 984 ASN A O 1
ATOM 7766 N N . HIS A 1 985 ? 34.205 -1.257 9.476 1.00 44.62 985 HIS A N 1
ATOM 7767 C CA . HIS A 1 985 ? 32.837 -0.911 9.850 1.00 44.62 985 HIS A CA 1
ATOM 7768 C C . HIS A 1 985 ? 32.681 0.613 9.859 1.00 44.62 985 HIS A C 1
ATOM 7770 O O . HIS A 1 985 ? 33.368 1.317 10.604 1.00 44.62 985 HIS A O 1
ATOM 7776 N N . LYS A 1 986 ? 31.745 1.136 9.055 1.00 39.03 986 LYS A N 1
ATOM 7777 C CA . LYS A 1 986 ? 31.214 2.486 9.269 1.00 39.03 986 LYS A CA 1
ATOM 7778 C C . LYS A 1 986 ? 30.606 2.495 10.670 1.00 39.03 986 LYS A C 1
ATOM 7780 O O . LYS A 1 986 ? 29.609 1.819 10.907 1.00 39.03 986 LYS A O 1
ATOM 7785 N N . ARG A 1 987 ? 31.199 3.243 11.603 1.00 34.53 987 ARG A N 1
ATOM 7786 C CA . ARG A 1 987 ? 30.522 3.587 12.857 1.00 34.53 987 ARG A CA 1
ATOM 7787 C C . ARG A 1 987 ? 29.271 4.368 12.468 1.00 34.53 987 ARG A C 1
ATOM 7789 O O . ARG A 1 987 ? 29.373 5.536 12.094 1.00 34.53 987 ARG A O 1
ATOM 7796 N N . HIS A 1 988 ? 28.108 3.725 12.493 1.00 31.03 988 HIS A N 1
ATOM 7797 C CA . HIS A 1 988 ? 26.854 4.458 12.487 1.00 31.03 988 HIS A CA 1
ATOM 7798 C C . HIS A 1 988 ? 26.877 5.345 13.733 1.00 31.03 988 HIS A C 1
ATOM 7800 O O . HIS A 1 988 ? 26.819 4.846 14.851 1.00 31.03 988 HIS A O 1
ATOM 7806 N N . ARG A 1 989 ? 27.004 6.664 13.545 1.00 32.78 989 ARG A N 1
ATOM 7807 C CA . ARG A 1 989 ? 26.618 7.649 14.561 1.00 32.78 989 ARG A CA 1
ATOM 7808 C C . ARG A 1 989 ? 25.090 7.610 14.660 1.00 32.78 989 ARG A C 1
ATOM 7810 O O . ARG A 1 989 ? 24.408 8.472 14.120 1.00 32.78 989 ARG A O 1
ATOM 7817 N N . GLY A 1 990 ? 24.569 6.538 15.247 1.00 30.36 990 GLY A N 1
ATOM 7818 C CA . GLY A 1 990 ? 23.219 6.492 15.787 1.00 30.36 990 GLY A CA 1
ATOM 7819 C C . GLY A 1 990 ? 23.235 7.147 17.163 1.00 30.36 990 GLY A C 1
ATOM 7820 O O . GLY A 1 990 ? 24.205 7.024 17.904 1.00 30.36 990 GLY A O 1
ATOM 7821 N N . THR A 1 991 ? 22.176 7.873 17.480 1.00 34.53 991 THR A N 1
ATOM 7822 C CA . THR A 1 991 ? 22.002 8.761 18.637 1.00 34.53 991 THR A CA 1
ATOM 7823 C C . THR A 1 991 ? 21.862 8.035 19.986 1.00 34.53 991 THR A C 1
ATOM 7825 O O . THR A 1 991 ? 21.142 8.501 20.863 1.00 34.53 991 THR A O 1
ATOM 7828 N N . VAL A 1 992 ? 22.535 6.898 20.180 1.00 35.72 992 VAL A N 1
ATOM 7829 C CA . VAL A 1 992 ? 22.549 6.144 21.443 1.00 35.72 992 VAL A CA 1
ATOM 7830 C C . VAL A 1 992 ? 23.969 5.635 21.702 1.00 35.72 992 VAL A C 1
ATOM 7832 O O . VAL A 1 992 ? 24.291 4.471 21.482 1.00 35.72 992 VAL A O 1
ATOM 7835 N N . ASP A 1 993 ? 24.840 6.525 22.175 1.00 35.91 993 ASP A N 1
ATOM 7836 C CA . ASP A 1 993 ? 26.128 6.144 22.763 1.00 35.91 993 ASP A CA 1
ATOM 7837 C C . ASP A 1 993 ? 25.900 5.672 24.208 1.00 35.91 993 ASP A C 1
ATOM 7839 O O . ASP A 1 993 ? 26.117 6.408 25.171 1.00 35.91 993 ASP A O 1
ATOM 7843 N N . ARG A 1 994 ? 25.459 4.420 24.368 1.00 37.28 994 ARG A N 1
ATOM 7844 C CA . ARG A 1 994 ? 25.797 3.603 25.541 1.00 37.28 994 ARG A CA 1
ATOM 7845 C C . ARG A 1 994 ? 26.040 2.166 25.079 1.00 37.28 994 ARG A C 1
ATOM 7847 O O . ARG A 1 994 ? 25.109 1.535 24.584 1.00 37.28 994 ARG A O 1
ATOM 7854 N N . PRO A 1 995 ? 27.259 1.621 25.241 1.00 40.28 995 PRO A N 1
ATOM 7855 C CA . PRO A 1 995 ? 27.469 0.186 25.137 1.00 40.28 995 PRO A CA 1
ATOM 7856 C C . PRO A 1 995 ? 26.542 -0.490 26.148 1.00 40.28 995 PRO A C 1
ATOM 7858 O O . PRO A 1 995 ? 26.605 -0.174 27.337 1.00 40.28 995 PRO A O 1
ATOM 7861 N N . GLY A 1 996 ? 25.661 -1.370 25.676 1.00 37.72 996 GLY A N 1
ATOM 7862 C CA . GLY A 1 996 ? 24.793 -2.157 26.541 1.00 37.72 996 GLY A CA 1
ATOM 7863 C C . GLY A 1 996 ? 25.640 -2.933 27.544 1.00 37.72 996 GLY A C 1
ATOM 7864 O O . GLY A 1 996 ? 26.387 -3.842 27.179 1.00 37.72 996 GLY A O 1
ATOM 7865 N N . VAL A 1 997 ? 25.551 -2.535 28.807 1.00 37.53 997 VAL A N 1
ATOM 7866 C CA . VAL A 1 997 ? 25.991 -3.342 29.939 1.00 37.53 997 VAL A CA 1
ATOM 7867 C C . VAL A 1 997 ? 24.945 -4.443 30.052 1.00 37.53 997 VAL A C 1
ATOM 7869 O O . VAL A 1 997 ? 23.759 -4.150 30.207 1.00 37.53 997 VAL A O 1
ATOM 7872 N N . LYS A 1 998 ? 25.348 -5.709 29.906 1.00 43.31 998 LYS A N 1
ATOM 7873 C CA . LYS A 1 998 ? 24.469 -6.806 30.322 1.00 43.31 998 LYS A CA 1
ATOM 7874 C C . LYS A 1 998 ? 24.166 -6.611 31.816 1.00 43.31 998 LYS A C 1
ATOM 7876 O O . LYS A 1 998 ? 25.004 -6.070 32.534 1.00 43.31 998 LYS A O 1
ATOM 7881 N N . GLY A 1 999 ? 22.986 -7.024 32.282 1.00 43.69 999 GLY A N 1
ATOM 7882 C CA . GLY A 1 999 ? 22.518 -6.815 33.667 1.00 43.69 999 GLY A CA 1
ATOM 7883 C C . GLY A 1 999 ? 23.437 -7.350 34.783 1.00 43.69 999 GLY A C 1
ATOM 7884 O O . GLY A 1 999 ? 23.150 -7.151 35.954 1.00 43.69 999 GLY A O 1
ATOM 7885 N N . ASP A 1 1000 ? 24.552 -7.991 34.438 1.00 47.19 1000 ASP A N 1
ATOM 7886 C CA . ASP A 1 1000 ? 25.620 -8.500 35.297 1.00 47.19 1000 ASP A CA 1
ATOM 7887 C C . ASP A 1 1000 ? 26.878 -7.598 35.352 1.00 47.19 1000 ASP A C 1
ATOM 7889 O O . ASP A 1 1000 ? 27.914 -8.008 35.878 1.00 47.19 1000 ASP A O 1
ATOM 7893 N N . GLY A 1 1001 ? 26.834 -6.373 34.812 1.00 40.28 1001 GLY A N 1
ATOM 7894 C CA . GLY A 1 1001 ? 27.915 -5.386 34.964 1.00 40.28 1001 GLY A CA 1
ATOM 7895 C C . GLY A 1 1001 ? 29.177 -5.672 34.139 1.00 40.28 1001 GLY A C 1
ATOM 7896 O O . GLY A 1 1001 ? 30.177 -4.964 34.270 1.00 40.28 1001 GLY A O 1
ATOM 7897 N N . LYS A 1 1002 ? 29.155 -6.688 33.268 1.00 37.88 1002 LYS A N 1
ATOM 7898 C CA . LYS A 1 1002 ? 30.270 -7.000 32.366 1.00 37.88 1002 LYS A CA 1
ATOM 7899 C C . LYS A 1 1002 ? 30.113 -6.255 31.037 1.00 37.88 1002 LYS A C 1
ATOM 7901 O O . LYS A 1 1002 ? 29.000 -6.166 30.510 1.00 37.88 1002 LYS A O 1
ATOM 7906 N N . PRO A 1 1003 ? 31.209 -5.739 30.452 1.00 38.28 1003 PRO A N 1
ATOM 7907 C CA . PRO A 1 1003 ? 31.160 -5.174 29.112 1.00 38.28 1003 PRO A CA 1
ATOM 7908 C C . PRO A 1 1003 ? 30.710 -6.248 28.114 1.00 38.28 1003 PRO A C 1
ATOM 7910 O O . PRO A 1 1003 ? 31.158 -7.395 28.184 1.00 38.28 1003 PRO A O 1
ATOM 7913 N N . SER A 1 1004 ? 29.829 -5.868 27.185 1.00 38.47 1004 SER A N 1
ATOM 7914 C CA . SER A 1 1004 ? 29.470 -6.691 26.029 1.00 38.47 1004 SER A CA 1
ATOM 7915 C C . SER A 1 1004 ? 30.746 -7.156 25.316 1.00 38.47 1004 SER A C 1
ATOM 7917 O O . SER A 1 1004 ? 31.479 -6.351 24.740 1.00 38.47 1004 SER A O 1
ATOM 7919 N N . LEU A 1 1005 ? 31.035 -8.457 25.379 1.00 37.84 1005 LEU A N 1
ATOM 7920 C CA . LEU A 1 1005 ? 32.049 -9.091 24.543 1.00 37.84 1005 LEU A CA 1
ATOM 7921 C C . LEU A 1 1005 ? 31.460 -9.289 23.144 1.00 37.84 1005 LEU A C 1
ATOM 7923 O O . LEU A 1 1005 ? 31.170 -10.414 22.745 1.00 37.84 1005 LEU A O 1
ATOM 7927 N N . ASP A 1 1006 ? 31.318 -8.205 22.385 1.00 32.97 1006 ASP A N 1
ATOM 7928 C CA . ASP A 1 1006 ? 31.296 -8.303 20.926 1.00 32.97 1006 ASP A CA 1
ATOM 7929 C C . ASP A 1 1006 ? 32.725 -8.602 20.458 1.00 32.97 1006 ASP A C 1
ATOM 7931 O O . ASP A 1 1006 ? 33.478 -7.745 19.992 1.00 32.97 1006 ASP A O 1
ATOM 7935 N N . THR A 1 1007 ? 33.144 -9.857 20.616 1.00 33.47 1007 THR A N 1
ATOM 7936 C CA . THR A 1 1007 ? 34.310 -10.384 19.913 1.00 33.47 1007 THR A CA 1
ATOM 7937 C C . THR A 1 1007 ? 33.932 -10.569 18.448 1.00 33.47 1007 THR A C 1
ATOM 7939 O O . THR A 1 1007 ? 33.639 -11.669 17.981 1.00 33.47 1007 THR A O 1
ATOM 7942 N N . HIS A 1 1008 ? 33.970 -9.481 17.678 1.00 38.31 1008 HIS A N 1
ATOM 7943 C CA . HIS A 1 1008 ? 34.081 -9.592 16.229 1.00 38.31 1008 HIS A CA 1
ATOM 7944 C C . HIS A 1 1008 ? 35.390 -10.333 15.923 1.00 38.31 1008 HIS A C 1
ATOM 7946 O O . HIS A 1 1008 ? 36.482 -9.771 15.978 1.00 38.31 1008 HIS A O 1
ATOM 7952 N N . ALA A 1 1009 ? 35.293 -11.637 15.662 1.00 36.00 1009 ALA A N 1
ATOM 7953 C CA . ALA A 1 1009 ? 36.428 -12.466 15.289 1.00 36.00 1009 ALA A CA 1
ATOM 7954 C C . ALA A 1 1009 ? 36.978 -11.992 13.933 1.00 36.00 1009 ALA A C 1
ATOM 7956 O O . ALA A 1 1009 ? 36.513 -12.410 12.871 1.00 36.00 1009 ALA A O 1
ATOM 7957 N N . HIS A 1 1010 ? 37.963 -11.095 13.956 1.00 47.06 1010 HIS A N 1
ATOM 7958 C CA . HIS A 1 1010 ? 38.690 -10.678 12.765 1.00 47.06 1010 HIS A CA 1
ATOM 7959 C C . HIS A 1 1010 ? 39.571 -11.838 12.287 1.00 47.06 1010 HIS A C 1
ATOM 7961 O O . HIS A 1 1010 ? 40.641 -12.098 12.834 1.00 47.06 1010 HIS A O 1
ATOM 7967 N N . ALA A 1 1011 ? 39.125 -12.562 11.261 1.00 51.12 1011 ALA A N 1
ATOM 7968 C CA . ALA A 1 1011 ? 39.999 -13.470 10.534 1.00 51.12 1011 ALA A CA 1
ATOM 7969 C C . ALA A 1 1011 ? 40.895 -12.637 9.605 1.00 51.12 1011 ALA A C 1
ATOM 7971 O O . ALA A 1 1011 ? 40.465 -12.221 8.533 1.00 51.12 1011 ALA A O 1
ATOM 7972 N N . THR A 1 1012 ? 42.134 -12.379 10.020 1.00 58.66 1012 THR A N 1
ATOM 7973 C CA . THR A 1 1012 ? 43.143 -11.735 9.170 1.00 58.66 1012 THR A CA 1
ATOM 7974 C C . THR A 1 1012 ? 43.517 -12.692 8.034 1.00 58.66 1012 THR A C 1
ATOM 7976 O O . THR A 1 1012 ? 44.218 -13.680 8.253 1.00 58.66 1012 THR A O 1
ATOM 7979 N N . LEU A 1 1013 ? 43.013 -12.443 6.823 1.00 65.69 1013 LEU A N 1
ATOM 7980 C CA . LEU A 1 1013 ? 43.358 -13.214 5.623 1.00 65.69 1013 LEU A CA 1
ATOM 7981 C C . LEU A 1 1013 ? 44.415 -12.491 4.810 1.00 65.69 1013 LEU A C 1
ATOM 7983 O O . LEU A 1 1013 ? 44.325 -11.278 4.647 1.00 65.69 1013 LEU A O 1
ATOM 7987 N N . SER A 1 1014 ? 45.368 -13.238 4.250 1.00 77.75 1014 SER A N 1
ATOM 7988 C CA . SER A 1 1014 ? 46.263 -12.662 3.253 1.00 77.75 1014 SER A CA 1
ATOM 7989 C C . SER A 1 1014 ? 45.538 -12.302 1.975 1.00 77.75 1014 SER A C 1
ATOM 7991 O O . SER A 1 1014 ? 44.521 -12.907 1.640 1.00 77.75 1014 SER A O 1
ATOM 7993 N N . LEU A 1 1015 ? 46.075 -11.312 1.257 1.00 78.75 1015 LEU A N 1
ATOM 7994 C CA . LEU A 1 1015 ? 45.473 -10.806 0.027 1.00 78.75 1015 LEU A CA 1
ATOM 7995 C C . LEU A 1 1015 ? 45.261 -11.927 -0.996 1.00 78.75 1015 LEU A C 1
ATOM 7997 O O . LEU A 1 1015 ? 44.170 -12.055 -1.541 1.00 78.75 1015 LEU A O 1
ATOM 8001 N N . ASN A 1 1016 ? 46.254 -12.808 -1.163 1.00 84.31 1016 ASN A N 1
ATOM 8002 C CA . ASN A 1 1016 ? 46.107 -13.985 -2.018 1.00 84.31 1016 ASN A CA 1
ATOM 8003 C C . ASN A 1 1016 ? 45.025 -14.941 -1.515 1.00 84.31 1016 ASN A C 1
ATOM 8005 O O . ASN A 1 1016 ? 44.178 -15.369 -2.290 1.00 84.31 1016 ASN A O 1
ATOM 8009 N N . ARG A 1 1017 ? 44.998 -15.218 -0.206 1.00 80.19 1017 ARG A N 1
ATOM 8010 C CA . ARG A 1 1017 ? 43.996 -16.111 0.377 1.00 80.19 1017 ARG A CA 1
ATOM 8011 C C . ARG A 1 1017 ? 42.584 -15.549 0.240 1.00 80.19 1017 ARG A C 1
ATOM 8013 O O . ARG A 1 1017 ? 41.660 -16.318 0.040 1.00 80.19 1017 ARG A O 1
ATOM 8020 N N . ALA A 1 1018 ? 42.400 -14.235 0.317 1.00 78.69 1018 ALA A N 1
ATOM 8021 C CA . ALA A 1 1018 ? 41.094 -13.614 0.129 1.00 78.69 1018 ALA A CA 1
ATOM 8022 C C . ALA A 1 1018 ? 40.570 -13.774 -1.305 1.00 78.69 1018 ALA A C 1
ATOM 8024 O O . ALA A 1 1018 ? 39.394 -14.088 -1.476 1.00 78.69 1018 ALA A O 1
ATOM 8025 N N . PHE A 1 1019 ? 41.429 -13.636 -2.320 1.00 84.62 1019 PHE A N 1
ATOM 8026 C CA . PHE A 1 1019 ? 41.055 -13.930 -3.706 1.00 84.62 1019 PHE A CA 1
ATOM 8027 C C . PHE A 1 1019 ? 40.879 -15.434 -3.964 1.00 84.62 1019 PHE A C 1
ATOM 8029 O O . PHE A 1 1019 ? 39.949 -15.804 -4.672 1.00 84.62 1019 PHE A O 1
ATOM 8036 N N . ASP A 1 1020 ? 41.675 -16.307 -3.333 1.00 83.56 1020 ASP A N 1
ATOM 8037 C CA . ASP A 1 1020 ? 41.477 -17.764 -3.397 1.00 83.56 1020 ASP A CA 1
ATOM 8038 C C . ASP A 1 1020 ? 40.120 -18.179 -2.788 1.00 83.56 1020 ASP A C 1
ATOM 8040 O O . ASP A 1 1020 ? 39.421 -19.027 -3.340 1.00 83.56 1020 ASP A O 1
ATOM 8044 N N . GLU A 1 1021 ? 39.711 -17.582 -1.660 1.00 79.31 1021 GLU A N 1
ATOM 8045 C CA . GLU A 1 1021 ? 38.377 -17.791 -1.068 1.00 79.31 1021 GLU A CA 1
ATOM 8046 C C . GLU A 1 1021 ? 37.268 -17.227 -1.967 1.00 79.31 1021 GLU A C 1
ATOM 8048 O O . GLU A 1 1021 ? 36.214 -17.850 -2.098 1.00 79.31 1021 GLU A O 1
ATOM 8053 N N . LEU A 1 1022 ? 37.500 -16.076 -2.609 1.00 78.75 1022 LEU A N 1
ATOM 8054 C CA . LEU A 1 1022 ? 36.545 -15.463 -3.532 1.00 78.75 1022 LEU A CA 1
ATOM 8055 C C . LEU A 1 1022 ? 36.319 -16.327 -4.781 1.00 78.75 1022 LEU A C 1
ATOM 8057 O O . LEU A 1 1022 ? 35.175 -16.504 -5.185 1.00 78.75 1022 LEU A O 1
ATOM 8061 N N . ALA A 1 1023 ? 37.388 -16.906 -5.332 1.00 76.56 1023 ALA A N 1
ATOM 8062 C CA . ALA A 1 1023 ? 37.363 -17.866 -6.437 1.00 76.56 1023 ALA A CA 1
ATOM 8063 C C . ALA A 1 1023 ? 36.864 -19.267 -6.030 1.00 76.56 1023 ALA A C 1
ATOM 8065 O O . ALA A 1 1023 ? 36.806 -20.168 -6.863 1.00 76.56 1023 ALA A O 1
ATOM 8066 N N . GLY A 1 1024 ? 36.537 -19.486 -4.750 1.00 74.00 1024 GLY A N 1
ATOM 8067 C CA . GLY A 1 1024 ? 36.036 -20.770 -4.255 1.00 74.00 1024 GLY A CA 1
ATOM 8068 C C . GLY A 1 1024 ? 37.093 -21.872 -4.102 1.00 74.00 1024 GLY A C 1
ATOM 8069 O O . GLY A 1 1024 ? 36.739 -23.017 -3.824 1.00 74.00 1024 GLY A O 1
ATOM 8070 N N . VAL A 1 1025 ? 38.379 -21.542 -4.249 1.00 78.56 1025 VAL A N 1
ATOM 8071 C CA . VAL A 1 1025 ? 39.522 -22.460 -4.080 1.00 78.56 1025 VAL A CA 1
ATOM 8072 C C . VAL A 1 1025 ? 39.954 -22.544 -2.606 1.00 78.56 1025 VAL A C 1
ATOM 8074 O O . VAL A 1 1025 ? 40.525 -23.541 -2.159 1.00 78.56 1025 VAL A O 1
ATOM 8077 N N . GLY A 1 1026 ? 39.657 -21.506 -1.822 1.00 72.38 1026 GLY A N 1
ATOM 8078 C CA . GLY A 1 1026 ? 40.014 -21.407 -0.410 1.00 72.38 1026 GLY A CA 1
ATOM 8079 C C . GLY A 1 1026 ? 39.204 -22.330 0.531 1.00 72.38 1026 GLY A C 1
ATOM 8080 O O . GLY A 1 1026 ? 38.027 -22.615 0.297 1.00 72.38 1026 GLY A O 1
ATOM 8081 N N . PRO A 1 1027 ? 39.808 -22.836 1.627 1.00 76.00 1027 PRO A N 1
ATOM 8082 C CA . PRO A 1 1027 ? 39.153 -23.780 2.532 1.00 76.00 1027 PRO A CA 1
ATOM 8083 C C . PRO A 1 1027 ? 38.247 -23.138 3.599 1.00 76.00 1027 PRO A C 1
ATOM 8085 O O . PRO A 1 1027 ? 37.534 -23.869 4.293 1.00 76.00 1027 PRO A O 1
ATOM 8088 N N . LEU A 1 1028 ? 38.297 -21.824 3.827 1.00 73.94 1028 LEU A N 1
ATOM 8089 C CA . LEU A 1 1028 ? 37.654 -21.188 4.982 1.00 73.94 1028 LEU A CA 1
ATOM 8090 C C . LEU A 1 1028 ? 36.145 -21.089 4.833 1.00 73.94 1028 LEU A C 1
ATOM 8092 O O . LEU A 1 1028 ? 35.441 -21.460 5.771 1.00 73.94 1028 LEU A O 1
ATOM 8096 N N . LEU A 1 1029 ? 35.640 -20.633 3.686 1.00 70.81 1029 LEU A N 1
ATOM 8097 C CA . LEU A 1 1029 ? 34.197 -20.552 3.444 1.00 70.81 1029 LEU A CA 1
ATOM 8098 C C . LEU A 1 1029 ? 33.554 -21.939 3.493 1.00 70.81 1029 LEU A C 1
ATOM 8100 O O . LEU A 1 1029 ? 32.507 -22.110 4.116 1.00 70.81 1029 LEU A O 1
ATOM 8104 N N . ARG A 1 1030 ? 34.240 -22.951 2.949 1.00 78.69 1030 ARG A N 1
ATOM 8105 C CA . ARG A 1 1030 ? 33.839 -24.358 3.053 1.00 78.69 1030 ARG A CA 1
ATOM 8106 C C . ARG A 1 1030 ? 33.774 -24.828 4.508 1.00 78.69 1030 ARG A C 1
ATOM 8108 O O . ARG A 1 1030 ? 32.770 -25.398 4.926 1.00 78.69 1030 ARG A O 1
ATOM 8115 N N . ARG A 1 1031 ? 34.821 -24.583 5.306 1.00 80.50 1031 ARG A N 1
ATOM 8116 C CA . ARG A 1 1031 ? 34.851 -24.951 6.737 1.00 80.50 1031 ARG A CA 1
ATOM 8117 C C . ARG A 1 1031 ? 33.776 -24.219 7.537 1.00 80.50 1031 ARG A C 1
ATOM 8119 O O . ARG A 1 1031 ? 33.141 -24.827 8.393 1.00 80.50 1031 ARG A O 1
ATOM 8126 N N . ARG A 1 1032 ? 33.561 -22.932 7.252 1.00 78.62 1032 ARG A N 1
ATOM 8127 C CA . ARG A 1 1032 ? 32.524 -22.114 7.887 1.00 78.62 1032 ARG A CA 1
ATOM 8128 C C . ARG A 1 1032 ? 31.131 -22.642 7.560 1.00 78.62 1032 ARG A C 1
ATOM 8130 O O . ARG A 1 1032 ? 30.332 -22.759 8.476 1.00 78.62 1032 ARG A O 1
ATOM 8137 N N . PHE A 1 1033 ? 30.871 -23.009 6.306 1.00 82.50 1033 PHE A N 1
ATOM 8138 C CA . PHE A 1 1033 ? 29.602 -23.597 5.883 1.00 82.50 1033 PHE A CA 1
ATOM 8139 C C . PHE A 1 1033 ? 29.290 -24.887 6.649 1.00 82.50 1033 PHE A C 1
ATOM 8141 O O . PHE A 1 1033 ? 28.243 -24.973 7.278 1.00 82.50 1033 PHE A O 1
ATOM 8148 N N . TYR A 1 1034 ? 30.215 -25.852 6.679 1.00 84.12 1034 TYR A N 1
ATOM 8149 C CA . TYR A 1 1034 ? 29.984 -27.114 7.395 1.00 84.12 1034 TYR A CA 1
ATOM 8150 C C . TYR A 1 1034 ? 29.895 -26.931 8.919 1.00 84.12 1034 TYR A C 1
ATOM 8152 O O . TYR A 1 1034 ? 29.161 -27.662 9.575 1.00 84.12 1034 TYR A O 1
ATOM 8160 N N . ARG A 1 1035 ? 30.581 -25.931 9.492 1.00 82.38 1035 ARG A N 1
ATOM 8161 C CA . ARG A 1 1035 ? 30.405 -25.559 10.906 1.00 82.38 1035 ARG A CA 1
ATOM 8162 C C . ARG A 1 1035 ? 29.009 -24.980 11.162 1.00 82.38 1035 ARG A C 1
ATOM 8164 O O . ARG A 1 1035 ? 28.310 -25.460 12.041 1.00 82.38 1035 ARG A O 1
ATOM 8171 N N . GLN A 1 1036 ? 28.575 -24.024 10.342 1.00 82.06 1036 GLN A N 1
ATOM 8172 C CA . GLN A 1 1036 ? 27.247 -23.409 10.445 1.00 82.06 1036 GLN A CA 1
ATOM 8173 C C . GLN A 1 1036 ? 26.110 -24.395 10.167 1.00 82.06 1036 GLN A C 1
ATOM 8175 O O . GLN A 1 1036 ? 25.021 -24.222 10.700 1.00 82.06 1036 GLN A O 1
ATOM 8180 N N . GLN A 1 1037 ? 26.331 -25.428 9.350 1.00 84.06 1037 GLN A N 1
ATOM 8181 C CA . GLN A 1 1037 ? 25.355 -26.503 9.175 1.00 84.06 1037 GLN A CA 1
ATOM 8182 C C . GLN A 1 1037 ? 25.083 -27.247 10.481 1.00 84.06 1037 GLN A C 1
ATOM 8184 O O . GLN A 1 1037 ? 23.931 -27.566 10.753 1.00 84.06 1037 GLN A O 1
ATOM 8189 N N . LEU A 1 1038 ? 26.111 -27.498 11.297 1.00 80.44 1038 LEU A N 1
ATOM 8190 C CA . LEU A 1 1038 ? 25.936 -28.126 12.608 1.00 80.44 1038 LEU A CA 1
ATOM 8191 C C . LEU A 1 1038 ? 25.163 -27.206 13.556 1.00 80.44 1038 LEU A C 1
ATOM 8193 O O . LEU A 1 1038 ? 24.225 -27.664 14.204 1.00 80.44 1038 LEU A O 1
ATOM 8197 N N . ASP A 1 1039 ? 25.485 -25.911 13.553 1.00 80.62 1039 ASP A N 1
ATOM 8198 C CA . ASP A 1 1039 ? 24.765 -24.912 14.348 1.00 80.62 1039 ASP A CA 1
ATOM 8199 C C . ASP A 1 1039 ? 23.288 -24.812 13.916 1.00 80.62 1039 ASP A C 1
ATOM 8201 O O . ASP A 1 1039 ? 22.395 -24.772 14.757 1.00 80.62 1039 ASP A O 1
ATOM 8205 N N . ARG A 1 1040 ? 22.996 -24.843 12.607 1.00 82.44 1040 ARG A N 1
ATOM 8206 C CA . ARG A 1 1040 ? 21.621 -24.862 12.069 1.00 82.44 1040 ARG A CA 1
ATOM 8207 C C . ARG A 1 1040 ? 20.870 -26.132 12.434 1.00 82.44 1040 ARG A C 1
ATOM 8209 O O . ARG A 1 1040 ? 19.708 -26.055 12.798 1.00 82.44 1040 ARG A O 1
ATOM 8216 N N . VAL A 1 1041 ? 21.517 -27.298 12.385 1.00 84.06 1041 VAL A N 1
ATOM 8217 C CA . VAL A 1 1041 ? 20.901 -28.537 12.886 1.00 84.06 1041 VAL A CA 1
ATOM 8218 C C . VAL A 1 1041 ? 20.548 -28.385 14.365 1.00 84.06 1041 VAL A C 1
ATOM 8220 O O . VAL A 1 1041 ? 19.461 -28.785 14.763 1.00 84.06 1041 VAL A O 1
ATOM 8223 N N . GLN A 1 1042 ? 21.428 -27.786 15.168 1.00 79.94 1042 GLN A N 1
ATOM 8224 C CA . GLN A 1 1042 ? 21.174 -27.569 16.589 1.00 79.94 1042 GLN A CA 1
ATOM 8225 C C . GLN A 1 1042 ? 20.024 -26.585 16.839 1.00 79.94 1042 GLN A C 1
ATOM 8227 O O . GLN A 1 1042 ? 19.216 -26.838 17.724 1.00 79.94 1042 GLN A O 1
ATOM 8232 N N . TRP A 1 1043 ? 19.938 -25.488 16.083 1.00 79.62 1043 TRP A N 1
ATOM 8233 C CA . TRP A 1 1043 ? 18.925 -24.446 16.276 1.00 79.62 1043 TRP A CA 1
ATOM 8234 C C . TRP A 1 1043 ? 17.584 -24.764 15.605 1.00 79.62 1043 TRP A C 1
ATOM 8236 O O . TRP A 1 1043 ? 16.548 -24.721 16.264 1.00 79.62 1043 TRP A O 1
ATOM 8246 N N . ASP A 1 1044 ? 17.590 -25.144 14.328 1.00 79.62 1044 ASP A N 1
ATOM 8247 C CA . ASP A 1 1044 ? 16.375 -25.316 13.518 1.00 79.62 1044 ASP A CA 1
ATOM 8248 C C . ASP A 1 1044 ? 15.622 -26.612 13.838 1.00 79.62 1044 ASP A C 1
ATOM 8250 O O . ASP A 1 1044 ? 14.454 -26.744 13.467 1.00 79.62 1044 ASP A O 1
ATOM 8254 N N . CYS A 1 1045 ? 16.288 -27.574 14.491 1.00 83.69 1045 CYS A N 1
ATOM 8255 C CA . CYS A 1 1045 ? 15.680 -28.819 14.967 1.00 83.69 1045 CYS A CA 1
ATOM 8256 C C . CYS A 1 1045 ? 15.368 -28.793 16.475 1.00 83.69 1045 CYS A C 1
ATOM 8258 O O . CYS A 1 1045 ? 14.851 -29.783 16.983 1.00 83.69 1045 CYS A O 1
ATOM 8260 N N . ARG A 1 1046 ? 15.682 -27.702 17.199 1.00 79.75 1046 ARG A N 1
ATOM 8261 C CA . ARG A 1 1046 ? 15.518 -27.601 18.665 1.00 79.75 1046 ARG A CA 1
ATOM 8262 C C . ARG A 1 1046 ? 14.060 -27.650 19.118 1.00 79.75 1046 ARG A C 1
ATOM 8264 O O . ARG A 1 1046 ? 13.779 -28.185 20.183 1.00 79.75 1046 ARG A O 1
ATOM 8271 N N . TRP A 1 1047 ? 13.170 -27.069 18.320 1.00 75.81 1047 TRP A N 1
ATOM 8272 C CA . TRP A 1 1047 ? 11.755 -26.858 18.647 1.00 75.81 1047 TRP A CA 1
ATOM 8273 C C . TRP A 1 1047 ? 10.813 -27.672 17.747 1.00 75.81 1047 TRP A C 1
ATOM 8275 O O . TRP A 1 1047 ? 9.615 -27.422 17.706 1.00 75.81 1047 TRP A O 1
ATOM 8285 N N . GLU A 1 1048 ? 11.357 -28.626 16.987 1.00 80.31 1048 GLU A N 1
ATOM 8286 C CA . GLU A 1 1048 ? 10.605 -29.448 16.035 1.00 80.31 1048 GLU A CA 1
ATOM 8287 C C . GLU A 1 1048 ? 10.300 -30.827 16.627 1.00 80.31 1048 GLU A C 1
ATOM 8289 O O . GLU A 1 1048 ? 11.120 -31.408 17.339 1.00 80.31 1048 GLU A O 1
ATOM 8294 N N . ALA A 1 1049 ? 9.148 -31.398 16.268 1.00 83.19 1049 ALA A N 1
ATOM 8295 C CA . ALA A 1 1049 ? 8.802 -32.770 16.639 1.00 83.19 1049 ALA A CA 1
ATOM 8296 C C . ALA A 1 1049 ? 9.852 -33.779 16.105 1.00 83.19 1049 ALA A C 1
ATOM 8298 O O . ALA A 1 1049 ? 10.387 -33.562 15.014 1.00 83.19 1049 ALA A O 1
ATOM 8299 N N . PRO A 1 1050 ? 10.124 -34.912 16.789 1.00 81.69 1050 PRO A N 1
ATOM 8300 C CA . PRO A 1 1050 ? 11.255 -35.805 16.482 1.00 81.69 1050 PRO A CA 1
ATOM 8301 C C . PRO A 1 1050 ? 11.341 -36.279 15.018 1.00 81.69 1050 PRO A C 1
ATOM 8303 O O . PRO A 1 1050 ? 12.422 -36.307 14.426 1.00 81.69 1050 PRO A O 1
ATOM 8306 N N . GLU A 1 1051 ? 10.197 -36.602 14.412 1.00 78.12 1051 GLU A N 1
ATOM 8307 C CA . GLU A 1 1051 ? 10.062 -37.007 13.003 1.00 78.12 1051 GLU A CA 1
ATOM 8308 C C . GLU A 1 1051 ? 10.452 -35.869 12.037 1.00 78.12 1051 GLU A C 1
ATOM 8310 O O . GLU A 1 1051 ? 11.278 -36.048 11.134 1.00 78.12 1051 GLU A O 1
ATOM 8315 N N . LYS A 1 1052 ? 9.924 -34.659 12.275 1.00 79.19 1052 LYS A N 1
ATOM 8316 C CA . LYS A 1 1052 ? 10.225 -33.452 11.487 1.00 79.19 1052 LYS A CA 1
ATOM 8317 C C . LYS A 1 1052 ? 11.671 -33.007 11.685 1.00 79.19 1052 LYS A C 1
ATOM 8319 O O . LYS A 1 1052 ? 12.353 -32.709 10.708 1.00 79.19 1052 LYS A O 1
ATOM 8324 N N . ALA A 1 1053 ? 12.179 -33.061 12.915 1.00 82.06 1053 ALA A N 1
ATOM 8325 C CA . ALA A 1 1053 ? 13.574 -32.798 13.247 1.00 82.06 1053 ALA A CA 1
ATOM 8326 C C . ALA A 1 1053 ? 14.522 -33.755 12.504 1.00 82.06 1053 ALA A C 1
ATOM 8328 O O . ALA A 1 1053 ? 15.543 -33.322 11.973 1.00 82.06 1053 ALA A O 1
ATOM 8329 N N . LYS A 1 1054 ? 14.180 -35.046 12.385 1.00 84.44 1054 LYS A N 1
ATOM 8330 C CA . LYS A 1 1054 ? 14.973 -36.035 11.633 1.00 84.44 1054 LYS A CA 1
ATOM 8331 C C . LYS A 1 1054 ? 14.980 -35.748 10.128 1.00 84.44 1054 LYS A C 1
ATOM 8333 O O . LYS A 1 1054 ? 16.049 -35.788 9.512 1.00 84.44 1054 LYS A O 1
ATOM 8338 N N . ALA A 1 1055 ? 13.825 -35.424 9.541 1.00 84.12 1055 ALA A N 1
ATOM 8339 C CA . ALA A 1 1055 ? 13.715 -35.047 8.130 1.00 84.12 1055 ALA A CA 1
ATOM 8340 C C . ALA A 1 1055 ? 14.480 -33.746 7.824 1.00 84.12 1055 ALA A C 1
ATOM 8342 O O . ALA A 1 1055 ? 15.282 -33.702 6.890 1.00 84.12 1055 ALA A O 1
ATOM 8343 N N . LYS A 1 1056 ? 14.317 -32.723 8.668 1.00 85.31 1056 LYS A N 1
ATOM 8344 C CA . LYS A 1 1056 ? 14.980 -31.416 8.559 1.00 85.31 1056 LYS A CA 1
ATOM 8345 C C . LYS A 1 1056 ? 16.488 -31.522 8.781 1.00 85.31 1056 LYS A C 1
ATOM 8347 O O . LYS A 1 1056 ? 17.267 -30.974 8.009 1.00 85.31 1056 LYS A O 1
ATOM 8352 N N . ARG A 1 1057 ? 16.933 -32.338 9.741 1.00 86.62 1057 ARG A N 1
ATOM 8353 C CA . ARG A 1 1057 ? 18.351 -32.685 9.927 1.00 86.62 1057 ARG A CA 1
ATOM 8354 C C . ARG A 1 1057 ? 18.930 -33.376 8.695 1.00 86.62 1057 ARG A C 1
ATOM 8356 O O . ARG A 1 1057 ? 20.025 -33.018 8.266 1.00 86.62 1057 ARG A O 1
ATOM 8363 N N . LYS A 1 1058 ? 18.209 -34.334 8.098 1.00 88.19 1058 LYS A N 1
ATOM 8364 C CA . LYS A 1 1058 ? 18.624 -34.996 6.848 1.00 88.19 1058 LYS A CA 1
ATOM 8365 C C . LYS A 1 1058 ? 18.710 -33.992 5.695 1.00 88.19 1058 LYS A C 1
ATOM 8367 O O . LYS A 1 1058 ? 19.688 -34.018 4.957 1.00 88.19 1058 LYS A O 1
ATOM 8372 N N . GLN A 1 1059 ? 17.749 -33.074 5.587 1.00 89.00 1059 GLN A N 1
ATOM 8373 C CA . GLN A 1 1059 ? 17.752 -31.997 4.599 1.00 89.00 1059 GLN A CA 1
ATOM 8374 C C . GLN A 1 1059 ? 18.966 -31.070 4.776 1.00 89.00 1059 GLN A C 1
ATOM 8376 O O . GLN A 1 1059 ? 19.721 -30.885 3.823 1.00 89.00 1059 GLN A O 1
ATOM 8381 N N . ILE A 1 1060 ? 19.220 -30.554 5.984 1.00 85.94 1060 ILE A N 1
ATOM 8382 C CA . ILE A 1 1060 ? 20.350 -29.651 6.265 1.00 85.94 1060 ILE A CA 1
ATOM 8383 C C . ILE A 1 1060 ? 21.692 -30.348 6.000 1.00 85.94 1060 ILE A C 1
ATOM 8385 O O . ILE A 1 1060 ? 22.551 -29.775 5.335 1.00 85.94 1060 ILE A O 1
ATOM 8389 N N . LEU A 1 1061 ? 21.869 -31.595 6.452 1.00 85.62 1061 LEU A N 1
ATOM 8390 C CA . LEU A 1 1061 ? 23.110 -32.355 6.243 1.00 85.62 1061 LEU A CA 1
ATOM 8391 C C . LEU A 1 1061 ? 23.307 -32.814 4.789 1.00 85.62 1061 LEU A C 1
ATOM 8393 O O . LEU A 1 1061 ? 24.439 -33.064 4.377 1.00 85.62 1061 LEU A O 1
ATOM 8397 N N . SER A 1 1062 ? 22.229 -32.925 4.004 1.00 86.25 1062 SER A N 1
ATOM 8398 C CA . SER A 1 1062 ? 22.316 -33.248 2.573 1.00 86.25 1062 SER A CA 1
ATOM 8399 C C . SER A 1 1062 ? 22.811 -32.076 1.720 1.00 86.25 1062 SER A C 1
ATOM 8401 O O . SER A 1 1062 ? 23.342 -32.297 0.630 1.00 86.25 1062 SER A O 1
ATOM 8403 N N . GLN A 1 1063 ? 22.695 -30.836 2.212 1.00 85.75 1063 GLN A N 1
ATOM 8404 C CA . GLN A 1 1063 ? 23.197 -29.662 1.504 1.00 85.75 1063 GLN A CA 1
ATOM 8405 C C . GLN A 1 1063 ? 24.728 -29.717 1.427 1.00 85.75 1063 GLN A C 1
ATOM 8407 O O . GLN A 1 1063 ? 25.423 -29.863 2.433 1.00 85.75 1063 GLN A O 1
ATOM 8412 N N . ARG A 1 1064 ? 25.280 -29.580 0.222 1.00 82.88 1064 ARG A N 1
ATOM 8413 C CA . ARG A 1 1064 ? 26.729 -29.526 -0.001 1.00 82.88 1064 ARG A CA 1
ATOM 8414 C C . ARG A 1 1064 ? 27.184 -28.079 -0.142 1.00 82.88 1064 ARG A C 1
ATOM 8416 O O . ARG A 1 1064 ? 26.461 -27.239 -0.674 1.00 82.88 1064 ARG A O 1
ATOM 8423 N N . TYR A 1 1065 ? 28.404 -27.797 0.316 1.00 77.88 1065 TYR A N 1
ATOM 8424 C CA . TYR A 1 1065 ? 29.024 -26.496 0.076 1.00 77.88 1065 TYR A CA 1
ATOM 8425 C C . TYR A 1 1065 ? 29.170 -26.276 -1.430 1.00 77.88 1065 TYR A C 1
ATOM 8427 O O . TYR A 1 1065 ? 29.879 -27.033 -2.092 1.00 77.88 1065 TYR A O 1
ATOM 8435 N N . THR A 1 1066 ? 28.530 -25.225 -1.931 1.00 72.06 1066 THR A N 1
ATOM 8436 C CA . THR A 1 1066 ? 28.699 -24.759 -3.306 1.00 72.06 1066 THR A CA 1
ATOM 8437 C C . THR A 1 1066 ? 29.566 -23.500 -3.256 1.00 72.06 1066 THR A C 1
ATOM 8439 O O . THR A 1 1066 ? 29.185 -22.544 -2.571 1.00 72.06 1066 THR A O 1
ATOM 8442 N N . PRO A 1 1067 ? 30.758 -23.496 -3.880 1.00 67.12 1067 PRO A N 1
ATOM 8443 C CA . PRO A 1 1067 ? 31.613 -22.318 -3.898 1.00 67.12 1067 PRO A CA 1
ATOM 8444 C C . PRO A 1 1067 ? 30.915 -21.154 -4.605 1.00 67.12 1067 PRO A C 1
ATOM 8446 O O . PRO A 1 1067 ? 30.097 -21.354 -5.502 1.00 67.12 1067 PRO A O 1
ATOM 8449 N N . ARG A 1 1068 ? 31.244 -19.924 -4.198 1.00 66.94 1068 ARG A N 1
ATOM 8450 C CA . ARG A 1 1068 ? 30.802 -18.740 -4.939 1.00 66.94 1068 ARG A CA 1
ATOM 8451 C C . ARG A 1 1068 ? 31.492 -18.733 -6.298 1.00 66.94 1068 ARG A C 1
ATOM 8453 O O . ARG A 1 1068 ? 32.696 -18.951 -6.380 1.00 66.94 1068 ARG A O 1
ATOM 8460 N N . THR A 1 1069 ? 30.729 -18.456 -7.346 1.00 73.44 1069 THR A N 1
ATOM 8461 C CA . THR A 1 1069 ? 31.263 -18.237 -8.687 1.00 73.44 1069 THR A CA 1
ATOM 8462 C C . THR A 1 1069 ? 31.818 -16.816 -8.761 1.00 73.44 1069 THR A C 1
ATOM 8464 O O . THR A 1 1069 ? 31.073 -15.842 -8.617 1.00 73.44 1069 THR A O 1
ATOM 8467 N N . ALA A 1 1070 ? 33.132 -16.692 -8.953 1.00 83.50 1070 ALA A N 1
ATOM 8468 C CA . ALA A 1 1070 ? 33.815 -15.420 -9.165 1.00 83.50 1070 ALA A CA 1
ATOM 8469 C C . ALA A 1 1070 ? 34.666 -15.481 -10.438 1.00 83.50 1070 ALA A C 1
ATOM 8471 O O . ALA A 1 1070 ? 35.289 -16.499 -10.727 1.00 83.50 1070 ALA A O 1
ATOM 8472 N N . GLN A 1 1071 ? 34.698 -14.377 -11.180 1.00 87.38 1071 GLN A N 1
ATOM 8473 C CA . GLN A 1 1071 ? 35.604 -14.171 -12.300 1.00 87.38 1071 GLN A CA 1
ATOM 8474 C C . GLN A 1 1071 ? 36.596 -13.090 -11.889 1.00 87.38 1071 GLN A C 1
ATOM 8476 O O . GLN A 1 1071 ? 36.212 -11.965 -11.565 1.00 87.38 1071 GLN A O 1
ATOM 8481 N N . LEU A 1 1072 ? 37.876 -13.445 -11.863 1.00 88.69 1072 LEU A N 1
ATOM 8482 C CA . LEU A 1 1072 ? 38.950 -12.563 -11.423 1.00 88.69 1072 LEU A CA 1
ATOM 8483 C C . LEU A 1 1072 ? 39.734 -12.025 -12.618 1.00 88.69 1072 LEU A C 1
ATOM 8485 O O . LEU A 1 1072 ? 39.820 -12.674 -13.658 1.00 88.69 1072 LEU A O 1
ATOM 8489 N N . SER A 1 1073 ? 40.296 -10.826 -12.465 1.00 89.19 1073 SER A N 1
ATOM 8490 C CA . SER A 1 1073 ? 41.183 -10.249 -13.475 1.00 89.19 1073 SER A CA 1
ATOM 8491 C C . SER A 1 1073 ? 42.489 -11.055 -13.555 1.00 89.19 1073 SER A C 1
ATOM 8493 O O . SER A 1 1073 ? 43.016 -11.437 -12.500 1.00 89.19 1073 SER A O 1
ATOM 8495 N N . PRO A 1 1074 ? 43.082 -11.239 -14.753 1.00 88.56 1074 PRO A N 1
ATOM 8496 C CA . PRO A 1 1074 ? 44.412 -11.839 -14.884 1.00 88.56 1074 PRO A CA 1
ATOM 8497 C C . PRO A 1 1074 ? 45.499 -11.069 -14.113 1.00 88.56 1074 PRO A C 1
ATOM 8499 O O . PRO A 1 1074 ? 46.524 -11.638 -13.753 1.00 88.56 1074 PRO A O 1
ATOM 8502 N N . LEU A 1 1075 ? 45.244 -9.797 -13.773 1.00 87.75 1075 LEU A N 1
ATOM 8503 C CA . LEU A 1 1075 ? 46.112 -8.985 -12.920 1.00 87.75 1075 LEU A CA 1
ATOM 8504 C C . LEU A 1 1075 ? 46.311 -9.595 -11.520 1.00 87.75 1075 LEU A C 1
ATOM 8506 O O . LEU A 1 1075 ? 47.367 -9.441 -10.914 1.00 87.75 1075 LEU A O 1
ATOM 8510 N N . VAL A 1 1076 ? 45.291 -10.260 -10.971 1.00 88.19 1076 VAL A N 1
ATOM 8511 C CA . VAL A 1 1076 ? 45.320 -10.815 -9.605 1.00 88.19 1076 VAL A CA 1
ATOM 8512 C C . VAL A 1 1076 ? 45.229 -12.333 -9.570 1.00 88.19 1076 VAL A C 1
ATOM 8514 O O . VAL A 1 1076 ? 45.502 -12.921 -8.523 1.00 88.19 1076 VAL A O 1
ATOM 8517 N N . TRP A 1 1077 ? 44.885 -12.973 -10.687 1.00 89.75 1077 TRP A N 1
ATOM 8518 C CA . TRP A 1 1077 ? 44.622 -14.403 -10.769 1.00 89.75 1077 TRP A CA 1
ATOM 8519 C C . TRP A 1 1077 ? 45.408 -15.069 -11.890 1.00 89.75 1077 TRP A C 1
ATOM 8521 O O . TRP A 1 1077 ? 45.390 -14.612 -13.028 1.00 89.75 1077 TRP A O 1
ATOM 8531 N N . LEU A 1 1078 ? 46.061 -16.188 -11.575 1.00 87.19 1078 LEU A N 1
ATOM 8532 C CA . LEU A 1 1078 ? 46.799 -16.974 -12.554 1.00 87.19 1078 LEU A CA 1
ATOM 8533 C C . LEU A 1 1078 ? 46.029 -18.260 -12.870 1.00 87.19 1078 LEU A C 1
ATOM 8535 O O . LEU A 1 1078 ? 46.072 -19.226 -12.104 1.00 87.19 1078 LEU A O 1
ATOM 8539 N N . GLU A 1 1079 ? 45.334 -18.268 -14.006 1.00 82.75 1079 GLU A N 1
ATOM 8540 C CA . GLU A 1 1079 ? 44.415 -19.345 -14.396 1.00 82.75 1079 GLU A CA 1
ATOM 8541 C C . GLU A 1 1079 ? 45.113 -20.712 -14.496 1.00 82.75 1079 GLU A C 1
ATOM 8543 O O . GLU A 1 1079 ? 44.618 -21.698 -13.957 1.00 82.75 1079 GLU A O 1
ATOM 8548 N N . SER A 1 1080 ? 46.336 -20.761 -15.037 1.00 85.12 1080 SER A N 1
ATOM 8549 C CA . SER A 1 1080 ? 47.115 -22.004 -15.185 1.00 85.12 1080 SER A CA 1
ATOM 8550 C C . SER A 1 1080 ? 47.492 -22.687 -13.866 1.00 85.12 1080 SER A C 1
ATOM 8552 O O . SER A 1 1080 ? 47.731 -23.893 -13.841 1.00 85.12 1080 SER A O 1
ATOM 8554 N N . ARG A 1 1081 ? 47.563 -21.935 -12.760 1.00 81.00 1081 ARG A N 1
ATOM 8555 C CA . ARG A 1 1081 ? 47.864 -22.469 -11.418 1.00 81.00 1081 ARG A CA 1
ATOM 8556 C C . ARG A 1 1081 ? 46.655 -22.459 -10.491 1.00 81.00 1081 ARG A C 1
ATOM 8558 O O . ARG A 1 1081 ? 46.783 -22.911 -9.355 1.00 81.00 1081 ARG A O 1
ATOM 8565 N N . ASN A 1 1082 ? 45.519 -21.941 -10.960 1.00 83.12 1082 ASN A N 1
ATOM 8566 C CA . ASN A 1 1082 ? 44.290 -21.765 -10.196 1.00 83.12 1082 ASN A CA 1
ATOM 8567 C C . ASN A 1 1082 ? 44.531 -21.101 -8.819 1.00 83.12 1082 ASN A C 1
ATOM 8569 O O . ASN A 1 1082 ? 44.064 -21.598 -7.791 1.00 83.12 1082 ASN A O 1
ATOM 8573 N N . ARG A 1 1083 ? 45.350 -20.033 -8.785 1.00 85.69 1083 ARG A N 1
ATOM 8574 C CA . ARG A 1 1083 ? 45.752 -19.320 -7.555 1.00 85.69 1083 ARG A CA 1
ATOM 8575 C C . ARG A 1 1083 ? 45.939 -17.820 -7.760 1.00 85.69 1083 ARG A C 1
ATOM 8577 O O . ARG A 1 1083 ? 46.343 -17.371 -8.834 1.00 85.69 1083 ARG A O 1
ATOM 8584 N N . SER A 1 1084 ? 45.748 -17.063 -6.679 1.00 86.31 1084 SER A N 1
ATOM 8585 C CA . SER A 1 1084 ? 45.980 -15.619 -6.650 1.00 86.31 1084 SER A CA 1
ATOM 8586 C C . SER A 1 1084 ? 47.464 -15.238 -6.655 1.00 86.31 1084 SER A C 1
ATOM 8588 O O . SER A 1 1084 ? 48.287 -15.799 -5.929 1.00 86.31 1084 SER A O 1
ATOM 8590 N N . ILE A 1 1085 ? 47.771 -14.184 -7.411 1.00 87.19 1085 ILE A N 1
ATOM 8591 C CA . ILE A 1 1085 ? 49.065 -13.492 -7.486 1.00 87.19 1085 ILE A CA 1
ATOM 8592 C C . ILE A 1 1085 ? 48.986 -12.031 -7.014 1.00 87.19 1085 ILE A C 1
ATOM 8594 O O . ILE A 1 1085 ? 50.001 -11.332 -7.051 1.00 87.19 1085 ILE A O 1
ATOM 8598 N N . ALA A 1 1086 ? 47.823 -11.575 -6.535 1.00 84.44 1086 ALA A N 1
ATOM 8599 C CA . ALA A 1 1086 ? 47.551 -10.198 -6.114 1.00 84.44 1086 ALA A CA 1
ATOM 8600 C C . ALA A 1 1086 ? 48.648 -9.571 -5.235 1.00 84.44 1086 ALA A C 1
ATOM 8602 O O . ALA A 1 1086 ? 49.026 -8.419 -5.430 1.00 84.44 1086 ALA A O 1
ATOM 8603 N N . GLN A 1 1087 ? 49.198 -10.336 -4.292 1.00 80.88 1087 GLN A N 1
ATOM 8604 C CA . GLN A 1 1087 ? 50.229 -9.857 -3.366 1.00 80.88 1087 GLN A CA 1
ATOM 8605 C C . GLN A 1 1087 ? 51.589 -9.583 -4.030 1.00 80.88 1087 GLN A C 1
ATOM 8607 O O . GLN A 1 1087 ? 52.383 -8.813 -3.504 1.00 80.88 1087 GLN A O 1
ATOM 8612 N N . SER A 1 1088 ? 51.865 -10.215 -5.175 1.00 78.38 1088 SER A N 1
ATOM 8613 C CA . SER A 1 1088 ? 53.075 -9.964 -5.973 1.00 78.38 1088 SER A CA 1
ATOM 8614 C C . SER A 1 1088 ? 52.933 -8.777 -6.928 1.00 78.38 1088 SER A C 1
ATOM 8616 O O . SER A 1 1088 ? 53.922 -8.340 -7.508 1.00 78.38 1088 SER A O 1
ATOM 8618 N N . VAL A 1 1089 ? 51.703 -8.298 -7.126 1.00 81.94 1089 VAL A N 1
ATOM 8619 C CA . VAL A 1 1089 ? 51.373 -7.219 -8.062 1.00 81.94 1089 VAL A CA 1
ATOM 8620 C C . VAL A 1 1089 ? 51.175 -5.914 -7.306 1.00 81.94 1089 VAL A C 1
ATOM 8622 O O . VAL A 1 1089 ? 51.777 -4.907 -7.651 1.00 81.94 1089 VAL A O 1
ATOM 8625 N N . PHE A 1 1090 ? 50.397 -5.923 -6.226 1.00 81.44 1090 PHE A N 1
ATOM 8626 C CA . PHE A 1 1090 ? 50.244 -4.758 -5.362 1.00 81.44 1090 PHE A CA 1
ATOM 8627 C C . PHE A 1 1090 ? 51.345 -4.769 -4.291 1.00 81.44 1090 PHE A C 1
ATOM 8629 O O . PHE A 1 1090 ? 51.318 -5.582 -3.371 1.00 81.44 1090 PHE A O 1
ATOM 8636 N N . VAL A 1 1091 ? 52.344 -3.896 -4.444 1.00 66.50 1091 VAL A N 1
ATOM 8637 C CA . VAL A 1 1091 ? 53.510 -3.798 -3.545 1.00 66.50 1091 VAL A CA 1
ATOM 8638 C C . VAL A 1 1091 ? 53.171 -2.970 -2.295 1.00 66.50 1091 VAL A C 1
ATOM 8640 O O . VAL A 1 1091 ? 52.458 -1.969 -2.374 1.00 66.50 1091 VAL A O 1
ATOM 8643 N N . ALA A 1 1092 ? 53.716 -3.360 -1.137 1.00 57.50 1092 ALA A N 1
ATOM 8644 C CA . ALA A 1 1092 ? 53.617 -2.591 0.103 1.00 57.50 1092 ALA A CA 1
ATOM 8645 C C . ALA A 1 1092 ? 54.287 -1.206 -0.044 1.00 57.50 1092 ALA A C 1
ATOM 8647 O O . ALA A 1 1092 ? 55.402 -1.131 -0.567 1.00 57.50 1092 ALA A O 1
ATOM 8648 N N . PRO A 1 1093 ? 53.680 -0.107 0.444 1.00 55.41 1093 PRO A N 1
ATOM 8649 C CA . PRO A 1 1093 ? 54.332 1.198 0.419 1.00 55.41 1093 PRO A CA 1
ATOM 8650 C C . PRO A 1 1093 ? 55.631 1.134 1.230 1.00 55.41 1093 PRO A C 1
ATOM 8652 O O . PRO A 1 1093 ? 55.616 0.819 2.422 1.00 55.41 1093 PRO A O 1
ATOM 8655 N N . LEU A 1 1094 ? 56.764 1.426 0.583 1.00 50.94 1094 LEU A N 1
ATOM 8656 C CA . LEU A 1 1094 ? 58.069 1.529 1.236 1.00 50.94 1094 LEU A CA 1
ATOM 8657 C C . LEU A 1 1094 ? 57.987 2.606 2.328 1.00 50.94 1094 LEU A C 1
ATOM 8659 O O . LEU A 1 1094 ? 58.063 3.801 2.043 1.00 50.94 1094 LEU A O 1
ATOM 8663 N N . ARG A 1 1095 ? 57.836 2.205 3.596 1.00 41.81 1095 ARG A N 1
ATOM 8664 C CA . ARG A 1 1095 ? 58.112 3.116 4.709 1.00 41.81 1095 ARG A CA 1
ATOM 8665 C C . ARG A 1 1095 ? 59.611 3.375 4.695 1.00 41.81 1095 ARG A C 1
ATOM 8667 O O . ARG A 1 1095 ? 60.396 2.437 4.834 1.00 41.81 1095 ARG A O 1
ATOM 8674 N N . LYS A 1 1096 ? 60.006 4.641 4.531 1.00 38.50 1096 LYS A N 1
ATOM 8675 C CA . LYS A 1 1096 ? 61.358 5.081 4.889 1.00 38.50 1096 LYS A CA 1
ATOM 8676 C C . LYS A 1 1096 ? 61.652 4.525 6.284 1.00 38.50 1096 LYS A C 1
ATOM 8678 O O . LYS A 1 1096 ? 60.919 4.827 7.222 1.00 38.50 1096 LYS A O 1
ATOM 8683 N N . LYS A 1 1097 ? 62.686 3.689 6.403 1.00 31.59 1097 LYS A N 1
ATOM 8684 C CA . LYS A 1 1097 ? 63.332 3.454 7.694 1.00 31.59 1097 LYS A CA 1
ATOM 8685 C C . LYS A 1 1097 ? 63.782 4.830 8.177 1.00 31.59 1097 LYS A C 1
ATOM 8687 O O . LYS A 1 1097 ? 64.624 5.443 7.525 1.00 31.59 1097 LYS A O 1
ATOM 8692 N N . GLU A 1 1098 ? 63.165 5.331 9.239 1.00 32.78 1098 GLU A N 1
ATOM 8693 C CA . GLU A 1 1098 ? 63.731 6.438 10.001 1.00 32.78 1098 GLU A CA 1
ATOM 8694 C C . GLU A 1 1098 ? 65.076 5.948 10.547 1.00 32.78 1098 GLU A C 1
ATOM 8696 O O . GLU A 1 1098 ? 65.134 4.968 11.293 1.00 32.78 1098 GLU A O 1
ATOM 8701 N N . SER A 1 1099 ? 66.149 6.555 10.041 1.00 29.80 1099 SER A N 1
ATOM 8702 C CA . SER A 1 1099 ? 67.478 6.555 10.6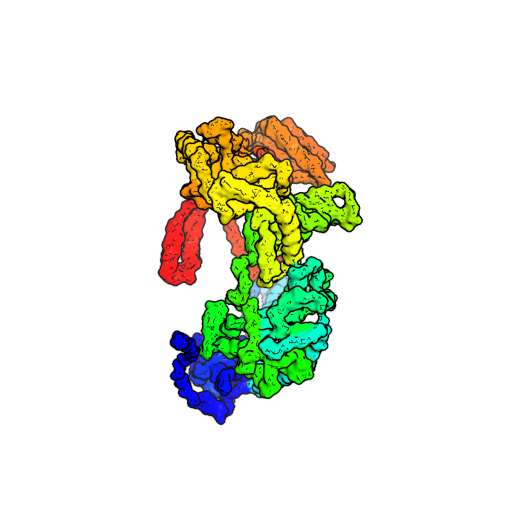48 1.00 29.80 1099 SER A CA 1
ATOM 8703 C C . SER A 1 1099 ? 67.551 7.654 11.689 1.00 29.80 1099 SER A C 1
ATOM 8705 O O . SER A 1 1099 ? 67.145 8.780 11.309 1.00 29.80 1099 SER A O 1
#

pLDDT: mean 75.88, std 16.41, range [21.39, 96.5]

Sequence (1099 aa):
MSGSSLVPVRQGSAAGPDVVVDDVGGDLLRSEQVLEPGYYWRAKATLGEHPEIEEGDALLLVDLIDFEEKLHSVQLLCHPRHGEGKYTFLIDDFIASFEPCQDADAIRAAEQQAILDRVTELQQELVSAQANPQLMLEAIKPQVDQAEKKHQYEAGQRQQRAENDRRERDRNLSKIHRRAARRSAAKGNPLALPKVAVGTNVSQLLTAGIDEGGVVQLREIADRQLVLAQAQANWLTKKTEEITGTLKELAPYAAEKAAVALARSSDALKRAERIRQGIESLDLYTGKGVDVFEVRDGPEAPTHVPLMIVQGKRYMEEELAAQADVGMSFDWRDQPQFFAELARNDALLNQVFPSERCVISMAVTRHERRYGKDMWANLINNLQNQLVFLLVRNGGKVHVVYSATPSHEAASRLFPTADELGNVFRGVDGSTITLRDVEFGERKKDFDDLALHYRRFLILLCGLDHRLRLLGEFYPPEQQINFMTADFQARYMRFYADQEAGSQIGDDLPWVSAWIKAKNTLVQSGSRVFVMNSDGAINNSPEVKRRHGLRFRERQFETAQIAQQEGARFYVTLATKDTWGHDRSEPNVKCYLEGESSGGDESWWLCLDGVSVDEIRRYLGSRRNWGMGVGYLRLFRRLEAFLAAEAEAEAPARAYLLQQATTHGGLPEHVARPALDVAVRNWRAARRGAALPGLDRLAELNEVLSLVAPEGYVPAGIESLLQRYLDACAAADPGRQPLLLTRSGSNRYVLYTTASDRDREPYPSVLSWGWVRRVVLEPTKTARHLREVSESLTWLHEALPASEAELRRYSGADDWFHKDAEPIRLRTYATIKRNLADAVVWEPVLRAGPGAGIPAEIFTTLAATCAQRQRANHTRSVLHLSLGIPVGVYGGGRKLSVVYMTARAEHVLYTYGDDAQRAAIRAQFTSRFHNARRGSEILAAPLEWALRVSEECLDGEALQVHKGEIPGVSSYQVDWMRLGISQNHKRHRGTVDRPGVKGDGKPSLDTHAHATLSLNRAFDELAGVGPLLRRRFYRQQLDRVQWDCRWEAPEKAKAKRKQILSQRYTPRTAQLSPLVWLESRNRSIAQSVFVAPLRKKES

Radius of gyration: 44.77 Å; chains: 1; bounding box: 138×71×125 Å

Organism: Methylibium petroleiphilum (strain ATCC BAA-1232 / LMG 22953 / PM1) (NCBI:txid420662)